Protein AF-A0A0A2W168-F1 (afdb_monomer)

Structure (mmCIF, N/CA/C/O backbone):
data_AF-A0A0A2W168-F1
#
_entry.id   AF-A0A0A2W168-F1
#
loop_
_atom_site.group_PDB
_atom_site.id
_atom_site.type_symbol
_atom_site.label_atom_id
_atom_site.label_alt_id
_atom_site.label_comp_id
_atom_site.label_asym_id
_atom_site.label_entity_id
_atom_site.label_seq_id
_atom_site.pdbx_PDB_ins_code
_atom_site.Cartn_x
_atom_site.Cartn_y
_atom_site.Cartn_z
_atom_site.occupancy
_atom_site.B_iso_or_equiv
_atom_site.auth_seq_id
_atom_site.auth_comp_id
_atom_site.auth_asym_id
_atom_site.auth_atom_id
_atom_site.pdbx_PDB_model_num
ATOM 1 N N . MET A 1 1 ? 27.137 17.131 18.707 1.00 25.75 1 MET A N 1
ATOM 2 C CA . MET A 1 1 ? 26.765 17.061 20.142 1.00 25.75 1 MET A CA 1
ATOM 3 C C . MET A 1 1 ? 27.696 18.002 20.890 1.00 25.75 1 MET A C 1
ATOM 5 O O . MET A 1 1 ? 28.851 18.069 20.502 1.00 25.75 1 MET A O 1
ATOM 9 N N . PHE A 1 2 ? 27.209 18.768 21.860 1.00 28.00 2 PHE A N 1
ATOM 10 C CA . PHE A 1 2 ? 27.950 19.828 22.558 1.00 28.00 2 PHE A CA 1
ATOM 11 C C . PHE A 1 2 ? 27.618 19.712 24.053 1.00 28.00 2 PHE A C 1
ATOM 13 O O . PHE A 1 2 ? 26.447 19.500 24.336 1.00 28.00 2 PHE A O 1
ATOM 20 N N . ALA A 1 3 ? 28.583 19.792 24.986 1.00 23.86 3 ALA A N 1
ATOM 21 C CA . ALA A 1 3 ? 28.379 19.481 26.416 1.00 23.86 3 ALA A CA 1
ATOM 22 C C . ALA A 1 3 ? 28.801 20.599 27.381 1.00 23.86 3 ALA A C 1
ATOM 24 O O . ALA A 1 3 ? 29.783 21.294 27.137 1.00 23.86 3 ALA A O 1
ATOM 25 N N . LYS A 1 4 ? 28.105 20.691 28.524 1.00 22.75 4 LYS A N 1
ATOM 26 C CA . LYS A 1 4 ? 28.456 21.503 29.698 1.00 22.75 4 LYS A CA 1
ATOM 27 C C . LYS A 1 4 ? 28.444 20.604 30.944 1.00 22.75 4 LYS A C 1
ATOM 29 O O . LYS A 1 4 ? 27.464 19.912 31.186 1.00 22.75 4 LYS A O 1
ATOM 34 N N . LEU A 1 5 ? 29.522 20.605 31.732 1.00 21.55 5 LEU A N 1
ATOM 35 C CA . LEU A 1 5 ? 29.665 19.813 32.968 1.00 21.55 5 LEU A CA 1
ATOM 36 C C . LEU A 1 5 ? 29.599 20.709 34.216 1.00 21.55 5 LEU A C 1
ATOM 38 O O . LEU A 1 5 ? 30.303 21.716 34.300 1.00 21.55 5 LEU A O 1
ATOM 42 N N . ARG A 1 6 ? 28.829 20.292 35.231 1.00 24.73 6 ARG A N 1
ATOM 43 C CA . ARG A 1 6 ? 29.037 20.657 36.647 1.00 24.73 6 ARG A CA 1
ATOM 44 C C . ARG A 1 6 ? 28.488 19.572 37.582 1.00 24.73 6 ARG A C 1
ATOM 46 O O . ARG A 1 6 ? 27.388 19.074 37.387 1.00 24.73 6 ARG A O 1
ATOM 53 N N . THR A 1 7 ? 29.243 19.262 38.635 1.00 24.44 7 THR A N 1
ATOM 54 C CA . THR A 1 7 ? 28.852 18.433 39.797 1.00 24.44 7 THR A CA 1
ATOM 55 C C . THR A 1 7 ? 29.405 19.092 41.087 1.00 24.44 7 THR A C 1
ATOM 57 O O . THR A 1 7 ? 30.131 20.081 40.978 1.00 24.44 7 THR A O 1
ATOM 60 N N . PRO A 1 8 ? 29.111 18.599 42.307 1.00 32.56 8 PRO A N 1
ATOM 61 C CA . PRO A 1 8 ? 27.836 18.749 43.023 1.00 32.56 8 PRO A CA 1
ATOM 62 C C . PRO A 1 8 ? 28.036 19.274 44.467 1.00 32.56 8 PRO A C 1
ATOM 64 O O . PRO A 1 8 ? 29.109 19.105 45.025 1.00 32.56 8 PRO A O 1
ATOM 67 N N . GLU A 1 9 ? 26.991 19.781 45.139 1.00 27.44 9 GLU A N 1
ATOM 68 C CA . GLU A 1 9 ? 26.889 19.694 46.613 1.00 27.44 9 GLU A CA 1
ATOM 69 C C . GLU A 1 9 ? 25.471 20.019 47.149 1.00 27.44 9 GLU A C 1
ATOM 71 O O . GLU A 1 9 ? 24.922 21.081 46.883 1.00 27.44 9 GLU A O 1
ATOM 76 N N . GLY A 1 10 ? 24.905 19.118 47.975 1.00 25.39 10 GLY A N 1
ATOM 77 C CA . GLY A 1 10 ? 24.267 19.536 49.239 1.00 25.39 10 GLY A CA 1
ATOM 78 C C . GLY A 1 10 ? 22.731 19.614 49.419 1.00 25.39 10 GLY A C 1
ATOM 79 O O . GLY A 1 10 ? 22.204 20.696 49.606 1.00 25.39 10 GLY A O 1
ATOM 80 N N . LYS A 1 11 ? 22.071 18.452 49.595 1.00 21.56 11 LYS A N 1
ATOM 81 C CA . LYS A 1 11 ? 20.989 18.099 50.577 1.00 21.56 11 LYS A CA 1
ATOM 82 C C . LYS A 1 11 ? 19.619 18.850 50.681 1.00 21.56 11 LYS A C 1
ATOM 84 O O . LYS A 1 11 ? 19.544 19.961 51.177 1.00 21.56 11 LYS A O 1
ATOM 89 N N . LYS A 1 12 ? 18.556 18.023 50.526 1.00 20.69 12 LYS A N 1
ATOM 90 C CA . LYS A 1 12 ? 17.269 17.836 51.283 1.00 20.69 12 LYS A CA 1
ATOM 91 C C . LYS A 1 12 ? 16.305 19.023 51.542 1.00 20.69 12 LYS A C 1
ATOM 93 O O . LYS A 1 12 ? 16.667 19.924 52.279 1.00 20.69 12 LYS A O 1
ATOM 98 N N . PHE A 1 13 ? 15.016 18.880 51.170 1.00 20.09 13 PHE A N 1
ATOM 99 C CA . PHE A 1 13 ? 13.837 18.627 52.052 1.00 20.09 13 PHE A CA 1
ATOM 100 C C . PHE A 1 13 ? 12.491 18.624 51.267 1.00 20.09 13 PHE A C 1
ATOM 102 O O . PHE A 1 13 ? 12.486 18.690 50.046 1.00 20.09 13 PHE A O 1
ATOM 109 N N . LEU A 1 14 ? 11.382 18.421 51.990 1.00 19.09 14 LEU A N 1
ATOM 110 C CA . LEU A 1 14 ? 10.116 17.732 51.686 1.00 19.09 14 LEU A CA 1
ATOM 111 C C . LEU A 1 14 ? 8.896 18.713 51.731 1.00 19.09 14 LEU A C 1
ATOM 113 O O . LEU A 1 14 ? 8.969 19.681 52.477 1.00 19.09 14 LEU A O 1
ATOM 117 N N . ILE A 1 15 ? 7.757 18.347 51.098 1.00 18.61 15 ILE A N 1
ATOM 118 C CA . ILE A 1 15 ? 6.329 18.744 51.365 1.00 18.61 15 ILE A CA 1
ATOM 119 C C . ILE A 1 15 ? 5.690 19.962 50.621 1.00 18.61 15 ILE A C 1
ATOM 121 O O . ILE A 1 15 ? 5.886 21.108 50.993 1.00 18.61 15 ILE A O 1
ATOM 125 N N . ALA A 1 16 ? 4.851 19.629 49.619 1.00 18.83 16 ALA A N 1
ATOM 126 C CA . ALA A 1 16 ? 3.401 19.872 49.365 1.00 18.83 16 ALA A CA 1
ATOM 127 C C . ALA A 1 16 ? 2.636 21.224 49.570 1.00 18.83 16 ALA A C 1
ATOM 129 O O . ALA A 1 16 ? 2.844 21.926 50.552 1.00 18.83 16 ALA A O 1
ATOM 130 N N . VAL A 1 17 ? 1.570 21.374 48.731 1.00 18.69 17 VAL A N 1
ATOM 131 C CA . VAL A 1 17 ? 0.295 22.170 48.855 1.00 18.69 17 VAL A CA 1
ATOM 132 C C . VAL A 1 17 ? 0.370 23.646 48.362 1.00 18.69 17 VAL A C 1
ATOM 134 O O . VAL A 1 17 ? 1.303 24.331 48.741 1.00 18.69 17 VAL A O 1
ATOM 137 N N . VAL A 1 18 ? -0.545 24.301 47.606 1.00 18.80 18 VAL A N 1
ATOM 138 C CA . VAL A 1 18 ? -1.714 24.017 46.720 1.00 18.80 18 VAL A CA 1
ATOM 139 C C . VAL A 1 18 ? -2.272 25.390 46.229 1.00 18.80 18 VAL A C 1
ATOM 141 O O . VAL A 1 18 ? -2.297 26.332 47.010 1.00 18.80 18 VAL A O 1
ATOM 144 N N . ILE A 1 19 ? -2.738 25.467 44.969 1.00 18.92 19 ILE A N 1
ATOM 145 C CA . ILE A 1 19 ? -3.883 26.249 44.404 1.00 18.92 19 ILE A CA 1
ATOM 146 C C . ILE A 1 19 ? -3.904 27.815 44.337 1.00 18.92 19 ILE A C 1
ATOM 148 O O . ILE A 1 19 ? -4.062 28.502 45.337 1.00 18.92 19 ILE A O 1
ATOM 152 N N . VAL A 1 20 ? -3.888 28.304 43.074 1.00 21.03 20 VAL A N 1
ATOM 153 C CA . VAL A 1 20 ? -4.820 29.210 42.314 1.00 21.03 20 VAL A CA 1
ATOM 154 C C . VAL A 1 20 ? -5.177 30.639 42.787 1.00 21.03 20 VAL A C 1
ATOM 156 O O . VAL A 1 20 ? -5.716 30.805 43.867 1.00 21.03 20 VAL A O 1
ATOM 159 N N . PHE A 1 21 ? -5.019 31.623 41.871 1.00 20.97 21 PHE A N 1
ATOM 160 C CA . PHE A 1 21 ? -5.996 32.618 41.315 1.00 20.97 21 PHE A CA 1
ATOM 161 C C . PHE A 1 21 ? -5.286 33.302 40.113 1.00 20.97 21 PHE A C 1
ATOM 163 O O . PHE A 1 21 ? -4.157 33.744 40.287 1.00 20.97 21 PHE A O 1
ATOM 170 N N . THR A 1 22 ? -5.671 33.292 38.828 1.00 20.22 22 THR A N 1
ATOM 171 C CA . THR A 1 22 ? -6.888 33.558 38.018 1.00 20.22 22 THR A CA 1
ATOM 172 C C . THR A 1 22 ? -7.331 35.036 37.909 1.00 20.22 22 THR A C 1
ATOM 174 O O . THR A 1 22 ? -7.809 35.619 38.874 1.00 20.22 22 THR A O 1
ATOM 177 N N . ILE A 1 23 ? -7.301 35.526 36.653 1.00 21.25 23 ILE A N 1
ATOM 178 C CA . ILE A 1 23 ? -8.155 36.540 35.978 1.00 21.25 23 ILE A CA 1
ATOM 179 C C . ILE A 1 23 ? -7.660 38.003 35.830 1.00 21.25 23 ILE A C 1
ATOM 181 O O . ILE A 1 23 ? -7.794 38.831 36.721 1.00 21.25 23 ILE A O 1
ATOM 185 N N . VAL A 1 24 ? -7.203 38.279 34.593 1.00 22.19 24 VAL A N 1
ATOM 186 C CA . VAL A 1 24 ? -7.564 39.367 33.644 1.00 22.19 24 VAL A CA 1
ATOM 187 C C . VAL A 1 24 ? -7.605 40.817 34.141 1.00 22.19 24 VAL A C 1
ATOM 189 O O . VAL A 1 24 ? -8.539 41.185 34.839 1.00 22.19 24 VAL A O 1
ATOM 192 N N . VAL A 1 25 ? -6.767 41.687 33.546 1.00 21.62 25 VAL A N 1
ATOM 193 C CA . VAL A 1 25 ? -7.224 42.990 33.010 1.00 21.62 25 VAL A CA 1
ATOM 194 C C . VAL A 1 25 ? -6.496 43.338 31.701 1.00 21.62 25 VAL A C 1
ATOM 196 O O . VAL A 1 25 ? -5.280 43.261 31.576 1.00 21.62 25 VAL A O 1
ATOM 199 N N . SER A 1 26 ? -7.334 43.709 30.741 1.00 21.00 26 SER A N 1
ATOM 200 C CA . SER A 1 26 ? -7.133 44.275 29.410 1.00 21.00 26 SER A CA 1
ATOM 201 C C . SER A 1 26 ? -6.218 45.519 29.288 1.00 21.00 26 SER A C 1
ATOM 203 O O . SER A 1 26 ? -6.211 46.371 30.168 1.00 21.00 26 SER A O 1
ATOM 205 N N . LEU A 1 27 ? -5.636 45.672 28.087 1.00 21.34 27 LEU A N 1
ATOM 206 C CA . LEU A 1 27 ? -5.405 46.921 27.327 1.00 21.34 27 LEU A CA 1
ATOM 207 C C . LEU A 1 27 ? -4.365 47.976 27.803 1.00 21.34 27 LEU A C 1
ATOM 209 O O . LEU A 1 27 ? -4.468 48.586 28.858 1.00 21.34 27 LEU A O 1
ATOM 213 N N . ILE A 1 28 ? -3.516 48.327 26.821 1.00 21.56 28 ILE A N 1
ATOM 214 C CA . ILE A 1 28 ? -2.844 49.618 26.542 1.00 21.56 28 ILE A CA 1
ATOM 215 C C . ILE A 1 28 ? -1.376 49.775 26.987 1.00 21.56 28 ILE A C 1
ATOM 217 O O . ILE A 1 28 ? -1.020 50.011 28.134 1.00 21.56 28 ILE A O 1
ATOM 221 N N . SER A 1 29 ? -0.546 49.759 25.944 1.00 21.83 29 SER A N 1
ATOM 222 C CA . SER A 1 29 ? 0.800 50.304 25.755 1.00 21.83 29 SER A CA 1
ATOM 223 C C . SER A 1 29 ? 1.043 51.724 26.291 1.00 21.83 29 SER A C 1
ATOM 225 O O . SER A 1 29 ? 0.219 52.597 26.020 1.00 21.83 29 SER A O 1
ATOM 227 N N . LYS A 1 30 ? 2.241 51.994 26.851 1.00 21.62 30 LYS A N 1
ATOM 228 C CA . LYS A 1 30 ? 3.154 53.096 26.440 1.00 21.62 30 LYS A CA 1
ATOM 229 C C . LYS A 1 30 ? 4.402 53.272 27.340 1.00 21.62 30 LYS A C 1
ATOM 231 O O . LYS A 1 30 ? 4.278 53.453 28.540 1.00 21.62 30 LYS A O 1
ATOM 236 N N . VAL A 1 31 ? 5.533 53.433 26.640 1.00 19.94 31 VAL A N 1
ATOM 237 C CA . VAL A 1 31 ? 6.606 54.445 26.807 1.00 19.94 31 VAL A CA 1
ATOM 238 C C . VAL A 1 31 ? 7.761 54.204 27.794 1.00 19.94 31 VAL A C 1
ATOM 240 O O . VAL A 1 31 ? 7.609 53.856 28.956 1.00 19.94 31 VAL A O 1
ATOM 243 N N . THR A 1 32 ? 8.934 54.464 27.216 1.00 22.11 32 THR A N 1
ATOM 244 C CA . THR A 1 32 ? 10.331 54.466 27.658 1.00 22.11 32 THR A CA 1
ATOM 245 C C . THR A 1 32 ? 10.789 55.703 28.453 1.00 22.11 32 THR A C 1
ATOM 247 O O . THR A 1 32 ? 10.265 56.793 28.239 1.00 22.11 32 THR A O 1
ATOM 250 N N . PHE A 1 33 ? 11.910 55.489 29.164 1.00 21.44 33 PHE A N 1
ATOM 251 C CA . PHE A 1 33 ? 13.071 56.356 29.481 1.00 21.44 33 PHE A CA 1
ATOM 252 C C . PHE A 1 33 ? 13.329 56.846 30.928 1.00 21.44 33 PHE A C 1
ATOM 254 O O . PHE A 1 33 ? 12.500 57.495 31.553 1.00 21.44 33 PHE A O 1
ATOM 261 N N . GLU A 1 34 ? 14.598 56.596 31.313 1.00 21.89 34 GLU A N 1
ATOM 262 C CA . GLU A 1 34 ? 15.578 57.428 32.052 1.00 21.89 34 GLU A CA 1
ATOM 263 C C . GLU A 1 34 ? 15.740 57.380 33.592 1.00 21.89 34 GLU A C 1
ATOM 265 O O . GLU A 1 34 ? 14.955 57.962 34.328 1.00 21.89 34 GLU A O 1
ATOM 270 N N . GLY A 1 35 ? 16.891 56.800 34.010 1.00 23.09 35 GLY A N 1
ATOM 271 C CA . GLY A 1 35 ? 17.902 57.361 34.944 1.00 23.09 35 GLY A CA 1
ATOM 272 C C . GLY A 1 35 ? 17.589 57.381 36.455 1.00 23.09 35 GLY A C 1
ATOM 273 O O . GLY A 1 35 ? 16.470 57.670 36.840 1.00 23.09 35 GLY A O 1
ATOM 274 N N . VAL A 1 36 ? 18.490 57.150 37.421 1.00 23.20 36 VAL A N 1
ATOM 275 C CA . VAL A 1 36 ? 19.963 57.063 37.501 1.00 23.20 36 VAL A CA 1
ATOM 276 C C . VAL A 1 36 ? 20.338 56.324 38.814 1.00 23.20 36 VAL A C 1
ATOM 278 O O . VAL A 1 36 ? 19.690 56.526 39.833 1.00 23.20 36 VAL A O 1
ATOM 281 N N . GLU A 1 37 ? 21.381 55.487 38.713 1.00 23.52 37 GLU A N 1
ATOM 282 C CA . GLU A 1 37 ? 22.385 54.996 39.689 1.00 23.52 37 GLU A CA 1
ATOM 283 C C . GLU A 1 37 ? 22.040 54.664 41.156 1.00 23.52 37 GLU A C 1
ATOM 285 O O . GLU A 1 37 ? 21.779 55.538 41.972 1.00 23.52 37 GLU A O 1
ATOM 290 N N . GLU A 1 38 ? 22.371 53.424 41.543 1.00 23.25 38 GLU A N 1
ATOM 291 C CA . GLU A 1 38 ? 23.395 53.218 42.579 1.00 23.25 38 GLU A CA 1
ATOM 292 C C . GLU A 1 38 ? 24.197 51.929 42.307 1.00 23.25 38 GLU A C 1
ATOM 294 O O . GLU A 1 38 ? 23.649 50.850 42.080 1.00 23.25 38 GLU A O 1
ATOM 299 N N . GLN A 1 39 ? 25.523 52.082 42.261 1.00 23.64 39 GLN A N 1
ATOM 300 C CA . GLN A 1 39 ? 26.519 51.051 41.975 1.00 23.64 39 GLN A CA 1
ATOM 301 C C . GLN A 1 39 ? 26.701 50.097 43.163 1.00 23.64 39 GLN A C 1
ATOM 303 O O . GLN A 1 39 ? 27.145 50.513 44.231 1.00 23.64 39 GLN A O 1
ATOM 308 N N . TYR A 1 40 ? 26.530 48.795 42.928 1.00 24.64 40 TYR A N 1
ATOM 309 C CA . TYR A 1 40 ? 27.254 47.766 43.675 1.00 24.64 40 TYR A CA 1
ATOM 310 C C . TYR A 1 40 ? 28.202 47.035 42.729 1.00 24.64 40 TYR A C 1
ATOM 312 O O . TYR A 1 40 ? 27.799 46.317 41.819 1.00 24.64 40 TYR A O 1
ATOM 320 N N . ASN A 1 41 ? 29.488 47.283 42.953 1.00 24.19 41 ASN A N 1
ATOM 321 C CA . ASN A 1 41 ? 30.608 46.786 42.177 1.00 24.19 41 ASN A CA 1
ATOM 322 C C . ASN A 1 41 ? 30.940 45.351 42.634 1.00 24.19 41 ASN A C 1
ATOM 324 O O . ASN A 1 41 ? 31.615 45.164 43.646 1.00 24.19 41 ASN A O 1
ATOM 328 N N . TRP A 1 42 ? 30.452 44.346 41.906 1.00 22.94 42 TRP A N 1
ATOM 329 C CA . TRP A 1 42 ? 31.011 42.990 41.910 1.00 22.94 42 TRP A CA 1
ATOM 330 C C . TRP A 1 42 ? 31.736 42.777 40.575 1.00 22.94 42 TRP A C 1
ATOM 332 O O . TRP A 1 42 ? 31.238 43.255 39.554 1.00 22.94 42 TRP A O 1
ATOM 342 N N . PRO A 1 43 ? 32.904 42.113 40.539 1.00 22.58 43 PRO A N 1
ATOM 343 C CA . PRO A 1 43 ? 33.683 41.988 39.314 1.00 22.58 43 PRO A CA 1
ATOM 344 C C . PRO A 1 43 ? 32.862 41.235 38.265 1.00 22.58 43 PRO A C 1
ATOM 346 O O . PRO A 1 43 ? 32.470 40.090 38.488 1.00 22.58 43 PRO A O 1
ATOM 349 N N . MET A 1 44 ? 32.601 41.873 37.123 1.00 25.83 44 MET A N 1
ATOM 350 C CA . MET A 1 44 ? 32.169 41.166 35.922 1.00 25.83 44 MET A CA 1
ATOM 351 C C . MET A 1 44 ? 33.342 40.326 35.417 1.00 25.83 44 MET A C 1
ATOM 353 O O . MET A 1 44 ? 34.140 40.786 34.603 1.00 25.83 44 MET A O 1
ATOM 357 N N . GLU A 1 45 ? 33.448 39.089 35.893 1.00 25.31 45 GLU A N 1
ATOM 358 C CA . GLU A 1 45 ? 34.057 38.043 35.080 1.00 25.31 45 GLU A CA 1
ATOM 359 C C . GLU A 1 45 ? 33.069 37.718 33.953 1.00 25.31 45 GLU A C 1
ATOM 361 O O . GLU A 1 45 ? 31.933 37.298 34.181 1.00 25.31 45 GLU A O 1
ATOM 366 N N . GLN A 1 46 ? 33.491 38.022 32.726 1.00 26.53 46 GLN A N 1
ATOM 367 C CA . GLN A 1 46 ? 32.812 37.662 31.489 1.00 26.53 46 GLN A CA 1
ATOM 368 C C . GLN A 1 46 ? 32.571 36.149 31.471 1.00 26.53 46 GLN A C 1
ATOM 370 O O . GLN A 1 46 ? 33.515 35.368 31.399 1.00 26.53 46 GLN A O 1
ATOM 375 N N . TRP A 1 47 ? 31.310 35.723 31.510 1.00 24.81 47 TRP A N 1
ATOM 376 C CA . TRP A 1 47 ? 30.956 34.330 31.252 1.00 24.81 47 TRP A CA 1
ATOM 377 C C . TRP A 1 47 ? 31.015 34.090 29.740 1.00 24.81 47 TRP A C 1
ATOM 379 O O . TRP A 1 47 ? 30.032 34.301 29.030 1.00 24.81 47 TRP A O 1
ATOM 389 N N . THR A 1 48 ? 32.174 33.684 29.226 1.00 30.66 48 THR A N 1
ATOM 390 C CA . THR A 1 48 ? 32.292 33.114 27.881 1.00 30.66 48 THR A CA 1
ATOM 391 C C . THR A 1 48 ? 31.589 31.754 27.864 1.00 30.66 48 THR A C 1
ATOM 393 O O . THR A 1 48 ? 31.960 30.823 28.575 1.00 30.66 48 THR A O 1
ATOM 396 N N . LEU A 1 49 ? 30.492 31.656 27.111 1.00 40.19 49 LEU A N 1
ATOM 397 C CA . LEU A 1 49 ? 29.898 30.377 26.726 1.00 40.19 49 LEU A CA 1
ATOM 398 C C . LEU A 1 49 ? 30.751 29.797 25.595 1.00 40.19 49 LEU A C 1
ATOM 400 O O . LEU A 1 49 ? 30.622 30.230 24.449 1.00 40.19 49 LEU A O 1
ATOM 404 N N . ASP A 1 50 ? 31.622 28.855 25.937 1.00 49.12 50 ASP A N 1
ATOM 405 C CA . ASP A 1 50 ? 32.438 28.118 24.971 1.00 49.12 50 ASP A CA 1
ATOM 406 C C . ASP A 1 50 ? 31.572 27.018 24.326 1.00 49.12 50 ASP A C 1
ATOM 408 O O . ASP A 1 50 ? 30.867 26.275 25.020 1.00 49.12 50 ASP A O 1
ATOM 412 N N . MET A 1 51 ? 31.553 26.950 22.992 1.00 58.16 51 MET A N 1
ATOM 413 C CA . MET A 1 51 ? 30.666 26.069 22.216 1.00 58.16 51 MET A CA 1
ATOM 414 C C . MET A 1 51 ? 31.501 25.021 21.489 1.00 58.16 51 MET A C 1
ATOM 416 O O . MET A 1 51 ? 32.211 25.372 20.567 1.00 58.16 51 MET A O 1
ATOM 420 N N . PHE A 1 52 ? 31.377 23.737 21.821 1.00 57.56 52 PHE A N 1
ATOM 421 C CA . PHE A 1 52 ? 32.233 22.649 21.315 1.00 57.56 52 PHE A CA 1
ATOM 422 C C . PHE A 1 52 ? 31.596 21.573 20.386 1.00 57.56 52 PHE A C 1
ATOM 424 O O . PHE A 1 52 ? 30.821 20.735 20.850 1.00 57.56 52 PHE A O 1
ATOM 431 N N . ILE A 1 53 ? 31.971 21.506 19.098 1.00 55.91 53 ILE A N 1
ATOM 432 C CA . ILE A 1 53 ? 31.530 20.458 18.144 1.00 55.91 53 ILE A CA 1
ATOM 433 C C . ILE A 1 53 ? 32.175 19.132 18.526 1.00 55.91 53 ILE A C 1
ATOM 435 O O . ILE A 1 53 ? 33.386 19.003 18.389 1.00 55.91 53 ILE A O 1
ATOM 439 N N . MET A 1 54 ? 31.399 18.122 18.919 1.00 64.94 54 MET A N 1
ATOM 440 C CA . MET A 1 54 ? 31.896 16.749 19.071 1.00 64.94 54 MET A CA 1
ATOM 441 C C . MET A 1 54 ? 32.345 16.171 17.724 1.00 64.94 54 MET A C 1
ATOM 443 O O . MET A 1 54 ? 31.545 16.047 16.799 1.00 64.94 54 MET A O 1
ATOM 447 N N . GLN A 1 55 ? 33.621 15.808 17.653 1.00 61.59 55 GLN A N 1
ATOM 448 C CA . GLN A 1 55 ? 34.316 15.299 16.473 1.00 61.59 55 GLN A CA 1
ATOM 449 C C . GLN A 1 55 ? 34.384 13.769 16.464 1.00 61.59 55 GLN A C 1
ATOM 451 O O . GLN A 1 55 ? 34.315 13.159 15.405 1.00 61.59 55 GLN A O 1
ATOM 456 N N . ASP A 1 56 ? 34.559 13.154 17.636 1.00 56.78 56 ASP A N 1
ATOM 457 C CA . ASP A 1 56 ? 34.906 11.736 17.754 1.00 56.78 56 ASP A CA 1
ATOM 458 C C . ASP A 1 56 ? 34.504 11.193 19.137 1.00 56.78 56 ASP A C 1
ATOM 460 O O . ASP A 1 56 ? 34.522 11.942 20.121 1.00 56.78 56 ASP A O 1
ATOM 464 N N . ILE A 1 57 ? 34.154 9.906 19.217 1.00 70.56 57 ILE A N 1
ATOM 465 C CA . ILE A 1 57 ? 33.809 9.207 20.465 1.00 70.56 57 ILE A CA 1
ATOM 466 C C . ILE A 1 57 ? 34.523 7.855 20.498 1.00 70.56 57 ILE A C 1
ATOM 468 O O . ILE A 1 57 ? 34.237 6.970 19.698 1.00 70.56 57 ILE A O 1
ATOM 472 N N . ASP A 1 58 ? 35.380 7.666 21.496 1.00 69.44 58 ASP A N 1
ATOM 473 C CA . ASP A 1 58 ? 36.038 6.395 21.791 1.00 69.44 58 ASP A CA 1
ATOM 474 C C . ASP A 1 58 ? 35.388 5.735 23.019 1.00 69.44 58 ASP A C 1
ATOM 476 O O . ASP A 1 58 ? 35.302 6.330 24.098 1.00 69.44 58 ASP A O 1
ATOM 480 N N . ILE A 1 59 ? 34.892 4.507 22.853 1.00 78.50 59 ILE A N 1
ATOM 481 C CA . ILE A 1 59 ? 34.135 3.782 23.880 1.00 78.50 59 ILE A CA 1
ATOM 482 C C . ILE A 1 59 ? 35.045 2.760 24.554 1.00 78.50 59 ILE A C 1
ATOM 484 O O . ILE A 1 59 ? 35.454 1.763 23.962 1.00 78.50 59 ILE A O 1
ATOM 488 N N . GLN A 1 60 ? 35.299 2.961 25.842 1.00 73.88 60 GLN A N 1
ATOM 489 C CA . GLN A 1 60 ? 36.124 2.073 26.651 1.00 73.88 60 GLN A CA 1
ATOM 490 C C . GLN A 1 60 ? 35.237 1.231 27.570 1.00 73.88 60 GLN A C 1
ATOM 492 O O . GLN A 1 60 ? 34.836 1.654 28.659 1.00 73.88 60 GLN A O 1
ATOM 497 N N . ALA A 1 61 ? 34.927 0.015 27.112 1.00 60.78 61 ALA A N 1
ATOM 498 C CA . ALA A 1 61 ? 34.219 -0.987 27.900 1.00 60.78 61 ALA A CA 1
ATOM 499 C C . ALA A 1 61 ? 35.187 -1.676 28.887 1.00 60.78 61 ALA A C 1
ATOM 501 O O . ALA A 1 61 ? 36.245 -2.161 28.473 1.00 60.78 61 ALA A O 1
ATOM 502 N N . PRO A 1 62 ? 34.872 -1.741 30.191 1.00 61.41 62 PRO A N 1
ATOM 503 C CA . PRO A 1 62 ? 35.786 -2.318 31.166 1.00 61.41 62 PRO A CA 1
ATOM 504 C C . PRO A 1 62 ? 35.791 -3.853 31.132 1.00 61.41 62 PRO A C 1
ATOM 506 O O . PRO A 1 62 ? 34.770 -4.501 30.918 1.00 61.41 62 PRO A O 1
ATOM 509 N N . SER A 1 63 ? 36.950 -4.448 31.425 1.00 53.78 63 SER A N 1
ATOM 510 C CA . SER A 1 63 ? 37.163 -5.904 31.459 1.00 53.78 63 SER A CA 1
ATOM 511 C C . SER A 1 63 ? 36.720 -6.586 32.765 1.00 53.78 63 SER A C 1
ATOM 513 O O . SER A 1 63 ? 36.788 -7.810 32.877 1.00 53.78 63 SER A O 1
ATOM 515 N N . ALA A 1 64 ? 36.252 -5.822 33.758 1.00 49.81 64 ALA A N 1
ATOM 516 C CA . ALA A 1 64 ? 35.826 -6.319 35.067 1.00 49.81 64 ALA A CA 1
ATOM 517 C C . ALA A 1 64 ? 34.315 -6.128 35.288 1.00 49.81 64 ALA A C 1
ATOM 519 O O . ALA A 1 64 ? 33.755 -5.080 34.965 1.00 49.81 64 ALA A O 1
ATOM 520 N N . ARG A 1 65 ? 33.651 -7.129 35.892 1.00 44.03 65 ARG A N 1
ATOM 521 C CA . ARG A 1 65 ? 32.216 -7.067 36.231 1.00 44.03 65 ARG A CA 1
ATOM 522 C C . ARG A 1 65 ? 31.938 -5.908 37.196 1.00 44.03 65 ARG A C 1
ATOM 524 O O . ARG A 1 65 ? 32.410 -5.936 38.328 1.00 44.03 65 ARG A O 1
ATOM 531 N N . GLY A 1 66 ? 31.125 -4.944 36.755 1.00 56.09 66 GLY A N 1
ATOM 532 C CA . GLY A 1 66 ? 30.592 -3.849 37.579 1.00 56.09 66 GLY A CA 1
ATOM 533 C C . GLY A 1 66 ? 31.214 -2.466 37.353 1.00 56.09 66 GLY A C 1
ATOM 534 O O . GLY A 1 66 ? 30.820 -1.525 38.033 1.00 56.09 66 GLY A O 1
ATOM 535 N N . ALA A 1 67 ? 32.159 -2.311 36.421 1.00 62.50 67 ALA A N 1
ATOM 536 C CA . ALA A 1 67 ? 32.677 -0.995 36.044 1.00 62.50 67 ALA A CA 1
ATOM 537 C C . ALA A 1 67 ? 31.814 -0.352 34.938 1.00 62.50 67 ALA A C 1
ATOM 539 O O . ALA A 1 67 ? 31.308 -1.047 34.058 1.00 62.50 67 ALA A O 1
ATOM 540 N N . ALA A 1 68 ? 31.637 0.971 34.995 1.00 63.47 68 ALA A N 1
ATOM 541 C CA . ALA A 1 68 ? 30.858 1.725 34.013 1.00 63.47 68 ALA A CA 1
ATOM 542 C C . ALA A 1 68 ? 31.651 1.926 32.711 1.00 63.47 68 ALA A C 1
ATOM 544 O O . ALA A 1 68 ? 32.851 2.206 32.754 1.00 63.47 68 ALA A O 1
ATOM 545 N N . THR A 1 69 ? 30.975 1.807 31.567 1.00 71.12 69 THR A N 1
ATOM 546 C CA . THR A 1 69 ? 31.531 2.152 30.252 1.00 71.12 69 THR A CA 1
ATOM 547 C C . THR A 1 69 ? 31.874 3.638 30.212 1.00 71.12 69 THR A C 1
ATOM 549 O O . THR A 1 69 ? 31.034 4.474 30.554 1.00 71.12 69 THR A O 1
ATOM 552 N N . LEU A 1 70 ? 33.105 3.955 29.811 1.00 75.50 70 LEU A N 1
ATOM 553 C CA . LEU A 1 70 ? 33.575 5.329 29.661 1.00 75.50 70 LEU A CA 1
ATOM 554 C C . LEU A 1 70 ? 33.555 5.725 28.187 1.00 75.50 70 LEU A C 1
ATOM 556 O O . LEU A 1 70 ? 34.082 5.011 27.338 1.00 75.50 70 LEU A O 1
ATOM 560 N N . TYR A 1 71 ? 32.978 6.882 27.906 1.00 74.19 71 TYR A N 1
ATOM 561 C CA . TYR A 1 71 ? 32.897 7.505 26.596 1.00 74.19 71 TYR A CA 1
ATOM 562 C C . TYR A 1 71 ? 33.879 8.659 26.567 1.00 74.19 71 TYR A C 1
ATOM 564 O O . TYR A 1 71 ? 33.693 9.683 27.219 1.00 74.19 71 TYR A O 1
ATOM 572 N N . LYS A 1 72 ? 34.965 8.484 25.837 1.00 77.06 72 LYS A N 1
ATOM 573 C CA . LYS A 1 72 ? 35.977 9.503 25.655 1.00 77.06 72 LYS A CA 1
ATOM 574 C C . LYS A 1 72 ? 35.622 10.295 24.402 1.00 77.06 72 LYS A C 1
ATOM 576 O O . LYS A 1 72 ? 35.774 9.795 23.295 1.00 77.06 72 LYS A O 1
ATOM 581 N N . MET A 1 73 ? 35.119 11.508 24.578 1.00 77.00 73 MET A N 1
ATOM 582 C CA . MET A 1 73 ? 34.640 12.350 23.487 1.00 77.00 73 MET A CA 1
ATOM 583 C C . MET A 1 73 ? 35.646 13.460 23.199 1.00 77.00 73 MET A C 1
ATOM 585 O O . MET A 1 73 ? 36.156 14.112 24.112 1.00 77.00 73 MET A O 1
ATOM 589 N N . ARG A 1 74 ? 35.928 13.689 21.920 1.00 66.31 74 ARG A N 1
ATOM 590 C CA . ARG A 1 74 ? 36.719 14.832 21.459 1.00 66.31 74 ARG A CA 1
ATOM 591 C C . ARG A 1 74 ? 35.788 15.876 20.888 1.00 66.31 74 ARG A C 1
ATOM 593 O O . ARG A 1 74 ? 34.910 15.549 20.094 1.00 66.31 74 ARG A O 1
ATOM 600 N N . PHE A 1 75 ? 36.035 17.126 21.231 1.00 70.88 75 PHE A N 1
ATOM 601 C CA . PHE A 1 75 ? 35.305 18.269 20.733 1.00 70.88 75 PHE A CA 1
ATOM 602 C C . PHE A 1 75 ? 36.234 19.329 20.136 1.00 70.88 75 PHE A C 1
ATOM 604 O O . PHE A 1 75 ? 37.441 19.301 20.361 1.00 70.88 75 PHE A O 1
ATOM 611 N N . SER A 1 76 ? 35.669 20.270 19.387 1.00 54.84 76 SER A N 1
ATOM 612 C CA . SER A 1 76 ? 36.346 21.450 18.847 1.00 54.84 76 SER A CA 1
ATOM 613 C C . SER A 1 76 ? 35.516 22.689 19.139 1.00 54.84 76 SER A C 1
ATOM 615 O O . SER A 1 76 ? 34.348 22.716 18.769 1.00 54.84 76 SER A O 1
ATOM 617 N N . ASP A 1 77 ? 36.083 23.710 19.769 1.00 61.84 77 ASP A N 1
ATOM 618 C CA . ASP A 1 77 ? 35.381 24.975 19.967 1.00 61.84 77 ASP A CA 1
ATOM 619 C C . ASP A 1 77 ? 35.005 25.607 18.611 1.00 61.84 77 ASP A C 1
ATOM 621 O O . ASP A 1 77 ? 35.809 25.634 17.682 1.00 61.84 77 ASP A O 1
ATOM 625 N N . VAL A 1 78 ? 33.767 26.074 18.486 1.00 56.19 78 VAL A N 1
ATOM 626 C CA . VAL A 1 78 ? 33.151 26.607 17.261 1.00 56.19 78 VAL A CA 1
ATOM 627 C C . VAL A 1 78 ? 33.693 27.983 16.920 1.00 56.19 78 VAL A C 1
ATOM 629 O O . VAL A 1 78 ? 33.704 28.354 15.755 1.00 56.19 78 VAL A O 1
ATOM 632 N N . ARG A 1 79 ? 34.126 28.753 17.921 1.00 53.47 79 ARG A N 1
ATOM 633 C CA . ARG A 1 79 ? 34.626 30.117 17.722 1.00 53.47 79 ARG A CA 1
ATOM 634 C C . ARG A 1 79 ? 36.132 30.152 17.513 1.00 53.47 79 ARG A C 1
ATOM 636 O O . ARG A 1 79 ? 36.626 31.029 16.821 1.00 53.47 79 ARG A O 1
ATOM 643 N N . THR A 1 80 ? 36.862 29.236 18.139 1.00 54.00 80 THR A N 1
ATOM 644 C CA . THR A 1 80 ? 38.331 29.264 18.189 1.00 54.00 80 THR A CA 1
ATOM 645 C C . THR A 1 80 ? 38.992 28.067 17.511 1.00 54.00 80 THR A C 1
ATOM 647 O O . THR A 1 80 ? 40.208 28.069 17.330 1.00 54.00 80 THR A O 1
ATOM 650 N N . GLY A 1 81 ? 38.236 27.021 17.160 1.00 51.25 81 GLY A N 1
ATOM 651 C CA . GLY A 1 81 ? 38.771 25.780 16.590 1.00 51.25 81 GLY A CA 1
ATOM 652 C C . GLY A 1 81 ? 39.574 24.929 17.584 1.00 51.25 81 GLY A C 1
ATOM 653 O O . GLY A 1 81 ? 40.196 23.934 17.199 1.00 51.25 81 GLY A O 1
ATOM 654 N N . GLN A 1 82 ? 39.606 25.305 18.868 1.00 59.12 82 GLN A N 1
ATOM 655 C CA . GLN A 1 82 ? 40.416 24.624 19.872 1.00 59.12 82 GLN A CA 1
ATOM 656 C C . GLN A 1 82 ? 39.858 23.230 20.173 1.00 59.12 82 GLN A C 1
ATOM 658 O O . GLN A 1 82 ? 38.716 23.079 20.603 1.00 59.12 82 GLN A O 1
ATOM 663 N N . LYS A 1 83 ? 40.689 22.198 19.997 1.00 64.25 83 LYS A N 1
ATOM 664 C CA . LYS A 1 83 ? 40.306 20.812 20.288 1.00 64.25 83 LYS A CA 1
ATOM 665 C C . LYS A 1 83 ? 40.405 20.512 21.784 1.00 64.25 83 LYS A C 1
ATOM 667 O O . LYS A 1 83 ? 41.450 20.741 22.392 1.00 64.25 83 LYS A O 1
ATOM 672 N N . VAL A 1 84 ? 39.339 19.954 22.348 1.00 66.12 84 VAL A N 1
ATOM 673 C CA . VAL A 1 84 ? 39.213 19.575 23.763 1.00 66.12 84 VAL A CA 1
ATOM 674 C C . VAL A 1 84 ? 38.787 18.111 23.853 1.00 66.12 84 VAL A C 1
ATOM 676 O O . VAL A 1 84 ? 38.057 17.619 23.001 1.00 66.12 84 VAL A O 1
ATOM 679 N N . GLU A 1 85 ? 39.265 17.379 24.851 1.00 75.12 85 GLU A N 1
ATOM 680 C CA . GLU A 1 85 ? 38.966 15.958 25.032 1.00 75.12 85 GLU A CA 1
ATOM 681 C C . GLU A 1 85 ? 38.428 15.730 26.445 1.00 75.12 85 GLU A C 1
ATOM 683 O O . GLU A 1 85 ? 39.110 16.043 27.416 1.00 75.12 85 GLU A O 1
ATOM 688 N N . GLU A 1 86 ? 37.227 15.165 26.554 1.00 68.38 86 GLU A N 1
ATOM 689 C CA . GLU A 1 86 ? 36.531 14.932 27.824 1.00 68.38 86 GLU A CA 1
ATOM 690 C C . GLU A 1 86 ? 36.058 13.479 27.934 1.00 68.38 86 GLU A C 1
ATOM 692 O O . GLU A 1 86 ? 35.937 12.757 26.941 1.00 68.38 86 GLU A O 1
ATOM 697 N N . ARG A 1 87 ? 35.817 13.013 29.162 1.00 75.06 87 ARG A N 1
ATOM 698 C CA . ARG A 1 87 ? 35.357 11.641 29.425 1.00 75.06 87 ARG A CA 1
ATOM 699 C C . ARG A 1 87 ? 34.030 11.655 30.165 1.00 75.06 87 ARG A C 1
ATOM 701 O O . ARG A 1 87 ? 33.930 12.258 31.226 1.00 75.06 87 ARG A O 1
ATOM 708 N N . PHE A 1 88 ? 33.079 10.900 29.640 1.00 72.19 88 PHE A N 1
ATOM 709 C CA . PHE A 1 88 ? 31.722 10.764 30.148 1.00 72.19 88 PHE A CA 1
ATOM 710 C C . PHE A 1 88 ? 31.444 9.316 30.549 1.00 72.19 88 PHE A C 1
ATOM 712 O O . PHE A 1 88 ? 32.040 8.375 30.019 1.00 72.19 88 PHE A O 1
ATOM 719 N N . LYS A 1 89 ? 30.533 9.118 31.489 1.00 74.12 89 LYS A N 1
ATOM 720 C CA . LYS A 1 89 ? 29.908 7.831 31.806 1.00 74.12 89 LYS A CA 1
ATOM 721 C C . LYS A 1 89 ? 28.543 7.754 31.128 1.00 74.12 89 LYS A C 1
ATOM 723 O O . LYS A 1 89 ? 28.021 8.755 30.653 1.00 74.12 89 LYS A O 1
ATOM 728 N N . GLY A 1 90 ? 27.968 6.554 31.063 1.00 58.38 90 GLY A N 1
ATOM 729 C CA . GLY A 1 90 ? 26.691 6.326 30.371 1.00 58.38 90 GLY A CA 1
ATOM 730 C C . GLY A 1 90 ? 25.488 7.094 30.936 1.00 58.38 90 GLY A C 1
ATOM 731 O O . GLY A 1 90 ? 24.449 7.124 30.290 1.00 58.38 90 GLY A O 1
ATOM 732 N N . ASP A 1 91 ? 25.621 7.689 32.118 1.00 61.78 91 ASP A N 1
ATOM 733 C CA . ASP A 1 91 ? 24.613 8.476 32.824 1.00 61.78 91 ASP A CA 1
ATOM 734 C C . ASP A 1 91 ? 24.904 9.990 32.856 1.00 61.78 91 ASP A C 1
ATOM 736 O O . ASP A 1 91 ? 24.113 10.745 33.423 1.00 61.78 91 ASP A O 1
ATOM 740 N N . ASP A 1 92 ? 25.995 10.456 32.236 1.00 54.22 92 ASP A N 1
ATOM 741 C CA . ASP A 1 92 ? 26.302 11.887 32.163 1.00 54.22 92 ASP A CA 1
ATOM 742 C C . ASP A 1 92 ? 25.428 12.589 31.105 1.00 54.22 92 ASP A C 1
ATOM 744 O O . ASP A 1 92 ? 25.317 12.147 29.960 1.00 54.22 92 ASP A O 1
ATOM 748 N N . ILE A 1 93 ? 24.808 13.709 31.491 1.00 47.81 93 ILE A N 1
ATOM 749 C CA . ILE A 1 93 ? 23.882 14.482 30.648 1.00 47.81 93 ILE A CA 1
ATOM 750 C C . ILE A 1 93 ? 24.640 15.587 29.902 1.00 47.81 93 ILE A C 1
ATOM 752 O O . ILE A 1 93 ? 25.465 16.296 30.478 1.00 47.81 93 ILE A O 1
ATOM 756 N N . VAL A 1 94 ? 24.333 15.736 28.612 1.00 54.44 94 VAL A N 1
ATOM 757 C CA . VAL A 1 94 ? 24.964 16.669 27.672 1.00 54.44 94 VAL A CA 1
ATOM 758 C C . VAL A 1 94 ? 23.882 17.567 27.059 1.00 54.44 94 VAL A C 1
ATOM 760 O O . VAL A 1 94 ? 23.036 17.083 26.309 1.00 54.44 94 VAL A O 1
ATOM 763 N N . ASP A 1 95 ? 23.900 18.865 27.375 1.00 47.38 95 ASP A N 1
ATOM 764 C CA . ASP A 1 95 ? 22.897 19.832 26.898 1.00 47.38 95 ASP A CA 1
ATOM 765 C C . ASP A 1 95 ? 23.098 20.199 25.418 1.00 47.38 95 ASP A C 1
ATOM 767 O O . ASP A 1 95 ? 24.084 20.833 25.046 1.00 47.38 95 ASP A O 1
ATOM 771 N N . THR A 1 96 ? 22.137 19.859 24.556 1.00 47.41 96 THR A N 1
ATOM 772 C CA . THR A 1 96 ? 22.214 20.151 23.115 1.00 47.41 96 THR A CA 1
ATOM 773 C C . THR A 1 96 ? 21.532 21.466 22.738 1.00 47.41 96 THR A C 1
ATOM 775 O O . THR A 1 96 ? 20.415 21.733 23.175 1.00 47.41 96 THR A O 1
ATOM 778 N N . ILE A 1 97 ? 22.151 22.238 21.841 1.00 58.88 97 ILE A N 1
ATOM 779 C CA . ILE A 1 97 ? 21.539 23.414 21.202 1.00 58.88 97 ILE A CA 1
ATOM 780 C C . ILE A 1 97 ? 20.994 23.074 19.806 1.00 58.88 97 ILE A C 1
ATOM 782 O O . ILE A 1 97 ? 21.554 22.230 19.105 1.00 58.88 97 ILE A O 1
ATOM 786 N N . THR A 1 98 ? 19.908 23.738 19.398 1.00 52.06 98 THR A N 1
ATOM 787 C CA . THR A 1 98 ? 19.283 23.565 18.072 1.00 52.06 98 THR A CA 1
ATOM 788 C C . THR A 1 98 ? 19.764 24.651 17.118 1.00 52.06 98 THR A C 1
ATOM 790 O O . THR A 1 98 ? 19.578 25.830 17.397 1.00 52.06 98 THR A O 1
ATOM 793 N N . LEU A 1 99 ? 20.359 24.264 15.991 1.00 65.50 99 LEU A N 1
ATOM 794 C CA . LEU A 1 99 ? 20.855 25.188 14.968 1.00 65.50 99 LEU A CA 1
ATOM 795 C C . LEU A 1 99 ? 19.879 25.258 13.791 1.00 65.50 99 LEU A C 1
ATOM 797 O O . LEU A 1 99 ? 19.307 24.241 13.400 1.00 65.50 99 LEU A O 1
ATOM 801 N N . THR A 1 100 ? 19.723 26.442 13.205 1.00 74.50 100 THR A N 1
ATOM 802 C CA . THR A 1 100 ? 18.874 26.674 12.029 1.00 74.50 100 THR A CA 1
ATOM 803 C C . THR A 1 100 ? 19.746 26.983 10.820 1.00 74.50 100 THR A C 1
ATOM 805 O O . THR A 1 100 ? 20.634 27.830 10.902 1.00 74.50 100 THR A O 1
ATOM 808 N N . ARG A 1 101 ? 19.489 26.306 9.697 1.00 87.38 101 ARG A N 1
ATOM 809 C CA . ARG A 1 101 ? 20.166 26.538 8.414 1.00 87.38 101 ARG A CA 1
ATOM 810 C C . ARG A 1 101 ? 19.262 27.318 7.477 1.00 87.38 101 ARG A C 1
ATOM 812 O O . ARG A 1 101 ? 18.078 27.001 7.375 1.00 87.38 101 ARG A O 1
ATOM 819 N N . ARG A 1 102 ? 19.826 28.304 6.791 1.00 88.62 102 ARG A N 1
ATOM 820 C CA . ARG A 1 102 ? 19.121 29.173 5.847 1.00 88.62 102 ARG A CA 1
ATOM 821 C C . ARG A 1 102 ? 19.884 29.242 4.539 1.00 88.62 102 ARG A C 1
ATOM 823 O O . ARG A 1 102 ? 21.080 29.500 4.563 1.00 88.62 102 ARG A O 1
ATOM 830 N N . PHE A 1 103 ? 19.227 28.968 3.416 1.00 90.81 103 PHE A N 1
ATOM 831 C CA . PHE A 1 103 ? 19.871 29.079 2.108 1.00 90.81 103 PHE A CA 1
ATOM 832 C C . PHE A 1 103 ? 20.029 30.544 1.730 1.00 90.81 103 PHE A C 1
ATOM 834 O O . PHE A 1 103 ? 19.070 31.309 1.824 1.00 90.81 103 PHE A O 1
ATOM 841 N N . VAL A 1 104 ? 21.220 30.913 1.265 1.00 90.75 104 VAL A N 1
ATOM 842 C CA . VAL A 1 104 ? 21.547 32.302 0.952 1.00 90.75 104 VAL A CA 1
ATOM 843 C C . VAL A 1 104 ? 22.168 32.457 -0.431 1.00 90.75 104 VAL A C 1
ATOM 845 O O . VAL A 1 104 ? 22.835 31.551 -0.931 1.00 90.75 104 VAL A O 1
ATOM 848 N N . ASP A 1 105 ? 21.985 33.634 -1.022 1.00 89.75 105 ASP A N 1
ATOM 849 C CA . ASP A 1 105 ? 22.747 34.109 -2.176 1.00 89.75 105 ASP A CA 1
ATOM 850 C C . ASP A 1 105 ? 23.710 35.223 -1.744 1.00 89.75 105 ASP A C 1
ATOM 852 O O . ASP A 1 105 ? 23.381 36.070 -0.912 1.00 89.75 105 ASP A O 1
ATOM 856 N N . PHE A 1 106 ? 24.915 35.245 -2.310 1.00 91.62 106 PHE A N 1
ATOM 857 C CA . PHE A 1 106 ? 25.838 36.363 -2.106 1.00 91.62 106 PHE A CA 1
ATOM 858 C C . PHE A 1 106 ? 25.286 37.625 -2.783 1.00 91.62 106 PHE A C 1
ATOM 860 O O . PHE A 1 106 ? 24.864 37.574 -3.938 1.00 91.62 106 PHE A O 1
ATOM 867 N N . SER A 1 107 ? 25.290 38.750 -2.065 1.00 90.38 107 SER A N 1
ATOM 868 C CA . SER A 1 107 ? 24.671 39.999 -2.515 1.00 90.38 107 SER A CA 1
ATOM 869 C C . SER A 1 107 ? 25.713 41.037 -2.939 1.00 90.38 107 SER A C 1
ATOM 871 O O . SER A 1 107 ? 25.835 41.341 -4.125 1.00 90.38 107 SER A O 1
ATOM 873 N N . TYR A 1 108 ? 26.485 41.580 -1.992 1.00 87.56 108 TYR A N 1
ATOM 874 C CA . TYR A 1 108 ? 27.547 42.554 -2.262 1.00 87.56 108 TYR A CA 1
ATOM 875 C C . TYR A 1 108 ? 28.557 42.625 -1.108 1.00 87.56 108 TYR A C 1
ATOM 877 O O . TYR A 1 108 ? 28.332 42.086 -0.023 1.00 87.56 108 TYR A O 1
ATOM 885 N N . ILE A 1 109 ? 29.674 43.315 -1.355 1.00 89.00 109 ILE A N 1
ATOM 886 C CA . ILE A 1 109 ? 30.699 43.638 -0.354 1.00 89.00 109 ILE A CA 1
ATOM 887 C C . ILE A 1 109 ? 30.598 45.125 -0.019 1.00 89.00 109 ILE A C 1
ATOM 889 O O . ILE A 1 109 ? 30.582 45.957 -0.930 1.00 89.00 109 ILE A O 1
ATOM 893 N N . ASP A 1 110 ? 30.576 45.455 1.270 1.00 85.00 110 ASP A N 1
ATOM 894 C CA . ASP A 1 110 ? 30.674 46.824 1.779 1.00 85.00 110 ASP A CA 1
ATOM 895 C C . ASP A 1 110 ? 31.874 46.942 2.728 1.00 85.00 110 ASP A C 1
ATOM 897 O O . ASP A 1 110 ? 31.861 46.488 3.872 1.00 85.00 110 ASP A O 1
ATOM 901 N N . GLY A 1 111 ? 32.979 47.497 2.227 1.00 87.31 111 GLY A N 1
ATOM 902 C CA . GLY A 1 111 ? 34.225 47.601 2.987 1.00 87.31 111 GLY A CA 1
ATOM 903 C C . GLY A 1 111 ? 34.789 46.234 3.400 1.00 87.31 111 GLY A C 1
ATOM 904 O O . GLY A 1 111 ? 35.348 45.521 2.568 1.00 87.31 111 GLY A O 1
ATOM 905 N N . ASN A 1 112 ? 34.696 45.907 4.696 1.00 86.81 112 ASN A N 1
ATOM 906 C CA . ASN A 1 112 ? 35.157 44.632 5.269 1.00 86.81 112 ASN A CA 1
ATOM 907 C C . ASN A 1 112 ? 34.011 43.634 5.523 1.00 86.81 112 ASN A C 1
ATOM 909 O O . ASN A 1 112 ? 34.243 42.588 6.128 1.00 86.81 112 ASN A O 1
ATOM 913 N N . GLU A 1 113 ? 32.789 43.964 5.106 1.00 88.56 113 GLU A N 1
ATOM 914 C CA . GLU A 1 113 ? 31.580 43.181 5.344 1.00 88.56 113 GLU A CA 1
ATOM 915 C C . GLU A 1 113 ? 31.084 42.528 4.046 1.00 88.56 113 GLU A C 1
ATOM 917 O O . GLU A 1 113 ? 30.999 43.164 2.994 1.00 88.56 113 GLU A O 1
ATOM 922 N N . TYR A 1 114 ? 30.762 41.241 4.129 1.00 91.06 114 TYR A N 1
ATOM 923 C CA . TYR A 1 114 ? 30.214 40.407 3.066 1.00 91.06 114 TYR A CA 1
ATOM 924 C C . TYR A 1 114 ? 28.752 40.122 3.394 1.00 91.06 114 TYR A C 1
ATOM 926 O O . TYR A 1 114 ? 28.447 39.525 4.431 1.00 91.06 114 TYR A O 1
ATOM 934 N N . VAL A 1 115 ? 27.852 40.563 2.514 1.00 90.50 115 VAL A N 1
ATOM 935 C CA . VAL A 1 115 ? 26.405 40.459 2.721 1.00 90.50 115 VAL A CA 1
ATOM 936 C C . VAL A 1 115 ? 25.841 39.294 1.913 1.00 90.50 115 VAL A C 1
ATOM 938 O O . VAL A 1 115 ? 25.980 39.244 0.688 1.00 90.50 115 VAL A O 1
ATOM 941 N N . PHE A 1 116 ? 25.154 38.387 2.601 1.00 92.56 116 PHE A N 1
ATOM 942 C CA . PHE A 1 116 ? 24.439 37.242 2.042 1.00 92.56 116 PHE A CA 1
ATOM 943 C C . PHE A 1 116 ? 22.944 37.401 2.311 1.00 92.56 116 PHE A C 1
ATOM 945 O O . PHE A 1 116 ? 22.555 37.793 3.404 1.00 92.56 116 PHE A O 1
ATOM 952 N N . MET A 1 117 ? 22.097 37.118 1.332 1.00 89.94 117 MET A N 1
ATOM 953 C CA . MET A 1 117 ? 20.650 37.314 1.421 1.00 89.94 117 MET A CA 1
ATOM 954 C C . MET A 1 117 ? 19.936 35.973 1.482 1.00 89.94 117 MET A C 1
ATOM 956 O O . MET A 1 117 ? 20.187 35.123 0.632 1.00 89.94 117 MET A O 1
ATOM 960 N N . ASP A 1 118 ? 19.040 35.797 2.451 1.00 90.19 118 ASP A N 1
ATOM 961 C CA . ASP A 1 118 ? 18.145 34.638 2.517 1.00 90.19 118 ASP A CA 1
ATOM 962 C C . ASP A 1 118 ? 17.318 34.506 1.225 1.00 90.19 118 ASP A C 1
ATOM 964 O O . ASP A 1 118 ? 16.788 35.494 0.706 1.00 90.19 118 ASP A O 1
ATOM 968 N N . LYS A 1 119 ? 17.216 33.284 0.692 1.00 81.06 119 LYS A N 1
ATOM 969 C CA . LYS A 1 119 ? 16.499 33.001 -0.562 1.00 81.06 119 LYS A CA 1
ATOM 970 C C . LYS A 1 119 ? 14.980 33.093 -0.458 1.00 81.06 119 LYS A C 1
ATOM 972 O O . LYS A 1 119 ? 14.324 33.263 -1.485 1.00 81.06 119 LYS A O 1
ATOM 977 N N . GLU A 1 120 ? 14.420 32.922 0.733 1.00 78.94 120 GLU A N 1
ATOM 978 C CA . GLU A 1 120 ? 12.976 32.883 0.953 1.00 78.94 120 GLU A CA 1
ATOM 979 C C . GLU A 1 120 ? 12.441 34.238 1.412 1.00 78.94 120 GLU A C 1
ATOM 981 O O . GLU A 1 120 ? 11.466 34.736 0.846 1.00 78.94 120 GLU A O 1
ATOM 986 N N . ASP A 1 121 ? 13.065 34.836 2.428 1.00 83.12 121 ASP A N 1
ATOM 987 C CA . ASP A 1 121 ? 12.547 36.052 3.070 1.00 83.12 121 ASP A CA 1
ATOM 988 C C . ASP A 1 121 ? 13.397 37.310 2.845 1.00 83.12 121 ASP A C 1
ATOM 990 O O . ASP A 1 121 ? 13.011 38.398 3.281 1.00 83.12 121 ASP A O 1
ATOM 994 N N . TYR A 1 122 ? 14.503 37.187 2.103 1.00 81.12 122 TYR A N 1
ATOM 995 C CA . TYR A 1 122 ? 15.423 38.282 1.798 1.00 81.12 122 TYR A CA 1
ATOM 996 C C . TYR A 1 122 ? 16.024 38.942 3.054 1.00 81.12 122 TYR A C 1
ATOM 998 O O . TYR A 1 122 ? 16.381 40.122 3.034 1.00 81.12 122 TYR A O 1
ATOM 1006 N N . THR A 1 123 ? 16.165 38.211 4.159 1.00 86.38 123 THR A N 1
ATOM 1007 C CA . THR A 1 123 ? 16.900 38.696 5.333 1.00 86.38 123 THR A CA 1
ATOM 1008 C C . THR A 1 123 ? 18.403 38.792 5.025 1.00 86.38 123 THR A C 1
ATOM 1010 O O . THR A 1 123 ? 18.986 37.817 4.544 1.00 86.38 123 THR A O 1
ATOM 1013 N N . PRO A 1 124 ? 19.069 39.932 5.304 1.00 86.62 124 PRO A N 1
ATOM 1014 C CA . PRO A 1 124 ? 20.513 40.055 5.139 1.00 86.62 124 PRO A CA 1
ATOM 1015 C C . PRO A 1 124 ? 21.277 39.438 6.319 1.00 86.62 124 PRO A C 1
ATOM 1017 O O . PRO A 1 124 ? 21.042 39.772 7.482 1.00 86.62 124 PRO A O 1
ATOM 1020 N N . TYR A 1 125 ? 22.259 38.602 6.004 1.00 91.06 125 TYR A N 1
ATOM 1021 C CA . TYR A 1 125 ? 23.269 38.068 6.910 1.00 91.06 125 TYR A CA 1
ATOM 1022 C C . TYR A 1 125 ? 24.630 38.674 6.567 1.00 91.06 125 TYR A C 1
ATOM 1024 O O . TYR A 1 125 ? 25.071 38.618 5.421 1.00 91.06 125 TYR A O 1
ATOM 1032 N N . ILE A 1 126 ? 25.294 39.267 7.559 1.00 90.50 126 ILE A N 1
ATOM 1033 C CA . ILE A 1 126 ? 26.521 40.046 7.362 1.00 90.50 126 ILE A CA 1
ATOM 1034 C C . ILE A 1 126 ? 27.679 39.347 8.073 1.00 90.50 126 ILE A C 1
ATOM 1036 O O . ILE A 1 126 ? 27.640 39.193 9.293 1.00 90.50 126 ILE A O 1
ATOM 1040 N N . PHE A 1 127 ? 28.710 38.961 7.321 1.00 88.19 127 PHE A N 1
ATOM 1041 C CA . PHE A 1 127 ? 29.968 38.434 7.857 1.00 88.19 127 PHE A CA 1
ATOM 1042 C C . PHE A 1 127 ? 31.096 39.434 7.633 1.00 88.19 127 PHE A C 1
ATOM 1044 O O . PHE A 1 127 ? 31.184 40.040 6.567 1.00 88.19 127 PHE A O 1
ATOM 1051 N N . THR A 1 128 ? 32.006 39.586 8.590 1.00 85.94 128 THR A N 1
ATOM 1052 C CA . THR A 1 128 ? 33.269 40.280 8.313 1.00 85.94 128 THR A CA 1
ATOM 1053 C C . THR A 1 128 ? 34.212 39.362 7.538 1.00 85.94 128 THR A C 1
ATOM 1055 O O . THR A 1 128 ? 34.132 38.139 7.649 1.00 85.94 128 THR A O 1
ATOM 1058 N N . LYS A 1 129 ? 35.144 39.933 6.768 1.00 81.75 129 LYS A N 1
ATOM 1059 C CA . LYS A 1 129 ? 36.130 39.156 5.998 1.00 81.75 129 LYS A CA 1
ATOM 1060 C C . LYS A 1 129 ? 36.877 38.123 6.850 1.00 81.75 129 LYS A C 1
ATOM 1062 O O . LYS A 1 129 ? 37.089 37.008 6.395 1.00 81.75 129 LYS A O 1
ATOM 1067 N N . ASP A 1 130 ? 37.230 38.493 8.080 1.00 77.06 130 ASP A N 1
ATOM 1068 C CA . ASP A 1 130 ? 37.979 37.636 9.005 1.00 77.06 130 ASP A CA 1
ATOM 1069 C C . ASP A 1 130 ? 37.143 36.446 9.518 1.00 77.06 130 ASP A C 1
ATOM 1071 O O . ASP A 1 130 ? 37.702 35.438 9.935 1.00 77.06 130 ASP A O 1
ATOM 1075 N N . GLN A 1 131 ? 35.806 36.541 9.500 1.00 75.88 131 GLN A N 1
ATOM 1076 C CA . GLN A 1 131 ? 34.910 35.472 9.965 1.00 75.88 131 GLN A CA 1
ATOM 1077 C C . GLN A 1 131 ? 34.726 34.341 8.952 1.00 75.88 131 GLN A C 1
ATOM 1079 O O . GLN A 1 131 ? 34.305 33.260 9.348 1.00 75.88 131 GLN A O 1
ATOM 1084 N N . ILE A 1 132 ? 34.991 34.604 7.672 1.00 81.69 132 ILE A N 1
ATOM 1085 C CA . ILE A 1 132 ? 34.768 33.660 6.567 1.00 81.69 132 ILE A CA 1
ATOM 1086 C C . ILE A 1 132 ? 35.983 33.583 5.630 1.00 81.69 132 ILE A C 1
ATOM 1088 O O . ILE A 1 132 ? 35.853 33.329 4.434 1.00 81.69 132 ILE A O 1
ATOM 1092 N N . GLU A 1 133 ? 37.180 33.889 6.142 1.00 78.75 133 GLU A N 1
ATOM 1093 C CA . GLU A 1 133 ? 38.397 33.995 5.327 1.00 78.75 133 GLU A CA 1
ATOM 1094 C C . GLU A 1 133 ? 38.714 32.684 4.588 1.00 78.75 133 GLU A C 1
ATOM 1096 O O . GLU A 1 133 ? 39.177 32.720 3.445 1.00 78.75 133 GLU A O 1
ATOM 1101 N N . GLU A 1 134 ? 38.435 31.535 5.209 1.00 74.12 134 GLU A N 1
ATOM 1102 C CA . GLU A 1 134 ? 38.655 30.211 4.621 1.00 74.12 134 GLU A CA 1
ATOM 1103 C C . GLU A 1 134 ? 37.637 29.917 3.511 1.00 74.12 134 GLU A C 1
ATOM 1105 O O . GLU A 1 134 ? 38.008 29.482 2.420 1.00 74.12 134 GLU A O 1
ATOM 1110 N N . GLU A 1 135 ? 36.363 30.231 3.738 1.00 83.12 135 GLU A N 1
ATOM 1111 C CA . GLU A 1 135 ? 35.270 30.042 2.785 1.00 83.12 135 GLU A CA 1
ATOM 1112 C C . GLU A 1 135 ? 35.424 30.954 1.561 1.00 83.12 135 GLU A C 1
ATOM 1114 O O . GLU A 1 135 ? 35.186 30.527 0.427 1.00 83.12 135 GLU A O 1
ATOM 1119 N N . LEU A 1 136 ? 35.895 32.191 1.758 1.00 83.06 136 LEU A N 1
ATOM 1120 C CA . LEU A 1 136 ? 36.144 33.153 0.679 1.00 83.06 136 LEU A CA 1
ATOM 1121 C C . LEU A 1 136 ? 37.180 32.662 -0.342 1.00 83.06 136 LEU A C 1
ATOM 1123 O O . LEU A 1 136 ? 37.145 33.096 -1.492 1.00 83.06 136 LEU A O 1
ATOM 1127 N N . GLN A 1 137 ? 38.057 31.716 0.015 1.00 78.00 137 GLN A N 1
ATOM 1128 C CA . GLN A 1 137 ? 38.994 31.101 -0.940 1.00 78.00 137 GLN A CA 1
ATOM 1129 C C . GLN A 1 137 ? 38.292 30.225 -1.985 1.00 78.00 137 GLN A C 1
ATOM 1131 O O . GLN A 1 137 ? 38.880 29.912 -3.028 1.00 78.00 137 GLN A O 1
ATOM 1136 N N . PHE A 1 138 ? 37.045 29.832 -1.721 1.00 78.69 138 PHE A N 1
ATOM 1137 C CA . PHE A 1 138 ? 36.247 28.966 -2.582 1.00 78.69 138 PHE A CA 1
ATOM 1138 C C . PHE A 1 138 ? 35.061 29.693 -3.221 1.00 78.69 138 PHE A C 1
ATOM 1140 O O . PHE A 1 138 ? 34.515 29.177 -4.190 1.00 78.69 138 PHE A O 1
ATOM 1147 N N . ILE A 1 139 ? 34.689 30.886 -2.745 1.00 83.19 139 ILE A N 1
ATOM 1148 C CA . ILE A 1 139 ? 33.582 31.687 -3.286 1.00 83.19 139 ILE A CA 1
ATOM 1149 C C . ILE A 1 139 ? 34.075 32.582 -4.443 1.00 83.19 139 ILE A C 1
ATOM 1151 O O . ILE A 1 139 ? 34.916 33.452 -4.225 1.00 83.19 139 ILE A O 1
ATOM 1155 N N . PRO A 1 140 ? 33.572 32.417 -5.684 1.00 79.44 140 PRO A N 1
ATOM 1156 C CA . PRO A 1 140 ? 33.840 33.356 -6.778 1.00 79.44 140 PRO A CA 1
A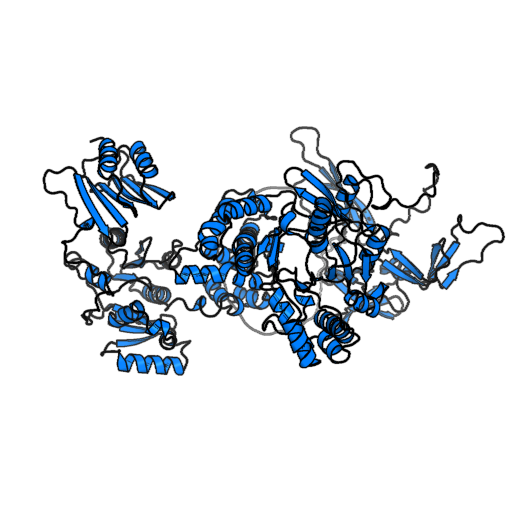TOM 1157 C C . PRO A 1 140 ? 33.263 34.753 -6.492 1.00 79.44 140 PRO A C 1
ATOM 1159 O O . PRO A 1 140 ? 32.307 34.876 -5.734 1.00 79.44 140 PRO A O 1
ATOM 1162 N N . GLU A 1 141 ? 33.748 35.801 -7.174 1.00 71.12 141 GLU A N 1
ATOM 1163 C CA . GLU A 1 141 ? 33.290 37.198 -6.975 1.00 71.12 141 GLU A CA 1
ATOM 1164 C C . GLU A 1 141 ? 31.764 37.415 -7.123 1.00 71.12 141 GLU A C 1
ATOM 1166 O O . GLU A 1 141 ? 31.251 38.433 -6.671 1.00 71.12 141 GLU A O 1
ATOM 1171 N N . GLY A 1 142 ? 31.032 36.478 -7.739 1.00 70.50 142 GLY A N 1
ATOM 1172 C CA . GLY A 1 142 ? 29.570 36.512 -7.887 1.00 70.50 142 GLY A CA 1
ATOM 1173 C C . GLY A 1 142 ? 28.789 35.578 -6.953 1.00 70.50 142 GLY A C 1
ATOM 1174 O O . GLY A 1 142 ? 27.591 35.403 -7.157 1.00 70.50 142 GLY A O 1
ATOM 1175 N N . GLY A 1 143 ? 29.440 34.947 -5.971 1.00 78.69 143 GLY A N 1
ATOM 1176 C CA . GLY A 1 143 ? 28.833 33.899 -5.151 1.00 78.69 143 GLY A CA 1
ATOM 1177 C C . GLY A 1 143 ? 28.786 32.531 -5.834 1.00 78.69 143 GLY A C 1
ATOM 1178 O O . GLY A 1 143 ? 29.290 32.336 -6.943 1.00 78.69 143 GLY A O 1
ATOM 1179 N N . MET A 1 144 ? 28.166 31.565 -5.161 1.00 83.00 144 MET A N 1
ATOM 1180 C CA . MET A 1 144 ? 27.894 30.230 -5.697 1.00 83.00 144 MET A CA 1
ATOM 1181 C C . MET A 1 144 ? 26.515 29.742 -5.224 1.00 83.00 144 MET A C 1
ATOM 1183 O O . MET A 1 144 ? 26.035 30.211 -4.193 1.00 83.00 144 MET A O 1
ATOM 1187 N N . PRO A 1 145 ? 25.854 28.822 -5.945 1.00 80.56 145 PRO A N 1
ATOM 1188 C CA . PRO A 1 145 ? 24.594 28.253 -5.482 1.00 80.56 145 PRO A CA 1
ATOM 1189 C C . PRO A 1 145 ? 24.785 27.398 -4.220 1.00 80.56 145 PRO A C 1
ATOM 1191 O O . PRO A 1 145 ? 25.882 26.936 -3.916 1.00 80.56 145 PRO A O 1
ATOM 1194 N N . ASP A 1 146 ? 23.677 27.169 -3.516 1.00 83.62 146 ASP A N 1
ATOM 1195 C CA . ASP A 1 146 ? 23.558 26.240 -2.385 1.00 83.62 146 ASP A CA 1
ATOM 1196 C C . ASP A 1 146 ? 24.424 26.557 -1.150 1.00 83.62 146 ASP A C 1
ATOM 1198 O O . ASP A 1 146 ? 24.661 25.680 -0.320 1.00 83.62 146 ASP A O 1
ATOM 1202 N N . MET A 1 147 ? 24.842 27.817 -0.981 1.00 89.75 147 MET A N 1
ATOM 1203 C CA . MET A 1 147 ? 25.426 28.305 0.274 1.00 89.75 147 MET A CA 1
ATOM 1204 C C . MET A 1 147 ? 24.360 28.396 1.369 1.00 89.75 147 MET A C 1
ATOM 1206 O O . MET A 1 147 ? 23.204 28.749 1.108 1.00 89.75 147 MET A O 1
ATOM 1210 N N . GLN A 1 148 ? 24.753 28.104 2.606 1.00 90.75 148 GLN A N 1
ATOM 1211 C CA . GLN A 1 148 ? 23.867 28.150 3.762 1.00 90.75 148 GLN A CA 1
ATOM 1212 C C . GLN A 1 148 ? 24.475 28.956 4.901 1.00 90.75 148 GLN A C 1
ATOM 1214 O O . GLN A 1 148 ? 25.658 28.856 5.195 1.00 90.75 148 GLN A O 1
ATOM 1219 N N . VAL A 1 149 ? 23.645 29.720 5.594 1.00 86.50 149 VAL A N 1
ATOM 1220 C CA . VAL A 1 149 ? 24.005 30.376 6.844 1.00 86.50 149 VAL A CA 1
ATOM 1221 C C . VAL A 1 149 ? 23.475 29.561 8.012 1.00 86.50 149 VAL A C 1
ATOM 1223 O O . VAL A 1 149 ? 22.296 29.198 8.063 1.00 86.50 149 VAL A O 1
ATOM 1226 N N . LEU A 1 150 ? 24.356 29.292 8.969 1.00 79.25 150 LEU A N 1
ATOM 1227 C CA . LEU A 1 150 ? 24.026 28.642 10.224 1.00 79.25 150 LEU A CA 1
ATOM 1228 C C . LEU A 1 150 ? 23.736 29.709 11.282 1.00 79.25 150 LEU A C 1
ATOM 1230 O O . LEU A 1 150 ? 24.555 30.594 11.532 1.00 79.25 150 LEU A O 1
ATOM 1234 N N . THR A 1 151 ? 22.571 29.614 11.918 1.00 77.38 151 THR A N 1
ATOM 1235 C CA . THR A 1 151 ? 22.135 30.525 12.982 1.00 77.38 151 THR A CA 1
ATOM 1236 C C . THR A 1 151 ? 21.712 29.762 14.232 1.00 77.38 151 THR A C 1
ATOM 1238 O O . THR A 1 151 ? 21.260 28.614 14.166 1.00 77.38 151 THR A O 1
ATOM 1241 N N . TRP A 1 152 ? 21.836 30.407 15.387 1.00 70.75 152 TRP A N 1
ATOM 1242 C CA . TRP A 1 152 ? 21.324 29.923 16.666 1.00 70.75 152 TRP A CA 1
ATOM 1243 C C . TRP A 1 152 ? 20.593 31.052 17.381 1.00 70.75 152 TRP A C 1
ATOM 1245 O O . TRP A 1 152 ? 21.185 32.091 17.641 1.00 70.75 152 TRP A O 1
ATOM 1255 N N . ASP A 1 153 ? 19.300 30.857 17.651 1.00 67.69 153 ASP A N 1
ATOM 1256 C CA . ASP A 1 153 ? 18.422 31.861 18.275 1.00 67.69 153 ASP A CA 1
ATOM 1257 C C . ASP A 1 153 ? 18.493 33.248 17.593 1.00 67.69 153 ASP A C 1
ATOM 1259 O O . ASP A 1 153 ? 18.552 34.298 18.226 1.00 67.69 153 ASP A O 1
ATOM 1263 N N . GLY A 1 154 ? 18.578 33.243 16.256 1.00 60.72 154 GLY A N 1
ATOM 1264 C CA . GLY A 1 154 ? 18.733 34.450 15.436 1.00 60.72 154 GLY A CA 1
ATOM 1265 C C . GLY A 1 154 ? 20.156 35.018 15.372 1.00 60.72 154 GLY A C 1
ATOM 1266 O O . GLY A 1 154 ? 20.407 35.926 14.582 1.00 60.72 154 GLY A O 1
ATOM 1267 N N . GLN A 1 155 ? 21.108 34.478 16.138 1.00 69.81 155 GLN A N 1
ATOM 1268 C CA . GLN A 1 155 ? 22.511 34.877 16.086 1.00 69.81 155 GLN A CA 1
ATOM 1269 C C . GLN A 1 155 ? 23.266 34.128 14.979 1.00 69.81 155 GLN A C 1
ATOM 1271 O O . GLN A 1 155 ? 23.174 32.906 14.857 1.00 69.81 155 GLN A O 1
ATOM 1276 N N . LEU A 1 156 ? 24.035 34.873 14.186 1.00 72.94 156 LEU A N 1
ATOM 1277 C CA . LEU A 1 156 ? 24.858 34.358 13.094 1.00 72.94 156 LEU A CA 1
ATOM 1278 C C . LEU A 1 156 ? 26.038 33.531 13.628 1.00 72.94 156 LEU A C 1
ATOM 1280 O O . LEU A 1 156 ? 26.762 34.006 14.505 1.00 72.94 156 LEU A O 1
ATOM 1284 N N . LEU A 1 157 ? 26.230 32.312 13.111 1.00 72.06 157 LEU A N 1
ATOM 1285 C CA . LEU A 1 157 ? 27.312 31.418 13.538 1.00 72.06 157 LEU A CA 1
ATOM 1286 C C . LEU A 1 157 ? 28.370 31.182 12.462 1.00 72.06 157 LEU A C 1
ATOM 1288 O O . LEU A 1 157 ? 29.545 31.389 12.741 1.00 72.06 157 LEU A O 1
ATOM 1292 N N . ALA A 1 158 ? 27.975 30.716 11.276 1.00 79.31 158 ALA A N 1
ATOM 1293 C CA . ALA A 1 158 ? 28.914 30.317 10.226 1.00 79.31 158 ALA A CA 1
ATOM 1294 C C . ALA A 1 158 ? 28.264 30.340 8.837 1.00 79.31 158 ALA A C 1
ATOM 1296 O O . ALA A 1 158 ? 27.036 30.277 8.717 1.00 79.31 158 ALA A O 1
ATOM 1297 N N . LEU A 1 159 ? 29.104 30.391 7.805 1.00 83.50 159 LEU A N 1
ATOM 1298 C CA . LEU A 1 159 ? 28.729 30.200 6.408 1.00 83.50 159 LEU A CA 1
ATOM 1299 C C . LEU A 1 159 ? 29.149 28.784 5.978 1.00 83.50 159 LEU A C 1
ATOM 1301 O O . LEU A 1 159 ? 30.331 28.471 5.942 1.00 83.50 159 LEU A O 1
ATOM 1305 N N . GLU A 1 160 ? 28.191 27.914 5.669 1.00 82.25 160 GLU A N 1
ATOM 1306 C CA . GLU A 1 160 ? 28.429 26.567 5.141 1.00 82.25 160 GLU A CA 1
ATOM 1307 C C . GLU A 1 160 ? 28.387 26.600 3.599 1.00 82.25 160 GLU A C 1
ATOM 1309 O O . GLU A 1 160 ? 27.399 27.016 2.987 1.00 82.25 160 GLU A O 1
ATOM 1314 N N . LEU A 1 161 ? 29.467 26.141 2.961 1.00 81.69 161 LEU A N 1
ATOM 1315 C CA . LEU A 1 161 ? 29.544 25.945 1.510 1.00 81.69 161 LEU A CA 1
ATOM 1316 C C . LEU A 1 161 ? 29.011 24.557 1.107 1.00 81.69 161 LEU A C 1
ATOM 1318 O O . LEU A 1 161 ? 29.064 23.621 1.912 1.00 81.69 161 LEU A O 1
ATOM 1322 N N . PRO A 1 162 ? 28.553 24.363 -0.145 1.00 77.81 162 PRO A N 1
ATOM 1323 C CA . PRO A 1 162 ? 28.244 23.031 -0.658 1.00 77.81 162 PRO A CA 1
ATOM 1324 C C . PRO A 1 162 ? 29.462 22.101 -0.553 1.00 77.81 162 PRO A C 1
ATOM 1326 O O . PRO A 1 162 ? 30.610 22.540 -0.614 1.00 77.81 162 PRO A O 1
ATOM 1329 N N . GLN A 1 163 ? 29.225 20.790 -0.431 1.00 70.38 163 GLN A N 1
ATOM 1330 C CA . GLN A 1 163 ? 30.287 19.787 -0.220 1.00 70.38 163 GLN A CA 1
ATOM 1331 C C . GLN A 1 163 ? 31.345 19.748 -1.337 1.00 70.38 163 GLN A C 1
ATOM 1333 O O . GLN A 1 163 ? 32.457 19.258 -1.129 1.00 70.38 163 GLN A O 1
ATOM 1338 N N . THR A 1 164 ? 31.002 20.249 -2.524 1.00 71.19 164 THR A N 1
ATOM 1339 C CA . THR A 1 164 ? 31.897 20.375 -3.674 1.00 71.19 164 THR A CA 1
ATOM 1340 C C . THR A 1 164 ? 31.705 21.718 -4.360 1.00 71.19 164 THR A C 1
ATOM 1342 O O . THR A 1 164 ? 30.566 22.129 -4.578 1.00 71.19 164 THR A O 1
ATOM 1345 N N . VAL A 1 165 ? 32.804 22.348 -4.774 1.00 77.81 165 VAL A N 1
ATOM 1346 C CA . VAL A 1 165 ? 32.814 23.606 -5.533 1.00 77.81 165 VAL A CA 1
ATOM 1347 C C . VAL A 1 165 ? 33.620 23.426 -6.814 1.00 77.81 165 VAL A C 1
ATOM 1349 O O . VAL A 1 165 ? 34.742 22.922 -6.781 1.00 77.81 165 VAL A O 1
ATOM 1352 N N . ASP A 1 166 ? 33.063 23.858 -7.943 1.00 76.62 166 ASP A N 1
ATOM 1353 C CA . ASP A 1 166 ? 33.744 23.852 -9.237 1.00 76.62 166 ASP A CA 1
ATOM 1354 C C . ASP A 1 166 ? 34.429 25.201 -9.493 1.00 76.62 166 ASP A C 1
ATOM 1356 O O . ASP A 1 166 ? 33.757 26.219 -9.658 1.00 76.62 166 ASP A O 1
ATOM 1360 N N . LEU A 1 167 ? 35.762 25.211 -9.583 1.00 76.56 167 LEU A N 1
ATOM 1361 C CA . LEU A 1 167 ? 36.562 26.414 -9.845 1.00 76.56 167 LEU A CA 1
ATOM 1362 C C . LEU A 1 167 ? 37.343 26.312 -11.161 1.00 76.56 167 LEU A C 1
ATOM 1364 O O . LEU A 1 167 ? 37.809 25.241 -11.556 1.00 76.56 167 LEU A O 1
ATOM 1368 N N . GLU A 1 168 ? 37.496 27.439 -11.858 1.00 78.31 168 GLU A N 1
ATOM 1369 C CA . GLU A 1 168 ? 38.244 27.514 -13.120 1.00 78.31 168 GLU A CA 1
ATOM 1370 C C . GLU A 1 168 ? 39.736 27.768 -12.865 1.00 78.31 168 GLU A C 1
ATOM 1372 O O . GLU A 1 168 ? 40.089 28.565 -12.003 1.00 78.31 168 GLU A O 1
ATOM 1377 N N . ILE A 1 169 ? 40.624 27.116 -13.621 1.00 78.62 169 ILE A N 1
ATOM 1378 C CA . ILE A 1 169 ? 42.066 27.399 -13.602 1.00 78.62 169 ILE A CA 1
ATOM 1379 C C . ILE A 1 169 ? 42.347 28.596 -14.507 1.00 78.62 169 ILE A C 1
ATOM 1381 O O . ILE A 1 169 ? 42.197 28.497 -15.727 1.00 78.62 169 ILE A O 1
ATOM 1385 N N . ILE A 1 170 ? 42.825 29.693 -13.922 1.00 79.31 170 ILE A N 1
ATOM 1386 C CA . ILE A 1 170 ? 43.146 30.924 -14.656 1.00 79.31 170 ILE A CA 1
ATOM 1387 C C . ILE A 1 170 ? 44.619 30.993 -15.079 1.00 79.31 170 ILE A C 1
ATOM 1389 O O . ILE A 1 170 ? 44.925 31.537 -16.139 1.00 79.31 170 ILE A O 1
ATOM 1393 N N . GLU A 1 171 ? 45.538 30.397 -14.311 1.00 77.19 171 GLU A N 1
ATOM 1394 C CA . GLU A 1 171 ? 46.976 30.421 -14.611 1.00 77.19 171 GLU A CA 1
ATOM 1395 C C . GLU A 1 171 ? 47.683 29.136 -14.152 1.00 77.19 171 GLU A C 1
ATOM 1397 O O . GLU A 1 171 ? 47.373 28.574 -13.103 1.00 77.19 171 GLU A O 1
ATOM 1402 N N . THR A 1 172 ? 48.676 28.664 -14.918 1.00 73.25 172 THR A N 1
ATOM 1403 C CA . THR A 1 172 ? 49.601 27.606 -14.470 1.00 73.25 172 THR A CA 1
ATOM 1404 C C . THR A 1 172 ? 51.035 27.956 -14.854 1.00 73.25 172 THR A C 1
ATOM 1406 O O . THR A 1 172 ? 51.265 28.433 -15.967 1.00 73.25 172 THR A O 1
ATOM 1409 N N . ALA A 1 173 ? 52.006 27.673 -13.981 1.00 65.81 173 ALA A N 1
ATOM 1410 C CA . ALA A 1 173 ? 53.417 27.947 -14.266 1.00 65.81 173 ALA A CA 1
ATOM 1411 C C . ALA A 1 173 ? 53.933 27.159 -15.502 1.00 65.81 173 ALA A C 1
ATOM 1413 O O . ALA A 1 173 ? 53.520 26.010 -15.718 1.00 65.81 173 ALA A O 1
ATOM 1414 N N . PRO A 1 174 ? 54.845 27.734 -16.318 1.00 58.25 174 PRO A N 1
ATOM 1415 C CA . PRO A 1 174 ? 55.358 27.087 -17.526 1.00 58.25 174 PRO A CA 1
ATOM 1416 C C . PRO A 1 174 ? 56.192 25.836 -17.205 1.00 58.25 174 PRO A C 1
ATOM 1418 O O . PRO A 1 174 ? 57.003 25.821 -16.280 1.00 58.25 174 PRO A O 1
ATOM 1421 N N . GLY A 1 175 ? 56.006 24.770 -17.991 1.00 57.94 175 GLY A N 1
ATOM 1422 C CA . GLY A 1 175 ? 56.703 23.495 -17.797 1.00 57.94 175 GLY A CA 1
ATOM 1423 C C . GLY A 1 175 ? 58.208 23.584 -18.086 1.00 57.94 175 GLY A C 1
ATOM 1424 O O . GLY A 1 175 ? 58.624 24.117 -19.115 1.00 57.94 175 GLY A O 1
ATOM 1425 N N . ILE A 1 176 ? 59.039 23.025 -17.201 1.00 50.16 176 ILE A N 1
ATOM 1426 C CA . ILE A 1 176 ? 60.497 22.939 -17.388 1.00 50.16 176 ILE A CA 1
ATOM 1427 C C . ILE A 1 176 ? 60.805 21.894 -18.477 1.00 50.16 176 ILE A C 1
ATOM 1429 O O . ILE A 1 176 ? 60.357 20.750 -18.393 1.00 50.16 176 ILE A O 1
ATOM 1433 N N . LYS A 1 177 ? 61.585 22.266 -19.504 1.00 41.12 177 LYS A N 1
ATOM 1434 C CA . LYS A 1 177 ? 61.995 21.354 -20.591 1.00 41.12 177 LYS A CA 1
ATOM 1435 C C . LYS A 1 177 ? 62.785 20.158 -20.037 1.00 41.12 177 LYS A C 1
ATOM 1437 O O . LYS A 1 177 ? 63.882 20.342 -19.521 1.00 41.12 177 LYS A O 1
ATOM 1442 N N . GLY A 1 178 ? 62.251 18.947 -20.221 1.00 49.66 178 GLY A N 1
ATOM 1443 C CA . GLY A 1 178 ? 62.952 17.681 -19.956 1.00 49.66 178 GLY A CA 1
ATOM 1444 C C . GLY A 1 178 ? 62.323 16.748 -18.915 1.00 49.66 178 GLY A C 1
ATOM 1445 O O . GLY A 1 178 ? 62.890 15.689 -18.671 1.00 49.66 178 GLY A O 1
ATOM 1446 N N . ALA A 1 179 ? 61.175 17.082 -18.318 1.00 43.91 179 ALA A N 1
ATOM 1447 C CA . ALA A 1 179 ? 60.485 16.206 -17.364 1.00 43.91 179 ALA A CA 1
ATOM 1448 C C . ALA A 1 179 ? 59.272 15.488 -17.992 1.00 43.91 179 ALA A C 1
ATOM 1450 O O . ALA A 1 179 ? 58.513 16.094 -18.746 1.00 43.91 179 ALA A O 1
ATOM 1451 N N . SER A 1 180 ? 59.080 14.202 -17.673 1.00 48.31 180 SER A N 1
ATOM 1452 C CA . SER A 1 180 ? 57.911 13.404 -18.080 1.00 48.31 180 SER A CA 1
ATOM 1453 C C . SER A 1 180 ? 56.636 13.843 -17.347 1.00 48.31 180 SER A C 1
ATOM 1455 O O . SER A 1 180 ? 56.672 14.096 -16.144 1.00 48.31 180 SER A O 1
ATOM 1457 N N . ALA A 1 181 ? 55.502 13.883 -18.057 1.00 51.53 181 ALA A N 1
ATOM 1458 C CA . ALA A 1 181 ? 54.226 14.452 -17.601 1.00 51.53 181 ALA A CA 1
ATOM 1459 C C . ALA A 1 181 ? 53.572 13.773 -16.375 1.00 51.53 181 ALA A C 1
ATOM 1461 O O . ALA A 1 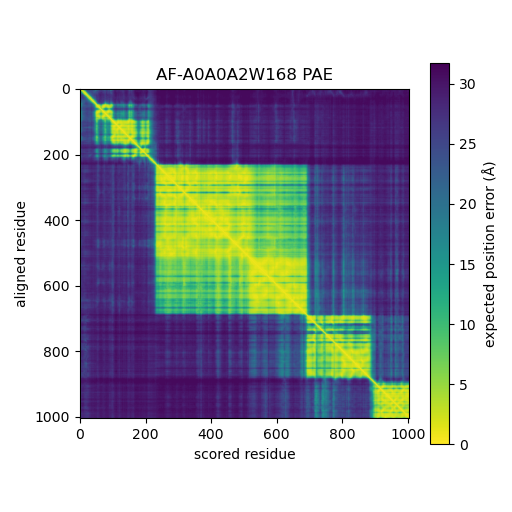181 ? 52.594 14.290 -15.850 1.00 51.53 181 ALA A O 1
ATOM 1462 N N . SER A 1 182 ? 54.088 12.637 -15.904 1.00 45.62 182 SER A N 1
ATOM 1463 C CA . SER A 1 182 ? 53.424 11.781 -14.914 1.00 45.62 182 SER A CA 1
ATOM 1464 C C . SER A 1 182 ? 54.022 11.809 -13.501 1.00 45.62 182 SER A C 1
ATOM 1466 O O . SER A 1 182 ? 53.589 11.013 -12.674 1.00 45.62 182 SER A O 1
ATOM 1468 N N . SER A 1 183 ? 54.999 12.675 -13.179 1.00 46.72 183 SER A N 1
ATOM 1469 C CA . SER A 1 183 ? 55.697 12.548 -11.881 1.00 46.72 183 SER A CA 1
ATOM 1470 C C . SER A 1 183 ? 55.946 13.813 -11.051 1.00 46.72 183 SER A C 1
ATOM 1472 O O . SER A 1 183 ? 56.666 13.707 -10.057 1.00 46.72 183 SER A O 1
ATOM 1474 N N . ARG A 1 184 ? 55.397 14.991 -11.384 1.00 56.88 184 ARG A N 1
ATOM 1475 C CA . ARG A 1 184 ? 55.436 16.173 -10.489 1.00 56.88 184 ARG A CA 1
ATOM 1476 C C . ARG A 1 184 ? 54.197 17.056 -10.657 1.00 56.88 184 ARG A C 1
ATOM 1478 O O . ARG A 1 184 ? 53.849 17.395 -11.785 1.00 56.88 184 ARG A O 1
ATOM 1485 N N . THR A 1 185 ? 53.564 17.439 -9.545 1.00 62.34 185 THR A N 1
ATOM 1486 C CA . THR A 1 185 ? 52.511 18.466 -9.515 1.00 62.34 185 THR A CA 1
ATOM 1487 C C . THR A 1 185 ? 53.079 19.827 -9.919 1.00 62.34 185 THR A C 1
ATOM 1489 O O . THR A 1 185 ? 54.253 20.113 -9.663 1.00 62.34 185 THR A O 1
ATOM 1492 N N . LYS A 1 186 ? 52.256 20.678 -10.537 1.00 70.50 186 LYS A N 1
ATOM 1493 C CA . LYS A 1 186 ? 52.568 22.098 -10.752 1.00 70.50 186 LYS A CA 1
ATOM 1494 C C . LYS A 1 186 ? 51.554 22.984 -10.018 1.00 70.50 186 LYS A C 1
ATOM 1496 O O . LYS A 1 186 ? 50.391 22.587 -9.913 1.00 70.50 186 LYS A O 1
ATOM 1501 N N . PRO A 1 187 ? 51.960 24.174 -9.542 1.00 73.50 187 PRO A N 1
ATOM 1502 C CA . PRO A 1 187 ? 51.022 25.145 -9.000 1.00 73.50 187 PRO A CA 1
ATOM 1503 C C . PRO A 1 187 ? 50.087 25.662 -10.105 1.00 73.50 187 PRO A C 1
ATOM 1505 O O . PRO A 1 187 ? 50.538 26.014 -11.203 1.00 73.50 187 PRO A O 1
ATOM 1508 N N . ALA A 1 188 ? 48.794 25.695 -9.801 1.00 74.38 188 ALA A N 1
ATOM 1509 C CA . ALA A 1 188 ? 47.728 26.246 -10.624 1.00 74.38 188 ALA A CA 1
ATOM 1510 C C . ALA A 1 188 ? 46.907 27.237 -9.795 1.00 74.38 188 ALA A C 1
ATOM 1512 O O . ALA A 1 188 ? 46.462 26.893 -8.701 1.00 74.38 188 ALA A O 1
ATOM 1513 N N . THR A 1 189 ? 46.720 28.443 -10.324 1.00 80.38 189 THR A N 1
ATOM 1514 C CA . THR A 1 189 ? 45.902 29.496 -9.716 1.00 80.38 189 THR A CA 1
ATOM 1515 C C . THR A 1 189 ? 44.473 29.372 -10.230 1.00 80.38 189 THR A C 1
ATOM 1517 O O . THR A 1 189 ? 44.254 29.283 -11.443 1.00 80.38 189 THR A O 1
ATOM 1520 N N . LEU A 1 190 ? 43.508 29.348 -9.314 1.00 81.62 190 LEU A N 1
ATOM 1521 C CA . LEU A 1 190 ? 42.078 29.239 -9.597 1.00 81.62 190 LEU A CA 1
ATOM 1522 C C . LEU A 1 190 ? 41.416 30.618 -9.724 1.00 81.62 190 LEU A C 1
ATOM 1524 O O . LEU A 1 190 ? 42.008 31.632 -9.366 1.00 81.62 190 LEU A O 1
ATOM 1528 N N . SER A 1 191 ? 40.171 30.658 -10.199 1.00 76.81 191 SER A N 1
ATOM 1529 C CA . SER A 1 191 ? 39.371 31.877 -10.389 1.00 76.81 191 SER A CA 1
ATOM 1530 C C . SER A 1 191 ? 39.136 32.688 -9.111 1.00 76.81 191 SER A C 1
ATOM 1532 O O . SER A 1 191 ? 38.825 33.868 -9.201 1.00 76.81 191 SER A O 1
ATOM 1534 N N . THR A 1 192 ? 39.310 32.081 -7.937 1.00 77.56 192 THR A N 1
ATOM 1535 C CA . THR A 1 192 ? 39.248 32.737 -6.619 1.00 77.56 192 THR A CA 1
ATOM 1536 C C . THR A 1 192 ? 40.607 33.264 -6.137 1.00 77.56 192 THR A C 1
ATOM 1538 O O . THR A 1 192 ? 40.698 33.872 -5.077 1.00 77.56 192 THR A O 1
ATOM 1541 N N . GLY A 1 193 ? 41.691 33.013 -6.882 1.00 72.00 193 GLY A N 1
ATOM 1542 C CA . GLY A 1 193 ? 43.070 33.305 -6.475 1.00 72.00 193 GLY A CA 1
ATOM 1543 C C . GLY A 1 193 ? 43.749 32.189 -5.669 1.00 72.00 193 GLY A C 1
ATOM 1544 O O . GLY A 1 193 ? 44.958 32.260 -5.445 1.00 72.00 193 GLY A O 1
ATOM 1545 N N . LEU A 1 194 ? 43.020 31.133 -5.279 1.00 76.19 194 LEU A N 1
ATOM 1546 C CA . LEU A 1 194 ? 43.575 29.969 -4.579 1.00 76.19 194 LEU A CA 1
ATOM 1547 C C . LEU A 1 194 ? 44.595 29.230 -5.464 1.00 76.19 194 LEU A C 1
ATOM 1549 O O . LEU A 1 194 ? 44.311 28.916 -6.621 1.00 76.19 194 LEU A O 1
ATOM 1553 N N . VAL A 1 195 ? 45.779 28.924 -4.921 1.00 75.81 195 VAL A N 1
ATOM 1554 C CA . VAL A 1 195 ? 46.839 28.195 -5.638 1.00 75.81 195 VAL A CA 1
ATOM 1555 C C . VAL A 1 195 ? 46.918 26.758 -5.137 1.00 75.81 195 VAL A C 1
ATOM 1557 O O . VAL A 1 195 ? 47.255 26.522 -3.978 1.00 75.81 195 VAL A O 1
ATOM 1560 N N . ILE A 1 196 ? 46.679 25.788 -6.021 1.00 72.31 196 ILE A N 1
ATOM 1561 C CA . ILE A 1 196 ? 46.738 24.359 -5.687 1.00 72.31 196 ILE A CA 1
ATOM 1562 C C . ILE A 1 196 ? 47.782 23.606 -6.516 1.00 72.31 196 ILE A C 1
ATOM 1564 O O . ILE A 1 196 ? 48.160 24.022 -7.611 1.00 72.31 196 ILE A O 1
ATOM 1568 N N . GLN A 1 197 ? 48.244 22.464 -6.007 1.00 71.56 197 GLN A N 1
ATOM 1569 C CA . GLN A 1 197 ? 49.144 21.560 -6.724 1.00 71.56 197 GLN A CA 1
ATOM 1570 C C . GLN A 1 197 ? 48.330 20.556 -7.547 1.00 71.56 197 GLN A C 1
ATOM 1572 O O . GLN A 1 197 ? 47.619 19.730 -6.984 1.00 71.56 197 GLN A O 1
ATOM 1577 N N . THR A 1 198 ? 48.440 20.602 -8.877 1.00 63.81 198 THR A N 1
ATOM 1578 C CA . THR A 1 198 ? 47.676 19.719 -9.776 1.00 63.81 198 THR A CA 1
ATOM 1579 C C . THR A 1 198 ? 48.563 19.023 -10.806 1.00 63.81 198 THR A C 1
ATOM 1581 O O . THR A 1 198 ? 49.620 19.526 -11.199 1.00 63.81 198 THR A O 1
ATOM 1584 N N . PHE A 1 199 ? 48.128 17.838 -11.238 1.00 58.72 199 PHE A N 1
ATOM 1585 C CA . PHE A 1 199 ? 48.757 17.035 -12.292 1.00 58.72 199 PHE A CA 1
ATOM 1586 C C . PHE A 1 199 ? 48.130 17.278 -13.682 1.00 58.72 199 PHE A C 1
ATOM 1588 O O . PHE A 1 199 ? 48.637 16.772 -14.681 1.00 58.72 199 PHE A O 1
ATOM 1595 N N . ILE A 1 200 ? 47.022 18.027 -13.761 1.00 55.81 200 ILE A N 1
ATOM 1596 C CA . ILE A 1 200 ? 46.089 18.004 -14.901 1.00 55.81 200 ILE A CA 1
ATOM 1597 C C . ILE A 1 200 ? 46.153 19.312 -15.722 1.00 55.81 200 ILE A C 1
ATOM 1599 O O . ILE A 1 200 ? 46.433 20.389 -15.201 1.00 55.81 200 ILE A O 1
ATOM 1603 N N . THR A 1 201 ? 45.882 19.225 -17.030 1.00 52.88 201 THR A N 1
ATOM 1604 C CA . THR A 1 201 ? 45.732 20.340 -17.996 1.00 52.88 201 THR A CA 1
ATOM 1605 C C . THR A 1 201 ? 44.267 20.746 -18.261 1.00 52.88 201 THR A C 1
ATOM 1607 O O . THR A 1 201 ? 43.971 21.362 -19.285 1.00 52.88 201 THR A O 1
ATOM 1610 N N . GLN A 1 202 ? 43.328 20.386 -17.381 1.00 55.16 202 GLN A N 1
ATOM 1611 C CA . GLN A 1 202 ? 41.902 20.706 -17.528 1.00 55.16 202 GLN A CA 1
ATOM 1612 C C . GLN A 1 202 ? 41.601 22.142 -17.079 1.00 55.16 202 GLN A C 1
ATOM 1614 O O . GLN A 1 202 ? 42.264 22.666 -16.194 1.00 55.16 202 GLN A O 1
ATOM 1619 N N . LYS A 1 203 ? 40.595 22.781 -17.692 1.00 61.38 203 LYS A N 1
ATOM 1620 C CA . LYS A 1 203 ? 40.216 24.171 -17.383 1.00 61.38 203 LYS A CA 1
ATOM 1621 C C . LYS A 1 203 ? 39.439 24.333 -16.073 1.00 61.38 203 LYS A C 1
ATOM 1623 O O . LYS A 1 203 ? 39.424 25.431 -15.546 1.00 61.38 203 LYS A O 1
ATOM 1628 N N . ARG A 1 204 ? 38.794 23.287 -15.547 1.00 65.88 204 ARG A N 1
ATOM 1629 C CA . ARG A 1 204 ? 37.989 23.345 -14.312 1.00 65.88 204 ARG A CA 1
ATOM 1630 C C . ARG A 1 204 ? 38.358 22.214 -13.362 1.00 65.88 204 ARG A C 1
ATOM 1632 O O . ARG A 1 204 ? 38.713 21.130 -13.822 1.00 65.88 204 ARG A O 1
ATOM 1639 N N . LEU A 1 205 ? 38.259 22.485 -12.066 1.00 69.12 205 LEU A N 1
ATOM 1640 C CA . LEU A 1 205 ? 38.539 21.565 -10.970 1.00 69.12 205 LEU A CA 1
ATOM 1641 C C . LEU A 1 205 ? 37.380 21.579 -9.979 1.00 69.12 205 LEU A C 1
ATOM 1643 O O . LEU A 1 205 ? 37.008 22.639 -9.484 1.00 69.12 205 LEU A O 1
ATOM 1647 N N . THR A 1 206 ? 36.869 20.395 -9.662 1.00 71.38 206 THR A N 1
ATOM 1648 C CA . THR A 1 206 ? 35.929 20.187 -8.558 1.00 71.38 206 THR A CA 1
ATOM 1649 C C . THR A 1 206 ? 36.720 19.967 -7.274 1.00 71.38 206 THR A C 1
ATOM 1651 O O . THR A 1 206 ? 37.541 19.050 -7.200 1.00 71.38 206 THR A O 1
ATOM 1654 N N . ILE A 1 207 ? 36.491 20.801 -6.264 1.00 66.81 207 ILE A N 1
ATOM 1655 C CA . ILE A 1 207 ? 37.172 20.756 -4.968 1.00 66.81 207 ILE A CA 1
ATOM 1656 C C . ILE A 1 207 ? 36.161 20.375 -3.896 1.00 66.81 207 ILE A C 1
ATOM 1658 O O . ILE A 1 207 ? 35.100 20.985 -3.803 1.00 66.81 207 ILE A O 1
ATOM 1662 N N . GLN A 1 208 ? 36.492 19.381 -3.072 1.00 57.62 208 GLN A N 1
ATOM 1663 C CA . GLN A 1 208 ? 35.720 19.079 -1.870 1.00 57.62 208 GLN A CA 1
ATOM 1664 C C . GLN A 1 208 ? 36.047 20.099 -0.779 1.00 57.62 208 GLN A C 1
ATOM 1666 O O . GLN A 1 208 ? 37.193 20.188 -0.336 1.00 57.62 208 GLN A O 1
ATOM 1671 N N . THR A 1 209 ? 35.040 20.840 -0.326 1.00 57.94 209 THR A N 1
ATOM 1672 C CA . THR A 1 209 ? 35.184 21.907 0.682 1.00 57.94 209 THR A CA 1
ATOM 1673 C C . THR A 1 209 ? 35.588 21.369 2.057 1.00 57.94 209 THR A C 1
ATOM 1675 O O . THR A 1 209 ? 36.254 22.060 2.819 1.00 57.94 209 THR A O 1
ATOM 1678 N N . ASN A 1 210 ? 35.318 20.089 2.339 1.00 50.53 210 ASN A N 1
ATOM 1679 C CA . ASN A 1 210 ? 35.671 19.437 3.607 1.00 50.53 210 ASN A CA 1
ATOM 1680 C C . ASN A 1 210 ? 37.124 18.918 3.688 1.00 50.53 210 ASN A C 1
ATOM 1682 O O . ASN A 1 210 ? 37.541 18.443 4.744 1.00 50.53 210 ASN A O 1
ATOM 1686 N N . PHE A 1 211 ? 37.914 18.970 2.606 1.00 39.22 211 PHE A N 1
ATOM 1687 C CA . PHE A 1 211 ? 39.224 18.294 2.539 1.00 39.22 211 PHE A CA 1
ATOM 1688 C C . PHE A 1 211 ? 40.427 19.113 3.049 1.00 39.22 211 PHE A C 1
ATOM 1690 O O . PHE A 1 211 ? 41.561 18.646 2.945 1.00 39.22 211 PHE A O 1
ATOM 1697 N N . ILE A 1 212 ? 40.225 20.316 3.605 1.00 41.34 212 ILE A N 1
ATOM 1698 C CA . ILE A 1 212 ? 41.333 21.237 3.948 1.00 41.34 212 ILE A CA 1
ATOM 1699 C C . ILE A 1 212 ? 41.347 21.668 5.432 1.00 41.34 212 ILE A C 1
ATOM 1701 O O . ILE A 1 212 ? 42.230 22.402 5.852 1.00 41.34 212 ILE A O 1
ATOM 1705 N N . PHE A 1 213 ? 40.530 21.082 6.315 1.00 34.06 213 PHE A N 1
ATOM 1706 C CA . PHE A 1 213 ? 40.616 21.346 7.770 1.00 34.06 213 PHE A CA 1
ATOM 1707 C C . PHE A 1 213 ? 41.801 20.661 8.494 1.00 34.06 213 PHE A C 1
ATOM 1709 O O . PHE A 1 213 ? 41.801 20.475 9.713 1.00 34.06 213 PHE A O 1
ATOM 1716 N N . CYS A 1 214 ? 42.858 20.286 7.767 1.00 26.80 214 CYS A N 1
ATOM 1717 C CA . CYS A 1 214 ? 44.094 19.766 8.346 1.00 26.80 214 CYS A CA 1
ATOM 1718 C C . CYS A 1 214 ? 45.304 20.569 7.858 1.00 26.80 214 CYS A C 1
ATOM 1720 O O . CYS A 1 214 ? 46.050 20.147 6.974 1.00 26.80 214 CYS A O 1
ATOM 1722 N N . HIS A 1 215 ? 45.577 21.696 8.515 1.00 26.56 215 HIS A N 1
ATOM 1723 C CA . HIS A 1 215 ? 46.817 22.461 8.332 1.00 26.56 215 HIS A CA 1
ATOM 1724 C C . HIS A 1 215 ? 48.094 21.724 8.809 1.00 26.56 215 HIS A C 1
ATOM 1726 O O . HIS A 1 215 ? 49.159 22.319 8.943 1.00 26.56 215 HIS A O 1
ATOM 1732 N N . THR A 1 216 ? 48.033 20.406 9.035 1.00 27.20 216 THR A N 1
ATOM 1733 C CA . THR A 1 216 ? 49.166 19.573 9.478 1.00 27.20 216 THR A CA 1
ATOM 1734 C C . THR A 1 216 ? 49.467 18.385 8.555 1.00 27.20 216 THR A C 1
ATOM 1736 O O . THR A 1 216 ? 50.310 17.557 8.890 1.00 27.20 216 THR A O 1
ATOM 1739 N N . ALA A 1 217 ? 48.839 18.290 7.378 1.00 25.95 217 ALA A N 1
ATOM 1740 C CA . ALA A 1 217 ? 49.026 17.152 6.467 1.00 25.95 217 ALA A CA 1
ATOM 1741 C C . ALA A 1 217 ? 49.971 17.412 5.274 1.00 25.95 217 ALA A C 1
ATOM 1743 O O . ALA A 1 217 ? 50.136 16.534 4.432 1.00 25.95 217 ALA A O 1
ATOM 1744 N N . LEU A 1 218 ? 50.643 18.569 5.197 1.00 28.61 218 LEU A N 1
ATOM 1745 C CA . LEU A 1 218 ? 51.599 18.862 4.112 1.00 28.61 218 LEU A CA 1
ATOM 1746 C C . LEU A 1 218 ? 53.066 18.502 4.417 1.00 28.61 218 LEU A C 1
ATOM 1748 O O . LEU A 1 218 ? 53.920 18.684 3.553 1.00 28.61 218 LEU A O 1
ATOM 1752 N N . HIS A 1 219 ? 53.378 17.946 5.595 1.00 26.89 219 HIS A N 1
ATOM 1753 C CA . HIS A 1 219 ? 54.770 17.667 5.987 1.00 26.89 219 HIS A CA 1
ATOM 1754 C C . HIS A 1 219 ? 55.090 16.231 6.436 1.00 26.89 219 HIS A C 1
ATOM 1756 O O . HIS A 1 219 ? 56.242 15.953 6.765 1.00 26.89 219 HIS A O 1
ATOM 1762 N N . CYS A 1 220 ? 54.137 15.294 6.423 1.00 25.03 220 CYS A N 1
ATOM 1763 C CA . CYS A 1 220 ? 54.354 13.933 6.936 1.00 25.03 220 CYS A CA 1
ATOM 1764 C C . CYS A 1 220 ? 53.795 12.843 6.011 1.00 25.03 220 CYS A C 1
ATOM 1766 O O . CYS A 1 220 ? 52.938 12.067 6.409 1.00 25.03 220 CYS A O 1
ATOM 1768 N N . MET A 1 221 ? 54.309 12.740 4.785 1.00 26.84 221 MET A N 1
ATOM 1769 C CA . MET A 1 221 ? 54.225 11.499 3.998 1.00 26.84 221 MET A CA 1
ATOM 1770 C C . MET A 1 221 ? 55.550 11.261 3.278 1.00 26.84 221 MET A C 1
ATOM 1772 O O . MET A 1 221 ? 55.691 11.418 2.070 1.00 26.84 221 MET A O 1
ATOM 1776 N N . GLY A 1 222 ? 56.561 10.917 4.069 1.00 29.03 222 GLY A N 1
ATOM 1777 C CA . GLY A 1 222 ? 57.860 10.474 3.592 1.00 29.03 222 GLY A CA 1
ATOM 1778 C C . GLY A 1 222 ? 58.265 9.201 4.311 1.00 29.03 222 GLY A C 1
ATOM 1779 O O . GLY A 1 222 ? 59.094 9.268 5.208 1.00 29.03 222 GLY A O 1
ATOM 1780 N N . SER A 1 223 ? 57.667 8.054 3.971 1.00 26.41 223 SER A N 1
ATOM 1781 C CA . SER A 1 223 ? 58.321 6.732 4.048 1.00 26.41 223 SER A CA 1
ATOM 1782 C C . SER A 1 223 ? 57.399 5.579 3.616 1.00 26.41 223 SER A C 1
ATOM 1784 O O . SER A 1 223 ? 56.456 5.225 4.304 1.00 26.41 223 SER A O 1
ATOM 1786 N N . HIS A 1 224 ? 57.769 4.966 2.486 1.00 29.31 224 HIS A N 1
ATOM 1787 C CA . HIS A 1 224 ? 57.733 3.525 2.203 1.00 29.31 224 HIS A CA 1
ATOM 1788 C C . HIS A 1 224 ? 56.393 2.775 2.347 1.00 29.31 224 HIS A C 1
ATOM 1790 O O . HIS A 1 224 ? 56.143 2.113 3.347 1.00 29.31 224 HIS A O 1
ATOM 1796 N N . PHE A 1 225 ? 55.648 2.713 1.239 1.00 25.05 225 PHE A N 1
ATOM 1797 C CA . PHE A 1 225 ? 54.929 1.498 0.837 1.00 25.05 225 PHE A CA 1
ATOM 1798 C C . PHE A 1 225 ? 55.395 1.082 -0.572 1.00 25.05 225 PHE A C 1
ATOM 1800 O O . PHE A 1 225 ? 55.749 1.960 -1.365 1.00 25.05 225 PHE A O 1
ATOM 1807 N N . PRO A 1 226 ? 55.497 -0.225 -0.882 1.00 25.55 226 PRO A N 1
ATOM 1808 C CA . PRO A 1 226 ? 56.141 -0.699 -2.100 1.00 25.55 226 PRO A CA 1
ATOM 1809 C C . PRO A 1 226 ? 55.304 -0.353 -3.331 1.00 25.55 226 PRO A C 1
ATOM 1811 O O . PRO A 1 226 ? 54.103 -0.595 -3.372 1.00 25.55 226 PRO A O 1
ATOM 1814 N N . LEU A 1 227 ? 55.976 0.173 -4.351 1.00 29.81 227 LEU A N 1
ATOM 1815 C CA . LEU A 1 227 ? 55.458 0.276 -5.706 1.00 29.81 227 LEU A CA 1
ATOM 1816 C C . LEU A 1 227 ? 55.352 -1.128 -6.314 1.00 29.81 227 LEU A C 1
ATOM 1818 O O . LEU A 1 227 ? 56.376 -1.737 -6.628 1.00 29.81 227 LEU A O 1
ATOM 1822 N N . THR A 1 228 ? 54.130 -1.597 -6.551 1.00 27.52 228 THR A N 1
ATOM 1823 C CA . THR A 1 228 ? 53.838 -2.643 -7.540 1.00 27.52 228 THR A CA 1
ATOM 1824 C C . THR A 1 228 ? 52.577 -2.278 -8.317 1.00 27.52 228 THR A C 1
ATOM 1826 O O . THR A 1 228 ? 51.522 -2.140 -7.714 1.00 27.52 228 THR A O 1
ATOM 1829 N N . GLY A 1 229 ? 52.711 -2.168 -9.643 1.00 27.41 229 GLY A N 1
ATOM 1830 C CA . GLY A 1 229 ? 51.635 -2.402 -10.612 1.00 27.41 229 GLY A CA 1
ATOM 1831 C C . GLY A 1 229 ? 50.668 -1.250 -10.883 1.00 27.41 229 GLY A C 1
ATOM 1832 O O . GLY A 1 229 ? 49.795 -0.946 -10.086 1.00 27.41 229 GLY A O 1
ATOM 1833 N N . CYS A 1 230 ? 50.780 -0.655 -12.069 1.00 33.34 230 CYS A N 1
ATOM 1834 C CA . CYS A 1 230 ? 49.647 -0.039 -12.750 1.00 33.34 230 CYS A CA 1
ATOM 1835 C C . CYS A 1 230 ? 48.807 -1.191 -13.324 1.00 33.34 230 CYS A C 1
ATOM 1837 O O . CYS A 1 230 ? 49.116 -1.654 -14.417 1.00 33.34 230 CYS A O 1
ATOM 1839 N N . ASP A 1 231 ? 47.817 -1.670 -12.573 1.00 33.97 231 ASP A N 1
ATOM 1840 C CA . ASP A 1 231 ? 46.791 -2.602 -13.049 1.00 33.97 231 ASP A CA 1
ATOM 1841 C C . ASP A 1 231 ? 45.415 -1.945 -12.833 1.00 33.97 231 ASP A C 1
ATOM 1843 O O . ASP A 1 231 ? 45.234 -1.141 -11.917 1.00 33.97 231 ASP A O 1
ATOM 1847 N N . SER A 1 232 ? 44.477 -2.197 -13.748 1.00 45.03 232 SER A N 1
ATOM 1848 C CA . SER A 1 232 ? 43.108 -1.664 -13.745 1.00 45.03 232 SER A CA 1
ATOM 1849 C C . SER A 1 232 ? 42.455 -1.740 -12.363 1.00 45.03 232 SER A C 1
ATOM 1851 O O . SER A 1 232 ? 42.587 -2.766 -11.705 1.00 45.03 232 SER A O 1
ATOM 1853 N N . MET A 1 233 ? 41.698 -0.715 -11.943 1.00 58.00 233 MET A N 1
ATOM 1854 C CA . MET A 1 233 ? 40.794 -0.878 -10.796 1.00 58.00 233 MET A CA 1
ATOM 1855 C C . MET A 1 233 ? 39.897 -2.091 -11.059 1.00 58.00 233 MET A C 1
ATOM 1857 O O . MET A 1 233 ? 39.175 -2.110 -12.057 1.00 58.00 233 MET A O 1
ATOM 1861 N N . ASP A 1 234 ? 39.980 -3.098 -10.193 1.00 75.12 234 ASP A N 1
ATOM 1862 C CA . ASP A 1 234 ? 39.127 -4.275 -10.269 1.00 75.12 234 ASP A CA 1
ATOM 1863 C C . ASP A 1 234 ? 37.665 -3.842 -10.125 1.00 75.12 234 ASP A C 1
ATOM 1865 O O . ASP A 1 234 ? 37.275 -3.220 -9.138 1.00 75.12 234 ASP A O 1
ATOM 1869 N N . THR A 1 235 ? 36.861 -4.146 -11.141 1.00 86.00 235 THR A N 1
ATOM 1870 C CA . THR A 1 235 ? 35.407 -3.958 -11.125 1.00 86.00 235 THR A CA 1
ATOM 1871 C C . THR A 1 235 ? 34.733 -5.297 -10.877 1.00 86.00 235 THR A C 1
ATOM 1873 O O . THR A 1 235 ? 35.355 -6.349 -11.036 1.00 86.00 235 THR A O 1
ATOM 1876 N N . LEU A 1 236 ? 33.433 -5.290 -10.585 1.00 88.56 236 LEU A N 1
ATOM 1877 C CA . LEU A 1 236 ? 32.641 -6.518 -10.478 1.00 88.56 236 LEU A CA 1
ATOM 1878 C C . LEU A 1 236 ? 32.795 -7.460 -11.692 1.00 88.56 236 LEU A C 1
ATOM 1880 O O . LEU A 1 236 ? 32.717 -8.677 -11.542 1.00 88.56 236 LEU A O 1
ATOM 1884 N N . ALA A 1 237 ? 33.036 -6.904 -12.885 1.00 86.38 237 ALA A N 1
ATOM 1885 C CA . ALA A 1 237 ? 33.205 -7.659 -14.125 1.00 86.38 237 ALA A CA 1
ATOM 1886 C C . ALA A 1 237 ? 34.591 -8.310 -14.279 1.00 86.38 237 ALA A C 1
ATOM 1888 O O . ALA A 1 237 ? 34.723 -9.294 -15.006 1.00 86.38 237 ALA A O 1
ATOM 1889 N N . THR A 1 238 ? 35.624 -7.771 -13.626 1.00 86.81 238 THR A N 1
ATOM 1890 C CA . THR A 1 238 ? 37.018 -8.232 -13.773 1.00 86.81 238 THR A CA 1
ATOM 1891 C C . THR A 1 238 ? 37.561 -8.926 -12.526 1.00 86.81 238 THR A C 1
ATOM 1893 O O . THR A 1 238 ? 38.511 -9.700 -12.629 1.00 86.81 238 THR A O 1
ATOM 1896 N N . ALA A 1 239 ? 36.954 -8.684 -11.363 1.00 87.81 239 ALA A N 1
ATOM 1897 C CA . ALA A 1 239 ? 37.400 -9.206 -10.081 1.00 87.81 239 ALA A CA 1
ATOM 1898 C C . ALA A 1 239 ? 37.117 -10.707 -9.906 1.00 87.81 239 ALA A C 1
ATOM 1900 O O . ALA A 1 239 ? 36.101 -11.253 -10.347 1.00 87.81 239 ALA A O 1
ATOM 1901 N N . SER A 1 240 ? 37.996 -11.381 -9.163 1.00 88.25 240 SER A N 1
ATOM 1902 C CA . SER A 1 240 ? 37.743 -12.739 -8.682 1.00 88.25 240 SER A CA 1
ATOM 1903 C C . SER A 1 240 ? 36.889 -12.701 -7.412 1.00 88.25 240 SER A C 1
ATOM 1905 O O . SER A 1 240 ? 37.397 -12.398 -6.338 1.00 88.25 240 SER A O 1
ATOM 1907 N N . LEU A 1 241 ? 35.603 -13.043 -7.521 1.00 92.50 241 LEU A N 1
ATOM 1908 C CA . LEU A 1 241 ? 34.669 -13.061 -6.383 1.00 92.50 241 LEU A CA 1
ATOM 1909 C C . LEU A 1 241 ? 34.743 -14.379 -5.579 1.00 92.50 241 LEU A C 1
ATOM 1911 O O . LEU A 1 241 ? 35.047 -15.422 -6.166 1.00 92.50 241 LEU A O 1
ATOM 1915 N N . PRO A 1 242 ? 34.392 -14.388 -4.282 1.00 93.12 242 PRO A N 1
ATOM 1916 C CA . PRO A 1 242 ? 34.285 -15.612 -3.485 1.00 93.12 242 PRO A CA 1
ATOM 1917 C C . PRO A 1 242 ? 33.285 -16.635 -4.051 1.00 93.12 242 PRO A C 1
ATOM 1919 O O . PRO A 1 242 ? 32.270 -16.261 -4.639 1.00 93.12 242 PRO A O 1
ATOM 1922 N N . ASP A 1 243 ? 33.518 -17.928 -3.794 1.00 90.38 243 ASP A N 1
ATOM 1923 C CA . ASP A 1 243 ? 32.644 -19.034 -4.242 1.00 90.38 243 ASP A CA 1
ATOM 1924 C C . ASP A 1 243 ? 31.227 -18.982 -3.639 1.00 90.38 243 ASP A C 1
ATOM 1926 O O . ASP A 1 243 ? 30.293 -19.597 -4.153 1.00 90.38 243 ASP A O 1
ATOM 1930 N N . THR A 1 244 ? 31.050 -18.248 -2.538 1.00 91.19 244 THR A N 1
ATOM 1931 C CA . THR A 1 244 ? 29.752 -18.029 -1.884 1.00 91.19 244 THR A CA 1
ATOM 1932 C C . THR A 1 244 ? 28.852 -17.053 -2.650 1.00 91.19 244 THR A C 1
ATOM 1934 O O . THR A 1 244 ? 27.640 -17.027 -2.413 1.00 91.19 244 THR A O 1
ATOM 1937 N N . VAL A 1 245 ? 29.416 -16.260 -3.568 1.00 94.56 245 VAL A N 1
ATOM 1938 C CA . VAL A 1 245 ? 28.687 -15.288 -4.390 1.00 94.56 245 VAL A CA 1
ATOM 1939 C C . VAL A 1 245 ? 28.103 -15.992 -5.611 1.00 94.56 245 VAL A C 1
ATOM 1941 O O . VAL A 1 245 ? 28.827 -16.553 -6.434 1.00 94.56 245 VAL A O 1
ATOM 1944 N N . GLN A 1 246 ? 26.781 -15.933 -5.768 1.00 94.69 246 GLN A N 1
ATOM 1945 C CA . GLN A 1 246 ? 26.120 -16.529 -6.929 1.00 94.69 246 GLN A CA 1
ATOM 1946 C C . GLN A 1 246 ? 26.288 -15.630 -8.151 1.00 94.69 246 GLN A C 1
ATOM 1948 O O . GLN A 1 246 ? 26.058 -14.426 -8.067 1.00 94.69 246 GLN A O 1
ATOM 1953 N N . ARG A 1 247 ? 26.670 -16.217 -9.286 1.00 95.06 247 ARG A N 1
ATOM 1954 C CA . ARG A 1 247 ? 26.924 -15.503 -10.543 1.00 95.06 247 ARG A CA 1
ATOM 1955 C C . ARG A 1 247 ? 25.980 -15.993 -11.647 1.00 95.06 247 ARG A C 1
ATOM 1957 O O . ARG A 1 247 ? 25.539 -17.142 -11.562 1.00 95.06 247 ARG A O 1
ATOM 1964 N N . PRO A 1 248 ? 25.725 -15.181 -12.691 1.00 95.81 248 PRO A N 1
ATOM 1965 C CA . PRO A 1 248 ? 25.029 -15.639 -13.886 1.00 95.81 248 PRO A CA 1
ATOM 1966 C C . PRO A 1 248 ? 25.703 -16.888 -14.467 1.00 95.81 248 PRO A C 1
ATOM 1968 O O . PRO A 1 248 ? 26.912 -16.890 -14.700 1.00 95.81 248 PRO A O 1
ATOM 1971 N N . ASN A 1 249 ? 24.931 -17.948 -14.695 1.00 95.38 249 ASN A N 1
ATOM 1972 C CA . ASN A 1 249 ? 25.395 -19.207 -15.291 1.00 95.38 249 ASN A CA 1
ATOM 1973 C C . ASN A 1 249 ? 24.989 -19.355 -16.776 1.00 95.38 249 ASN A C 1
ATOM 1975 O O . ASN A 1 249 ? 25.199 -20.412 -17.373 1.00 95.38 249 ASN A O 1
ATOM 1979 N N . TYR A 1 250 ? 24.411 -18.303 -17.359 1.00 96.75 250 TYR A N 1
ATOM 1980 C CA . TYR A 1 250 ? 23.943 -18.230 -18.741 1.00 96.75 250 TYR A CA 1
ATOM 1981 C C . TYR A 1 250 ? 24.831 -17.308 -19.591 1.00 96.75 250 TYR A C 1
ATOM 1983 O O . TYR A 1 250 ? 25.541 -16.443 -19.076 1.00 96.75 250 TYR A O 1
ATOM 1991 N N . ASP A 1 251 ? 24.783 -17.476 -20.916 1.00 95.75 251 ASP A N 1
ATOM 1992 C CA . ASP A 1 251 ? 25.555 -16.650 -21.850 1.00 95.75 251 ASP A CA 1
ATOM 1993 C C . ASP A 1 251 ? 24.938 -15.250 -22.008 1.00 95.75 251 ASP A C 1
ATOM 1995 O O . ASP A 1 251 ? 23.934 -15.060 -22.700 1.00 95.75 251 ASP A O 1
ATOM 1999 N N . ARG A 1 252 ? 25.567 -14.243 -21.394 1.00 96.44 252 ARG A N 1
ATOM 2000 C CA . ARG A 1 252 ? 25.126 -12.842 -21.481 1.00 96.44 252 ARG A CA 1
ATOM 2001 C C . ARG A 1 252 ? 25.254 -12.253 -22.888 1.00 96.44 252 ARG A C 1
ATOM 2003 O O . ARG A 1 252 ? 24.506 -11.335 -23.234 1.00 96.44 252 ARG A O 1
ATOM 2010 N N . HIS A 1 253 ? 26.143 -12.777 -23.734 1.00 95.25 253 HIS A N 1
ATOM 2011 C CA . HIS A 1 253 ? 26.269 -12.302 -25.114 1.00 95.25 253 HIS A CA 1
ATOM 2012 C C . HIS A 1 253 ? 25.064 -12.701 -25.973 1.00 95.25 253 HIS A C 1
ATOM 2014 O O . HIS A 1 253 ? 24.741 -11.988 -26.927 1.00 95.25 253 HIS A O 1
ATOM 2020 N N . ALA A 1 254 ? 24.357 -13.775 -25.602 1.00 95.88 254 ALA A N 1
ATOM 2021 C CA . ALA A 1 254 ? 23.143 -14.225 -26.276 1.00 95.88 254 ALA A CA 1
ATOM 2022 C C . ALA A 1 254 ? 21.914 -13.338 -25.998 1.00 95.88 254 ALA A C 1
ATOM 2024 O O . ALA A 1 254 ? 20.944 -13.400 -26.756 1.00 95.88 254 ALA A O 1
ATOM 2025 N N . LEU A 1 255 ? 21.944 -12.494 -24.956 1.00 98.06 255 LEU A N 1
ATOM 2026 C CA . LEU A 1 255 ? 20.830 -11.611 -24.607 1.00 98.06 255 LEU A CA 1
ATOM 2027 C C . LEU A 1 255 ? 20.486 -10.651 -25.750 1.00 98.06 255 LEU A C 1
ATOM 2029 O O . LEU A 1 255 ? 21.366 -10.119 -26.427 1.00 98.06 255 LEU A O 1
ATOM 2033 N N . LYS A 1 256 ? 19.203 -10.343 -25.915 1.00 98.19 256 LYS A N 1
ATOM 2034 C CA . LYS A 1 256 ? 18.707 -9.248 -26.751 1.00 98.19 256 LYS A CA 1
ATOM 2035 C C . LYS A 1 256 ? 17.875 -8.313 -25.897 1.00 98.19 256 LYS A C 1
ATOM 2037 O O . LYS A 1 256 ? 17.211 -8.752 -24.967 1.00 98.19 256 LYS A O 1
ATOM 2042 N N . THR A 1 257 ? 17.867 -7.035 -26.243 1.00 97.94 257 THR A N 1
ATOM 2043 C CA . THR A 1 257 ? 17.032 -6.054 -25.552 1.00 97.94 257 THR A CA 1
ATOM 2044 C C . THR A 1 257 ? 15.574 -6.264 -25.927 1.00 97.94 257 THR A C 1
ATOM 2046 O O . THR A 1 257 ? 15.094 -5.721 -26.919 1.00 97.94 257 THR A O 1
ATOM 2049 N N . ARG A 1 258 ? 14.892 -7.118 -25.164 1.00 98.62 258 ARG A N 1
ATOM 2050 C CA . ARG A 1 258 ? 13.465 -7.424 -25.326 1.00 98.62 258 ARG A CA 1
ATOM 2051 C C . ARG A 1 258 ? 12.603 -6.671 -24.324 1.00 98.62 258 ARG A C 1
ATOM 2053 O O . ARG A 1 258 ? 11.423 -6.452 -24.590 1.00 98.62 258 ARG A O 1
ATOM 2060 N N . ILE A 1 259 ? 13.197 -6.272 -23.201 1.00 98.88 259 ILE A N 1
ATOM 2061 C CA . ILE A 1 259 ? 12.573 -5.434 -22.183 1.00 98.88 259 ILE A CA 1
ATOM 2062 C C . ILE A 1 259 ? 13.299 -4.095 -22.176 1.00 98.88 259 ILE A C 1
ATOM 2064 O O . ILE A 1 259 ? 14.524 -4.049 -22.080 1.00 98.88 259 ILE A O 1
ATOM 2068 N N . VAL A 1 260 ? 12.544 -3.008 -22.253 1.00 98.69 260 VAL A N 1
ATOM 2069 C CA . VAL A 1 260 ? 13.041 -1.667 -21.941 1.00 98.69 260 VAL A CA 1
ATOM 2070 C C . VAL A 1 260 ? 12.417 -1.254 -20.615 1.00 98.69 260 VAL A C 1
ATOM 2072 O O . VAL A 1 260 ? 11.199 -1.339 -20.458 1.00 98.69 260 VAL A O 1
ATOM 2075 N N . HIS A 1 261 ? 13.227 -0.862 -19.638 1.00 98.50 261 HIS A N 1
ATOM 2076 C CA . HIS A 1 261 ? 12.743 -0.511 -18.305 1.00 98.50 261 HIS A CA 1
ATOM 2077 C C . HIS A 1 261 ? 12.915 0.982 -18.027 1.00 98.50 261 HIS A C 1
ATOM 2079 O O . HIS A 1 261 ? 13.998 1.530 -18.204 1.00 98.50 261 HIS A O 1
ATOM 2085 N N . PHE A 1 262 ? 11.855 1.649 -17.571 1.00 94.75 262 PHE A N 1
ATOM 2086 C CA . PHE A 1 262 ? 11.913 3.021 -17.078 1.00 94.75 262 PHE A CA 1
ATOM 2087 C C . PHE A 1 262 ? 12.108 3.052 -15.567 1.00 94.75 262 PHE A C 1
ATOM 2089 O O . PHE A 1 262 ? 11.237 2.609 -14.823 1.00 94.75 262 PHE A O 1
ATOM 2096 N N . GLY A 1 263 ? 13.188 3.701 -15.127 1.00 89.00 263 GLY A N 1
ATOM 2097 C CA . GLY A 1 263 ? 13.459 3.922 -13.709 1.00 89.00 263 GLY A CA 1
ATOM 2098 C C . GLY A 1 263 ? 14.366 2.848 -13.123 1.00 89.00 263 GLY A C 1
ATOM 2099 O O . GLY A 1 263 ? 13.915 1.937 -12.447 1.00 89.00 263 GLY A O 1
ATOM 2100 N N . PHE A 1 264 ? 15.681 2.989 -13.312 1.00 92.44 264 PHE A N 1
ATOM 2101 C CA . PHE A 1 264 ? 16.675 2.080 -12.726 1.00 92.44 264 PHE A CA 1
ATOM 2102 C C . PHE A 1 264 ? 16.880 2.320 -11.216 1.00 92.44 264 PHE A C 1
ATOM 2104 O O . PHE A 1 264 ? 17.941 2.735 -10.744 1.00 92.44 264 PHE A O 1
ATOM 2111 N N . GLY A 1 265 ? 15.808 2.131 -10.448 1.00 90.62 265 GLY A N 1
ATOM 2112 C CA . GLY A 1 265 ? 15.766 2.326 -9.006 1.00 90.62 265 GLY A CA 1
ATOM 2113 C C . GLY A 1 265 ? 16.329 1.145 -8.213 1.00 90.62 265 GLY A C 1
ATOM 2114 O O . GLY A 1 265 ? 16.762 0.125 -8.751 1.00 90.62 265 GLY A O 1
ATOM 2115 N N . ALA A 1 266 ? 16.318 1.281 -6.887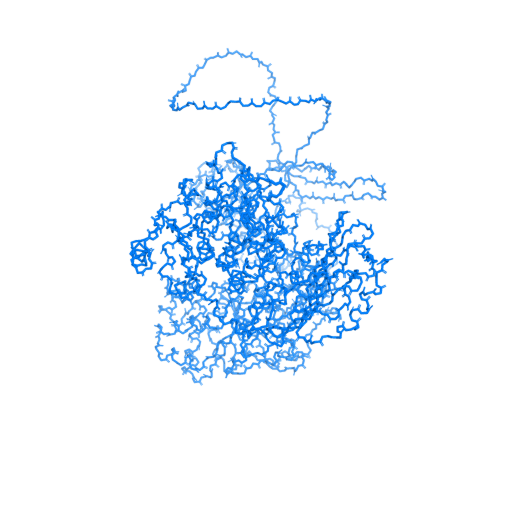 1.00 91.62 266 ALA A N 1
ATOM 2116 C CA . ALA A 1 266 ? 16.651 0.189 -5.970 1.00 91.62 266 ALA A CA 1
ATOM 2117 C C . ALA A 1 266 ? 15.677 -0.994 -6.115 1.00 91.62 266 ALA A C 1
ATOM 2119 O O . ALA A 1 266 ? 16.107 -2.142 -6.218 1.00 91.62 266 ALA A O 1
ATOM 2120 N N . PHE A 1 267 ? 14.371 -0.705 -6.180 1.00 94.69 267 PHE A N 1
ATOM 2121 C CA . PHE A 1 267 ? 13.332 -1.729 -6.256 1.00 94.69 267 PHE A CA 1
ATOM 2122 C C . PHE A 1 267 ? 13.448 -2.580 -7.523 1.00 94.69 267 PHE A C 1
ATOM 2124 O O . PHE A 1 267 ? 13.474 -3.802 -7.419 1.00 94.69 267 PHE A O 1
ATOM 2131 N N . HIS A 1 268 ? 13.607 -1.956 -8.696 1.00 97.06 268 HIS A N 1
ATOM 2132 C CA . HIS A 1 268 ? 13.752 -2.681 -9.958 1.00 97.06 268 HIS A CA 1
ATOM 2133 C C . HIS A 1 268 ? 14.925 -3.667 -9.951 1.00 97.06 268 HIS A C 1
ATOM 2135 O O . HIS A 1 268 ? 14.749 -4.858 -10.231 1.00 97.06 268 HIS A O 1
ATOM 2141 N N . ARG A 1 269 ? 16.106 -3.181 -9.542 1.00 97.50 269 ARG A N 1
ATOM 2142 C CA . ARG A 1 269 ? 17.328 -3.985 -9.391 1.00 97.50 269 ARG A CA 1
ATOM 2143 C C . ARG A 1 269 ? 17.105 -5.209 -8.507 1.00 97.50 269 ARG A C 1
ATOM 2145 O O . ARG A 1 269 ? 17.511 -6.314 -8.856 1.00 97.50 269 ARG A O 1
ATOM 2152 N N . ALA A 1 270 ? 16.426 -5.017 -7.381 1.00 97.25 270 ALA A N 1
ATOM 2153 C CA . ALA A 1 270 ? 16.136 -6.077 -6.429 1.00 97.25 270 ALA A CA 1
ATOM 2154 C C . ALA A 1 270 ? 14.879 -6.898 -6.771 1.00 97.25 270 ALA A C 1
ATOM 2156 O O . ALA A 1 270 ? 14.574 -7.829 -6.035 1.00 97.25 270 ALA A O 1
ATOM 2157 N N . HIS A 1 271 ? 14.124 -6.605 -7.832 1.00 98.38 271 HIS A N 1
ATOM 2158 C CA . HIS A 1 271 ? 12.840 -7.269 -8.090 1.00 98.38 271 HIS A CA 1
ATOM 2159 C C . HIS A 1 271 ? 12.727 -7.796 -9.519 1.00 98.38 271 HIS A C 1
ATOM 2161 O O . HIS A 1 271 ? 13.035 -8.968 -9.741 1.00 98.38 271 HIS A O 1
ATOM 2167 N N . GLN A 1 272 ? 12.346 -6.968 -10.496 1.00 98.56 272 GLN A N 1
ATOM 2168 C CA . GLN A 1 272 ? 12.088 -7.458 -11.856 1.00 98.56 272 GLN A CA 1
ATOM 2169 C C . GLN A 1 272 ? 13.379 -7.892 -12.563 1.00 98.56 272 GLN A C 1
ATOM 2171 O O . GLN A 1 272 ? 13.391 -8.933 -13.228 1.00 98.56 272 GLN A O 1
ATOM 2176 N N . ALA A 1 273 ? 14.480 -7.150 -12.381 1.00 98.50 273 ALA A N 1
ATOM 2177 C CA . ALA A 1 273 ? 15.780 -7.524 -12.937 1.00 98.50 273 ALA A CA 1
ATOM 2178 C C . ALA A 1 273 ? 16.281 -8.847 -12.340 1.00 98.50 273 ALA A C 1
ATOM 2180 O O . ALA A 1 273 ? 16.697 -9.739 -13.078 1.00 98.50 273 ALA A O 1
ATOM 2181 N N . LEU A 1 274 ? 16.159 -9.019 -11.017 1.00 98.44 274 LEU A N 1
ATOM 2182 C CA . LEU A 1 274 ? 16.544 -10.258 -10.340 1.00 98.44 274 LEU A CA 1
ATOM 2183 C C . LEU A 1 274 ? 15.669 -11.450 -10.751 1.00 98.44 274 LEU A C 1
ATOM 2185 O O . LEU A 1 274 ? 16.190 -12.543 -10.952 1.00 98.44 274 LEU A O 1
ATOM 2189 N N . LEU A 1 275 ? 14.348 -11.286 -10.863 1.00 98.50 275 LEU A N 1
ATOM 2190 C CA . LEU A 1 275 ? 13.461 -12.379 -11.283 1.00 98.50 275 LEU A CA 1
ATOM 2191 C C . LEU A 1 275 ? 13.722 -12.775 -12.738 1.00 98.50 275 LEU A C 1
ATOM 2193 O O . LEU A 1 275 ? 13.769 -13.962 -13.046 1.00 98.50 275 LEU A O 1
ATOM 2197 N N . THR A 1 276 ? 13.987 -11.805 -13.612 1.00 98.62 276 THR A N 1
ATOM 2198 C CA . THR A 1 276 ? 14.393 -12.076 -14.998 1.00 98.62 276 THR A CA 1
ATOM 2199 C C . THR A 1 276 ? 15.742 -12.801 -15.051 1.00 98.62 276 THR A C 1
ATOM 2201 O O . THR A 1 276 ? 15.879 -13.794 -15.760 1.00 98.62 276 THR A O 1
ATOM 2204 N N . ASP A 1 277 ? 16.711 -12.391 -14.232 1.00 98.56 277 ASP A N 1
ATOM 2205 C CA . ASP A 1 277 ? 17.998 -13.079 -14.081 1.00 98.56 277 ASP A CA 1
ATOM 2206 C C . ASP A 1 277 ? 17.844 -14.515 -13.565 1.00 98.56 277 ASP A C 1
ATOM 2208 O O . ASP A 1 277 ? 18.488 -15.433 -14.071 1.00 98.56 277 ASP A O 1
ATOM 2212 N N . ARG A 1 278 ? 16.933 -14.758 -12.615 1.00 98.06 278 ARG A N 1
ATOM 2213 C CA . ARG A 1 278 ? 16.613 -16.114 -12.144 1.00 98.06 278 ARG A CA 1
ATOM 2214 C C . ARG A 1 278 ? 16.024 -16.982 -13.261 1.00 98.06 278 ARG A C 1
ATOM 2216 O O . ARG A 1 278 ? 16.380 -18.158 -13.333 1.00 98.06 278 ARG A O 1
ATOM 2223 N N . VAL A 1 279 ? 15.162 -16.434 -14.127 1.00 98.38 279 VAL A N 1
ATOM 2224 C CA . VAL A 1 279 ? 14.637 -17.165 -15.301 1.00 98.38 279 VAL A CA 1
ATOM 2225 C C . VAL A 1 279 ? 15.781 -17.534 -16.239 1.00 98.38 279 VAL A C 1
ATOM 2227 O O . VAL A 1 279 ? 15.917 -18.702 -16.600 1.00 98.38 279 VAL A O 1
ATOM 2230 N N . LEU A 1 280 ? 16.645 -16.571 -16.572 1.00 98.38 280 LEU A N 1
ATOM 2231 C CA . LEU A 1 280 ? 17.805 -16.796 -17.438 1.00 98.38 280 LEU A CA 1
ATOM 2232 C C . LEU A 1 280 ? 18.762 -17.845 -16.852 1.00 98.38 280 LEU A C 1
ATOM 2234 O O . LEU A 1 280 ? 19.231 -18.712 -17.581 1.00 98.38 280 LEU A O 1
ATOM 2238 N N . ASN A 1 281 ? 18.987 -17.846 -15.536 1.00 97.94 281 ASN A N 1
ATOM 2239 C CA . ASN A 1 281 ? 19.803 -18.870 -14.875 1.00 97.94 281 ASN A CA 1
ATOM 2240 C C . ASN A 1 281 ? 19.180 -20.274 -14.894 1.00 97.94 281 ASN A C 1
ATOM 2242 O O . ASN A 1 281 ? 19.889 -21.276 -14.773 1.00 97.94 281 ASN A O 1
ATOM 2246 N N . LYS A 1 282 ? 17.848 -20.360 -14.979 1.00 97.44 282 LYS A N 1
ATOM 2247 C CA . LYS A 1 282 ? 17.115 -21.628 -14.947 1.00 97.44 282 LYS A CA 1
ATOM 2248 C C . LYS A 1 282 ? 16.905 -22.216 -16.340 1.00 97.44 282 LYS A C 1
ATOM 2250 O O . LYS A 1 282 ? 17.007 -23.430 -16.498 1.00 97.44 282 LYS A O 1
ATOM 2255 N N . LEU A 1 283 ? 16.588 -21.375 -17.322 1.00 96.94 283 LEU A N 1
ATOM 2256 C CA . LEU A 1 283 ? 16.151 -21.790 -18.659 1.00 96.94 283 LEU A CA 1
ATOM 2257 C C . LEU A 1 283 ? 17.080 -21.313 -19.785 1.00 96.94 283 LEU A C 1
ATOM 2259 O O . LEU A 1 283 ? 16.984 -21.808 -20.907 1.00 96.94 283 LEU A O 1
ATOM 2263 N N . GLY A 1 284 ? 17.977 -20.362 -19.515 1.00 95.19 284 GLY A N 1
ATOM 2264 C CA . GLY A 1 284 ? 18.665 -19.601 -20.554 1.00 95.19 284 GLY A CA 1
ATOM 2265 C C . GLY A 1 284 ? 17.706 -18.665 -21.297 1.00 95.19 284 GLY A C 1
ATOM 2266 O O . GLY A 1 284 ? 16.683 -18.239 -20.764 1.00 95.19 284 GLY A O 1
ATOM 2267 N N . GLY A 1 285 ? 18.040 -18.345 -22.547 1.00 94.75 285 GLY A N 1
ATOM 2268 C CA . GLY A 1 285 ? 17.234 -17.482 -23.413 1.00 94.75 285 GLY A CA 1
ATOM 2269 C C . GLY A 1 285 ? 17.893 -16.136 -23.700 1.00 94.75 285 GLY A C 1
ATOM 2270 O O . GLY A 1 285 ? 19.055 -15.911 -23.373 1.00 94.75 285 GLY A O 1
ATOM 2271 N N . ASP A 1 286 ? 17.147 -15.250 -24.362 1.00 97.50 286 ASP A N 1
ATOM 2272 C CA . ASP A 1 286 ? 17.650 -13.960 -24.841 1.00 97.50 286 ASP A CA 1
ATOM 2273 C C . ASP A 1 286 ? 16.859 -12.752 -24.307 1.00 97.50 286 ASP A C 1
ATOM 2275 O O . ASP A 1 286 ? 16.916 -11.675 -24.896 1.00 97.50 286 ASP A O 1
ATOM 2279 N N . TRP A 1 287 ? 16.130 -12.903 -23.196 1.00 98.44 287 TRP A N 1
ATOM 2280 C CA . TRP A 1 287 ? 15.375 -11.823 -22.545 1.00 98.44 287 TRP A CA 1
ATOM 2281 C C . TRP A 1 287 ? 16.283 -10.886 -21.735 1.00 98.44 287 TRP A C 1
ATOM 2283 O O . TRP A 1 287 ? 16.329 -10.950 -20.511 1.00 98.44 287 TRP A O 1
ATOM 2293 N N . GLY A 1 288 ? 17.011 -10.013 -22.432 1.00 98.62 288 GLY A N 1
ATOM 2294 C CA . GLY A 1 288 ? 17.811 -8.945 -21.832 1.00 98.62 288 GLY A CA 1
ATOM 2295 C C . GLY A 1 288 ? 17.023 -7.651 -21.613 1.00 98.62 288 GLY A C 1
ATOM 2296 O O . GLY A 1 288 ? 16.063 -7.353 -22.339 1.00 98.62 288 GLY A O 1
ATOM 2297 N N . ILE A 1 289 ? 17.476 -6.874 -20.628 1.00 98.81 289 ILE A N 1
ATOM 2298 C CA . ILE A 1 289 ? 16.888 -5.591 -20.228 1.00 98.81 289 ILE A CA 1
ATOM 2299 C C . ILE A 1 289 ? 17.787 -4.432 -20.686 1.00 98.81 289 ILE A C 1
ATOM 2301 O O . ILE A 1 289 ? 19.010 -4.489 -20.526 1.00 98.81 289 ILE A O 1
ATOM 2305 N N . CYS A 1 290 ? 17.176 -3.385 -21.247 1.00 98.62 290 CYS A N 1
ATOM 2306 C CA . CYS A 1 290 ? 17.788 -2.067 -21.402 1.00 98.62 290 CYS A CA 1
ATOM 2307 C C . CYS A 1 290 ? 17.205 -1.098 -20.380 1.00 98.62 290 CYS A C 1
ATOM 2309 O O . CYS A 1 290 ? 16.009 -0.800 -20.412 1.00 98.62 290 CYS A O 1
ATOM 2311 N N . GLU A 1 291 ? 18.063 -0.559 -19.525 1.00 97.88 291 GLU A N 1
ATOM 2312 C CA . GLU A 1 291 ? 17.661 0.393 -18.490 1.00 97.88 291 GLU A CA 1
ATOM 2313 C C . GLU A 1 291 ? 17.590 1.814 -19.034 1.00 97.88 291 GLU A C 1
ATOM 2315 O O . GLU A 1 291 ? 18.527 2.280 -19.680 1.00 97.88 291 GLU A O 1
ATOM 2320 N N . ILE A 1 292 ? 16.509 2.531 -18.734 1.00 95.62 292 ILE A N 1
ATOM 2321 C CA . ILE A 1 292 ? 16.301 3.924 -19.128 1.00 95.62 292 ILE A CA 1
ATOM 2322 C C . ILE A 1 292 ? 16.234 4.818 -17.892 1.00 95.62 292 ILE A C 1
ATOM 2324 O O . ILE A 1 292 ? 15.449 4.604 -16.963 1.00 95.62 292 ILE A O 1
ATOM 2328 N N . SER A 1 293 ? 17.023 5.890 -17.922 1.00 90.19 293 SER A N 1
ATOM 2329 C CA . SER A 1 293 ? 16.967 6.981 -16.949 1.00 90.19 293 SER A CA 1
ATOM 2330 C C . SER A 1 293 ? 16.709 8.324 -17.646 1.00 90.19 293 SER A C 1
ATOM 2332 O O . SER A 1 293 ? 17.445 8.727 -18.548 1.00 90.19 293 SER A O 1
ATOM 2334 N N . LEU A 1 294 ? 15.650 9.023 -17.217 1.00 84.06 294 LEU A N 1
ATOM 2335 C CA . LEU A 1 294 ? 15.204 10.288 -17.817 1.00 84.06 294 LEU A CA 1
ATOM 2336 C C . LEU A 1 294 ? 15.706 11.533 -17.074 1.00 84.06 294 LEU A C 1
ATOM 2338 O O . LEU A 1 294 ? 16.153 12.481 -17.710 1.00 84.06 294 LEU A O 1
ATOM 2342 N N . PHE A 1 295 ? 15.629 11.542 -15.740 1.00 72.44 295 PHE A N 1
ATOM 2343 C CA . PHE A 1 295 ? 15.845 12.758 -14.941 1.00 72.44 295 PHE A CA 1
ATOM 2344 C C . PHE A 1 295 ? 17.139 12.705 -14.120 1.00 72.44 295 PHE A C 1
ATOM 2346 O O . PHE A 1 295 ? 17.929 13.642 -14.162 1.00 72.44 295 PHE A O 1
ATOM 2353 N N . ASN A 1 296 ? 17.382 11.586 -13.425 1.00 69.81 296 ASN A N 1
ATOM 2354 C CA . ASN A 1 296 ? 18.481 11.406 -12.470 1.00 69.81 296 ASN A CA 1
ATOM 2355 C C . ASN A 1 296 ? 19.180 10.055 -12.680 1.00 69.81 296 ASN A C 1
ATOM 2357 O O . ASN A 1 296 ? 18.547 9.097 -13.121 1.00 69.81 296 ASN A O 1
ATOM 2361 N N . GLY A 1 297 ? 20.455 9.944 -12.295 1.00 75.50 297 GLY A N 1
ATOM 2362 C CA . GLY A 1 297 ? 21.187 8.668 -12.291 1.00 75.50 297 GLY A CA 1
ATOM 2363 C C . GLY A 1 297 ? 22.248 8.522 -13.382 1.00 75.50 297 GLY A C 1
ATOM 2364 O O . GLY A 1 297 ? 22.643 7.403 -13.686 1.00 75.50 297 GLY A O 1
ATOM 2365 N N . ASP A 1 298 ? 22.748 9.620 -13.956 1.00 85.56 298 ASP A N 1
ATOM 2366 C CA . ASP A 1 298 ? 23.859 9.576 -14.916 1.00 85.56 298 ASP A CA 1
ATOM 2367 C C . ASP A 1 298 ? 25.127 8.962 -14.303 1.00 85.56 298 ASP A C 1
ATOM 2369 O O . ASP A 1 298 ? 25.806 8.191 -14.978 1.00 85.56 298 ASP A O 1
ATOM 2373 N N . LYS A 1 299 ? 25.415 9.229 -13.019 1.00 90.25 299 LYS A N 1
ATOM 2374 C CA . LYS A 1 299 ? 26.480 8.533 -12.277 1.00 90.25 299 LYS A CA 1
ATOM 2375 C C . LYS A 1 299 ? 26.237 7.019 -12.241 1.00 90.25 299 LYS A C 1
ATOM 2377 O O . LYS A 1 299 ? 27.075 6.274 -12.727 1.00 90.25 299 LYS A O 1
ATOM 2382 N N . LEU A 1 300 ? 25.065 6.588 -11.763 1.00 90.81 300 LEU A N 1
ATOM 2383 C CA . LEU A 1 300 ? 24.705 5.168 -11.669 1.00 90.81 300 LEU A CA 1
ATOM 2384 C C . LEU A 1 300 ? 24.789 4.460 -13.031 1.00 90.81 300 LEU A C 1
ATOM 2386 O O . LEU A 1 300 ? 25.278 3.342 -13.108 1.00 90.81 300 LEU A O 1
ATOM 2390 N N . MET A 1 301 ? 24.375 5.117 -14.120 1.00 93.12 301 MET A N 1
ATOM 2391 C CA . MET A 1 301 ? 24.489 4.553 -15.469 1.00 93.12 301 MET A CA 1
ATOM 2392 C C . MET A 1 301 ? 25.941 4.445 -15.951 1.00 93.12 301 MET A C 1
ATOM 2394 O O . MET A 1 301 ? 26.280 3.471 -16.621 1.00 93.12 301 MET A O 1
ATOM 2398 N N . ARG A 1 302 ? 26.816 5.407 -15.618 1.00 93.94 302 ARG A N 1
ATOM 2399 C CA . ARG A 1 302 ? 28.258 5.296 -15.911 1.00 93.94 302 ARG A CA 1
ATOM 2400 C C . ARG A 1 302 ? 28.894 4.156 -15.122 1.00 93.94 302 ARG A C 1
ATOM 2402 O O . ARG A 1 302 ? 29.636 3.378 -15.716 1.00 93.94 302 ARG A O 1
ATOM 2409 N N . ASP A 1 303 ? 28.570 4.048 -13.838 1.00 93.88 303 ASP A N 1
ATOM 2410 C CA . ASP A 1 303 ? 29.067 2.989 -12.960 1.00 93.88 303 ASP A CA 1
ATOM 2411 C C . ASP A 1 303 ? 28.614 1.615 -13.487 1.00 93.88 303 ASP A C 1
ATOM 2413 O O . ASP A 1 303 ? 29.432 0.721 -13.686 1.00 93.88 303 ASP A O 1
ATOM 2417 N N . LEU A 1 304 ? 27.339 1.482 -13.869 1.00 95.38 304 LEU A N 1
ATOM 2418 C CA . LEU A 1 304 ? 26.792 0.258 -14.456 1.00 95.38 304 LEU A CA 1
ATOM 2419 C C . LEU A 1 304 ? 27.508 -0.132 -15.761 1.00 95.38 304 LEU A C 1
ATOM 2421 O O . LEU A 1 304 ? 27.865 -1.294 -15.941 1.00 95.38 304 LEU A O 1
ATOM 2425 N N . ARG A 1 305 ? 27.781 0.832 -16.655 1.00 96.00 305 ARG A N 1
ATOM 2426 C CA . ARG A 1 305 ? 28.537 0.592 -17.903 1.00 96.00 305 ARG A CA 1
ATOM 2427 C C . ARG A 1 305 ? 29.964 0.112 -17.636 1.00 96.00 305 ARG A C 1
ATOM 2429 O O . ARG A 1 305 ? 30.456 -0.744 -18.365 1.00 96.00 305 ARG A O 1
ATOM 2436 N N . GLN A 1 306 ? 30.629 0.653 -16.613 1.00 94.62 306 GLN A N 1
ATOM 2437 C CA . GLN A 1 306 ? 31.989 0.246 -16.235 1.00 94.62 306 GLN A CA 1
ATOM 2438 C C . GLN A 1 306 ? 32.042 -1.183 -15.685 1.00 94.62 306 GLN A C 1
ATOM 2440 O O . GLN A 1 306 ? 33.068 -1.843 -15.819 1.00 94.62 306 GLN A O 1
ATOM 2445 N N . GLN A 1 307 ? 30.935 -1.679 -15.128 1.00 94.75 307 GLN A N 1
ATOM 2446 C CA . GLN A 1 307 ? 30.807 -3.043 -14.607 1.00 94.75 307 GLN A CA 1
ATOM 2447 C C . GLN A 1 307 ? 30.202 -4.024 -15.619 1.00 94.75 307 GLN A C 1
ATOM 2449 O O . GLN A 1 307 ? 29.612 -5.024 -15.219 1.00 94.75 307 GLN A O 1
ATOM 2454 N N . ASP A 1 308 ? 30.289 -3.737 -16.922 1.00 95.69 308 ASP A N 1
ATOM 2455 C CA . ASP A 1 308 ? 29.660 -4.544 -17.978 1.00 95.69 308 ASP A CA 1
ATOM 2456 C C . ASP A 1 308 ? 28.168 -4.822 -17.700 1.00 95.69 308 ASP A C 1
ATOM 2458 O O . ASP A 1 308 ? 27.645 -5.901 -17.961 1.00 95.69 308 ASP A O 1
ATOM 2462 N N . HIS A 1 309 ? 27.471 -3.844 -17.120 1.00 97.50 309 HIS A N 1
ATOM 2463 C CA . HIS A 1 309 ? 26.070 -3.916 -16.702 1.00 97.50 309 HIS A CA 1
ATOM 2464 C C . HIS A 1 309 ? 25.741 -4.983 -15.646 1.00 97.50 309 HIS A C 1
ATOM 2466 O O . HIS A 1 309 ? 24.581 -5.361 -15.485 1.00 97.50 309 HIS A O 1
ATOM 2472 N N . LEU A 1 310 ? 26.745 -5.451 -14.906 1.00 97.62 310 LEU A N 1
ATOM 2473 C CA . LEU A 1 310 ? 26.570 -6.290 -13.726 1.00 97.62 310 LEU A CA 1
ATOM 2474 C C . LEU A 1 310 ? 26.346 -5.428 -12.481 1.00 97.62 310 LEU A C 1
ATOM 2476 O O . LEU A 1 310 ? 26.921 -4.345 -12.336 1.00 97.62 310 LEU A O 1
ATOM 2480 N N . PHE A 1 311 ? 25.546 -5.946 -11.555 1.00 98.00 311 PHE A N 1
ATOM 2481 C CA . PHE A 1 311 ? 25.389 -5.394 -10.211 1.00 98.00 311 PHE A CA 1
ATOM 2482 C C . PHE A 1 311 ? 25.001 -6.490 -9.216 1.00 98.00 311 PHE A C 1
ATOM 2484 O O . PHE A 1 311 ? 24.559 -7.572 -9.606 1.00 98.00 311 PHE A O 1
ATOM 2491 N N . THR A 1 312 ? 25.131 -6.205 -7.926 1.00 98.25 312 THR A N 1
ATOM 2492 C CA . THR A 1 312 ? 24.875 -7.161 -6.846 1.00 98.25 312 THR A CA 1
ATOM 2493 C C . THR A 1 312 ? 23.551 -6.888 -6.146 1.00 98.25 312 THR A C 1
ATOM 2495 O O . THR A 1 312 ? 23.240 -5.757 -5.777 1.00 98.25 312 THR A O 1
ATOM 2498 N N . VAL A 1 313 ? 22.792 -7.950 -5.881 1.00 98.00 313 VAL A N 1
ATOM 2499 C CA . VAL A 1 313 ? 21.696 -7.953 -4.907 1.00 98.00 313 VAL A CA 1
ATOM 2500 C C . VAL A 1 313 ? 22.125 -8.770 -3.692 1.00 98.00 313 VAL A C 1
ATOM 2502 O O . VAL A 1 313 ? 22.424 -9.961 -3.814 1.00 98.00 313 VAL A O 1
ATOM 2505 N N . LEU A 1 314 ? 22.144 -8.140 -2.517 1.00 96.12 314 LEU A N 1
ATOM 2506 C CA . LEU A 1 314 ? 22.382 -8.801 -1.235 1.00 96.12 314 LEU A CA 1
ATOM 2507 C C . LEU A 1 314 ? 21.047 -9.110 -0.548 1.00 96.12 314 LEU A C 1
ATOM 2509 O O . LEU A 1 314 ? 20.362 -8.208 -0.068 1.00 96.12 314 LEU A O 1
ATOM 2513 N N . GLU A 1 315 ? 20.680 -10.388 -0.477 1.00 93.94 315 GLU A N 1
ATOM 2514 C CA . GLU A 1 315 ? 19.475 -10.841 0.226 1.00 93.94 315 GLU A CA 1
ATOM 2515 C C . GLU A 1 315 ? 19.786 -11.027 1.717 1.00 93.94 315 GLU A C 1
ATOM 2517 O O . GLU A 1 315 ? 20.569 -11.908 2.072 1.00 93.94 315 GLU A O 1
ATOM 2522 N N . LYS A 1 316 ? 19.189 -10.205 2.589 1.00 88.75 316 LYS A N 1
ATOM 2523 C CA . LYS A 1 316 ? 19.464 -10.172 4.039 1.00 88.75 316 LYS A CA 1
ATOM 2524 C C . LYS A 1 316 ? 18.413 -10.943 4.838 1.00 88.75 316 LYS A C 1
ATOM 2526 O O . LYS A 1 316 ? 17.383 -10.390 5.236 1.00 88.75 316 LYS A O 1
ATOM 2531 N N . GLY A 1 317 ? 18.647 -12.236 5.047 1.00 81.88 317 GLY A N 1
ATOM 2532 C CA . GLY A 1 317 ? 17.748 -13.118 5.791 1.00 81.88 317 GLY A CA 1
ATOM 2533 C C . GLY A 1 317 ? 18.108 -13.269 7.265 1.00 81.88 317 GLY A C 1
ATOM 2534 O O . GLY A 1 317 ? 19.237 -13.022 7.678 1.00 81.88 317 GLY A O 1
ATOM 2535 N N . ALA A 1 318 ? 17.155 -13.764 8.058 1.00 73.94 318 ALA A N 1
ATOM 2536 C CA . ALA A 1 318 ? 17.371 -14.049 9.479 1.00 73.94 318 ALA A CA 1
ATOM 2537 C C . ALA A 1 318 ? 18.449 -15.126 9.728 1.00 73.94 318 ALA A C 1
ATOM 2539 O O . ALA A 1 318 ? 19.085 -15.136 10.777 1.00 73.94 318 ALA A O 1
ATOM 2540 N N . THR A 1 319 ? 18.659 -16.033 8.768 1.00 76.19 319 THR A N 1
ATOM 2541 C CA . THR A 1 319 ? 19.637 -17.131 8.845 1.00 76.19 319 THR A CA 1
ATOM 2542 C C . THR A 1 319 ? 20.969 -16.820 8.157 1.00 76.19 319 THR A C 1
ATOM 2544 O O . THR A 1 319 ? 21.883 -17.641 8.219 1.00 76.19 319 THR A O 1
ATOM 2547 N N . GLY A 1 320 ? 21.097 -15.654 7.515 1.00 82.69 320 GLY A N 1
ATOM 2548 C CA . GLY A 1 320 ? 22.310 -15.231 6.819 1.00 82.69 320 GLY A CA 1
ATOM 2549 C C . GLY A 1 320 ? 22.042 -14.375 5.581 1.00 82.69 320 GLY A C 1
ATOM 2550 O O . GLY A 1 320 ? 20.910 -14.266 5.100 1.00 82.69 320 GLY A O 1
ATOM 2551 N N . ASN A 1 321 ? 23.117 -13.786 5.060 1.00 90.06 321 ASN A N 1
ATOM 2552 C CA . ASN A 1 321 ? 23.097 -12.971 3.851 1.00 90.06 321 ASN A CA 1
ATOM 2553 C C . ASN A 1 321 ? 23.501 -13.805 2.623 1.00 90.06 321 ASN A C 1
ATOM 2555 O O . ASN A 1 321 ? 24.429 -14.610 2.704 1.00 90.06 321 ASN A O 1
ATOM 2559 N N . GLN A 1 322 ? 22.864 -13.571 1.473 1.00 93.69 322 GLN A N 1
ATOM 2560 C CA . GLN A 1 322 ? 23.236 -14.185 0.194 1.00 93.69 322 GLN A CA 1
ATOM 2561 C C . GLN A 1 322 ? 23.465 -13.110 -0.872 1.00 93.69 322 GLN A C 1
ATOM 2563 O O . GLN A 1 322 ? 22.525 -12.440 -1.297 1.00 93.69 322 GLN A O 1
ATOM 2568 N N . ALA A 1 323 ? 24.707 -12.974 -1.339 1.00 96.00 323 ALA A N 1
ATOM 2569 C CA . ALA A 1 323 ? 25.048 -12.097 -2.458 1.00 96.00 323 ALA A CA 1
ATOM 2570 C C . ALA A 1 323 ? 24.799 -12.805 -3.800 1.00 96.00 323 ALA A C 1
ATOM 2572 O O . ALA A 1 323 ? 25.161 -13.978 -3.976 1.00 96.00 323 ALA A O 1
ATOM 2573 N N . ARG A 1 324 ? 24.172 -12.091 -4.738 1.00 96.94 324 ARG A N 1
ATOM 2574 C CA . ARG A 1 324 ? 23.867 -12.552 -6.098 1.00 96.94 324 ARG A CA 1
ATOM 2575 C C . ARG A 1 324 ? 24.248 -11.473 -7.102 1.00 96.94 324 ARG A C 1
ATOM 2577 O O . ARG A 1 324 ? 23.771 -10.348 -6.986 1.00 96.94 324 ARG A O 1
ATOM 2584 N N . ILE A 1 325 ? 25.055 -11.820 -8.094 1.00 97.94 325 ILE A N 1
ATOM 2585 C CA . ILE A 1 325 ? 25.347 -10.951 -9.232 1.00 97.94 325 ILE A CA 1
ATOM 2586 C C . ILE A 1 325 ? 24.225 -11.106 -10.255 1.00 97.94 325 ILE A C 1
ATOM 2588 O O . ILE A 1 325 ? 23.936 -12.217 -10.695 1.00 97.94 325 ILE A O 1
ATOM 2592 N N . VAL A 1 326 ? 23.611 -9.991 -10.632 1.00 98.44 326 VAL A N 1
ATOM 2593 C CA . VAL A 1 326 ? 22.557 -9.910 -11.642 1.00 98.44 326 VAL A CA 1
ATOM 2594 C C . VAL A 1 326 ? 23.180 -9.509 -12.974 1.00 98.44 326 VAL A C 1
ATOM 2596 O O . VAL A 1 326 ? 23.887 -8.505 -13.059 1.00 98.44 326 VAL A O 1
ATOM 2599 N N . GLY A 1 327 ? 22.910 -10.296 -14.017 1.00 97.81 327 GLY A N 1
ATOM 2600 C CA . GLY A 1 327 ? 23.434 -10.087 -15.370 1.00 97.81 327 GLY A CA 1
ATOM 2601 C C . GLY A 1 327 ? 22.380 -9.884 -16.455 1.00 97.81 327 GLY A C 1
ATOM 2602 O O . GLY A 1 327 ? 22.755 -9.778 -17.625 1.00 97.81 327 GLY A O 1
ATOM 2603 N N . ALA A 1 328 ? 21.094 -9.829 -16.088 1.00 98.19 328 ALA A N 1
ATOM 2604 C CA . ALA A 1 328 ? 19.979 -9.695 -17.031 1.00 98.19 328 ALA A CA 1
ATOM 2605 C C . ALA A 1 328 ? 19.957 -8.333 -17.744 1.00 98.19 328 ALA A C 1
ATOM 2607 O O . ALA A 1 328 ? 19.380 -8.200 -18.827 1.00 98.19 328 ALA A O 1
ATOM 2608 N N . VAL A 1 329 ? 20.601 -7.324 -17.152 1.00 98.31 329 VAL A N 1
ATOM 2609 C CA . VAL A 1 329 ? 20.794 -6.021 -17.784 1.00 98.31 329 VAL A CA 1
ATOM 2610 C C . VAL A 1 329 ? 21.894 -6.137 -18.833 1.00 98.31 329 VAL A C 1
ATOM 2612 O O . VAL A 1 329 ? 23.028 -6.526 -18.540 1.00 98.31 329 VAL A O 1
ATOM 2615 N N . LYS A 1 330 ? 21.531 -5.828 -20.078 1.00 96.69 330 LYS A N 1
ATOM 2616 C CA . LYS A 1 330 ? 22.415 -5.914 -21.245 1.00 96.69 330 LYS A CA 1
ATOM 2617 C C . LYS A 1 330 ? 23.040 -4.564 -21.580 1.00 96.69 330 LYS A C 1
ATOM 2619 O O . LYS A 1 330 ? 24.187 -4.506 -22.009 1.00 96.69 330 LYS A O 1
ATOM 2624 N N . GLU A 1 331 ? 22.260 -3.501 -21.448 1.00 97.19 331 GLU A N 1
ATOM 2625 C CA . GLU A 1 331 ? 22.662 -2.144 -21.797 1.00 97.19 331 GLU A CA 1
ATOM 2626 C C . GLU A 1 331 ? 21.856 -1.120 -20.986 1.00 97.19 331 GLU A C 1
ATOM 2628 O O . GLU A 1 331 ? 20.859 -1.457 -20.346 1.00 97.19 331 GLU A O 1
ATOM 2633 N N . CYS A 1 332 ? 22.271 0.144 -21.014 1.00 97.25 332 CYS A N 1
ATOM 2634 C CA . CYS A 1 332 ? 21.505 1.237 -20.429 1.00 97.25 332 CYS A CA 1
ATOM 2635 C C . CYS A 1 332 ? 21.627 2.522 -21.250 1.00 97.25 332 CYS A C 1
ATOM 2637 O O . CYS A 1 332 ? 22.671 2.789 -21.850 1.00 97.25 332 CYS A O 1
ATOM 2639 N N . LEU A 1 333 ? 20.581 3.347 -21.230 1.00 96.31 333 LEU A N 1
ATOM 2640 C CA . LEU A 1 333 ? 20.532 4.669 -21.847 1.00 96.31 333 LEU A CA 1
ATOM 2641 C C . LEU A 1 333 ? 20.078 5.720 -20.831 1.00 96.31 333 LEU A C 1
ATOM 2643 O O . LEU A 1 333 ? 19.219 5.489 -19.976 1.00 96.31 333 LEU A O 1
ATOM 2647 N N . ASN A 1 334 ? 20.643 6.914 -20.945 1.00 93.50 334 ASN A N 1
ATOM 2648 C CA . ASN A 1 334 ? 20.304 8.058 -20.122 1.00 93.50 334 ASN A CA 1
ATOM 2649 C C . ASN A 1 334 ? 20.081 9.293 -20.997 1.00 93.50 334 ASN A C 1
ATOM 2651 O O . ASN A 1 334 ? 20.886 9.596 -21.877 1.00 93.50 334 ASN A O 1
ATOM 2655 N N . ALA A 1 335 ? 19.018 10.050 -20.721 1.00 89.94 335 ALA A N 1
ATOM 2656 C CA . ALA A 1 335 ? 18.635 11.191 -21.553 1.00 89.94 335 ALA A CA 1
ATOM 2657 C C . ALA A 1 335 ? 19.732 12.270 -21.647 1.00 89.94 335 ALA A C 1
ATOM 2659 O O . ALA A 1 335 ? 19.860 12.919 -22.682 1.00 89.94 335 ALA A O 1
ATOM 2660 N N . LYS A 1 336 ? 20.559 12.433 -20.603 1.00 89.06 336 LYS A N 1
ATOM 2661 C CA . LYS A 1 336 ? 21.690 13.374 -20.568 1.00 89.06 336 LYS A CA 1
ATOM 2662 C C . LYS A 1 336 ? 22.950 12.817 -21.239 1.00 89.06 336 LYS A C 1
ATOM 2664 O O . LYS A 1 336 ? 23.722 13.597 -21.786 1.00 89.06 336 LYS A O 1
ATOM 2669 N N . LEU A 1 337 ? 23.187 11.503 -21.168 1.00 91.00 337 LEU A N 1
ATOM 2670 C CA . LEU A 1 337 ? 24.382 10.868 -21.743 1.00 91.00 337 LEU A CA 1
ATOM 2671 C C . LEU A 1 337 ? 24.227 10.563 -23.237 1.00 91.00 337 LEU A C 1
ATOM 2673 O O . LEU A 1 337 ? 25.168 10.782 -23.995 1.00 91.00 337 LEU A O 1
ATOM 2677 N N . ASP A 1 338 ? 23.061 10.063 -23.645 1.00 94.25 338 ASP A N 1
ATOM 2678 C CA . ASP A 1 338 ? 22.834 9.495 -24.981 1.00 94.25 338 ASP A CA 1
ATOM 2679 C C . ASP A 1 338 ? 21.784 10.280 -25.790 1.00 94.25 338 ASP A C 1
ATOM 2681 O O . ASP A 1 338 ? 21.733 10.174 -27.015 1.00 94.25 338 ASP A O 1
ATOM 2685 N N . GLY A 1 339 ? 20.976 11.112 -25.123 1.00 92.44 339 GLY A N 1
ATOM 2686 C CA . GLY A 1 339 ? 19.929 11.922 -25.748 1.00 92.44 339 GLY A CA 1
ATOM 2687 C C . GLY A 1 339 ? 18.582 11.204 -25.885 1.00 92.44 339 GLY A C 1
ATOM 2688 O O . GLY A 1 339 ? 18.496 9.977 -25.944 1.00 92.44 339 GLY A O 1
ATOM 2689 N N . MET A 1 340 ? 17.501 11.989 -25.962 1.00 93.31 340 MET A N 1
ATOM 2690 C CA . MET A 1 340 ? 16.130 11.461 -26.052 1.00 93.31 340 MET A CA 1
ATOM 2691 C C . MET A 1 340 ? 15.881 10.651 -27.331 1.00 93.31 340 MET A C 1
ATOM 2693 O O . MET A 1 340 ? 15.151 9.667 -27.314 1.00 93.31 340 MET A O 1
ATOM 2697 N N . GLU A 1 341 ? 16.513 11.029 -28.440 1.00 95.38 341 GLU A N 1
ATOM 2698 C CA . GLU A 1 341 ? 16.323 10.334 -29.715 1.00 95.38 341 GLU A CA 1
ATOM 2699 C C . GLU A 1 341 ? 16.861 8.896 -29.671 1.00 95.38 341 GLU A C 1
ATOM 2701 O O . GLU A 1 341 ? 16.192 7.978 -30.136 1.00 95.38 341 GLU A O 1
ATOM 2706 N N . ALA A 1 342 ? 18.018 8.669 -29.036 1.00 95.88 342 ALA A N 1
ATOM 2707 C CA . ALA A 1 342 ? 18.556 7.321 -28.844 1.00 95.88 342 ALA A CA 1
ATOM 2708 C C . ALA A 1 342 ? 17.614 6.452 -27.995 1.00 95.88 342 ALA A C 1
ATOM 2710 O O . ALA A 1 342 ? 17.421 5.270 -28.281 1.00 95.88 342 ALA A O 1
ATOM 2711 N N . ILE A 1 343 ? 16.988 7.056 -26.981 1.00 95.75 343 ILE A N 1
ATOM 2712 C CA . ILE A 1 343 ? 15.978 6.406 -26.145 1.00 95.75 343 ILE A CA 1
ATOM 2713 C C . ILE A 1 343 ? 14.751 6.034 -26.990 1.00 95.75 343 ILE A C 1
ATOM 2715 O O . ILE A 1 343 ? 14.353 4.874 -26.986 1.00 95.75 343 ILE A O 1
ATOM 2719 N N . LEU A 1 344 ? 14.182 6.964 -27.763 1.00 97.38 344 LEU A N 1
ATOM 2720 C CA . LEU A 1 344 ? 13.018 6.699 -28.624 1.00 97.38 344 LEU A CA 1
ATOM 2721 C C . LEU A 1 344 ? 13.290 5.616 -29.675 1.00 97.38 344 LEU A C 1
ATOM 2723 O O . LEU A 1 344 ? 12.440 4.752 -29.906 1.00 97.38 344 LEU A O 1
ATOM 2727 N N . GLU A 1 345 ? 14.476 5.618 -30.280 1.00 97.56 345 GLU A N 1
ATOM 2728 C CA . GLU A 1 345 ? 14.870 4.579 -31.231 1.00 97.56 345 GLU A CA 1
ATOM 2729 C C . GLU A 1 345 ? 15.028 3.211 -30.567 1.00 97.56 345 GLU A C 1
ATOM 2731 O O . GLU A 1 345 ? 14.627 2.211 -31.163 1.00 97.56 345 GLU A O 1
ATOM 2736 N N . LYS A 1 346 ? 15.490 3.154 -29.311 1.00 97.94 346 LYS A N 1
ATOM 2737 C CA . LYS A 1 346 ? 15.540 1.906 -28.539 1.00 97.94 346 LYS A CA 1
ATOM 2738 C C . LYS A 1 346 ? 14.155 1.269 -28.413 1.00 97.94 346 LYS A C 1
ATOM 2740 O O . LYS A 1 346 ? 14.009 0.078 -28.670 1.00 97.94 346 LYS A O 1
ATOM 2745 N N . PHE A 1 347 ? 13.115 2.058 -28.121 1.00 97.62 347 PHE A N 1
ATOM 2746 C CA . PHE A 1 347 ? 11.728 1.566 -28.103 1.00 97.62 347 PHE A CA 1
ATOM 2747 C C . PHE A 1 347 ? 11.234 1.079 -29.469 1.00 97.62 347 PHE A C 1
ATOM 2749 O O . PHE A 1 347 ? 10.283 0.299 -29.541 1.00 97.62 347 PHE A O 1
ATOM 2756 N N . CYS A 1 348 ? 11.850 1.533 -30.559 1.00 98.12 348 CYS A N 1
ATOM 2757 C CA . CYS A 1 348 ? 11.494 1.166 -31.925 1.00 98.12 348 CYS A CA 1
ATOM 2758 C C . CYS A 1 348 ? 12.294 -0.029 -32.461 1.00 98.12 348 CYS A C 1
ATOM 2760 O O . CYS A 1 348 ? 12.110 -0.405 -33.619 1.00 98.12 348 CYS A O 1
ATOM 2762 N N . GLU A 1 349 ? 13.152 -0.659 -31.659 1.00 98.44 349 GLU A N 1
ATOM 2763 C CA . GLU A 1 349 ? 13.828 -1.883 -32.078 1.00 98.44 349 GLU A CA 1
ATOM 2764 C C . GLU A 1 349 ? 12.809 -3.042 -32.202 1.00 98.44 349 GLU A C 1
ATOM 2766 O O . GLU A 1 349 ? 11.977 -3.232 -31.305 1.00 98.44 349 GLU A O 1
ATOM 2771 N N . PRO A 1 350 ? 12.812 -3.831 -33.299 1.00 98.00 350 PRO A N 1
ATOM 2772 C CA . PRO A 1 350 ? 11.752 -4.810 -33.565 1.00 98.00 350 PRO A CA 1
ATOM 2773 C C . PRO A 1 350 ? 11.577 -5.872 -32.477 1.00 98.00 350 PRO A C 1
ATOM 2775 O O . PRO A 1 350 ? 10.465 -6.351 -32.271 1.00 98.00 350 PRO A O 1
ATOM 2778 N N . GLN A 1 351 ? 12.659 -6.239 -31.786 1.00 98.19 351 GLN A N 1
ATOM 2779 C CA . GLN A 1 351 ? 12.648 -7.280 -30.760 1.00 98.19 351 GLN A CA 1
ATOM 2780 C C . GLN A 1 351 ? 12.170 -6.806 -29.378 1.00 98.19 351 GLN A C 1
ATOM 2782 O O . GLN A 1 351 ? 11.957 -7.656 -28.513 1.00 98.19 351 GLN A O 1
ATOM 2787 N N . VAL A 1 352 ? 12.005 -5.494 -29.160 1.00 98.62 352 VAL A N 1
ATOM 2788 C CA . VAL A 1 352 ? 11.420 -4.961 -27.921 1.00 98.62 352 VAL A CA 1
ATOM 2789 C C . VAL A 1 352 ? 9.961 -5.392 -27.842 1.00 98.62 352 VAL A C 1
ATOM 2791 O O . VAL A 1 352 ? 9.152 -5.041 -28.703 1.00 98.62 352 VAL A O 1
ATOM 2794 N N . ALA A 1 353 ? 9.653 -6.167 -26.806 1.00 98.75 353 ALA A N 1
ATOM 2795 C CA . ALA A 1 353 ? 8.355 -6.783 -26.565 1.00 98.75 353 ALA A CA 1
ATOM 2796 C C . ALA A 1 353 ? 7.651 -6.199 -25.333 1.00 98.75 353 ALA A C 1
ATOM 2798 O O . ALA A 1 353 ? 6.422 -6.169 -25.294 1.00 98.75 353 ALA A O 1
ATOM 2799 N N . ILE A 1 354 ? 8.412 -5.721 -24.341 1.00 98.88 354 ILE A N 1
ATOM 2800 C CA . ILE A 1 354 ? 7.879 -5.179 -23.086 1.00 98.88 354 ILE A CA 1
ATOM 2801 C C . ILE A 1 354 ? 8.561 -3.853 -22.760 1.00 98.88 354 ILE A C 1
ATOM 2803 O O . ILE A 1 354 ? 9.785 -3.735 -22.815 1.00 98.88 354 ILE A O 1
ATOM 2807 N N . VAL A 1 355 ? 7.759 -2.877 -22.354 1.00 98.75 355 VAL A N 1
ATOM 2808 C CA . VAL A 1 355 ? 8.199 -1.661 -21.681 1.00 98.75 355 VAL A CA 1
ATOM 2809 C C . VAL A 1 355 ? 7.699 -1.709 -20.247 1.00 98.75 355 VAL A C 1
ATOM 2811 O O . VAL A 1 355 ? 6.495 -1.665 -20.022 1.00 98.75 355 VAL A O 1
ATOM 2814 N N . SER A 1 356 ? 8.602 -1.824 -19.278 1.00 98.62 356 SER A N 1
ATOM 2815 C CA . SER A 1 356 ? 8.244 -1.904 -17.853 1.00 98.62 356 SER A CA 1
ATOM 2816 C C . SER A 1 356 ? 8.615 -0.628 -17.101 1.00 98.62 356 SER A C 1
ATOM 2818 O O . SER A 1 356 ? 9.496 0.104 -17.549 1.00 98.62 356 SER A O 1
ATOM 2820 N N . LEU A 1 357 ? 7.927 -0.323 -15.994 1.00 97.56 357 LEU A N 1
ATOM 2821 C CA . LEU A 1 357 ? 8.052 0.976 -15.316 1.00 97.56 357 LEU A CA 1
ATOM 2822 C C . LEU A 1 357 ? 8.146 0.853 -13.791 1.00 97.56 357 LEU A C 1
ATOM 2824 O O . LEU A 1 357 ? 7.315 0.185 -13.181 1.00 97.56 357 LEU A O 1
ATOM 2828 N N . THR A 1 358 ? 9.115 1.551 -13.194 1.00 93.69 358 THR A N 1
ATOM 2829 C CA . THR A 1 358 ? 9.156 1.914 -11.765 1.00 93.69 358 THR A CA 1
ATOM 2830 C C . THR A 1 358 ? 9.481 3.406 -11.619 1.00 93.69 358 THR A C 1
ATOM 2832 O O . THR A 1 358 ? 10.569 3.826 -11.216 1.00 93.69 358 THR A O 1
ATOM 2835 N N . VAL A 1 359 ? 8.540 4.245 -12.051 1.00 89.25 359 VAL A N 1
ATOM 2836 C CA . VAL A 1 359 ? 8.720 5.700 -12.204 1.00 89.25 359 VAL A CA 1
ATOM 2837 C C . VAL A 1 359 ? 8.085 6.510 -11.079 1.00 89.25 359 VAL A C 1
ATOM 2839 O O . VAL A 1 359 ? 8.146 7.742 -11.120 1.00 89.25 359 VAL A O 1
ATOM 2842 N N . THR A 1 360 ? 7.539 5.839 -10.060 1.00 82.06 360 THR A N 1
ATOM 2843 C CA . THR A 1 360 ? 6.714 6.397 -8.975 1.00 82.06 360 THR A CA 1
ATOM 2844 C C . THR A 1 360 ? 5.391 6.987 -9.470 1.00 82.06 360 THR A C 1
ATOM 2846 O O . THR A 1 360 ? 5.215 7.268 -10.656 1.00 82.06 360 THR A O 1
ATOM 2849 N N . GLU A 1 361 ? 4.463 7.249 -8.551 1.00 75.94 361 GLU A N 1
ATOM 2850 C CA . GLU A 1 361 ? 3.147 7.852 -8.807 1.00 75.94 361 GLU A CA 1
ATOM 2851 C C . GLU A 1 361 ? 3.248 9.127 -9.652 1.00 75.94 361 GLU A C 1
ATOM 2853 O O . GLU A 1 361 ? 2.489 9.341 -10.597 1.00 75.94 361 GLU A O 1
ATOM 2858 N N . LYS A 1 362 ? 4.253 9.956 -9.357 1.00 76.00 362 LYS A N 1
ATOM 2859 C CA . LYS A 1 362 ? 4.478 11.240 -10.032 1.00 76.00 362 LYS A CA 1
ATOM 2860 C C . LYS A 1 362 ? 4.939 11.077 -11.480 1.00 76.00 362 LYS A C 1
ATOM 2862 O O . LYS A 1 362 ? 4.766 11.997 -12.278 1.00 76.00 362 LYS A O 1
ATOM 2867 N N . GLY A 1 363 ? 5.536 9.935 -11.827 1.00 84.44 363 GLY A N 1
ATOM 2868 C CA . GLY A 1 363 ? 6.052 9.662 -13.167 1.00 84.44 363 GLY A CA 1
ATOM 2869 C C . GLY A 1 363 ? 4.958 9.548 -14.228 1.00 84.44 363 GLY A C 1
ATOM 2870 O O . GLY A 1 363 ? 5.221 9.818 -15.399 1.00 84.44 363 GLY A O 1
ATOM 2871 N N . TYR A 1 364 ? 3.733 9.214 -13.816 1.00 87.88 364 TYR A N 1
ATOM 2872 C CA . TYR A 1 364 ? 2.592 9.033 -14.712 1.00 87.88 364 TYR A CA 1
ATOM 2873 C C . TYR A 1 364 ? 1.896 10.340 -15.107 1.00 87.88 364 TYR A C 1
ATOM 2875 O O . TYR A 1 364 ? 1.101 10.327 -16.042 1.00 87.88 364 TYR A O 1
ATOM 2883 N N . CYS A 1 365 ? 2.222 11.463 -14.449 1.00 89.69 365 CYS A N 1
ATOM 2884 C CA . CYS A 1 365 ? 1.595 12.769 -14.692 1.00 89.69 365 CYS A CA 1
ATOM 2885 C C . CYS A 1 365 ? 0.060 12.707 -14.602 1.00 89.69 365 CYS A C 1
ATOM 2887 O O . CYS A 1 365 ? -0.647 13.219 -15.467 1.00 89.69 365 CYS A O 1
ATOM 2889 N N . ILE A 1 366 ? -0.442 12.038 -13.566 1.00 82.94 366 ILE A N 1
ATOM 2890 C CA . ILE A 1 366 ? -1.869 11.853 -13.307 1.00 82.94 366 ILE A CA 1
ATOM 2891 C C . ILE A 1 366 ? -2.273 12.712 -12.114 1.00 82.94 366 ILE A C 1
ATOM 2893 O O . ILE A 1 366 ? -1.538 12.793 -11.129 1.00 82.94 366 ILE A O 1
ATOM 2897 N N . ASP A 1 367 ? -3.444 13.333 -12.207 1.00 75.56 367 ASP A N 1
ATOM 2898 C CA . ASP A 1 367 ? -4.091 14.012 -11.093 1.00 75.56 367 ASP A CA 1
ATOM 2899 C C . ASP A 1 367 ? -4.567 12.950 -10.079 1.00 75.56 367 ASP A C 1
ATOM 2901 O O . ASP A 1 367 ? -5.428 12.127 -10.416 1.00 75.56 367 ASP A O 1
ATOM 2905 N N . PRO A 1 368 ? -4.033 12.935 -8.843 1.00 62.53 368 PRO A N 1
ATOM 2906 C CA . PRO A 1 368 ? -4.333 11.877 -7.878 1.00 62.53 368 PRO A CA 1
ATOM 2907 C C . PRO A 1 368 ? -5.803 11.814 -7.448 1.00 62.53 368 PRO A C 1
ATOM 2909 O O . PRO A 1 368 ? -6.257 10.762 -7.007 1.00 62.53 368 PRO A O 1
ATOM 2912 N N . ALA A 1 369 ? -6.547 12.920 -7.549 1.00 62.72 369 ALA A N 1
ATOM 2913 C CA . ALA A 1 369 ? -7.943 12.983 -7.124 1.00 62.72 369 ALA A CA 1
ATOM 2914 C C . ALA A 1 369 ? -8.892 12.416 -8.187 1.00 62.72 369 ALA A C 1
ATOM 2916 O O . ALA A 1 369 ? -9.900 11.792 -7.861 1.00 62.72 369 ALA A O 1
ATOM 2917 N N . SER A 1 370 ? -8.584 12.646 -9.462 1.00 70.50 370 SER A N 1
ATOM 2918 C CA . SER A 1 370 ? -9.423 12.225 -10.585 1.00 70.50 370 SER A CA 1
ATOM 2919 C C . SER A 1 370 ? -8.948 10.947 -11.275 1.00 70.50 370 SER A C 1
ATOM 2921 O O . SER A 1 370 ? -9.731 10.349 -12.015 1.00 70.50 370 SER A O 1
ATOM 2923 N N . GLY A 1 371 ? -7.688 10.547 -11.078 1.00 70.62 371 GLY A N 1
ATOM 2924 C CA . GLY A 1 371 ? -7.063 9.425 -11.784 1.00 70.62 371 GLY A CA 1
ATOM 2925 C C . GLY A 1 371 ? -6.839 9.685 -13.280 1.00 70.62 371 GLY A C 1
ATOM 2926 O O . GLY A 1 371 ? -6.554 8.754 -14.028 1.00 70.62 371 GLY A O 1
ATOM 2927 N N . LYS A 1 372 ? -6.984 10.936 -13.736 1.00 85.25 372 LYS A N 1
ATOM 2928 C CA . LYS A 1 372 ? -6.856 11.340 -15.147 1.00 85.25 372 LYS A CA 1
ATOM 2929 C C . LYS A 1 372 ? -5.514 11.995 -15.432 1.00 85.25 372 LYS A C 1
ATOM 2931 O O . LYS A 1 372 ? -4.867 12.506 -14.521 1.00 85.25 372 LYS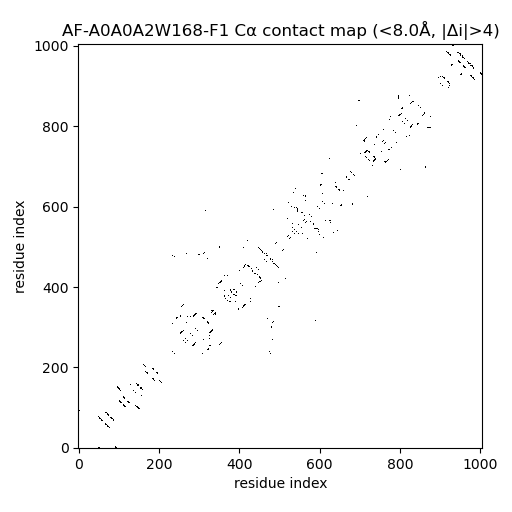 A O 1
ATOM 2936 N N . LEU A 1 373 ? -5.124 12.039 -16.703 1.00 89.62 373 LEU A N 1
ATOM 2937 C CA . LEU A 1 373 ? -3.930 12.755 -17.138 1.00 89.62 373 LEU A CA 1
ATOM 2938 C C . LEU A 1 373 ? -4.019 14.232 -16.723 1.00 89.62 373 LEU A C 1
ATOM 2940 O O . LEU A 1 373 ? -4.957 14.945 -17.092 1.00 89.62 373 LEU A O 1
ATOM 2944 N N . ASP A 1 374 ? -3.019 14.696 -15.980 1.00 88.56 374 ASP A N 1
ATOM 2945 C CA . ASP A 1 374 ? -2.917 16.084 -15.551 1.00 88.56 374 ASP A CA 1
ATOM 2946 C C . ASP A 1 374 ? -2.436 16.956 -16.717 1.00 88.56 374 ASP A C 1
ATOM 2948 O O . ASP A 1 374 ? -1.244 17.088 -17.000 1.00 88.56 374 ASP A O 1
ATOM 2952 N N . ILE A 1 375 ? -3.395 17.570 -17.406 1.00 89.75 375 ILE A N 1
ATOM 2953 C CA . ILE A 1 375 ? -3.139 18.479 -18.529 1.00 89.75 375 ILE A CA 1
ATOM 2954 C C . ILE A 1 375 ? -2.511 19.814 -18.107 1.00 89.75 375 ILE A C 1
ATOM 2956 O O . ILE A 1 375 ? -2.067 20.560 -18.979 1.00 89.75 375 ILE A O 1
ATOM 2960 N N . ALA A 1 376 ? -2.504 20.137 -16.811 1.00 88.44 376 ALA A N 1
ATOM 2961 C CA . ALA A 1 376 ? -1.837 21.323 -16.283 1.00 88.44 376 ALA A CA 1
ATOM 2962 C C . ALA A 1 376 ? -0.358 21.055 -15.959 1.00 88.44 376 ALA A C 1
ATOM 2964 O O . ALA A 1 376 ? 0.404 22.000 -15.757 1.00 88.44 376 ALA A O 1
ATOM 2965 N N . ASN A 1 377 ? 0.071 19.789 -15.953 1.00 89.88 377 ASN A N 1
ATOM 2966 C CA . ASN A 1 377 ? 1.461 19.422 -15.732 1.00 89.88 377 ASN A CA 1
ATOM 2967 C C . ASN A 1 377 ? 2.367 19.986 -16.839 1.00 89.88 377 ASN A C 1
ATOM 2969 O O . ASN A 1 377 ? 2.146 19.732 -18.024 1.00 89.88 377 ASN A O 1
ATOM 2973 N N . GLU A 1 378 ? 3.444 20.681 -16.464 1.00 92.75 378 GLU A N 1
ATOM 2974 C CA . GLU A 1 378 ? 4.368 21.324 -17.412 1.00 92.75 378 GLU A CA 1
ATOM 2975 C C . GLU A 1 378 ? 4.952 20.352 -18.447 1.00 92.75 378 GLU A C 1
ATOM 2977 O O . GLU A 1 378 ? 5.126 20.714 -19.613 1.00 92.75 378 GLU A O 1
ATOM 2982 N N . ARG A 1 379 ? 5.215 19.097 -18.054 1.00 92.44 379 ARG A N 1
ATOM 2983 C CA . ARG A 1 379 ? 5.730 18.071 -18.974 1.00 92.44 379 ARG A CA 1
ATOM 2984 C C . ARG A 1 379 ? 4.668 17.638 -19.977 1.00 92.44 379 ARG A C 1
ATOM 2986 O O . ARG A 1 379 ? 4.988 17.443 -21.140 1.00 92.44 379 ARG A O 1
ATOM 2993 N N . ILE A 1 380 ? 3.411 17.526 -19.552 1.00 94.62 380 ILE A N 1
ATOM 2994 C CA . ILE A 1 380 ? 2.304 17.189 -20.453 1.00 94.62 380 ILE A CA 1
ATOM 2995 C C . ILE A 1 380 ? 2.033 18.342 -21.418 1.00 94.62 380 ILE A C 1
ATOM 2997 O O . ILE A 1 380 ? 1.905 18.108 -22.617 1.00 94.62 380 ILE A O 1
ATOM 3001 N N . ILE A 1 381 ? 2.032 19.587 -20.936 1.00 95.19 381 ILE A N 1
ATOM 3002 C CA . ILE A 1 381 ? 1.905 20.778 -21.791 1.00 95.19 381 ILE A CA 1
ATOM 3003 C C . ILE A 1 381 ? 3.012 20.796 -22.853 1.00 95.19 381 ILE A C 1
ATOM 3005 O O . ILE A 1 381 ? 2.729 20.992 -24.037 1.00 95.19 381 ILE A O 1
ATOM 3009 N N . HIS A 1 382 ? 4.259 20.554 -22.441 1.00 95.62 382 HIS A N 1
ATOM 3010 C CA . HIS A 1 382 ? 5.394 20.469 -23.353 1.00 95.62 382 HIS A CA 1
ATOM 3011 C C . HIS A 1 382 ? 5.205 19.368 -24.405 1.00 95.62 382 HIS A C 1
ATOM 3013 O O . HIS A 1 382 ? 5.358 19.620 -25.599 1.00 95.62 382 HIS A O 1
ATOM 3019 N N . ASP A 1 383 ? 4.830 18.163 -23.982 1.00 96.00 383 ASP A N 1
ATOM 3020 C CA . AS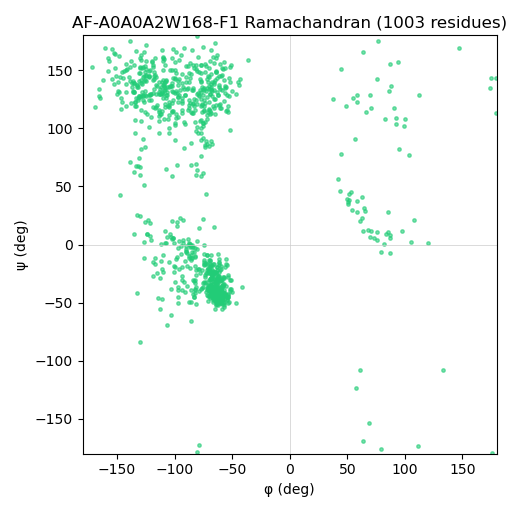P A 1 383 ? 4.711 17.007 -24.872 1.00 96.00 383 ASP A CA 1
ATOM 3021 C C . ASP A 1 383 ? 3.545 17.138 -25.853 1.00 96.00 383 ASP A C 1
ATOM 3023 O O . ASP A 1 383 ? 3.612 16.630 -26.970 1.00 96.00 383 ASP A O 1
ATOM 3027 N N . LEU A 1 384 ? 2.483 17.849 -25.472 1.00 93.81 384 LEU A N 1
ATOM 3028 C CA . LEU A 1 384 ? 1.388 18.188 -26.378 1.00 93.81 384 LEU A CA 1
ATOM 3029 C C . LEU A 1 384 ? 1.814 19.216 -27.435 1.00 93.81 384 LEU A C 1
ATOM 3031 O O . LEU A 1 384 ? 1.357 19.139 -28.576 1.00 93.81 384 LEU A O 1
ATOM 3035 N N . ALA A 1 385 ? 2.689 20.160 -27.078 1.00 95.38 385 ALA A N 1
ATOM 3036 C CA . ALA A 1 385 ? 3.235 21.139 -28.016 1.00 95.38 385 ALA A CA 1
ATOM 3037 C C . ALA A 1 385 ? 4.299 20.530 -28.950 1.00 95.38 385 ALA A C 1
ATOM 3039 O O . ALA A 1 385 ? 4.345 20.874 -30.133 1.00 95.38 385 ALA A O 1
ATOM 3040 N N . SER A 1 386 ? 5.115 19.609 -28.431 1.00 94.75 386 SER A N 1
ATOM 3041 C CA . SER A 1 386 ? 6.271 19.010 -29.112 1.00 94.75 386 SER A CA 1
ATOM 3042 C C . SER A 1 386 ? 6.254 17.473 -29.023 1.00 94.75 386 SER A C 1
ATOM 3044 O O . SER A 1 386 ? 7.145 16.876 -28.414 1.00 94.75 386 SER A O 1
ATOM 3046 N N . PRO A 1 387 ? 5.281 16.786 -29.653 1.00 93.88 387 PRO A N 1
ATOM 3047 C CA . PRO A 1 387 ? 5.057 15.350 -29.450 1.00 93.88 387 PRO A CA 1
ATOM 3048 C C . PRO A 1 387 ? 6.184 14.445 -29.963 1.00 93.88 387 PRO A C 1
ATOM 3050 O O . PRO A 1 387 ? 6.243 13.281 -29.582 1.00 93.88 387 PRO A O 1
ATOM 3053 N N . GLN A 1 388 ? 7.073 14.950 -30.821 1.00 93.69 388 GLN A N 1
ATOM 3054 C CA . GLN A 1 388 ? 8.245 14.224 -31.322 1.00 93.69 388 GLN A CA 1
ATOM 3055 C C . GLN A 1 388 ? 9.461 14.322 -30.385 1.00 93.69 388 GLN A C 1
ATOM 3057 O O . GLN A 1 388 ? 10.431 13.593 -30.583 1.00 93.69 388 GLN A O 1
ATOM 3062 N N . ALA A 1 389 ? 9.417 15.209 -29.385 1.00 93.12 389 ALA A N 1
ATOM 3063 C CA . ALA A 1 389 ? 10.463 15.398 -28.381 1.00 93.12 389 ALA A CA 1
ATOM 3064 C C . ALA A 1 389 ? 9.870 15.381 -26.954 1.00 93.12 389 ALA A C 1
ATOM 3066 O O . ALA A 1 389 ? 9.969 16.377 -26.242 1.00 93.12 389 ALA A O 1
ATOM 3067 N N . PRO A 1 390 ? 9.216 14.285 -26.532 1.00 94.75 390 PRO A N 1
ATOM 3068 C CA . PRO A 1 390 ? 8.522 14.230 -25.250 1.00 94.75 390 PRO A CA 1
ATOM 3069 C C . PRO A 1 390 ? 9.475 14.166 -24.043 1.00 94.75 390 PRO A C 1
ATOM 3071 O O . PRO A 1 390 ? 10.590 13.650 -24.126 1.00 94.75 390 PRO A O 1
ATOM 3074 N N . HIS A 1 391 ? 9.002 14.651 -22.898 1.00 91.56 391 HIS A N 1
ATOM 3075 C CA . HIS A 1 391 ? 9.665 14.681 -21.594 1.00 91.56 391 HIS A CA 1
ATOM 3076 C C . HIS A 1 391 ? 8.948 13.819 -20.543 1.00 91.56 391 HIS A C 1
ATOM 3078 O O . HIS A 1 391 ? 9.566 13.411 -19.556 1.00 91.56 391 HIS A O 1
ATOM 3084 N N . SER A 1 392 ? 7.648 13.570 -20.704 1.00 93.75 392 SER A N 1
ATOM 3085 C CA . SER A 1 392 ? 6.846 12.741 -19.800 1.00 93.75 392 SER A CA 1
ATOM 3086 C C . SER A 1 392 ? 6.855 11.274 -20.230 1.00 93.75 392 SER A C 1
ATOM 3088 O O . SER A 1 392 ? 6.988 10.952 -21.410 1.00 93.75 392 SER A O 1
ATOM 3090 N N . VAL A 1 393 ? 6.657 10.365 -19.273 1.00 94.88 393 VAL A N 1
ATOM 3091 C CA . VAL A 1 393 ? 6.535 8.930 -19.564 1.00 94.88 393 VAL A CA 1
ATOM 3092 C C . VAL A 1 393 ? 5.357 8.643 -20.513 1.00 94.88 393 VAL A C 1
ATOM 3094 O O . VAL A 1 393 ? 5.596 7.980 -21.524 1.00 94.88 393 VAL A O 1
ATOM 3097 N N . PRO A 1 394 ? 4.126 9.167 -20.295 1.00 96.25 394 PRO A N 1
ATOM 3098 C CA . PRO A 1 394 ? 3.035 8.991 -21.258 1.00 96.25 394 PRO A CA 1
ATOM 3099 C C . PRO A 1 394 ? 3.379 9.516 -22.658 1.00 96.25 394 PRO A C 1
ATOM 3101 O O . PRO A 1 394 ? 3.119 8.832 -23.646 1.00 96.25 394 PRO A O 1
ATOM 3104 N N . GLY A 1 395 ? 4.009 10.691 -22.760 1.00 96.81 395 GLY A N 1
ATOM 3105 C CA . GLY A 1 395 ? 4.428 11.267 -24.040 1.00 96.81 395 GLY A CA 1
ATOM 3106 C C . GLY A 1 395 ? 5.446 10.397 -24.779 1.00 96.81 395 GLY A C 1
ATOM 3107 O O . GLY A 1 395 ? 5.279 10.141 -25.972 1.00 96.81 395 GLY A O 1
ATOM 3108 N N . ILE A 1 396 ? 6.457 9.881 -24.070 1.00 97.50 396 ILE A N 1
ATOM 3109 C CA . ILE A 1 396 ? 7.478 8.987 -24.639 1.00 97.50 396 ILE A CA 1
ATOM 3110 C C . ILE A 1 396 ? 6.847 7.680 -25.131 1.00 97.50 396 ILE A C 1
ATOM 3112 O O . ILE A 1 396 ? 7.133 7.251 -26.250 1.00 97.50 396 ILE A O 1
ATOM 3116 N N . LEU A 1 397 ? 5.955 7.069 -24.342 1.00 98.06 397 LEU A N 1
ATOM 3117 C CA . LEU A 1 397 ? 5.240 5.851 -24.739 1.00 98.06 397 LEU A CA 1
ATOM 3118 C C . LEU A 1 397 ? 4.403 6.077 -26.006 1.00 98.06 397 LEU A C 1
ATOM 3120 O O . LEU A 1 397 ? 4.477 5.279 -26.941 1.00 98.06 397 LEU A O 1
ATOM 3124 N N . VAL A 1 398 ? 3.644 7.177 -26.067 1.00 98.31 398 VAL A N 1
ATOM 3125 C CA . VAL A 1 398 ? 2.813 7.522 -27.233 1.00 98.31 398 VAL A CA 1
ATOM 3126 C C . VAL A 1 398 ? 3.669 7.788 -28.473 1.00 98.31 398 VAL A C 1
ATOM 3128 O O . VAL A 1 398 ? 3.322 7.321 -29.558 1.00 98.31 398 VAL A O 1
ATOM 3131 N N . GLU A 1 399 ? 4.787 8.504 -28.346 1.00 98.19 399 GLU A N 1
ATOM 3132 C CA . GLU A 1 399 ? 5.695 8.756 -29.472 1.00 98.19 399 GLU A CA 1
ATOM 3133 C C . GLU A 1 399 ? 6.364 7.477 -29.975 1.00 98.19 399 GLU A C 1
ATOM 3135 O O . GLU A 1 399 ? 6.368 7.224 -31.181 1.00 98.19 399 GLU A O 1
ATOM 3140 N N . ALA A 1 400 ? 6.855 6.627 -29.074 1.00 98.12 400 ALA A N 1
ATOM 3141 C CA . ALA A 1 400 ? 7.421 5.335 -29.438 1.00 98.12 400 ALA A CA 1
ATOM 3142 C C . ALA A 1 400 ? 6.401 4.452 -30.176 1.00 98.12 400 ALA A C 1
ATOM 3144 O O . ALA A 1 400 ? 6.698 3.914 -31.244 1.00 98.12 400 ALA A O 1
ATOM 3145 N N . LEU A 1 401 ? 5.174 4.342 -29.658 1.00 98.44 401 LEU A N 1
ATOM 3146 C CA . LEU A 1 401 ? 4.097 3.571 -30.287 1.00 98.44 401 LEU A CA 1
ATOM 3147 C C . LEU A 1 401 ? 3.686 4.153 -31.647 1.00 98.44 401 LEU A C 1
ATOM 3149 O O . LEU A 1 401 ? 3.503 3.400 -32.601 1.00 98.44 401 LEU A O 1
ATOM 3153 N N . SER A 1 402 ? 3.629 5.482 -31.769 1.00 98.31 402 SER A N 1
ATOM 3154 C CA . SER A 1 402 ? 3.396 6.183 -33.038 1.00 98.31 402 SER A CA 1
ATOM 3155 C C . SER A 1 402 ? 4.469 5.842 -34.081 1.00 98.31 402 SER A C 1
ATOM 3157 O O . SER A 1 402 ? 4.148 5.488 -35.219 1.00 98.31 402 SER A O 1
ATOM 3159 N N . ARG A 1 403 ? 5.755 5.872 -33.700 1.00 98.31 403 ARG A N 1
ATOM 3160 C CA . ARG A 1 403 ? 6.867 5.485 -34.587 1.00 98.31 403 ARG A CA 1
ATOM 3161 C C . ARG A 1 403 ? 6.789 4.014 -34.986 1.00 98.31 403 ARG A C 1
ATOM 3163 O O . ARG A 1 403 ? 6.986 3.700 -36.160 1.00 98.31 403 ARG A O 1
ATOM 3170 N N . ARG A 1 404 ? 6.474 3.113 -34.050 1.00 98.44 404 ARG A N 1
ATOM 3171 C CA . ARG A 1 404 ? 6.300 1.680 -34.341 1.00 98.44 404 ARG A CA 1
ATOM 3172 C C . ARG A 1 404 ? 5.157 1.440 -35.320 1.00 98.44 404 ARG A C 1
ATOM 3174 O O . ARG A 1 404 ? 5.372 0.758 -36.320 1.00 98.44 404 ARG A O 1
ATOM 3181 N N . GLN A 1 405 ? 4.003 2.071 -35.101 1.00 97.81 405 GLN A N 1
ATOM 3182 C CA . GLN A 1 405 ? 2.862 2.010 -36.014 1.00 97.81 405 GLN A CA 1
ATOM 3183 C C . GLN A 1 405 ? 3.249 2.492 -37.420 1.00 97.81 405 GLN A C 1
ATOM 3185 O O . GLN A 1 405 ? 3.018 1.786 -38.400 1.00 97.81 405 GLN A O 1
ATOM 3190 N N . ALA A 1 406 ? 3.896 3.658 -37.526 1.00 97.56 406 ALA A N 1
ATOM 3191 C CA . ALA A 1 406 ? 4.324 4.223 -38.806 1.00 97.56 406 ALA A CA 1
ATOM 3192 C C . ALA A 1 406 ? 5.349 3.343 -39.548 1.00 97.56 406 ALA A C 1
ATOM 3194 O O . ALA A 1 406 ? 5.394 3.347 -40.777 1.00 97.56 406 ALA A O 1
ATOM 3195 N N . ARG A 1 407 ? 6.161 2.575 -38.809 1.00 98.12 407 ARG A N 1
ATOM 3196 C CA . ARG A 1 407 ? 7.166 1.641 -39.348 1.00 98.12 407 ARG A CA 1
ATOM 3197 C C . ARG A 1 407 ? 6.627 0.224 -39.580 1.00 98.12 407 ARG A C 1
ATOM 3199 O O . ARG A 1 407 ? 7.381 -0.626 -40.043 1.00 98.12 407 ARG A O 1
ATOM 3206 N N . GLY A 1 408 ? 5.359 -0.046 -39.261 1.00 97.44 408 GLY A N 1
ATOM 3207 C CA . GLY A 1 408 ? 4.773 -1.387 -39.360 1.00 97.44 408 GLY A CA 1
ATOM 3208 C C . GLY A 1 408 ? 5.392 -2.401 -38.391 1.00 97.44 408 GLY A C 1
ATOM 3209 O O . GLY A 1 408 ? 5.455 -3.588 -38.704 1.00 97.44 408 GLY A O 1
ATOM 3210 N N . LEU A 1 409 ? 5.890 -1.940 -37.242 1.00 97.94 409 LEU A N 1
ATOM 3211 C CA . LEU A 1 409 ? 6.433 -2.791 -36.185 1.00 97.94 409 LEU A CA 1
ATOM 3212 C C . LEU A 1 409 ? 5.322 -3.241 -35.233 1.00 97.94 409 LEU A C 1
ATOM 3214 O O . LEU A 1 409 ? 4.390 -2.486 -34.956 1.00 97.94 409 LEU A O 1
ATOM 3218 N N . ASN A 1 410 ? 5.460 -4.448 -34.680 1.00 96.12 410 ASN A N 1
ATOM 3219 C CA . ASN A 1 410 ? 4.539 -4.956 -33.661 1.00 96.12 410 ASN A CA 1
ATOM 3220 C C . ASN A 1 410 ? 4.513 -4.029 -32.433 1.00 96.12 410 ASN A C 1
ATOM 3222 O O . ASN A 1 410 ? 5.560 -3.486 -32.077 1.00 96.12 410 ASN A O 1
ATOM 3226 N N . PRO A 1 411 ? 3.376 -3.857 -31.748 1.00 97.81 411 PRO A N 1
ATOM 3227 C CA . PRO A 1 411 ? 3.322 -3.159 -30.463 1.00 97.81 411 PRO A CA 1
ATOM 3228 C C . PRO A 1 411 ? 4.132 -3.901 -29.383 1.00 97.81 411 PRO A C 1
ATOM 3230 O O . PRO A 1 411 ? 4.462 -5.077 -29.534 1.00 97.81 411 PRO A O 1
ATOM 3233 N N . PHE A 1 412 ? 4.443 -3.208 -28.288 1.00 98.69 412 PHE A N 1
ATOM 3234 C CA . PHE A 1 412 ? 4.974 -3.804 -27.058 1.00 98.69 412 PHE A CA 1
ATOM 3235 C C . PHE A 1 412 ? 3.917 -3.741 -25.952 1.00 98.69 412 PHE A C 1
ATOM 3237 O O . PHE A 1 412 ? 3.033 -2.891 -25.998 1.00 98.69 412 PHE A O 1
ATOM 3244 N N . THR A 1 413 ? 4.023 -4.600 -24.941 1.00 98.88 413 THR A N 1
ATOM 3245 C CA . THR A 1 413 ? 3.232 -4.489 -23.705 1.00 98.88 413 THR A CA 1
ATOM 3246 C C . THR A 1 413 ? 3.808 -3.405 -22.801 1.00 98.88 413 THR A C 1
ATOM 3248 O O . THR A 1 413 ? 5.027 -3.281 -22.696 1.00 98.88 413 THR A O 1
ATOM 3251 N N . VAL A 1 414 ? 2.949 -2.644 -22.122 1.00 98.75 414 VAL A N 1
ATOM 3252 C CA . VAL A 1 414 ? 3.347 -1.661 -21.106 1.00 98.75 414 VAL A CA 1
ATOM 3253 C C . VAL A 1 414 ? 3.035 -2.232 -19.720 1.00 98.75 414 VAL A C 1
ATOM 3255 O O . VAL A 1 414 ? 1.874 -2.401 -19.371 1.00 98.75 414 VAL A O 1
ATOM 3258 N N . LEU A 1 415 ? 4.065 -2.553 -18.937 1.00 98.50 415 LEU A N 1
ATOM 3259 C CA . LEU A 1 415 ? 3.964 -3.276 -17.665 1.00 98.50 415 LEU A CA 1
ATOM 3260 C C . LEU A 1 415 ? 4.365 -2.372 -16.495 1.00 98.50 415 LEU A C 1
ATOM 3262 O O . LEU A 1 415 ? 5.553 -2.224 -16.190 1.00 98.50 415 LEU A O 1
ATOM 3266 N N . SER A 1 416 ? 3.390 -1.755 -15.828 1.00 97.00 416 SER A N 1
ATOM 3267 C CA . SER A 1 416 ? 3.690 -0.992 -14.611 1.00 97.00 416 SER A CA 1
ATOM 3268 C C . SER A 1 416 ? 4.076 -1.933 -13.472 1.00 97.00 416 SER A C 1
ATOM 3270 O O . SER A 1 416 ? 3.453 -2.973 -13.280 1.00 97.00 416 SER A O 1
ATOM 3272 N N . CYS A 1 417 ? 5.120 -1.570 -12.731 1.00 96.31 417 CYS A N 1
ATOM 3273 C CA . CYS A 1 417 ? 5.583 -2.247 -11.520 1.00 96.31 417 CYS A CA 1
ATOM 3274 C C . CYS A 1 417 ? 5.681 -1.263 -10.342 1.00 96.31 417 CYS A C 1
ATOM 3276 O O . CYS A 1 417 ? 6.403 -1.519 -9.378 1.00 96.31 417 CYS A O 1
ATOM 3278 N N . ASP A 1 418 ? 4.992 -0.121 -10.424 1.00 89.75 418 ASP A N 1
ATOM 3279 C CA . ASP A 1 418 ? 4.855 0.805 -9.303 1.00 89.75 418 ASP A CA 1
ATOM 3280 C C . ASP A 1 418 ? 3.747 0.333 -8.355 1.00 89.75 418 ASP A C 1
ATOM 3282 O O . ASP A 1 418 ? 2.776 -0.310 -8.759 1.00 89.75 418 ASP A O 1
ATOM 3286 N N . ASN A 1 419 ? 3.886 0.667 -7.073 1.00 83.62 419 ASN A N 1
ATOM 3287 C CA . ASN A 1 419 ? 2.954 0.268 -6.018 1.00 83.62 419 ASN A CA 1
ATOM 3288 C C . ASN A 1 419 ? 1.716 1.187 -5.976 1.00 83.62 419 ASN A C 1
ATOM 3290 O O . ASN A 1 419 ? 1.446 1.839 -4.967 1.00 83.62 419 ASN A O 1
ATOM 3294 N N . ILE A 1 420 ? 0.983 1.225 -7.084 1.00 80.69 420 ILE A N 1
ATOM 3295 C CA . ILE A 1 420 ? -0.251 1.993 -7.272 1.00 80.69 420 ILE A CA 1
ATOM 3296 C C . ILE A 1 420 ? -1.387 0.992 -7.485 1.00 80.69 420 ILE A C 1
ATOM 3298 O O . ILE A 1 420 ? -1.173 0.031 -8.223 1.00 80.69 420 ILE A O 1
ATOM 3302 N N . PRO A 1 421 ? -2.563 1.175 -6.860 1.00 77.44 421 PRO A N 1
ATOM 3303 C CA . PRO A 1 421 ? -3.718 0.329 -7.141 1.00 77.44 421 PRO A CA 1
ATOM 3304 C C . PRO A 1 421 ? -4.061 0.351 -8.629 1.00 77.44 421 PRO A C 1
ATOM 3306 O O . PRO A 1 421 ? -4.067 1.428 -9.231 1.00 77.44 421 PRO A O 1
ATOM 3309 N N . ASP A 1 422 ? -4.358 -0.820 -9.191 1.00 84.31 422 ASP A N 1
ATOM 3310 C CA . ASP A 1 422 ? -4.781 -0.966 -10.587 1.00 84.31 422 ASP A CA 1
ATOM 3311 C C . ASP A 1 422 ? -3.830 -0.275 -11.591 1.00 84.31 422 ASP A C 1
ATOM 3313 O O . ASP A 1 422 ? -4.218 0.458 -12.511 1.00 84.31 422 ASP A O 1
ATOM 3317 N N . ASN A 1 423 ? -2.526 -0.458 -11.359 1.00 89.62 423 ASN A N 1
ATOM 3318 C CA . ASN A 1 423 ? -1.468 0.264 -12.063 1.00 89.62 423 ASN A CA 1
ATOM 3319 C C . ASN A 1 423 ? -1.521 0.087 -13.593 1.00 89.62 423 ASN A C 1
ATOM 3321 O O . ASN A 1 423 ? -1.240 1.039 -14.323 1.00 89.62 423 ASN A O 1
ATOM 3325 N N . GLY A 1 424 ? -1.929 -1.076 -14.103 1.00 93.75 424 GLY A N 1
ATOM 3326 C CA . GLY A 1 424 ? -2.078 -1.331 -15.534 1.00 93.75 424 GLY A CA 1
ATOM 3327 C C . GLY A 1 424 ? -3.149 -0.443 -16.166 1.00 93.75 424 GLY A C 1
ATOM 3328 O O . GLY A 1 424 ? -2.883 0.260 -17.149 1.00 93.75 424 GLY A O 1
ATOM 3329 N N . HIS A 1 425 ? -4.350 -0.398 -15.585 1.00 91.94 425 HIS A N 1
ATOM 3330 C CA . HIS A 1 425 ? -5.441 0.441 -16.087 1.00 91.94 425 HIS A CA 1
ATOM 3331 C C . HIS A 1 425 ? -5.148 1.936 -15.952 1.00 91.94 425 HIS A C 1
ATOM 3333 O O . HIS A 1 425 ? -5.439 2.700 -16.878 1.00 91.94 425 HIS A O 1
ATOM 3339 N N . LEU A 1 426 ? -4.500 2.346 -14.863 1.00 90.62 426 LEU A N 1
ATOM 3340 C CA . LEU A 1 426 ? -4.080 3.729 -14.646 1.00 90.62 426 LEU A CA 1
ATOM 3341 C C . LEU A 1 426 ? -3.103 4.205 -15.735 1.00 90.62 426 LEU A C 1
ATOM 3343 O O . LEU A 1 426 ? -3.300 5.261 -16.345 1.00 90.62 426 LEU A O 1
ATOM 3347 N N . VAL A 1 427 ? -2.092 3.393 -16.066 1.00 94.44 427 VAL A N 1
ATOM 3348 C CA . VAL A 1 427 ? -1.156 3.713 -17.157 1.00 94.44 427 VAL A CA 1
ATOM 3349 C C . VAL A 1 427 ? -1.847 3.681 -18.513 1.00 94.44 427 VAL A C 1
ATOM 3351 O O . VAL A 1 427 ? -1.620 4.572 -19.338 1.00 94.44 427 VAL A O 1
ATOM 3354 N N . ARG A 1 428 ? -2.727 2.700 -18.745 1.00 96.25 428 ARG A N 1
ATOM 3355 C CA . ARG A 1 428 ? -3.533 2.623 -19.969 1.00 96.25 428 ARG A CA 1
ATOM 3356 C C . ARG A 1 428 ? -4.313 3.909 -20.188 1.00 96.25 428 ARG A C 1
ATOM 3358 O O . ARG A 1 428 ? -4.295 4.452 -21.291 1.00 96.25 428 ARG A O 1
ATOM 3365 N N . GLN A 1 429 ? -4.987 4.403 -19.155 1.00 94.38 429 GLN A N 1
ATOM 3366 C CA . GLN A 1 429 ? -5.786 5.615 -19.243 1.00 94.38 429 GLN A CA 1
ATOM 3367 C C . GLN A 1 429 ? -4.921 6.834 -19.579 1.00 94.38 429 GLN A C 1
ATOM 3369 O O . GLN A 1 429 ? -5.229 7.532 -20.544 1.00 94.38 429 GLN A O 1
ATOM 3374 N N . ALA A 1 430 ? -3.810 7.047 -18.869 1.00 94.56 430 ALA A N 1
ATOM 3375 C CA . ALA A 1 430 ? -2.910 8.170 -19.139 1.00 94.56 430 ALA A CA 1
ATOM 3376 C C . ALA A 1 430 ? -2.347 8.146 -20.571 1.00 94.56 430 ALA A C 1
ATOM 3378 O O . ALA A 1 430 ? -2.326 9.173 -21.254 1.00 94.56 430 ALA A O 1
ATOM 3379 N N . VAL A 1 431 ? -1.940 6.970 -21.062 1.00 97.25 431 VAL A N 1
ATOM 3380 C CA . VAL A 1 431 ? -1.426 6.804 -22.431 1.00 97.25 431 VAL A CA 1
ATOM 3381 C C . VAL A 1 431 ? -2.522 7.048 -23.471 1.00 97.25 431 VAL A C 1
ATOM 3383 O O . VAL A 1 431 ? -2.267 7.722 -24.469 1.00 97.25 431 VAL A O 1
ATOM 3386 N N . LEU A 1 432 ? -3.743 6.551 -23.255 1.00 97.75 432 LEU A N 1
ATOM 3387 C CA . LEU A 1 432 ? -4.858 6.760 -24.183 1.00 97.75 432 LEU A CA 1
ATOM 3388 C C . LEU A 1 432 ? -5.337 8.211 -24.215 1.00 97.75 432 LEU A C 1
ATOM 3390 O O . LEU A 1 432 ? -5.600 8.732 -25.298 1.00 97.75 432 LEU A O 1
ATOM 3394 N N . GLU A 1 433 ? -5.420 8.879 -23.066 1.00 95.69 433 GLU A N 1
ATOM 3395 C CA . GLU A 1 433 ? -5.776 10.299 -22.991 1.00 95.69 433 GLU A CA 1
ATOM 3396 C C . GLU A 1 433 ? -4.721 11.163 -23.696 1.00 95.69 433 GLU A C 1
ATOM 3398 O O . GLU A 1 433 ? -5.073 12.021 -24.512 1.00 95.69 433 GLU A O 1
ATOM 3403 N N . MET A 1 434 ? -3.434 10.878 -23.473 1.00 96.12 434 MET A N 1
ATOM 3404 C CA . MET A 1 434 ? -2.330 11.549 -24.164 1.00 96.12 434 MET A CA 1
ATOM 3405 C C . MET A 1 434 ? -2.374 11.296 -25.681 1.00 96.12 434 MET A C 1
ATOM 3407 O O . MET A 1 434 ? -2.270 12.229 -26.482 1.00 96.12 434 MET A O 1
ATOM 3411 N N . ALA A 1 435 ? -2.596 10.046 -26.100 1.00 97.00 435 ALA A N 1
ATOM 3412 C CA . ALA A 1 435 ? -2.717 9.684 -27.510 1.00 97.00 435 ALA A CA 1
ATOM 3413 C C . ALA A 1 435 ? -3.917 10.364 -28.180 1.00 97.00 435 ALA A C 1
ATOM 3415 O O . ALA A 1 435 ? -3.785 10.864 -29.296 1.00 97.00 435 ALA A O 1
ATOM 3416 N N . ALA A 1 436 ? -5.065 10.443 -27.502 1.00 95.81 436 ALA A N 1
ATOM 3417 C CA . ALA A 1 436 ? -6.283 11.049 -28.036 1.00 95.81 436 ALA A CA 1
ATOM 3418 C C . ALA A 1 436 ? -6.122 12.553 -28.291 1.00 95.81 436 ALA A C 1
ATOM 3420 O O . ALA A 1 436 ? -6.678 13.075 -29.259 1.00 95.81 436 ALA A O 1
ATOM 3421 N N . LYS A 1 437 ? -5.324 13.248 -27.470 1.00 92.44 437 LYS A N 1
ATOM 3422 C CA . LYS A 1 437 ? -4.971 14.659 -27.697 1.00 92.44 437 LYS A CA 1
ATOM 3423 C C . LYS A 1 437 ? -4.084 14.864 -28.923 1.00 92.44 437 LYS A C 1
ATOM 3425 O O . LYS A 1 437 ? -4.123 15.937 -29.519 1.00 92.44 437 LYS A O 1
ATOM 3430 N N . ARG A 1 438 ? -3.319 13.844 -29.316 1.00 90.25 438 ARG A N 1
ATOM 3431 C CA . ARG A 1 438 ? -2.460 13.867 -30.504 1.00 90.25 438 ARG A CA 1
ATOM 3432 C C . ARG A 1 438 ? -3.194 13.429 -31.774 1.00 90.25 438 ARG A C 1
ATOM 3434 O O . ARG A 1 438 ? -3.069 14.078 -32.808 1.00 90.25 438 ARG A O 1
ATOM 3441 N N . SER A 1 439 ? -3.901 12.301 -31.727 1.00 93.50 439 SER A N 1
ATOM 3442 C CA . SER A 1 439 ? -4.631 11.721 -32.858 1.00 93.50 439 SER A CA 1
ATOM 3443 C C . SER A 1 439 ? -5.627 10.662 -32.381 1.00 93.50 439 SER A C 1
ATOM 3445 O O . SER A 1 439 ? -5.241 9.680 -31.747 1.00 93.50 439 SER A O 1
ATOM 3447 N N . ALA A 1 440 ? -6.897 10.804 -32.771 1.00 94.56 440 ALA A N 1
ATOM 3448 C CA . ALA A 1 440 ? -7.933 9.814 -32.472 1.00 94.56 440 ALA A CA 1
ATOM 3449 C C . ALA A 1 440 ? -7.587 8.420 -33.030 1.00 94.56 440 ALA A C 1
ATOM 3451 O O . ALA A 1 440 ? -7.698 7.428 -32.316 1.00 94.56 440 ALA A O 1
ATOM 3452 N N . GLY A 1 441 ? -7.076 8.347 -34.265 1.00 96.94 441 GLY A N 1
ATOM 3453 C CA . GLY A 1 441 ? -6.700 7.071 -34.885 1.00 96.94 441 GLY A CA 1
ATOM 3454 C C . GLY A 1 441 ? -5.512 6.384 -34.201 1.00 96.94 441 GLY A C 1
ATOM 3455 O O . GLY A 1 441 ? -5.457 5.157 -34.155 1.00 96.94 441 GLY A O 1
ATOM 3456 N N . LEU A 1 442 ? -4.578 7.153 -33.625 1.00 96.44 442 LEU A N 1
ATOM 3457 C CA . LEU A 1 442 ? -3.488 6.586 -32.824 1.00 96.44 442 LEU A CA 1
ATOM 3458 C C . LEU A 1 442 ? -4.021 6.029 -31.501 1.00 96.44 442 LEU A C 1
ATOM 3460 O O . LEU A 1 442 ? -3.656 4.922 -31.122 1.00 96.44 442 LEU A O 1
ATOM 3464 N N . ALA A 1 443 ? -4.904 6.765 -30.821 1.00 98.06 443 ALA A N 1
ATOM 3465 C CA . ALA A 1 443 ? -5.514 6.308 -29.575 1.00 98.06 443 ALA A CA 1
ATOM 3466 C C . ALA A 1 443 ? -6.324 5.017 -29.767 1.00 98.06 443 ALA A C 1
ATOM 3468 O O . ALA A 1 443 ? -6.177 4.085 -28.981 1.00 98.06 443 ALA A O 1
ATOM 3469 N N . GLU A 1 444 ? -7.122 4.928 -30.836 1.00 98.19 444 GLU A N 1
ATOM 3470 C CA . GLU A 1 444 ? -7.870 3.713 -31.188 1.00 98.19 444 GLU A CA 1
ATOM 3471 C C . GLU A 1 444 ? -6.943 2.527 -31.472 1.00 98.19 444 GLU A C 1
ATOM 3473 O O . GLU A 1 444 ? -7.199 1.412 -31.014 1.00 98.19 444 GLU A O 1
ATOM 3478 N N . TRP A 1 445 ? -5.841 2.764 -32.188 1.00 98.38 445 TRP A N 1
ATOM 3479 C CA . TRP A 1 445 ? -4.850 1.727 -32.457 1.00 98.38 445 TRP A CA 1
ATOM 3480 C C . TRP A 1 445 ? -4.158 1.253 -31.176 1.00 98.38 445 TRP A C 1
ATOM 3482 O O . TRP A 1 445 ? -4.099 0.051 -30.940 1.00 98.38 445 TRP A O 1
ATOM 3492 N N . ILE A 1 446 ? -3.709 2.168 -30.308 1.00 98.56 446 ILE A N 1
ATOM 3493 C CA . ILE A 1 446 ? -3.100 1.813 -29.015 1.00 98.56 446 ILE A CA 1
ATOM 3494 C C . ILE A 1 446 ? -4.098 1.028 -28.159 1.00 98.56 446 ILE A C 1
ATOM 3496 O O . ILE A 1 446 ? -3.746 -0.013 -27.613 1.00 98.56 446 ILE A O 1
ATOM 3500 N N . ALA A 1 447 ? -5.354 1.475 -28.080 1.00 98.06 447 ALA A N 1
ATOM 3501 C CA . ALA A 1 447 ? -6.387 0.813 -27.284 1.00 98.06 447 ALA A CA 1
ATOM 3502 C C . ALA A 1 447 ? -6.660 -0.634 -27.722 1.00 98.06 447 ALA A C 1
ATOM 3504 O O . ALA A 1 447 ? -7.101 -1.430 -26.891 1.00 98.06 447 ALA A O 1
ATOM 3505 N N . LYS A 1 448 ? -6.440 -0.938 -29.008 1.00 98.00 448 LYS A N 1
ATOM 3506 C CA . LYS A 1 448 ? -6.691 -2.242 -29.626 1.00 98.00 448 LYS A CA 1
ATOM 3507 C C . LYS A 1 448 ? -5.464 -3.153 -29.645 1.00 98.00 448 LYS A C 1
ATOM 3509 O O . LYS A 1 448 ? -5.614 -4.357 -29.484 1.00 98.00 448 LYS A O 1
ATOM 3514 N N . GLU A 1 449 ? -4.285 -2.594 -29.896 1.00 98.19 449 GLU A N 1
ATOM 3515 C CA . GLU A 1 449 ? -3.076 -3.360 -30.216 1.00 98.19 449 GLU A CA 1
ATOM 3516 C C . GLU A 1 449 ? -2.078 -3.426 -29.045 1.00 98.19 449 GLU A C 1
ATOM 3518 O O . GLU A 1 449 ? -1.181 -4.259 -29.068 1.00 98.19 449 GLU A O 1
ATOM 3523 N N . VAL A 1 450 ? -2.206 -2.583 -28.013 1.00 98.62 450 VAL A N 1
ATOM 3524 C CA . VAL A 1 450 ? -1.294 -2.546 -26.853 1.00 98.62 450 VAL A CA 1
ATOM 3525 C C . VAL A 1 450 ? -1.992 -3.086 -25.606 1.00 98.62 450 VAL A C 1
ATOM 3527 O O . VAL A 1 450 ? -3.133 -2.718 -25.321 1.00 98.62 450 VAL A O 1
ATOM 3530 N N . THR A 1 451 ? -1.295 -3.915 -24.823 1.00 98.56 451 THR A N 1
ATOM 3531 C CA . THR A 1 451 ? -1.779 -4.371 -23.509 1.00 98.56 451 THR A CA 1
ATOM 3532 C C . THR A 1 451 ? -1.086 -3.657 -22.358 1.00 98.56 451 THR A C 1
ATOM 3534 O O . THR A 1 451 ? 0.077 -3.257 -22.456 1.00 98.56 451 THR A O 1
ATOM 3537 N N . PHE A 1 452 ? -1.837 -3.521 -21.266 1.00 98.44 452 PHE A N 1
ATOM 3538 C CA . PHE A 1 452 ? -1.438 -2.850 -20.033 1.00 98.44 452 PHE A CA 1
ATOM 3539 C C . PHE A 1 452 ? -1.819 -3.725 -18.827 1.00 98.44 452 PHE A C 1
ATOM 3541 O O . PHE A 1 452 ? -2.776 -3.392 -18.129 1.00 98.44 452 PHE A O 1
ATOM 3548 N N . PRO A 1 453 ? -1.167 -4.888 -18.648 1.00 97.75 453 PRO A N 1
ATOM 3549 C CA . PRO A 1 453 ? -1.433 -5.771 -17.517 1.00 97.75 453 PRO A CA 1
ATOM 3550 C C . PRO A 1 453 ? -1.135 -5.067 -16.189 1.00 97.75 453 PRO A C 1
ATOM 3552 O O . PRO A 1 453 ? -0.104 -4.395 -16.057 1.00 97.75 453 PRO A O 1
ATOM 3555 N N . SER A 1 454 ? -2.025 -5.247 -15.215 1.00 96.44 454 SER A N 1
ATOM 3556 C CA . SER A 1 454 ? -1.801 -4.811 -13.836 1.00 96.44 454 SER A CA 1
ATOM 3557 C C . SER A 1 454 ? -0.851 -5.768 -13.105 1.00 96.44 454 SER A C 1
ATOM 3559 O O . SER A 1 454 ? -0.706 -6.944 -13.464 1.00 96.44 454 SER A O 1
ATOM 3561 N N . THR A 1 455 ? -0.151 -5.259 -12.089 1.00 95.94 455 THR A N 1
ATOM 3562 C CA . THR A 1 455 ? 0.769 -6.054 -11.266 1.00 95.94 455 THR A CA 1
ATOM 3563 C C . THR A 1 455 ? 0.690 -5.708 -9.788 1.00 95.94 455 THR A C 1
ATOM 3565 O O . THR A 1 455 ? 0.617 -4.542 -9.408 1.00 95.94 455 THR A O 1
ATOM 3568 N N . MET A 1 456 ? 0.835 -6.729 -8.942 1.00 93.31 456 MET A N 1
ATOM 3569 C CA . MET A 1 456 ? 1.131 -6.556 -7.524 1.00 93.31 456 MET A CA 1
ATOM 3570 C C . MET A 1 456 ? 2.592 -6.925 -7.283 1.00 93.31 456 MET A C 1
ATOM 3572 O O . MET A 1 456 ? 3.020 -8.056 -7.520 1.00 93.31 456 MET A O 1
ATOM 3576 N N . VAL A 1 457 ? 3.369 -5.955 -6.808 1.00 92.44 457 VAL A N 1
ATOM 3577 C CA . VAL A 1 457 ? 4.788 -6.129 -6.487 1.00 92.44 457 VAL A CA 1
ATOM 3578 C C . VAL A 1 457 ? 5.004 -6.035 -4.978 1.00 92.44 457 VAL A C 1
ATOM 3580 O O . VAL A 1 457 ? 4.463 -5.143 -4.314 1.00 92.44 457 VAL A O 1
ATOM 3583 N N . ASP A 1 458 ? 5.808 -6.935 -4.414 1.00 91.38 458 ASP A N 1
ATOM 3584 C CA . ASP A 1 458 ? 6.159 -6.890 -2.995 1.00 91.38 458 ASP A CA 1
ATOM 3585 C C . ASP A 1 458 ? 7.586 -7.386 -2.741 1.00 91.38 458 ASP A C 1
ATOM 3587 O O . ASP A 1 458 ? 7.937 -8.539 -3.005 1.00 91.38 458 ASP A O 1
ATOM 3591 N N . ARG A 1 459 ? 8.410 -6.468 -2.235 1.00 90.44 459 ARG A N 1
ATOM 3592 C CA . ARG A 1 459 ? 9.727 -6.726 -1.657 1.00 90.44 459 ARG A CA 1
ATOM 3593 C C . ARG A 1 459 ? 10.181 -5.496 -0.886 1.00 90.44 459 ARG A C 1
ATOM 3595 O O . ARG A 1 459 ? 10.137 -4.377 -1.394 1.00 90.44 459 ARG A O 1
ATOM 3602 N N . ILE A 1 460 ? 10.678 -5.692 0.321 1.00 82.94 460 ILE A N 1
ATOM 3603 C CA . ILE A 1 460 ? 11.340 -4.637 1.076 1.00 82.94 460 ILE A CA 1
ATOM 3604 C C . ILE A 1 460 ? 12.750 -4.412 0.518 1.00 82.94 460 ILE A C 1
ATOM 3606 O O . ILE A 1 460 ? 13.595 -5.311 0.544 1.00 82.94 460 ILE A O 1
ATOM 3610 N N . VAL A 1 461 ? 13.004 -3.189 0.047 1.00 85.88 461 VAL A N 1
ATOM 3611 C CA . VAL A 1 461 ? 14.290 -2.764 -0.521 1.00 85.88 461 VAL A CA 1
ATOM 3612 C C . VAL A 1 461 ? 14.666 -1.390 0.051 1.00 85.88 461 VAL A C 1
ATOM 3614 O O . VAL A 1 461 ? 14.183 -0.369 -0.445 1.00 85.88 461 VAL A O 1
ATOM 3617 N N . PRO A 1 462 ? 15.485 -1.332 1.117 1.00 78.75 462 PRO A N 1
ATOM 3618 C CA . PRO A 1 462 ? 16.002 -0.072 1.639 1.00 78.75 462 PRO A CA 1
ATOM 3619 C C . PRO A 1 462 ? 16.841 0.674 0.594 1.00 78.75 462 PRO A C 1
ATOM 3621 O O . PRO A 1 462 ? 17.419 0.068 -0.308 1.00 78.75 462 PRO A O 1
ATOM 3624 N N . ALA A 1 463 ? 16.942 1.997 0.727 1.00 78.62 463 ALA A N 1
ATOM 3625 C CA . ALA A 1 463 ? 17.878 2.768 -0.084 1.00 78.62 463 ALA A CA 1
ATOM 3626 C C . ALA A 1 463 ? 19.324 2.338 0.214 1.00 78.62 463 ALA A C 1
ATOM 3628 O O . ALA A 1 463 ? 19.664 2.062 1.365 1.00 78.62 463 ALA A O 1
ATOM 3629 N N . ALA A 1 464 ? 20.173 2.314 -0.816 1.00 84.19 464 ALA A N 1
ATOM 3630 C CA . ALA A 1 464 ? 21.597 2.066 -0.632 1.00 84.19 464 ALA A CA 1
ATOM 3631 C C . ALA A 1 464 ? 22.231 3.218 0.165 1.00 84.19 464 ALA A C 1
ATOM 3633 O O . ALA A 1 464 ? 22.110 4.386 -0.208 1.00 84.19 464 ALA A O 1
ATOM 3634 N N . THR A 1 465 ? 22.901 2.873 1.258 1.00 84.88 465 THR A N 1
ATOM 3635 C CA . THR A 1 465 ? 23.755 3.755 2.061 1.00 84.88 465 THR A CA 1
ATOM 3636 C C . THR A 1 465 ? 25.218 3.357 1.889 1.00 84.88 465 THR A C 1
ATOM 3638 O O . THR A 1 465 ? 25.501 2.216 1.521 1.00 84.88 465 THR A O 1
ATOM 3641 N N . GLU A 1 466 ? 26.146 4.259 2.211 1.00 86.75 466 GLU A N 1
ATOM 3642 C CA . GLU A 1 466 ? 27.586 3.957 2.207 1.00 86.75 466 GLU A CA 1
ATOM 3643 C C . GLU A 1 466 ? 27.904 2.719 3.060 1.00 86.75 466 GLU A C 1
ATOM 3645 O O . GLU A 1 466 ? 28.616 1.822 2.629 1.00 86.75 466 GLU A O 1
ATOM 3650 N N . GLU A 1 467 ? 27.273 2.614 4.231 1.00 86.06 467 GLU A N 1
ATOM 3651 C CA . GLU A 1 467 ? 27.391 1.462 5.129 1.00 86.06 467 GLU A CA 1
ATOM 3652 C C . GLU A 1 467 ? 26.937 0.159 4.455 1.00 86.06 467 GLU A C 1
ATOM 3654 O O . GLU A 1 467 ? 27.620 -0.857 4.543 1.00 86.06 467 GLU A O 1
ATOM 3659 N N . SER A 1 468 ? 25.798 0.182 3.751 1.00 85.94 468 SER A N 1
ATOM 3660 C CA . SER A 1 468 ? 25.287 -1.005 3.055 1.00 85.94 468 SER A CA 1
ATOM 3661 C C . SER A 1 468 ? 26.143 -1.399 1.849 1.00 85.94 468 SER A C 1
ATOM 3663 O O . SER A 1 468 ? 26.303 -2.586 1.579 1.00 85.94 468 SER A O 1
ATOM 3665 N N . LEU A 1 469 ? 26.712 -0.424 1.131 1.00 92.06 469 LEU A N 1
ATOM 3666 C CA . LEU A 1 469 ? 27.611 -0.681 0.006 1.00 92.06 469 LEU A CA 1
ATOM 3667 C C . LEU A 1 469 ? 28.944 -1.246 0.500 1.00 92.06 469 LEU A C 1
ATOM 3669 O O . LEU A 1 469 ? 29.449 -2.200 -0.084 1.00 92.06 469 LEU A O 1
ATOM 3673 N N . GLN A 1 470 ? 29.457 -0.727 1.616 1.00 92.38 470 GLN A N 1
ATOM 3674 C CA . GLN A 1 470 ? 30.664 -1.230 2.259 1.00 92.38 470 GLN A CA 1
ATOM 3675 C C . GLN A 1 470 ? 30.475 -2.660 2.794 1.00 92.38 470 GLN A C 1
ATOM 3677 O O . GLN A 1 470 ? 31.338 -3.503 2.566 1.00 92.38 470 GLN A O 1
ATOM 3682 N N . GLU A 1 471 ? 29.328 -2.973 3.413 1.00 91.19 471 GLU A N 1
ATOM 3683 C CA . GLU A 1 471 ? 28.974 -4.348 3.817 1.00 91.19 471 GLU A CA 1
ATOM 3684 C C . GLU A 1 471 ? 28.992 -5.301 2.611 1.00 91.19 471 GLU A C 1
ATOM 3686 O O . GLU A 1 471 ? 29.537 -6.404 2.680 1.00 91.19 471 GLU A O 1
ATOM 3691 N N . ILE A 1 472 ? 28.419 -4.879 1.480 1.00 94.00 472 ILE A N 1
ATOM 3692 C CA . ILE A 1 472 ? 28.426 -5.677 0.250 1.00 94.00 472 ILE A CA 1
ATOM 3693 C C . ILE A 1 472 ? 29.855 -5.831 -0.283 1.00 94.00 472 ILE A C 1
ATOM 3695 O O . ILE A 1 472 ? 30.247 -6.940 -0.642 1.00 94.00 472 ILE A O 1
ATOM 3699 N N . ALA A 1 473 ? 30.653 -4.765 -0.286 1.00 94.12 473 ALA A N 1
ATOM 3700 C CA . ALA A 1 473 ? 32.036 -4.803 -0.746 1.00 94.12 473 ALA A CA 1
ATOM 3701 C C . ALA A 1 473 ? 32.909 -5.752 0.090 1.00 94.12 473 ALA A C 1
ATOM 3703 O O . ALA A 1 473 ? 33.737 -6.473 -0.466 1.00 94.12 473 ALA A O 1
ATOM 3704 N N . GLU A 1 474 ? 32.694 -5.818 1.405 1.00 93.69 474 GLU A N 1
ATOM 3705 C CA . GLU A 1 474 ? 33.368 -6.770 2.298 1.00 93.69 474 GLU A CA 1
ATOM 3706 C C . GLU A 1 474 ? 33.021 -8.227 1.966 1.00 93.69 474 GLU A C 1
ATOM 3708 O O . GLU A 1 474 ? 33.891 -9.098 2.020 1.00 93.69 474 GLU A O 1
ATOM 3713 N N . ILE A 1 475 ? 31.773 -8.496 1.571 1.00 92.31 475 ILE A N 1
ATOM 3714 C CA . ILE A 1 475 ? 31.327 -9.830 1.142 1.00 92.31 475 ILE A CA 1
ATOM 3715 C C . ILE A 1 475 ? 31.897 -10.190 -0.235 1.00 92.31 475 ILE A C 1
ATOM 3717 O O . ILE A 1 475 ? 32.271 -11.340 -0.463 1.00 92.31 475 ILE A O 1
ATOM 3721 N N . LEU A 1 476 ? 31.937 -9.232 -1.162 1.00 94.00 476 LEU A N 1
ATOM 3722 C CA . LEU A 1 476 ? 32.381 -9.454 -2.540 1.00 94.00 476 LEU A CA 1
ATOM 3723 C C . LEU A 1 476 ? 33.907 -9.452 -2.694 1.00 94.00 476 LEU A C 1
ATOM 3725 O O . LEU A 1 476 ? 34.418 -10.038 -3.646 1.00 94.00 476 LEU A O 1
ATOM 3729 N N . GLY A 1 477 ? 34.628 -8.770 -1.802 1.00 92.56 477 GLY A N 1
ATOM 3730 C CA . GLY A 1 477 ? 36.049 -8.456 -1.964 1.00 92.56 477 GLY A CA 1
ATOM 3731 C C . GLY A 1 477 ? 36.337 -7.369 -3.010 1.00 92.56 477 GLY A C 1
ATOM 3732 O O . GLY A 1 477 ? 37.501 -7.100 -3.295 1.00 92.56 477 GLY A O 1
ATOM 3733 N N . VAL A 1 478 ? 35.302 -6.743 -3.580 1.00 93.94 478 VAL A N 1
ATOM 3734 C CA . VAL A 1 478 ? 35.383 -5.662 -4.575 1.00 93.94 478 VAL A CA 1
ATOM 3735 C C . VAL A 1 478 ? 34.231 -4.682 -4.362 1.00 93.94 478 VAL A C 1
ATOM 3737 O O . VAL A 1 478 ? 33.150 -5.074 -3.927 1.00 93.94 478 VAL A O 1
ATOM 3740 N N . GLN A 1 479 ? 34.460 -3.405 -4.662 1.00 94.31 479 GLN A N 1
ATOM 3741 C CA . GLN A 1 479 ? 33.425 -2.377 -4.585 1.00 94.31 479 GLN A CA 1
ATOM 3742 C C . GLN A 1 479 ? 32.408 -2.546 -5.719 1.00 94.31 479 GLN A C 1
ATOM 3744 O O . GLN A 1 479 ? 32.788 -2.711 -6.877 1.00 94.31 479 GLN A O 1
ATOM 3749 N N . ASP A 1 480 ? 31.123 -2.455 -5.381 1.00 95.94 480 ASP A N 1
ATOM 3750 C CA . ASP A 1 480 ? 30.024 -2.435 -6.346 1.00 95.94 480 ASP A CA 1
ATOM 3751 C C . ASP A 1 480 ? 29.112 -1.222 -6.078 1.00 95.94 480 ASP A C 1
ATOM 3753 O O . ASP A 1 480 ? 28.156 -1.321 -5.302 1.00 95.94 480 ASP A O 1
ATOM 3757 N N . PRO A 1 481 ? 29.368 -0.060 -6.712 1.00 93.69 481 PRO A N 1
ATOM 3758 C CA . PRO A 1 481 ? 28.522 1.133 -6.592 1.00 93.69 481 PRO A CA 1
ATOM 3759 C C . PRO A 1 481 ? 27.081 0.936 -7.089 1.00 93.69 481 PRO A C 1
ATOM 3761 O O . PRO A 1 481 ? 26.212 1.762 -6.800 1.00 93.69 481 PRO A O 1
ATOM 3764 N N . CYS A 1 482 ? 26.808 -0.136 -7.839 1.00 95.62 482 CYS A N 1
ATOM 3765 C CA . CYS A 1 482 ? 25.477 -0.468 -8.339 1.00 95.62 482 CYS A CA 1
ATOM 3766 C C . CYS A 1 482 ? 24.743 -1.478 -7.445 1.00 95.62 482 CYS A C 1
ATOM 3768 O O . CYS A 1 482 ? 23.618 -1.867 -7.781 1.00 95.62 482 CYS A O 1
ATOM 3770 N N . ALA A 1 483 ? 25.326 -1.887 -6.318 1.00 96.19 483 ALA A N 1
ATOM 3771 C CA . ALA A 1 483 ? 24.731 -2.883 -5.447 1.00 96.19 483 ALA A CA 1
ATOM 3772 C C . ALA A 1 483 ? 23.470 -2.385 -4.722 1.00 96.19 483 ALA A C 1
ATOM 3774 O O . ALA A 1 483 ? 23.239 -1.182 -4.545 1.00 96.19 483 ALA A O 1
ATOM 3775 N N . ILE A 1 484 ? 22.638 -3.333 -4.289 1.00 95.88 484 ILE A N 1
ATOM 3776 C CA . ILE A 1 484 ? 21.473 -3.068 -3.445 1.00 95.88 484 ILE A CA 1
ATOM 3777 C C . ILE A 1 484 ? 21.236 -4.207 -2.449 1.00 95.88 484 ILE A C 1
ATOM 3779 O O . ILE A 1 484 ? 21.420 -5.380 -2.771 1.00 95.88 484 ILE A O 1
ATOM 3783 N N . ALA A 1 485 ? 20.798 -3.868 -1.237 1.00 92.62 485 ALA A N 1
ATOM 3784 C CA . ALA A 1 485 ? 20.363 -4.841 -0.240 1.00 92.62 485 ALA A CA 1
ATOM 3785 C C . ALA A 1 485 ? 18.832 -4.941 -0.211 1.00 92.62 485 ALA A C 1
ATOM 3787 O O . ALA A 1 485 ? 18.132 -3.938 -0.351 1.00 92.62 485 ALA A O 1
ATOM 3788 N N . ALA A 1 486 ? 18.305 -6.146 -0.007 1.00 91.31 486 ALA A N 1
ATOM 3789 C CA . ALA A 1 486 ? 16.868 -6.393 0.076 1.00 91.31 486 ALA A CA 1
ATOM 3790 C C . ALA A 1 486 ? 16.550 -7.558 1.019 1.00 91.31 486 ALA A C 1
ATOM 3792 O O . ALA A 1 486 ? 17.409 -8.389 1.322 1.00 91.31 486 ALA A O 1
ATOM 3793 N N . GLU A 1 487 ? 15.298 -7.657 1.463 1.00 89.00 487 GLU A N 1
ATOM 3794 C CA . GLU A 1 487 ? 14.831 -8.854 2.172 1.00 89.00 487 GLU A CA 1
ATOM 3795 C C . GLU A 1 487 ? 14.831 -10.088 1.240 1.00 89.00 487 GLU A C 1
ATOM 3797 O O . GLU A 1 487 ? 14.730 -9.916 0.023 1.00 89.00 487 GLU A O 1
ATOM 3802 N N . PRO A 1 488 ? 14.914 -11.337 1.739 1.00 90.75 488 PRO A N 1
ATOM 3803 C CA . PRO A 1 488 ? 14.854 -12.529 0.888 1.00 90.75 488 PRO A CA 1
ATOM 3804 C C . PRO A 1 488 ? 13.471 -12.781 0.286 1.00 90.75 488 PRO A C 1
ATOM 3806 O O . PRO A 1 488 ? 13.378 -13.351 -0.801 1.00 90.75 488 PRO A O 1
ATOM 3809 N N . PHE A 1 489 ? 12.405 -12.380 0.989 1.00 90.75 489 PHE A N 1
ATOM 3810 C C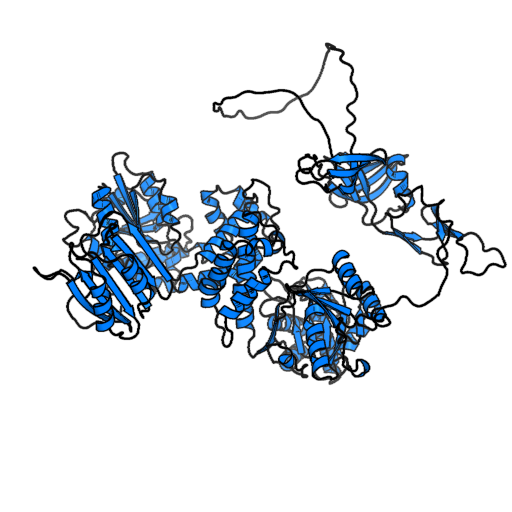A . PHE A 1 489 ? 11.046 -12.482 0.471 1.00 90.75 489 PHE A CA 1
ATOM 3811 C C . PHE A 1 489 ? 10.907 -11.642 -0.801 1.00 90.75 489 PHE A C 1
ATOM 3813 O O . PHE A 1 489 ? 11.380 -10.510 -0.877 1.00 90.75 489 PHE A O 1
ATOM 3820 N N . ILE A 1 490 ? 10.257 -12.209 -1.808 1.00 93.88 490 ILE A N 1
ATOM 3821 C CA . ILE A 1 490 ? 9.967 -11.542 -3.068 1.00 93.88 490 ILE A CA 1
ATOM 3822 C C . ILE A 1 490 ? 8.679 -12.131 -3.626 1.00 93.88 490 ILE A C 1
ATOM 3824 O O . ILE A 1 490 ? 8.557 -13.351 -3.733 1.00 93.88 490 ILE A O 1
ATOM 3828 N N . GLN A 1 491 ? 7.735 -11.269 -3.987 1.00 93.38 491 GLN A N 1
ATOM 3829 C CA . GLN A 1 491 ? 6.489 -11.666 -4.627 1.00 93.38 491 GLN A CA 1
ATOM 3830 C C . GLN A 1 491 ? 6.193 -10.740 -5.804 1.00 93.38 491 GLN A C 1
ATOM 3832 O O . GLN A 1 491 ? 6.405 -9.523 -5.742 1.00 93.38 491 GLN A O 1
ATOM 3837 N N . TRP A 1 492 ? 5.725 -11.339 -6.894 1.00 96.88 492 TRP A N 1
ATOM 3838 C CA . TRP A 1 492 ? 5.257 -10.630 -8.073 1.00 96.88 492 TRP A CA 1
ATOM 3839 C C . TRP A 1 492 ? 4.046 -11.368 -8.623 1.00 96.88 492 TRP A C 1
ATOM 3841 O O . TRP A 1 492 ? 4.159 -12.540 -8.976 1.00 96.88 492 TRP A O 1
ATOM 3851 N N . VAL A 1 493 ? 2.908 -10.687 -8.669 1.00 95.56 493 VAL A N 1
ATOM 3852 C CA . VAL A 1 493 ? 1.682 -11.174 -9.299 1.00 95.56 493 VAL A CA 1
ATOM 3853 C C . VAL A 1 493 ? 1.439 -10.319 -10.532 1.00 95.56 493 VAL A C 1
ATOM 3855 O O . VAL A 1 493 ? 1.524 -9.092 -10.451 1.00 95.56 493 VAL A O 1
ATOM 3858 N N . VAL A 1 494 ? 1.190 -10.954 -11.671 1.00 97.44 494 VAL A N 1
ATOM 3859 C CA . VAL A 1 494 ? 1.117 -10.290 -12.976 1.00 97.44 494 VAL A CA 1
ATOM 3860 C C . VAL A 1 494 ? -0.083 -10.820 -13.743 1.00 97.44 494 VAL A C 1
ATOM 3862 O O . VAL A 1 494 ? -0.241 -12.034 -13.875 1.00 97.44 494 VAL A O 1
ATOM 3865 N N . GLU A 1 495 ? -0.899 -9.921 -14.292 1.00 97.62 495 GLU A N 1
ATOM 3866 C CA . GLU A 1 495 ? -1.925 -10.318 -15.257 1.00 97.62 495 GLU A CA 1
ATOM 3867 C C . GLU A 1 495 ? -1.274 -10.873 -16.528 1.00 97.62 495 GLU A C 1
ATOM 3869 O O . GLU A 1 495 ? -0.442 -10.206 -17.152 1.00 97.62 495 GLU A O 1
ATOM 3874 N N . ASP A 1 496 ? -1.642 -12.086 -16.944 1.00 97.69 496 ASP A N 1
ATOM 3875 C CA . ASP A 1 496 ? -1.025 -12.744 -18.102 1.00 97.69 496 ASP A CA 1
ATOM 3876 C C . ASP A 1 496 ? -1.590 -12.247 -19.444 1.00 97.69 496 ASP A C 1
ATOM 3878 O O . ASP A 1 496 ? -2.224 -12.976 -20.207 1.00 97.69 496 ASP A O 1
ATOM 3882 N N . ASN A 1 497 ? -1.369 -10.963 -19.732 1.00 97.81 497 ASN A N 1
ATOM 3883 C CA . ASN A 1 497 ? -1.890 -10.281 -20.913 1.00 97.81 497 ASN A CA 1
ATOM 3884 C C . ASN A 1 497 ? -0.784 -9.530 -21.677 1.00 97.81 497 ASN A C 1
ATOM 3886 O O . ASN A 1 497 ? -0.604 -8.316 -21.534 1.00 97.81 497 ASN A O 1
ATOM 3890 N N . PHE A 1 498 ? -0.037 -10.254 -22.516 1.00 98.62 498 PHE A N 1
ATOM 3891 C CA . PHE A 1 498 ? 1.127 -9.735 -23.248 1.00 98.62 498 PHE A CA 1
ATOM 3892 C C . PHE A 1 498 ? 0.968 -9.862 -24.768 1.00 98.62 498 PHE A C 1
ATOM 3894 O O . PHE A 1 498 ? 0.728 -10.952 -25.283 1.00 98.62 498 PHE A O 1
ATOM 3901 N N . VAL A 1 499 ? 1.174 -8.769 -25.514 1.00 98.19 499 VAL A N 1
ATOM 3902 C CA . VAL A 1 499 ? 0.971 -8.740 -26.982 1.00 98.19 499 VAL A CA 1
ATOM 3903 C C . VAL A 1 499 ? 2.139 -9.308 -27.783 1.00 98.19 499 VAL A C 1
ATOM 3905 O O . VAL A 1 499 ? 1.962 -9.711 -28.930 1.00 98.19 499 VAL A O 1
ATOM 3908 N N . ALA A 1 500 ? 3.337 -9.341 -27.197 1.00 97.06 500 ALA A N 1
ATOM 3909 C CA . ALA A 1 500 ? 4.577 -9.712 -27.883 1.00 97.06 500 ALA A CA 1
ATOM 3910 C C . ALA A 1 500 ? 5.390 -10.779 -27.122 1.00 97.06 500 ALA A C 1
ATOM 3912 O O . ALA A 1 500 ? 6.604 -10.895 -27.302 1.00 97.06 500 ALA A O 1
ATOM 3913 N N . GLY A 1 501 ? 4.712 -11.575 -26.287 1.00 97.00 501 GLY A N 1
ATOM 3914 C CA . GLY A 1 501 ? 5.332 -12.558 -25.398 1.00 97.00 501 GLY A CA 1
ATOM 3915 C C . GLY A 1 501 ? 5.985 -11.930 -24.161 1.00 97.00 501 GLY A C 1
ATOM 3916 O O . GLY A 1 501 ? 6.048 -10.710 -24.016 1.00 97.00 501 GLY A O 1
ATOM 3917 N N . ARG A 1 502 ? 6.471 -12.790 -23.264 1.00 98.44 502 ARG A N 1
ATOM 3918 C CA . ARG A 1 502 ? 7.144 -12.430 -22.007 1.00 98.44 502 ARG A CA 1
ATOM 3919 C C . ARG A 1 502 ? 8.140 -13.520 -21.589 1.00 98.44 502 ARG A C 1
ATOM 3921 O O . ARG A 1 502 ? 8.050 -14.633 -22.116 1.00 98.44 502 ARG A O 1
ATOM 3928 N N . PRO A 1 503 ? 9.074 -13.247 -20.663 1.00 98.31 503 PRO A N 1
ATOM 3929 C CA . PRO A 1 503 ? 9.822 -14.304 -19.989 1.00 98.31 503 PRO A CA 1
ATOM 3930 C C . PRO A 1 503 ? 8.887 -15.275 -19.249 1.00 98.31 503 PRO A C 1
ATOM 3932 O O . PRO A 1 503 ? 7.818 -14.878 -18.776 1.00 98.31 503 PRO A O 1
ATOM 3935 N N . GLU A 1 504 ? 9.318 -16.530 -19.094 1.00 98.12 504 GLU A N 1
ATOM 3936 C CA . GLU A 1 504 ? 8.618 -17.550 -18.295 1.00 98.12 504 GLU A CA 1
ATOM 3937 C C . GLU A 1 504 ? 8.855 -17.330 -16.785 1.00 98.12 504 GLU A C 1
ATOM 3939 O O . GLU A 1 504 ? 9.440 -18.161 -16.078 1.00 98.12 504 GLU A O 1
ATOM 3944 N N . TRP A 1 505 ? 8.463 -16.151 -16.293 1.00 98.62 505 TRP A N 1
ATOM 3945 C CA . TRP A 1 505 ? 8.629 -15.715 -14.906 1.00 98.62 505 TRP A CA 1
ATOM 3946 C C . TRP A 1 505 ? 7.970 -16.658 -13.884 1.00 98.62 505 TRP A C 1
ATOM 3948 O O . TRP A 1 505 ? 8.471 -16.803 -12.765 1.00 98.62 505 TRP A O 1
ATOM 3958 N N . GLU A 1 506 ? 6.913 -17.371 -14.271 1.00 97.94 506 GLU A N 1
ATOM 3959 C CA . GLU A 1 506 ? 6.253 -18.392 -13.454 1.00 97.94 506 GLU A CA 1
ATOM 3960 C C . GLU A 1 506 ? 7.205 -19.506 -13.011 1.00 97.94 506 GLU A C 1
ATOM 3962 O O . GLU A 1 506 ? 7.058 -20.073 -11.928 1.00 97.94 506 GLU A O 1
ATOM 3967 N N . THR A 1 507 ? 8.259 -19.780 -13.786 1.00 97.69 507 THR A N 1
ATOM 3968 C CA . THR A 1 507 ? 9.234 -20.820 -13.435 1.00 97.69 507 THR A CA 1
ATOM 3969 C C . THR A 1 507 ? 10.099 -20.466 -12.228 1.00 97.69 507 THR A C 1
ATOM 3971 O O . THR A 1 507 ? 10.757 -21.356 -11.676 1.00 97.69 507 THR A O 1
ATOM 3974 N N . VAL A 1 508 ? 10.104 -19.202 -11.797 1.00 97.00 508 VAL A N 1
ATOM 3975 C CA . VAL A 1 508 ? 10.881 -18.705 -10.651 1.00 97.00 508 VAL A CA 1
ATOM 3976 C C . VAL A 1 508 ? 10.009 -18.083 -9.559 1.00 97.00 508 VAL A C 1
ATOM 3978 O O . VAL A 1 508 ? 10.528 -17.378 -8.694 1.00 97.00 508 VAL A O 1
ATOM 3981 N N . GLY A 1 509 ? 8.708 -18.395 -9.566 1.00 93.94 509 GLY A N 1
ATOM 3982 C CA . GLY A 1 509 ? 7.774 -18.052 -8.491 1.00 93.94 509 GLY A CA 1
ATOM 3983 C C . GLY A 1 509 ? 6.940 -16.791 -8.718 1.00 93.94 509 GLY A C 1
ATOM 3984 O O . GLY A 1 509 ? 6.311 -16.335 -7.771 1.00 93.94 509 GLY A O 1
ATOM 3985 N N . VAL A 1 510 ? 6.929 -16.224 -9.929 1.00 97.19 510 VAL A N 1
ATOM 3986 C CA . VAL A 1 510 ? 5.975 -15.159 -10.286 1.00 97.19 510 VAL A CA 1
ATOM 3987 C C . VAL A 1 510 ? 4.598 -15.769 -10.527 1.00 97.19 510 VAL A C 1
ATOM 3989 O O . VAL A 1 510 ? 4.464 -16.783 -11.207 1.00 97.19 510 VAL A O 1
ATOM 3992 N N . GLU A 1 511 ? 3.569 -15.162 -9.958 1.00 95.56 511 GLU A N 1
ATOM 3993 C CA . GLU A 1 511 ? 2.195 -15.640 -10.057 1.00 95.56 511 GLU A CA 1
ATOM 3994 C C . GLU A 1 511 ? 1.525 -14.989 -11.268 1.00 95.56 511 GLU A C 1
ATOM 3996 O O . GLU A 1 511 ? 1.162 -13.814 -11.241 1.00 95.56 511 GLU A O 1
ATOM 4001 N N . MET A 1 512 ? 1.384 -15.756 -12.348 1.00 96.75 512 MET A N 1
ATOM 4002 C CA . MET A 1 512 ? 0.650 -15.327 -13.537 1.00 96.75 512 MET A CA 1
ATOM 4003 C C . MET A 1 512 ? -0.843 -15.598 -13.325 1.00 96.75 512 MET A C 1
ATOM 4005 O O . MET A 1 512 ? -1.227 -16.744 -13.075 1.00 96.75 512 MET A O 1
ATOM 4009 N N . VAL A 1 513 ? -1.672 -14.555 -13.382 1.00 94.50 513 VAL A N 1
ATOM 4010 C CA . VAL A 1 513 ? -3.105 -14.616 -13.040 1.00 94.50 513 VAL A CA 1
ATOM 4011 C C . VAL A 1 513 ? -3.969 -13.928 -14.093 1.00 94.50 513 VAL A C 1
ATOM 4013 O O . VAL A 1 513 ? -3.467 -13.185 -14.930 1.00 94.50 513 VAL A O 1
ATOM 4016 N N . ASP A 1 514 ? -5.280 -14.159 -14.031 1.00 92.12 514 ASP A N 1
ATOM 4017 C CA . ASP A 1 514 ? -6.248 -13.459 -14.885 1.00 92.12 514 ASP A CA 1
ATOM 4018 C C . ASP A 1 514 ? -6.624 -12.070 -14.334 1.00 92.12 514 ASP A C 1
ATOM 4020 O O . ASP A 1 514 ? -6.952 -11.178 -15.107 1.00 92.12 514 ASP A O 1
ATOM 4024 N N . ASP A 1 515 ? -6.602 -11.903 -13.006 1.00 89.31 515 ASP A N 1
ATOM 4025 C CA . ASP A 1 515 ? -6.996 -10.679 -12.296 1.00 89.31 515 ASP A CA 1
ATOM 4026 C C . ASP A 1 515 ? -6.118 -10.493 -11.048 1.00 89.31 515 ASP A C 1
ATOM 4028 O O . ASP A 1 515 ? -6.042 -11.372 -10.178 1.00 89.31 515 ASP A O 1
ATOM 4032 N N . VAL A 1 516 ? -5.441 -9.348 -10.972 1.00 91.69 516 VAL A N 1
ATOM 4033 C CA . VAL A 1 516 ? -4.517 -8.995 -9.884 1.00 91.69 516 VAL A CA 1
ATOM 4034 C C . VAL A 1 516 ? -5.223 -8.335 -8.691 1.00 91.69 516 VAL A C 1
ATOM 4036 O O . VAL A 1 516 ? -4.703 -8.396 -7.569 1.00 91.69 516 VAL A O 1
ATOM 4039 N N . VAL A 1 517 ? -6.424 -7.775 -8.868 1.00 88.25 517 VAL A N 1
ATOM 4040 C CA . VAL A 1 517 ? -7.136 -6.999 -7.834 1.00 88.25 517 VAL A CA 1
ATOM 4041 C C . VAL A 1 517 ? -7.285 -7.756 -6.501 1.00 88.25 517 VAL A C 1
ATOM 4043 O O . VAL A 1 517 ? -7.013 -7.162 -5.450 1.00 88.25 517 VAL A O 1
ATOM 4046 N N . PRO A 1 518 ? -7.631 -9.063 -6.464 1.00 90.38 518 PRO A N 1
ATOM 4047 C CA . PRO A 1 518 ? -7.701 -9.810 -5.206 1.00 90.38 518 PRO A CA 1
ATOM 4048 C C . PRO A 1 518 ? -6.374 -9.861 -4.435 1.00 90.38 518 PRO A C 1
ATOM 4050 O O . PRO A 1 518 ? -6.367 -9.819 -3.201 1.00 90.38 518 PRO A O 1
ATOM 4053 N N . PHE A 1 519 ? -5.246 -9.931 -5.147 1.00 90.56 519 PHE A N 1
ATOM 4054 C CA . PHE A 1 519 ? -3.907 -9.988 -4.558 1.00 90.56 519 PHE A CA 1
ATOM 4055 C C . PHE A 1 519 ? -3.455 -8.615 -4.056 1.00 90.56 519 PHE A C 1
ATOM 4057 O O . PHE A 1 519 ? -2.858 -8.522 -2.979 1.00 90.56 519 PHE A O 1
ATOM 4064 N N . GLU A 1 520 ? -3.789 -7.542 -4.780 1.00 86.12 520 GLU A N 1
ATOM 4065 C CA . GLU A 1 520 ? -3.589 -6.168 -4.306 1.00 86.12 520 GLU A CA 1
ATOM 4066 C C . GLU A 1 520 ? -4.359 -5.915 -3.011 1.00 86.12 520 GLU A C 1
ATOM 4068 O O . GLU A 1 520 ? -3.768 -5.464 -2.030 1.00 86.12 520 GLU A O 1
ATOM 4073 N N . GLN A 1 521 ? -5.648 -6.267 -2.964 1.00 88.88 521 GLN A N 1
ATOM 4074 C CA . GLN A 1 521 ? -6.467 -6.124 -1.757 1.00 88.88 521 GLN A CA 1
ATOM 4075 C C . GLN A 1 521 ? -5.898 -6.935 -0.590 1.00 88.88 521 GLN A C 1
ATOM 4077 O O . GLN A 1 521 ? -5.808 -6.420 0.528 1.00 88.88 521 GLN A O 1
ATOM 4082 N N . MET A 1 522 ? -5.456 -8.172 -0.845 1.00 92.62 522 MET A N 1
ATOM 4083 C CA . MET A 1 522 ? -4.800 -9.008 0.161 1.00 92.62 522 MET A CA 1
ATOM 4084 C C . MET A 1 522 ? -3.560 -8.315 0.738 1.00 92.62 522 MET A C 1
ATOM 4086 O O . MET A 1 522 ? -3.461 -8.161 1.958 1.00 92.62 522 MET A O 1
ATOM 4090 N N . LYS A 1 523 ? -2.644 -7.840 -0.114 1.00 90.00 523 LYS A N 1
ATOM 4091 C CA . LYS A 1 523 ? -1.436 -7.124 0.322 1.00 90.00 523 LYS A CA 1
ATOM 4092 C C . LYS A 1 523 ? -1.788 -5.827 1.059 1.00 90.00 523 LYS A C 1
ATOM 4094 O O . LYS A 1 523 ? -1.264 -5.568 2.143 1.00 90.00 523 LYS A O 1
ATOM 4099 N N . LEU A 1 524 ? -2.676 -5.003 0.503 1.00 88.44 524 LEU A N 1
ATOM 4100 C CA . LEU A 1 524 ? -3.062 -3.709 1.074 1.00 88.44 524 LEU A CA 1
ATOM 4101 C C . LEU A 1 524 ? -3.680 -3.857 2.471 1.00 88.44 524 LEU A C 1
ATOM 4103 O O . LEU A 1 524 ? -3.370 -3.081 3.376 1.00 88.44 524 LEU A O 1
ATOM 4107 N N . ARG A 1 525 ? -4.514 -4.874 2.679 1.00 92.62 525 ARG A N 1
ATOM 4108 C CA . ARG A 1 525 ? -5.213 -5.076 3.952 1.00 92.62 525 ARG A CA 1
ATOM 4109 C C . ARG A 1 525 ? -4.374 -5.860 4.961 1.00 92.62 525 ARG A C 1
ATOM 4111 O O . ARG A 1 525 ? -4.210 -5.410 6.096 1.00 92.62 525 ARG A O 1
ATOM 4118 N N . MET A 1 526 ? -3.799 -6.998 4.567 1.00 95.38 526 MET A N 1
ATOM 4119 C CA . MET A 1 526 ? -3.079 -7.882 5.493 1.00 95.38 526 MET A CA 1
ATOM 4120 C C . MET A 1 526 ? -1.641 -7.432 5.751 1.00 95.38 526 MET A C 1
ATOM 4122 O O . MET A 1 526 ? -1.226 -7.452 6.906 1.00 95.38 526 MET A O 1
ATOM 4126 N N . LEU A 1 527 ? -0.891 -6.983 4.738 1.00 93.19 527 LEU A N 1
ATOM 4127 C CA . LEU A 1 527 ? 0.472 -6.469 4.928 1.00 93.19 527 LEU A CA 1
ATOM 4128 C C . LEU A 1 527 ? 0.429 -4.993 5.290 1.00 93.19 527 LEU A C 1
ATOM 4130 O O . LEU A 1 527 ? 0.777 -4.622 6.407 1.00 93.19 527 LEU A O 1
ATOM 4134 N N . ASN A 1 528 ? -0.016 -4.132 4.375 1.00 89.25 528 ASN A N 1
ATOM 4135 C CA . ASN A 1 528 ? 0.074 -2.689 4.595 1.00 89.25 528 ASN A CA 1
ATOM 4136 C C . ASN A 1 528 ? -0.790 -2.246 5.788 1.00 89.25 528 ASN A C 1
ATOM 4138 O O . ASN A 1 528 ? -0.361 -1.400 6.577 1.00 89.25 528 ASN A O 1
ATOM 4142 N N . GLY A 1 529 ? -1.978 -2.835 5.951 1.00 93.38 529 GLY A N 1
ATOM 4143 C CA . GLY A 1 529 ? -2.864 -2.557 7.077 1.00 93.38 529 GLY A CA 1
ATOM 4144 C C . GLY A 1 529 ? -2.285 -2.961 8.431 1.00 93.38 529 GLY A C 1
ATOM 4145 O O . GLY A 1 529 ? -2.355 -2.170 9.369 1.00 93.38 529 GLY A O 1
ATOM 4146 N N . SER A 1 530 ? -1.661 -4.133 8.551 1.00 96.75 530 SER A N 1
ATOM 4147 C CA . SER A 1 530 ? -1.000 -4.525 9.806 1.00 96.75 530 SER A CA 1
ATOM 4148 C C . SER A 1 530 ? 0.293 -3.742 10.057 1.00 96.75 530 SER A C 1
ATOM 4150 O O . SER A 1 530 ? 0.589 -3.396 11.196 1.00 96.75 530 SER A O 1
ATOM 4152 N N . HIS A 1 531 ? 1.020 -3.362 9.006 1.00 93.19 531 HIS A N 1
ATOM 4153 C CA . HIS A 1 531 ? 2.219 -2.530 9.114 1.00 93.19 531 HIS A CA 1
ATOM 4154 C C . HIS A 1 531 ? 1.888 -1.134 9.671 1.00 93.19 531 HIS A C 1
ATOM 4156 O O . HIS A 1 531 ? 2.583 -0.639 10.552 1.00 93.19 531 HIS A O 1
ATOM 4162 N N . SER A 1 532 ? 0.783 -0.527 9.217 1.00 95.50 532 SER A N 1
ATOM 4163 C CA . SER A 1 532 ? 0.238 0.717 9.785 1.00 95.50 532 SER A CA 1
ATOM 4164 C C . SER A 1 532 ? -0.188 0.562 11.248 1.00 95.50 532 SER A C 1
ATOM 4166 O O . SER A 1 532 ? 0.105 1.433 12.064 1.00 95.50 532 SER A O 1
ATOM 4168 N N . PHE A 1 533 ? -0.833 -0.558 11.586 1.00 98.12 533 PHE A N 1
ATOM 4169 C CA . PHE A 1 533 ? -1.274 -0.860 12.952 1.00 98.12 533 PHE A CA 1
ATOM 4170 C C . PHE A 1 533 ? -0.082 -0.893 13.913 1.00 98.12 533 PHE A C 1
ATOM 4172 O O . PHE A 1 533 ? -0.080 -0.212 14.937 1.00 98.12 533 PHE A O 1
ATOM 4179 N N . LEU A 1 534 ? 0.965 -1.628 13.528 1.00 97.88 534 LEU A N 1
ATOM 4180 C CA . LEU A 1 534 ? 2.213 -1.729 14.278 1.00 97.88 534 LEU A CA 1
ATOM 4181 C C . LEU A 1 534 ? 2.963 -0.398 14.339 1.00 97.88 534 LEU A C 1
ATOM 4183 O O . LEU A 1 534 ? 3.535 -0.076 15.371 1.00 97.88 534 LEU A O 1
ATOM 4187 N N . ALA A 1 535 ? 2.951 0.388 13.264 1.00 96.31 535 ALA A N 1
ATOM 4188 C CA . ALA A 1 535 ? 3.663 1.657 13.213 1.00 96.31 535 ALA A CA 1
ATOM 4189 C C . ALA A 1 535 ? 3.116 2.684 14.212 1.00 96.31 535 ALA A C 1
ATOM 4191 O O . ALA A 1 535 ? 3.892 3.226 14.993 1.00 96.31 535 ALA A O 1
ATOM 4192 N N . TRP A 1 536 ? 1.804 2.942 14.220 1.00 97.00 536 TRP A N 1
ATOM 4193 C CA . TRP A 1 536 ? 1.234 3.960 15.111 1.00 97.00 536 TRP A CA 1
ATOM 4194 C C . TRP A 1 536 ? 1.244 3.517 16.573 1.00 97.00 536 TRP A C 1
ATOM 4196 O O . TRP A 1 536 ? 1.732 4.254 17.427 1.00 97.00 536 TRP A O 1
ATOM 4206 N N . LEU A 1 537 ? 0.767 2.303 16.861 1.00 97.81 537 LEU A N 1
ATOM 4207 C CA . LEU A 1 537 ? 0.743 1.786 18.231 1.00 97.81 537 LEU A CA 1
ATOM 4208 C C . LEU A 1 537 ? 2.156 1.524 18.759 1.00 97.81 537 LEU A C 1
ATOM 4210 O O . LEU A 1 537 ? 2.439 1.800 19.918 1.00 97.81 537 LEU A O 1
ATOM 4214 N N . GLY A 1 538 ? 3.056 1.028 17.907 1.00 97.19 538 GLY A N 1
ATOM 4215 C CA . GLY A 1 538 ? 4.436 0.745 18.283 1.00 97.19 538 GLY A CA 1
ATOM 4216 C C . GLY A 1 538 ? 5.218 2.019 18.560 1.00 97.19 538 GLY A C 1
ATOM 4217 O O . GLY A 1 538 ? 5.913 2.087 19.566 1.00 97.19 538 GLY A O 1
ATOM 4218 N N . TYR A 1 539 ? 5.048 3.056 17.731 1.00 97.12 539 TYR A N 1
ATOM 4219 C CA . TYR A 1 539 ? 5.649 4.363 17.994 1.00 97.12 539 TYR A CA 1
ATOM 4220 C C . TYR A 1 539 ? 5.178 4.934 19.338 1.00 97.12 539 TYR A C 1
ATOM 4222 O O . TYR A 1 539 ? 6.003 5.376 20.131 1.00 97.12 539 TYR A O 1
ATOM 4230 N N . LEU A 1 540 ? 3.868 4.895 19.614 1.00 96.44 540 LEU A N 1
ATOM 4231 C CA . LEU A 1 540 ? 3.306 5.376 20.883 1.00 96.44 540 LEU A CA 1
ATOM 4232 C C . LEU A 1 540 ? 3.832 4.583 22.091 1.00 96.44 540 LEU A C 1
ATOM 4234 O O . LEU A 1 540 ? 4.140 5.182 23.116 1.00 96.44 540 LEU A O 1
ATOM 4238 N N . ALA A 1 541 ? 4.037 3.273 21.930 1.00 95.69 541 ALA A N 1
ATOM 4239 C CA . ALA A 1 541 ? 4.646 2.403 22.937 1.00 95.69 541 ALA A CA 1
ATOM 4240 C C . ALA A 1 541 ? 6.178 2.570 23.080 1.00 95.69 541 ALA A C 1
ATOM 4242 O O . ALA A 1 541 ? 6.798 1.887 23.896 1.00 95.69 541 ALA A O 1
ATOM 4243 N N . GLY A 1 542 ? 6.810 3.452 22.295 1.00 94.81 542 GLY A N 1
ATOM 4244 C CA . GLY A 1 542 ? 8.253 3.712 22.338 1.00 94.81 542 GLY A CA 1
ATOM 4245 C C . GLY A 1 542 ? 9.113 2.755 21.502 1.00 94.81 542 GLY A C 1
ATOM 4246 O O . GLY A 1 542 ? 10.340 2.770 21.618 1.00 94.81 542 GLY A O 1
ATOM 4247 N N . TYR A 1 543 ? 8.513 1.928 20.642 1.00 95.44 543 TYR A N 1
ATOM 4248 C CA . TYR A 1 543 ? 9.246 1.069 19.712 1.00 95.44 543 TYR A CA 1
ATOM 4249 C C . TYR A 1 543 ? 9.699 1.850 18.481 1.00 95.44 543 TYR A C 1
ATOM 4251 O O . TYR A 1 543 ? 8.895 2.386 17.710 1.00 95.44 543 TYR A O 1
ATOM 4259 N N . GLN A 1 544 ? 11.014 1.881 18.266 1.00 92.56 544 GLN A N 1
ATOM 4260 C CA . GLN A 1 544 ? 11.608 2.619 17.157 1.00 92.56 544 GLN A CA 1
ATOM 4261 C C . GLN A 1 544 ? 11.418 1.892 15.822 1.00 92.56 544 GLN A C 1
ATOM 4263 O O . GLN A 1 544 ? 11.264 2.552 14.791 1.00 92.56 544 GLN A O 1
ATOM 4268 N N . HIS A 1 545 ? 11.411 0.556 15.825 1.00 91.94 545 HIS A N 1
ATOM 4269 C CA . HIS A 1 545 ? 11.322 -0.255 14.616 1.00 91.94 545 HIS A CA 1
ATOM 4270 C C . HIS A 1 545 ? 10.236 -1.339 14.690 1.00 91.94 545 HIS A C 1
ATOM 4272 O O . HIS A 1 545 ? 9.781 -1.745 15.758 1.00 91.94 545 HIS A O 1
ATOM 4278 N N . ILE A 1 546 ? 9.817 -1.843 13.529 1.00 92.75 546 ILE A N 1
ATOM 4279 C CA . ILE A 1 546 ? 8.787 -2.890 13.424 1.00 92.75 546 ILE A CA 1
ATOM 4280 C C . ILE A 1 546 ? 9.234 -4.217 14.041 1.00 92.75 546 ILE A C 1
ATOM 4282 O O . ILE A 1 546 ? 8.434 -4.878 14.701 1.00 92.75 546 ILE A O 1
ATOM 4286 N N . ASN A 1 547 ? 10.507 -4.586 13.901 1.00 91.31 547 ASN A N 1
ATOM 4287 C CA . ASN A 1 547 ? 11.058 -5.774 14.552 1.00 91.31 547 ASN A CA 1
ATOM 4288 C C . ASN A 1 547 ? 11.020 -5.653 16.088 1.00 91.31 547 ASN A C 1
ATOM 4290 O O . ASN A 1 547 ? 10.853 -6.666 16.763 1.00 91.31 547 ASN A O 1
ATOM 4294 N N . ASP A 1 548 ? 11.106 -4.434 16.637 1.00 94.75 548 ASP A N 1
ATOM 4295 C CA . ASP A 1 548 ? 10.953 -4.191 18.078 1.00 94.75 548 ASP A CA 1
ATOM 4296 C C . ASP A 1 548 ? 9.501 -4.466 18.511 1.00 94.75 548 ASP A C 1
ATOM 4298 O O . ASP A 1 548 ? 9.267 -5.123 19.523 1.00 94.75 548 ASP A O 1
ATOM 4302 N N . CYS A 1 549 ? 8.522 -4.074 17.683 1.00 96.25 549 CYS A N 1
ATOM 4303 C CA . CYS A 1 549 ? 7.112 -4.417 17.897 1.00 96.25 549 CYS A CA 1
ATOM 4304 C C . CYS A 1 549 ? 6.888 -5.936 17.830 1.00 96.25 549 CYS A C 1
ATOM 4306 O O . CYS A 1 549 ? 6.127 -6.485 18.614 1.00 96.25 549 CYS A O 1
ATOM 4308 N N . MET A 1 550 ? 7.548 -6.640 16.905 1.00 96.00 550 MET A N 1
ATOM 4309 C CA . MET A 1 550 ? 7.425 -8.100 16.775 1.00 96.00 550 MET A CA 1
ATOM 4310 C C . MET A 1 550 ? 8.113 -8.884 17.892 1.00 96.00 550 MET A C 1
ATOM 4312 O O . MET A 1 550 ? 7.731 -10.026 18.150 1.00 96.00 550 MET A O 1
ATOM 4316 N N . ALA A 1 551 ? 9.092 -8.287 18.575 1.00 95.38 551 ALA A N 1
ATOM 4317 C CA . ALA A 1 551 ? 9.656 -8.859 19.791 1.00 95.38 551 ALA A CA 1
ATOM 4318 C C . ALA A 1 551 ? 8.651 -8.832 20.961 1.00 95.38 551 ALA A C 1
ATOM 4320 O O . ALA A 1 551 ? 8.749 -9.660 21.872 1.00 95.38 551 ALA A O 1
ATOM 4321 N N . ASP A 1 552 ? 7.659 -7.933 20.925 1.00 97.56 552 ASP A N 1
ATOM 4322 C CA . ASP A 1 552 ? 6.536 -7.938 21.857 1.00 97.56 552 ASP A CA 1
ATOM 4323 C C . ASP A 1 552 ? 5.440 -8.920 21.406 1.00 97.56 552 ASP A C 1
ATOM 4325 O O . ASP A 1 552 ? 4.808 -8.803 20.350 1.00 97.56 552 ASP A O 1
ATOM 4329 N N . LYS A 1 553 ? 5.171 -9.909 22.265 1.00 96.50 553 LYS A N 1
ATOM 4330 C CA . LYS A 1 553 ? 4.194 -10.968 21.986 1.00 96.50 553 LYS A CA 1
ATOM 4331 C C . LYS A 1 553 ? 2.769 -10.443 21.768 1.00 96.50 553 LYS A C 1
ATOM 4333 O O . LYS A 1 553 ? 2.014 -11.070 21.030 1.00 96.50 553 LYS A O 1
ATOM 4338 N N . TYR A 1 554 ? 2.369 -9.346 22.411 1.00 96.50 554 TYR A N 1
ATOM 4339 C CA . TYR A 1 554 ? 1.018 -8.797 22.302 1.00 96.50 554 TYR A CA 1
ATOM 4340 C C . TYR A 1 554 ? 0.832 -8.056 20.982 1.00 96.50 554 TYR A C 1
ATOM 4342 O O . TYR A 1 554 ? -0.205 -8.226 20.344 1.00 96.50 554 TYR A O 1
ATOM 4350 N N . PHE A 1 555 ? 1.850 -7.329 20.521 1.00 97.81 555 PHE A N 1
ATOM 4351 C CA . PHE A 1 555 ? 1.849 -6.714 19.192 1.00 97.81 555 PHE A CA 1
ATOM 4352 C C . PHE A 1 555 ? 1.812 -7.767 18.082 1.00 97.81 555 PHE A C 1
ATOM 4354 O O . PHE A 1 555 ? 1.007 -7.649 17.156 1.00 97.81 555 PHE A O 1
ATOM 4361 N N . ALA A 1 556 ? 2.606 -8.837 18.199 1.00 96.75 556 ALA A N 1
ATOM 4362 C CA . ALA A 1 556 ? 2.568 -9.953 17.251 1.00 96.75 556 ALA A CA 1
ATOM 4363 C C . ALA A 1 556 ? 1.190 -10.650 17.223 1.00 96.75 556 ALA A C 1
ATOM 4365 O O . ALA A 1 556 ? 0.650 -10.926 16.149 1.00 96.75 556 ALA A O 1
ATOM 4366 N N . LEU A 1 557 ? 0.582 -10.891 18.393 1.00 97.25 557 LEU A N 1
ATOM 4367 C CA . LEU A 1 557 ? -0.762 -11.474 18.498 1.00 97.25 557 LEU A CA 1
ATOM 4368 C C . LEU A 1 557 ? -1.844 -10.553 17.920 1.00 97.25 557 LEU A C 1
ATOM 4370 O O . LEU A 1 557 ? -2.705 -11.029 17.181 1.00 97.25 557 LEU A O 1
ATOM 4374 N N . ALA A 1 558 ? -1.792 -9.253 18.219 1.00 97.00 558 ALA A N 1
ATOM 4375 C CA . ALA A 1 558 ? -2.750 -8.270 17.720 1.00 97.00 558 ALA A CA 1
ATOM 4376 C C . ALA A 1 558 ? -2.644 -8.096 16.198 1.00 97.00 558 ALA A C 1
ATOM 4378 O O . ALA A 1 558 ? -3.663 -8.114 15.512 1.00 97.00 558 ALA A O 1
ATOM 4379 N N . ALA A 1 559 ? -1.427 -8.033 15.647 1.00 97.75 559 ALA A N 1
ATOM 4380 C CA . ALA A 1 559 ? -1.221 -8.010 14.200 1.00 97.75 559 ALA A CA 1
ATOM 4381 C C . ALA A 1 559 ? -1.766 -9.279 13.534 1.00 97.75 559 ALA A C 1
ATOM 4383 O O . ALA A 1 559 ? -2.468 -9.188 12.527 1.00 97.75 559 ALA A O 1
ATOM 4384 N N . ARG A 1 560 ? -1.524 -10.461 14.121 1.00 98.12 560 ARG A N 1
ATOM 4385 C CA . ARG A 1 560 ? -2.084 -11.722 13.614 1.00 98.12 560 ARG A CA 1
ATOM 4386 C C . ARG A 1 560 ? -3.614 -11.740 13.667 1.00 98.12 560 ARG A C 1
ATOM 4388 O O . ARG A 1 560 ? -4.247 -12.238 12.735 1.00 98.12 560 ARG A O 1
ATOM 4395 N N . HIS A 1 561 ? -4.205 -11.226 14.746 1.00 97.31 561 HIS A N 1
ATOM 4396 C CA . HIS A 1 561 ? -5.656 -11.114 14.894 1.00 97.31 561 HIS A CA 1
ATOM 4397 C C . HIS A 1 561 ? -6.240 -10.195 13.821 1.00 97.31 561 HIS A C 1
ATOM 4399 O O . HIS A 1 561 ? -7.111 -10.628 13.071 1.00 97.31 561 HIS A O 1
ATOM 4405 N N . LEU A 1 562 ? -5.689 -8.987 13.676 1.00 97.94 562 LEU A N 1
ATOM 4406 C CA . LEU A 1 562 ? -6.062 -8.040 12.629 1.00 97.94 562 LEU A CA 1
ATOM 4407 C C . LEU A 1 562 ? -5.991 -8.686 11.239 1.00 97.94 562 LEU A C 1
ATOM 4409 O O . LEU A 1 562 ? -6.950 -8.610 10.478 1.00 97.94 562 LEU A O 1
ATOM 4413 N N . MET A 1 563 ? -4.886 -9.364 10.914 1.00 97.81 563 MET A N 1
ATOM 4414 C CA . MET A 1 563 ? -4.703 -10.017 9.613 1.00 97.81 563 MET A CA 1
ATOM 4415 C C . MET A 1 563 ? -5.782 -11.067 9.321 1.00 97.81 563 MET A C 1
ATOM 4417 O O . MET A 1 563 ? -6.318 -11.089 8.218 1.00 97.81 563 MET A O 1
ATOM 4421 N N . LEU A 1 564 ? -6.085 -11.955 10.272 1.00 97.50 564 LEU A N 1
ATOM 4422 C CA . LEU A 1 564 ? -6.889 -13.153 9.994 1.00 97.50 564 LEU A CA 1
ATOM 4423 C C . LEU A 1 564 ? -8.360 -13.042 10.384 1.00 97.50 564 LEU A C 1
ATOM 4425 O O . LEU A 1 564 ? -9.192 -13.677 9.745 1.00 97.50 564 LEU A O 1
ATOM 4429 N N . GLN A 1 565 ? -8.682 -12.303 11.441 1.00 95.44 565 GLN A N 1
ATOM 4430 C CA . GLN A 1 565 ? -10.054 -12.206 11.950 1.00 95.44 565 GLN A CA 1
ATOM 4431 C C . GLN A 1 565 ? -10.801 -11.003 11.373 1.00 95.44 565 GLN A C 1
ATOM 4433 O O . GLN A 1 565 ? -12.020 -11.061 11.241 1.00 95.44 565 GLN A O 1
ATOM 4438 N N . GLU A 1 566 ? -10.079 -9.948 10.991 1.00 93.75 566 GLU A N 1
ATOM 4439 C CA . GLU A 1 566 ? -10.688 -8.702 10.512 1.00 93.75 566 GLU A CA 1
ATOM 4440 C C . GLU A 1 566 ? -10.361 -8.440 9.039 1.00 93.75 566 GLU A C 1
ATOM 4442 O O . GLU A 1 566 ? -11.248 -8.191 8.238 1.00 93.75 566 GLU A O 1
ATOM 4447 N N . GLN A 1 567 ? -9.108 -8.594 8.611 1.00 96.31 567 GLN A N 1
ATOM 4448 C CA . GLN A 1 567 ? -8.749 -8.308 7.220 1.00 96.31 567 GLN A CA 1
ATOM 4449 C C . GLN A 1 567 ? -9.087 -9.460 6.271 1.00 96.31 567 GLN A C 1
ATOM 4451 O O . GLN A 1 567 ? -9.761 -9.241 5.266 1.00 96.31 567 GLN A O 1
ATOM 4456 N N . ALA A 1 568 ? -8.670 -10.689 6.584 1.00 95.69 568 ALA A N 1
ATOM 4457 C CA . ALA A 1 568 ? -8.839 -11.842 5.696 1.00 95.69 568 ALA A CA 1
ATOM 4458 C C . ALA A 1 568 ? -10.304 -12.124 5.319 1.00 95.69 568 ALA A C 1
ATOM 4460 O O . ALA A 1 568 ? -10.577 -12.495 4.181 1.00 95.69 568 ALA A O 1
ATOM 4461 N N . VAL A 1 569 ? -11.251 -11.902 6.237 1.00 93.44 569 VAL A N 1
ATOM 4462 C CA . VAL A 1 569 ? -12.690 -12.136 5.996 1.00 93.44 569 VAL A CA 1
ATOM 4463 C C . VAL A 1 569 ? -13.301 -11.170 4.976 1.00 93.44 569 VAL A C 1
ATOM 4465 O O . VAL A 1 569 ? -14.351 -11.461 4.409 1.00 93.44 569 VAL A O 1
ATOM 4468 N N . THR A 1 570 ? -12.634 -10.044 4.713 1.00 90.38 570 THR A N 1
ATOM 4469 C CA . THR A 1 570 ? -13.072 -9.028 3.743 1.00 90.38 570 THR A CA 1
ATOM 4470 C C . THR A 1 570 ? -12.545 -9.287 2.328 1.00 90.38 570 THR A C 1
ATOM 4472 O O . THR A 1 570 ? -12.909 -8.563 1.398 1.00 90.38 570 THR A O 1
ATOM 4475 N N . LEU A 1 571 ? -11.655 -10.271 2.158 1.00 91.81 571 LEU A N 1
ATOM 4476 C CA . LEU A 1 571 ? -10.972 -10.554 0.898 1.00 91.81 571 LEU A CA 1
ATOM 4477 C C . LEU A 1 571 ? -11.761 -11.546 0.044 1.00 91.81 571 LEU A C 1
ATOM 4479 O O . LEU A 1 571 ? -12.259 -12.558 0.534 1.00 91.81 571 LEU A O 1
ATOM 4483 N N . ASN A 1 572 ? -11.792 -11.301 -1.264 1.00 88.31 572 ASN A N 1
ATOM 4484 C CA . ASN A 1 572 ? -12.330 -12.234 -2.251 1.00 88.31 572 ASN A CA 1
ATOM 4485 C C . ASN A 1 572 ? -11.191 -12.869 -3.063 1.00 88.31 572 ASN A C 1
ATOM 4487 O O . ASN A 1 572 ? -11.062 -12.625 -4.259 1.00 88.31 572 ASN A O 1
ATOM 4491 N N . ILE A 1 573 ? -10.340 -13.655 -2.398 1.00 88.81 573 ILE A N 1
ATOM 4492 C CA . ILE A 1 573 ? -9.178 -14.318 -3.007 1.00 88.81 573 ILE A CA 1
ATOM 4493 C C . ILE A 1 573 ? -9.322 -15.843 -2.957 1.00 88.81 573 ILE A C 1
ATOM 4495 O O . ILE A 1 573 ? -9.882 -16.402 -2.013 1.00 88.81 573 ILE A O 1
ATOM 4499 N N . ARG A 1 574 ? -8.837 -16.531 -3.995 1.00 84.12 574 ARG A N 1
ATOM 4500 C CA . ARG A 1 574 ? -8.891 -17.996 -4.130 1.00 84.12 574 ARG A CA 1
ATOM 4501 C C . ARG A 1 574 ? -7.495 -18.553 -4.363 1.00 84.12 574 ARG A C 1
ATOM 4503 O O . ARG A 1 574 ? -6.656 -17.885 -4.948 1.00 84.12 574 ARG A O 1
ATOM 4510 N N . GLY A 1 575 ? -7.265 -19.791 -3.933 1.00 82.19 575 GLY A N 1
ATOM 4511 C CA . GLY A 1 575 ? -5.996 -20.488 -4.174 1.00 82.19 575 GLY A CA 1
ATOM 4512 C C . GLY A 1 575 ? -4.825 -20.037 -3.294 1.00 82.19 575 GLY A C 1
ATOM 4513 O O . GLY A 1 575 ? -3.732 -20.563 -3.460 1.00 82.19 575 GLY A O 1
ATOM 4514 N N . VAL A 1 576 ? -5.052 -19.129 -2.338 1.00 87.00 576 VAL A N 1
ATOM 4515 C CA . VAL A 1 576 ? -4.038 -18.656 -1.385 1.00 87.00 576 VAL A CA 1
ATOM 4516 C C . VAL A 1 576 ? -4.396 -19.107 0.030 1.00 87.00 576 VAL A C 1
ATOM 4518 O O . VAL A 1 576 ? -5.523 -18.909 0.487 1.00 87.00 576 VAL A O 1
ATOM 4521 N N . ASP A 1 577 ? -3.432 -19.690 0.744 1.00 91.19 577 ASP A N 1
ATOM 4522 C CA . ASP A 1 577 ? -3.562 -19.949 2.178 1.00 91.19 577 ASP A CA 1
ATOM 4523 C C . ASP A 1 577 ? -3.256 -18.667 2.967 1.00 91.19 577 ASP A C 1
ATOM 4525 O O . ASP A 1 577 ? -2.101 -18.299 3.196 1.00 91.19 577 ASP A O 1
ATOM 4529 N N . LEU A 1 578 ? -4.313 -17.985 3.412 1.00 93.25 578 LEU A N 1
ATOM 4530 C CA . LEU A 1 578 ? -4.194 -16.740 4.171 1.00 93.25 578 LEU A CA 1
ATOM 4531 C C . LEU A 1 578 ? -3.544 -16.930 5.551 1.00 93.25 578 LEU A C 1
ATOM 4533 O O . LEU A 1 578 ? -2.937 -15.988 6.059 1.00 93.25 578 LEU A O 1
ATOM 4537 N N . ASN A 1 579 ? -3.610 -18.126 6.155 1.00 94.94 579 ASN A N 1
ATOM 4538 C CA . ASN A 1 579 ? -2.885 -18.401 7.400 1.00 94.94 579 ASN A CA 1
ATOM 4539 C C . ASN A 1 579 ? -1.385 -18.481 7.143 1.00 94.94 579 ASN A C 1
ATOM 4541 O O . ASN A 1 579 ? -0.607 -17.911 7.909 1.00 94.94 579 ASN A O 1
ATOM 4545 N N . GLN A 1 580 ? -0.982 -19.167 6.073 1.00 92.94 580 GLN A N 1
ATOM 4546 C CA . GLN A 1 580 ? 0.420 -19.227 5.670 1.00 92.94 580 GLN A CA 1
ATOM 4547 C C . GLN A 1 580 ? 0.942 -17.838 5.289 1.00 92.94 580 GLN A C 1
ATOM 4549 O O . GLN A 1 580 ? 2.028 -17.458 5.727 1.00 92.94 580 GLN A O 1
ATOM 4554 N N . TYR A 1 581 ? 0.147 -17.058 4.550 1.00 92.12 581 TYR A N 1
ATOM 4555 C CA . TYR A 1 581 ? 0.490 -15.682 4.201 1.00 92.12 581 TYR A CA 1
ATOM 4556 C C . TYR A 1 581 ? 0.682 -14.820 5.456 1.00 92.12 581 TYR A C 1
ATOM 4558 O O . TYR A 1 581 ? 1.741 -14.221 5.619 1.00 92.12 581 TYR A O 1
ATOM 4566 N N . ALA A 1 582 ? -0.264 -14.833 6.405 1.00 94.69 582 ALA A N 1
ATOM 4567 C CA . ALA A 1 582 ? -0.135 -14.097 7.666 1.00 94.69 582 ALA A CA 1
ATOM 4568 C C . ALA A 1 582 ? 1.105 -14.514 8.479 1.00 94.69 582 ALA A C 1
ATOM 4570 O O . ALA A 1 582 ? 1.811 -13.653 9.001 1.00 94.69 582 ALA A O 1
ATOM 4571 N N . SER A 1 583 ? 1.408 -15.816 8.562 1.00 94.62 583 SER A N 1
ATOM 4572 C CA . SER A 1 583 ? 2.631 -16.302 9.221 1.00 94.62 583 SER A CA 1
ATOM 4573 C C . SER A 1 583 ? 3.891 -15.762 8.539 1.00 94.62 583 SER A C 1
ATOM 4575 O O . SER A 1 583 ? 4.779 -15.256 9.220 1.00 94.62 583 SER A O 1
ATOM 4577 N N . SER A 1 584 ? 3.934 -15.781 7.203 1.00 91.75 584 SER A N 1
ATOM 4578 C CA . SER A 1 584 ? 5.046 -15.216 6.433 1.00 91.75 584 SER A CA 1
ATOM 4579 C C . SER A 1 584 ? 5.209 -13.711 6.674 1.00 91.75 584 SER A C 1
ATOM 4581 O O . SER A 1 584 ? 6.330 -13.239 6.849 1.00 91.75 584 SER A O 1
ATOM 4583 N N . LEU A 1 585 ? 4.113 -12.947 6.753 1.00 93.19 585 LEU A N 1
ATOM 4584 C CA . LEU A 1 585 ? 4.167 -11.514 7.062 1.00 93.19 585 LEU A CA 1
ATOM 4585 C C . LEU A 1 585 ? 4.755 -11.235 8.450 1.00 93.19 585 LEU A C 1
ATOM 4587 O O . LEU A 1 585 ? 5.588 -10.342 8.593 1.00 93.19 585 LEU A O 1
ATOM 4591 N N . LEU A 1 586 ? 4.358 -12.005 9.466 1.00 94.44 586 LEU A N 1
ATOM 4592 C CA . LEU A 1 586 ? 4.889 -11.852 10.824 1.00 94.44 586 LEU A CA 1
ATOM 4593 C C . LEU A 1 586 ? 6.384 -12.190 10.889 1.00 94.44 586 LEU A C 1
ATOM 4595 O O . LEU A 1 586 ? 7.146 -11.460 11.519 1.00 94.44 586 LEU A O 1
ATOM 4599 N N . GLU A 1 587 ? 6.823 -13.244 10.197 1.00 91.31 587 GLU A N 1
ATOM 4600 C CA . GLU A 1 587 ? 8.248 -13.582 10.075 1.00 91.31 587 GLU A CA 1
ATOM 4601 C C . GLU A 1 587 ? 9.044 -12.461 9.391 1.00 91.31 587 GLU A C 1
ATOM 4603 O O . GLU A 1 587 ? 10.137 -12.113 9.843 1.00 91.31 587 GLU A O 1
ATOM 4608 N N . ARG A 1 588 ? 8.481 -11.845 8.343 1.00 88.69 588 ARG A N 1
ATOM 4609 C CA . ARG A 1 588 ? 9.092 -10.701 7.644 1.00 88.69 588 ARG A CA 1
ATOM 4610 C C . ARG A 1 588 ? 9.213 -9.480 8.547 1.00 88.69 588 ARG A C 1
ATOM 4612 O O . ARG A 1 588 ? 10.278 -8.869 8.603 1.00 88.69 588 ARG A O 1
ATOM 4619 N N . PHE A 1 589 ? 8.158 -9.144 9.287 1.00 90.62 589 PHE A N 1
ATOM 4620 C CA . PHE A 1 589 ? 8.183 -8.037 10.245 1.00 90.62 589 PHE A CA 1
ATOM 4621 C C . PHE A 1 589 ? 9.178 -8.272 11.387 1.00 90.62 589 PHE A C 1
ATOM 4623 O O . PHE A 1 589 ? 9.735 -7.313 11.915 1.00 90.62 589 PHE A O 1
ATOM 4630 N N . ALA A 1 590 ? 9.429 -9.530 11.757 1.00 90.88 590 ALA A N 1
ATOM 4631 C CA . ALA A 1 590 ? 10.375 -9.895 12.805 1.00 90.88 590 ALA A CA 1
ATOM 4632 C C . ALA A 1 590 ? 11.846 -9.902 12.347 1.00 90.88 590 ALA A C 1
ATOM 4634 O O . ALA A 1 590 ? 12.727 -10.136 13.174 1.00 90.88 590 ALA A O 1
ATOM 4635 N N . ASN A 1 591 ? 12.140 -9.663 11.061 1.00 84.94 591 ASN A N 1
ATOM 4636 C CA . ASN A 1 591 ? 13.501 -9.747 10.530 1.00 84.94 591 ASN A CA 1
ATOM 4637 C C . ASN A 1 591 ? 14.425 -8.675 11.158 1.00 84.94 591 ASN A C 1
ATOM 4639 O O . ASN A 1 591 ? 14.289 -7.491 10.842 1.00 84.94 591 ASN A O 1
ATOM 4643 N N . PRO A 1 592 ? 15.424 -9.059 11.982 1.00 81.00 592 PRO A N 1
ATOM 4644 C CA . PRO A 1 592 ? 16.282 -8.103 12.685 1.00 81.00 592 PRO A CA 1
ATOM 4645 C C . PRO A 1 592 ? 17.283 -7.398 11.759 1.00 81.00 592 PRO A C 1
ATOM 4647 O O . PRO A 1 592 ? 17.868 -6.384 12.137 1.00 81.00 592 PRO A O 1
ATOM 4650 N N . ALA A 1 593 ? 17.498 -7.925 10.548 1.00 76.75 593 ALA A N 1
ATOM 4651 C CA . ALA A 1 593 ? 18.404 -7.335 9.568 1.00 76.75 593 ALA A CA 1
ATOM 4652 C C . ALA A 1 593 ? 17.818 -6.077 8.900 1.00 76.75 593 ALA A C 1
ATOM 4654 O O . ALA A 1 593 ? 18.555 -5.333 8.248 1.00 76.75 593 ALA A O 1
ATOM 4655 N N . LEU A 1 594 ? 16.511 -5.831 9.060 1.00 72.44 594 LEU A N 1
ATOM 4656 C CA . LEU A 1 594 ? 15.785 -4.714 8.460 1.00 72.44 594 LEU A CA 1
ATOM 4657 C C . LEU A 1 594 ? 15.311 -3.752 9.555 1.00 72.44 594 LEU A C 1
ATOM 4659 O O . LEU A 1 594 ? 14.351 -4.014 10.271 1.00 72.44 594 LEU A O 1
ATOM 4663 N N . LYS A 1 595 ? 15.965 -2.593 9.667 1.00 79.19 595 LYS A N 1
ATOM 4664 C CA . LYS A 1 595 ? 15.618 -1.557 10.656 1.00 79.19 595 LYS A CA 1
ATOM 4665 C C . LYS A 1 595 ? 14.521 -0.624 10.141 1.00 79.19 595 LYS A C 1
ATOM 4667 O O . LYS A 1 595 ? 14.755 0.549 9.855 1.00 79.19 595 LYS A O 1
ATOM 4672 N N . HIS A 1 596 ? 13.311 -1.154 10.005 1.00 80.88 596 HIS A N 1
ATOM 4673 C CA . HIS A 1 596 ? 12.148 -0.401 9.538 1.00 80.88 596 HIS A CA 1
ATOM 4674 C C . HIS A 1 596 ? 11.568 0.484 10.629 1.00 80.88 596 HIS A C 1
ATOM 4676 O O . HIS A 1 596 ? 10.913 -0.016 11.539 1.00 80.88 596 HIS A O 1
ATOM 4682 N N . ARG A 1 597 ? 11.789 1.798 10.532 1.00 86.12 597 ARG A N 1
ATOM 4683 C CA . ARG A 1 597 ? 11.325 2.747 11.548 1.00 86.12 597 ARG A CA 1
ATOM 4684 C C . ARG A 1 597 ? 9.800 2.842 11.567 1.00 86.12 597 ARG A C 1
ATOM 4686 O O . ARG A 1 597 ? 9.196 3.152 10.539 1.00 86.12 597 ARG A O 1
ATOM 4693 N N . THR A 1 598 ? 9.196 2.674 12.743 1.00 92.31 598 THR A N 1
ATOM 4694 C CA . THR A 1 598 ? 7.748 2.855 12.969 1.00 92.31 598 THR A CA 1
ATOM 4695 C C . THR A 1 598 ? 7.293 4.231 12.486 1.00 92.31 598 THR A C 1
ATOM 4697 O O . THR A 1 598 ? 6.347 4.339 11.712 1.00 92.31 598 THR A O 1
ATOM 4700 N N . TRP A 1 599 ? 8.062 5.269 12.814 1.00 92.44 599 TRP A N 1
ATOM 4701 C CA . TRP A 1 599 ? 7.827 6.646 12.376 1.00 92.44 599 TRP A CA 1
ATOM 4702 C C . TRP A 1 599 ? 7.758 6.814 10.849 1.00 92.44 599 TRP A C 1
ATOM 4704 O O . TRP A 1 599 ? 6.881 7.504 10.337 1.00 92.44 599 TRP A O 1
ATOM 4714 N N . GLN A 1 600 ? 8.644 6.145 10.099 1.00 82.12 600 GLN A N 1
ATOM 4715 C CA . GLN A 1 600 ? 8.653 6.222 8.633 1.00 82.12 600 GLN A CA 1
ATOM 4716 C C . GLN A 1 600 ? 7.401 5.579 8.029 1.00 82.12 600 GLN A C 1
ATOM 4718 O O . GLN A 1 600 ? 6.844 6.067 7.047 1.00 82.12 600 GLN A O 1
ATOM 4723 N N . ILE A 1 601 ? 6.927 4.490 8.628 1.00 86.75 601 ILE A N 1
ATOM 4724 C CA . ILE A 1 601 ? 5.716 3.802 8.172 1.00 86.75 601 ILE A CA 1
ATOM 4725 C C . ILE A 1 601 ? 4.460 4.588 8.563 1.00 86.75 601 ILE A C 1
ATOM 4727 O O . ILE A 1 601 ? 3.492 4.582 7.798 1.00 86.75 601 ILE A O 1
ATOM 4731 N N . ALA A 1 602 ? 4.499 5.291 9.697 1.00 89.94 602 ALA A N 1
ATOM 4732 C CA . ALA A 1 602 ? 3.418 6.117 10.224 1.00 89.94 602 ALA A CA 1
ATOM 4733 C C . ALA A 1 602 ? 3.132 7.392 9.406 1.00 89.94 602 ALA A C 1
ATOM 4735 O O . ALA A 1 602 ? 2.040 7.943 9.547 1.00 89.94 602 ALA A O 1
ATOM 4736 N N . MET A 1 603 ? 4.072 7.844 8.563 1.00 85.00 603 MET A N 1
ATOM 4737 C CA . MET A 1 603 ? 3.899 9.013 7.683 1.00 85.00 603 MET A CA 1
ATOM 4738 C C . MET A 1 603 ? 2.697 8.873 6.745 1.00 85.00 603 MET A C 1
ATOM 4740 O O . MET A 1 603 ? 2.316 7.754 6.402 1.00 85.00 603 MET A O 1
ATOM 4744 N N . ASP A 1 604 ? 2.157 9.989 6.261 1.00 83.19 604 ASP A N 1
ATOM 4745 C CA . ASP A 1 604 ? 1.091 10.045 5.249 1.00 83.19 604 ASP A CA 1
ATOM 4746 C C . ASP A 1 604 ? -0.120 9.167 5.611 1.00 83.19 604 ASP A C 1
ATOM 4748 O O . ASP A 1 604 ? -0.707 8.479 4.771 1.00 83.19 604 ASP A O 1
ATOM 4752 N N . GLY A 1 605 ? -0.471 9.139 6.899 1.00 83.94 605 GLY A N 1
ATOM 4753 C CA . GLY A 1 605 ? -1.559 8.324 7.423 1.00 83.94 605 GLY A CA 1
ATOM 4754 C C . GLY A 1 605 ? -2.906 8.643 6.780 1.00 83.94 605 GLY A C 1
ATOM 4755 O O . GLY A 1 605 ? -3.663 7.716 6.485 1.00 83.94 605 GLY A O 1
ATOM 4756 N N . SER A 1 606 ? -3.163 9.918 6.469 1.00 78.44 606 SER A N 1
ATOM 4757 C CA . SER A 1 606 ? -4.372 10.356 5.758 1.00 78.44 606 SER A CA 1
ATOM 4758 C C . SER A 1 606 ? -4.544 9.682 4.400 1.00 78.44 606 SER A C 1
ATOM 4760 O O . SER A 1 606 ? -5.662 9.361 4.012 1.00 78.44 606 SER A O 1
ATOM 4762 N N . GLN A 1 607 ? -3.437 9.404 3.712 1.00 73.25 607 GLN A N 1
ATOM 4763 C CA . GLN A 1 607 ? -3.429 8.744 2.411 1.00 73.25 607 GLN A CA 1
ATOM 4764 C C . GLN A 1 607 ? -3.439 7.224 2.524 1.00 73.25 607 GLN A C 1
ATOM 4766 O O . GLN A 1 607 ? -3.583 6.563 1.509 1.00 73.25 607 GLN A O 1
ATOM 4771 N N . LYS A 1 608 ? -3.217 6.655 3.715 1.00 82.06 608 LYS A N 1
ATOM 4772 C CA . LYS A 1 608 ? -3.060 5.208 3.937 1.00 82.06 608 LYS A CA 1
ATOM 4773 C C . LYS A 1 608 ? -4.307 4.570 4.537 1.00 82.06 608 LYS A C 1
ATOM 4775 O O . LYS A 1 608 ? -4.621 3.432 4.194 1.00 82.06 608 LYS A O 1
ATOM 4780 N N . LEU A 1 609 ? -4.984 5.269 5.449 1.00 84.25 609 LEU A N 1
ATOM 4781 C CA . LEU A 1 609 ? -6.160 4.757 6.156 1.00 84.25 609 LEU A CA 1
ATOM 4782 C C . LEU A 1 609 ? -7.278 4.263 5.221 1.00 84.25 609 LEU A C 1
ATOM 4784 O O . LEU A 1 609 ? -7.757 3.146 5.459 1.00 84.25 609 LEU A O 1
ATOM 4788 N N . PRO A 1 610 ? -7.678 5.008 4.167 1.00 79.19 610 PRO A N 1
ATOM 4789 C CA . PRO A 1 610 ? -8.826 4.628 3.347 1.00 79.19 610 PRO A CA 1
ATOM 4790 C C . PRO A 1 610 ? -8.697 3.233 2.729 1.00 79.19 610 PRO A C 1
ATOM 4792 O O . PRO A 1 610 ? -9.546 2.374 2.976 1.00 79.19 610 PRO A O 1
ATOM 4795 N N . GLN A 1 611 ? -7.601 2.974 2.014 1.00 74.00 611 GLN A N 1
ATOM 4796 C CA . GLN A 1 611 ? -7.381 1.713 1.301 1.00 74.00 611 GLN A CA 1
ATOM 4797 C C . GLN A 1 611 ? -6.851 0.575 2.182 1.00 74.00 611 GLN A C 1
ATOM 4799 O O . GLN A 1 611 ? -6.928 -0.589 1.795 1.00 74.00 611 GLN A O 1
ATOM 4804 N N . ARG A 1 612 ? -6.286 0.875 3.360 1.00 87.94 612 ARG A N 1
ATOM 4805 C CA . ARG A 1 612 ? -5.784 -0.167 4.272 1.00 87.94 612 ARG A CA 1
ATOM 4806 C C . ARG A 1 612 ? -6.878 -0.709 5.186 1.00 87.94 612 ARG A C 1
ATOM 4808 O O . ARG A 1 612 ? -6.874 -1.911 5.455 1.00 87.94 612 ARG A O 1
ATOM 4815 N N . TRP A 1 613 ? -7.776 0.152 5.676 1.00 89.50 613 TRP A N 1
ATOM 4816 C CA . TRP A 1 613 ? -8.702 -0.180 6.768 1.00 89.50 613 TRP A CA 1
ATOM 4817 C C . TRP A 1 613 ? -10.154 0.210 6.522 1.00 89.50 613 TRP A C 1
ATOM 4819 O O . TRP A 1 613 ? -11.038 -0.560 6.884 1.00 89.50 613 TRP A O 1
ATOM 4829 N N . LEU A 1 614 ? -10.437 1.388 5.957 1.00 84.50 614 LEU A N 1
ATOM 4830 C CA . LEU A 1 614 ? -11.807 1.917 5.997 1.00 84.50 614 LEU A CA 1
ATOM 4831 C C . LEU A 1 614 ? -12.788 1.122 5.131 1.00 84.50 614 LEU A C 1
ATOM 4833 O O . LEU A 1 614 ? -13.952 0.993 5.498 1.00 84.50 614 LEU A O 1
ATOM 4837 N N . GLU A 1 615 ? -12.336 0.521 4.031 1.00 80.75 615 GLU A N 1
ATOM 4838 C CA . GLU A 1 615 ? -13.151 -0.459 3.298 1.00 80.75 615 GLU A CA 1
ATOM 4839 C C . GLU A 1 615 ? -13.477 -1.702 4.134 1.00 80.75 615 GLU A C 1
ATOM 4841 O O . GLU A 1 615 ? -14.614 -2.172 4.118 1.00 80.75 615 GLU A O 1
ATOM 4846 N N . SER A 1 616 ? -12.512 -2.209 4.904 1.00 85.12 616 SER A N 1
ATOM 4847 C CA . SER A 1 616 ? -12.721 -3.338 5.814 1.00 85.12 616 SER A CA 1
ATOM 4848 C C . SER A 1 616 ? -13.705 -2.976 6.922 1.00 85.12 616 SER A C 1
ATOM 4850 O O . SER A 1 616 ? -14.620 -3.744 7.206 1.00 85.12 616 SER A O 1
ATOM 4852 N N . VAL A 1 617 ? -13.596 -1.768 7.487 1.00 80.62 617 VAL A N 1
ATOM 4853 C CA . VAL A 1 617 ? -14.564 -1.240 8.464 1.00 80.62 617 VAL A CA 1
ATOM 4854 C C . VAL A 1 617 ? -15.967 -1.180 7.857 1.00 80.62 617 VAL A C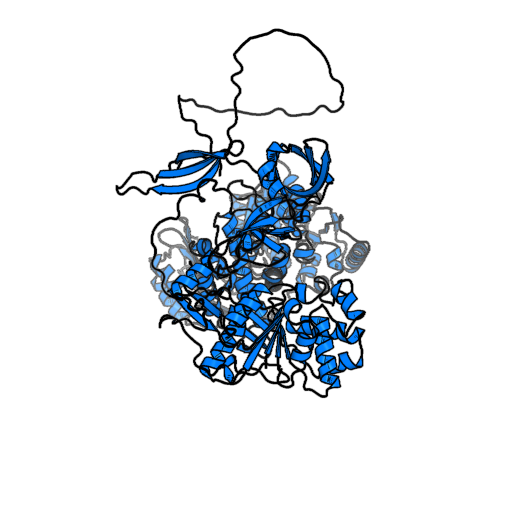 1
ATOM 4856 O O . VAL A 1 617 ? -16.911 -1.689 8.457 1.00 80.62 617 VAL A O 1
ATOM 4859 N N . ARG A 1 618 ? -16.119 -0.637 6.642 1.00 79.25 618 ARG A N 1
ATOM 4860 C CA . ARG A 1 618 ? -17.409 -0.615 5.926 1.00 79.25 618 ARG A CA 1
ATOM 4861 C C . ARG A 1 618 ? -17.968 -2.018 5.710 1.00 79.25 618 ARG A C 1
ATOM 4863 O O . ARG A 1 618 ? -19.162 -2.233 5.914 1.00 79.25 618 ARG A O 1
ATOM 4870 N N . TRP A 1 619 ? -17.118 -2.976 5.341 1.00 86.00 619 TRP A N 1
ATOM 4871 C CA . TRP A 1 619 ? -17.517 -4.374 5.190 1.00 86.00 619 TRP A CA 1
ATOM 4872 C C . TRP A 1 619 ? -18.024 -4.955 6.515 1.00 86.00 619 TRP A C 1
ATOM 4874 O O . TRP A 1 619 ? -19.097 -5.559 6.547 1.00 86.00 619 TRP A O 1
ATOM 4884 N N . HIS A 1 620 ? -17.311 -4.728 7.619 1.00 78.94 620 HIS A N 1
ATOM 4885 C CA . HIS A 1 620 ? -17.717 -5.215 8.938 1.00 78.94 620 HIS A CA 1
ATOM 4886 C C . HIS A 1 620 ? -19.026 -4.590 9.420 1.00 78.94 620 HIS A C 1
ATOM 4888 O O . HIS A 1 620 ? -19.895 -5.317 9.906 1.00 78.94 620 HIS A O 1
ATOM 4894 N N . LEU A 1 621 ? -19.199 -3.279 9.224 1.00 69.62 621 LEU A N 1
ATOM 4895 C CA . LEU A 1 621 ? -20.440 -2.565 9.528 1.00 69.62 621 LEU A CA 1
ATOM 4896 C C . LEU A 1 621 ? -21.621 -3.125 8.725 1.00 69.62 621 LEU A C 1
ATOM 4898 O O . LEU A 1 621 ? -22.673 -3.401 9.298 1.00 69.62 621 LEU A O 1
ATOM 4902 N N . ALA A 1 622 ? -21.438 -3.361 7.423 1.00 67.31 622 ALA A N 1
ATOM 4903 C CA . ALA A 1 622 ? -22.477 -3.925 6.562 1.00 67.31 622 ALA A CA 1
ATOM 4904 C C . ALA A 1 622 ? -22.855 -5.372 6.933 1.00 67.31 622 ALA A C 1
ATOM 4906 O O . ALA A 1 622 ? -24.002 -5.771 6.741 1.00 67.31 622 ALA A O 1
ATOM 4907 N N . ASN A 1 623 ? -21.912 -6.149 7.476 1.00 68.25 623 ASN A N 1
ATOM 4908 C CA . ASN A 1 623 ? -22.109 -7.558 7.834 1.00 68.25 623 ASN A CA 1
ATOM 4909 C C . ASN A 1 623 ? -22.373 -7.790 9.334 1.00 68.25 623 ASN A C 1
ATOM 4911 O O . ASN A 1 623 ? -22.492 -8.939 9.758 1.00 68.25 623 ASN A O 1
ATOM 4915 N N . GLY A 1 624 ? -22.436 -6.735 10.154 1.00 58.97 624 GLY A N 1
ATOM 4916 C CA . GLY A 1 624 ? -22.648 -6.853 11.600 1.00 58.97 624 GLY A CA 1
ATOM 4917 C C . GLY A 1 624 ? -21.584 -7.704 12.308 1.00 58.97 624 GLY A C 1
ATOM 4918 O O . GLY A 1 624 ? -21.908 -8.466 13.220 1.00 58.97 624 GLY A O 1
ATOM 4919 N N . SER A 1 625 ? -20.323 -7.610 11.883 1.00 63.78 625 SER A N 1
ATOM 4920 C CA . SER A 1 625 ? -19.198 -8.350 12.479 1.00 63.78 625 SER A CA 1
ATOM 4921 C C . SER A 1 625 ? -18.249 -7.421 13.242 1.00 63.78 625 SER A C 1
ATOM 4923 O O . SER A 1 625 ? -18.298 -6.202 13.090 1.00 63.78 625 SER A O 1
ATOM 4925 N N . ARG A 1 626 ? -17.419 -7.991 14.125 1.00 71.25 626 ARG A N 1
ATOM 4926 C CA . ARG A 1 626 ? -16.493 -7.228 14.979 1.00 71.25 626 ARG A CA 1
ATOM 4927 C C . ARG A 1 626 ? -15.244 -6.802 14.212 1.00 71.25 626 ARG A C 1
ATOM 4929 O O . ARG A 1 626 ? -14.793 -7.531 13.338 1.00 71.25 626 ARG A O 1
ATOM 4936 N N . TRP A 1 627 ? -14.697 -5.652 14.596 1.00 85.50 627 TRP A N 1
ATOM 4937 C CA . TRP A 1 627 ? -13.544 -5.007 13.959 1.00 85.50 627 TRP A CA 1
ATOM 4938 C C . TRP A 1 627 ? -12.690 -4.240 14.993 1.00 85.50 627 TRP A C 1
ATOM 4940 O O . TRP A 1 627 ? -12.302 -3.089 14.799 1.00 85.50 627 TRP A O 1
ATOM 4950 N N . SER A 1 628 ? -12.470 -4.846 16.162 1.00 83.88 628 SER A N 1
ATOM 4951 C CA . SER A 1 628 ? -11.870 -4.186 17.328 1.00 83.88 628 SER A CA 1
ATOM 4952 C C . SER A 1 628 ? -10.416 -3.753 17.101 1.00 83.88 628 SER A C 1
ATOM 4954 O O . SER A 1 628 ? -10.016 -2.690 17.574 1.00 83.88 628 SER A O 1
ATOM 4956 N N . CYS A 1 629 ? -9.613 -4.533 16.372 1.00 90.88 629 CYS A N 1
ATOM 4957 C CA . CYS A 1 629 ? -8.241 -4.159 16.029 1.00 90.88 629 CYS A CA 1
ATOM 4958 C C . CYS A 1 629 ? -8.198 -3.035 14.989 1.00 90.88 629 CYS A C 1
ATOM 4960 O O . CYS A 1 629 ? -7.359 -2.145 15.108 1.00 90.88 629 CYS A O 1
ATOM 4962 N N . LEU A 1 630 ? -9.099 -3.024 14.004 1.00 88.75 630 LEU A N 1
ATOM 4963 C CA . LEU A 1 630 ? -9.259 -1.903 13.075 1.00 88.75 630 LEU A CA 1
ATOM 4964 C C . LEU A 1 630 ? -9.641 -0.620 13.832 1.00 88.75 630 LEU A C 1
ATOM 4966 O O . LEU A 1 630 ? -9.032 0.424 13.597 1.00 88.75 630 LEU A O 1
ATOM 4970 N N . ALA A 1 631 ? -10.570 -0.699 14.791 1.00 87.94 631 ALA A N 1
ATOM 4971 C CA . ALA A 1 631 ? -10.940 0.427 15.653 1.00 87.94 631 ALA A CA 1
ATOM 4972 C C . ALA A 1 631 ? -9.752 0.929 16.488 1.00 87.94 631 ALA A C 1
ATOM 4974 O O . ALA A 1 631 ? -9.454 2.125 16.488 1.00 87.94 631 ALA A O 1
ATOM 4975 N N . LEU A 1 632 ? -9.028 0.015 17.142 1.00 93.31 632 LEU A N 1
ATOM 4976 C CA . LEU A 1 632 ? -7.824 0.333 17.913 1.00 93.31 632 LEU A CA 1
ATOM 4977 C C . LEU A 1 632 ? -6.738 0.963 17.036 1.00 93.31 632 LEU A C 1
ATOM 4979 O O . LEU A 1 632 ? -6.083 1.913 17.453 1.00 93.31 632 LEU A O 1
ATOM 4983 N N . GLY A 1 633 ? -6.558 0.465 15.815 1.00 93.31 633 GLY A N 1
ATOM 4984 C CA . GLY A 1 633 ? -5.640 1.046 14.848 1.00 93.31 633 GLY A CA 1
ATOM 4985 C C . GLY A 1 633 ? -6.000 2.496 14.523 1.00 93.31 633 GLY A C 1
ATOM 4986 O O . GLY A 1 633 ? -5.124 3.363 14.549 1.00 93.31 633 GLY A O 1
ATOM 4987 N N . ILE A 1 634 ? -7.280 2.773 14.239 1.00 92.50 634 ILE A N 1
ATOM 4988 C CA . ILE A 1 634 ? -7.778 4.129 13.944 1.00 92.50 634 ILE A CA 1
ATOM 4989 C C . ILE A 1 634 ? -7.568 5.045 15.153 1.00 92.50 634 ILE A C 1
ATOM 4991 O O . ILE A 1 634 ? -7.071 6.160 14.995 1.00 92.50 634 ILE A O 1
ATOM 4995 N N . ALA A 1 635 ? -7.865 4.563 16.361 1.00 91.94 635 ALA A N 1
ATOM 4996 C CA . ALA A 1 635 ? -7.598 5.291 17.599 1.00 91.94 635 ALA A CA 1
ATOM 4997 C C . ALA A 1 635 ? -6.095 5.562 17.795 1.00 91.94 635 ALA A C 1
ATOM 4999 O O . ALA A 1 635 ? -5.711 6.675 18.152 1.00 91.94 635 ALA A O 1
ATOM 5000 N N . GLY A 1 636 ? -5.235 4.586 17.487 1.00 95.38 636 GLY A N 1
ATOM 5001 C CA . GLY A 1 636 ? -3.779 4.733 17.500 1.00 95.38 636 GLY A CA 1
ATOM 5002 C C . GLY A 1 636 ? -3.295 5.823 16.543 1.00 95.38 636 GLY A C 1
ATOM 5003 O O . GLY A 1 636 ? -2.485 6.662 16.933 1.00 95.38 636 GLY A O 1
ATOM 5004 N N . TRP A 1 637 ? -3.842 5.884 15.324 1.00 97.25 637 TRP A N 1
ATOM 5005 C CA . TRP A 1 637 ? -3.572 6.985 14.394 1.00 97.25 637 TRP A CA 1
ATOM 5006 C C . TRP A 1 637 ? -4.040 8.334 14.957 1.00 97.25 637 TRP A C 1
ATOM 5008 O O . TRP A 1 637 ? -3.249 9.275 14.984 1.00 97.25 637 TRP A O 1
ATOM 5018 N N . MET A 1 638 ? -5.275 8.433 15.467 1.00 95.38 638 MET A N 1
ATOM 5019 C CA . MET A 1 638 ? -5.811 9.672 16.059 1.00 95.38 638 MET A CA 1
ATOM 5020 C C . MET A 1 638 ? -4.950 10.170 17.231 1.00 95.38 638 MET A C 1
ATOM 5022 O O . MET A 1 638 ? -4.665 11.368 17.355 1.00 95.38 638 MET A O 1
ATOM 5026 N N . ARG A 1 639 ? -4.488 9.244 18.077 1.00 95.88 639 ARG A N 1
ATOM 5027 C CA . ARG A 1 639 ? -3.591 9.525 19.200 1.00 95.88 639 ARG A CA 1
ATOM 5028 C C . ARG A 1 639 ? -2.207 9.962 18.722 1.00 95.88 639 ARG A C 1
ATOM 5030 O O . ARG A 1 639 ? -1.669 10.910 19.288 1.00 95.88 639 ARG A O 1
ATOM 5037 N N . TYR A 1 640 ? -1.659 9.327 17.688 1.00 97.12 640 TYR A N 1
ATOM 5038 C CA . TYR A 1 640 ? -0.368 9.678 17.089 1.00 97.12 640 TYR A CA 1
ATOM 5039 C C . TYR A 1 640 ? -0.388 11.079 16.462 1.00 97.12 640 TYR A C 1
ATOM 5041 O O . TYR A 1 640 ? 0.466 11.911 16.766 1.00 97.12 640 TYR A O 1
ATOM 5049 N N . VAL A 1 641 ? -1.401 11.394 15.646 1.00 96.19 641 VAL A N 1
ATOM 5050 C CA . VAL A 1 641 ? -1.491 12.703 14.973 1.00 96.19 641 VAL A CA 1
ATOM 5051 C C . VAL A 1 641 ? -1.845 13.857 15.911 1.00 96.19 641 VAL A C 1
ATOM 5053 O O . VAL A 1 641 ? -1.743 15.018 15.525 1.00 96.19 641 VAL A O 1
ATOM 5056 N N . SER A 1 642 ? -2.207 13.554 17.161 1.00 94.38 642 SER A N 1
ATOM 5057 C CA . SER A 1 642 ? -2.346 14.561 18.216 1.00 94.38 642 SER A CA 1
ATOM 5058 C C . SER A 1 642 ? -1.003 15.185 18.633 1.00 94.38 642 SER A C 1
ATOM 5060 O O . SER A 1 642 ? -0.998 16.178 19.355 1.00 94.38 642 SER A O 1
ATOM 5062 N N . GLY A 1 643 ? 0.129 14.643 18.160 1.00 92.81 643 GLY A N 1
ATOM 5063 C CA . GLY A 1 643 ? 1.413 15.348 18.128 1.00 92.81 643 GLY A CA 1
ATOM 5064 C C . GLY A 1 643 ? 2.269 15.250 19.391 1.00 92.81 643 GLY A C 1
ATOM 5065 O O . GLY A 1 643 ? 3.313 15.892 19.447 1.00 92.81 643 GLY A O 1
ATOM 5066 N N . VAL A 1 644 ? 1.869 14.459 20.388 1.00 92.75 644 VAL A N 1
ATOM 5067 C CA . VAL A 1 644 ? 2.620 14.253 21.640 1.00 92.75 644 VAL A CA 1
ATOM 5068 C C . VAL A 1 644 ? 2.643 12.762 21.966 1.00 92.75 644 VAL A C 1
ATOM 5070 O O . VAL A 1 644 ? 1.592 12.144 21.901 1.00 92.75 644 VAL A O 1
ATOM 5073 N N . ASP A 1 645 ? 3.776 12.147 22.290 1.00 91.88 645 ASP A N 1
ATOM 5074 C CA . ASP A 1 645 ? 3.847 10.712 22.617 1.00 91.88 645 ASP A CA 1
ATOM 5075 C C . ASP A 1 645 ? 3.381 10.397 24.056 1.00 91.88 645 ASP A C 1
ATOM 5077 O O . ASP A 1 645 ? 2.797 11.246 24.736 1.00 91.88 645 ASP A O 1
ATOM 5081 N N . GLU A 1 646 ? 3.550 9.152 24.511 1.00 90.00 646 GLU A N 1
ATOM 5082 C CA . GLU A 1 646 ? 3.188 8.738 25.878 1.00 90.00 646 GLU A CA 1
ATOM 5083 C C . GLU A 1 646 ? 4.164 9.251 26.949 1.00 90.00 646 GLU A C 1
ATOM 5085 O O . GLU A 1 646 ? 3.826 9.275 28.132 1.00 90.00 646 GLU A O 1
ATOM 5090 N N . GLN A 1 647 ? 5.360 9.691 26.552 1.00 89.56 647 GLN A N 1
ATOM 5091 C CA . GLN A 1 647 ? 6.364 10.279 27.440 1.00 89.56 647 GLN A CA 1
ATOM 5092 C C . GLN A 1 647 ? 6.279 11.814 27.483 1.00 89.56 647 GLN A C 1
ATOM 5094 O O . GLN A 1 647 ? 7.012 12.450 28.241 1.00 89.56 647 GLN A O 1
ATOM 5099 N N . GLY A 1 648 ? 5.364 12.413 26.716 1.00 89.88 648 GLY A N 1
ATOM 5100 C CA . GLY A 1 648 ? 5.151 13.856 26.656 1.00 89.88 648 GLY A CA 1
ATOM 5101 C C . GLY A 1 648 ? 6.041 14.586 25.648 1.00 89.88 648 GLY A C 1
ATOM 5102 O O . GLY A 1 648 ? 6.028 15.818 25.628 1.00 89.88 648 GLY A O 1
ATOM 5103 N N . HIS A 1 649 ? 6.802 13.879 24.808 1.00 92.31 649 HIS A N 1
ATOM 5104 C CA . HIS A 1 649 ? 7.608 14.509 23.762 1.00 92.31 649 HIS A CA 1
ATOM 5105 C C . HIS A 1 649 ? 6.778 14.794 22.512 1.00 92.31 649 HIS A C 1
ATOM 5107 O O . HIS A 1 649 ? 5.811 14.099 22.205 1.00 92.31 649 HIS A O 1
ATOM 5113 N N . ALA A 1 650 ? 7.179 15.817 21.759 1.00 94.69 650 ALA A N 1
ATOM 5114 C CA . ALA A 1 650 ? 6.538 16.151 20.496 1.00 94.69 650 ALA A CA 1
ATOM 5115 C C . ALA A 1 650 ? 6.805 15.079 19.425 1.00 94.69 650 ALA A C 1
ATOM 5117 O O . ALA A 1 650 ? 7.931 14.610 19.256 1.00 94.69 650 ALA A O 1
ATOM 5118 N N . ILE A 1 651 ? 5.772 14.745 18.657 1.00 95.12 651 ILE A N 1
ATOM 5119 C CA . ILE A 1 651 ? 5.844 13.854 17.498 1.00 95.12 651 ILE A CA 1
ATOM 5120 C C . ILE A 1 651 ? 5.964 14.711 16.232 1.00 95.12 651 ILE A C 1
ATOM 5122 O O . ILE A 1 651 ? 5.113 15.566 15.980 1.00 95.12 651 ILE A O 1
ATOM 5126 N N . ASP A 1 652 ? 6.977 14.454 15.396 1.00 93.62 652 ASP A N 1
ATOM 5127 C CA . ASP A 1 652 ? 7.061 15.030 14.042 1.00 93.62 652 ASP A CA 1
ATOM 5128 C C . ASP A 1 652 ? 6.042 14.335 13.122 1.00 93.62 652 ASP A C 1
ATOM 5130 O O . ASP A 1 652 ? 6.348 13.348 12.446 1.00 93.62 652 ASP A O 1
ATOM 5134 N N . VAL A 1 653 ? 4.789 14.796 13.155 1.00 92.44 653 VAL A N 1
ATOM 5135 C CA . VAL A 1 653 ? 3.708 14.265 12.315 1.00 92.44 653 VAL A CA 1
ATOM 5136 C C . VAL A 1 653 ? 3.902 14.742 10.875 1.00 92.44 653 VAL A C 1
ATOM 5138 O O . VAL A 1 653 ? 3.622 15.896 10.545 1.00 92.44 653 VAL A O 1
ATOM 5141 N N . ARG A 1 654 ? 4.344 13.829 10.003 1.00 87.62 654 ARG A N 1
ATOM 5142 C CA . ARG A 1 654 ? 4.469 14.060 8.557 1.00 87.62 654 ARG A CA 1
ATOM 5143 C C . ARG A 1 654 ? 3.272 13.491 7.818 1.00 87.62 654 ARG A C 1
ATOM 5145 O O . ARG A 1 654 ? 3.115 12.274 7.737 1.00 87.62 654 ARG A O 1
ATOM 5152 N N . ASP A 1 655 ? 2.429 14.383 7.317 1.00 86.56 655 ASP A N 1
ATOM 5153 C CA . ASP A 1 655 ? 1.204 14.037 6.605 1.00 86.56 655 ASP A CA 1
ATOM 5154 C C . ASP A 1 655 ? 0.806 15.175 5.639 1.00 86.56 655 ASP A C 1
ATOM 5156 O O . ASP A 1 655 ? 0.948 16.344 6.011 1.00 86.56 655 ASP A O 1
ATOM 5160 N N . PRO A 1 656 ? 0.270 14.893 4.436 1.00 72.62 656 PRO A N 1
ATOM 5161 C CA . PRO A 1 656 ? -0.198 15.929 3.511 1.00 72.62 656 PRO A CA 1
ATOM 5162 C C . PRO A 1 656 ? -1.332 16.793 4.076 1.00 72.62 656 PRO A C 1
ATOM 5164 O O . PRO A 1 656 ? -1.487 17.946 3.684 1.00 72.62 656 PRO A O 1
ATOM 5167 N N . LEU A 1 657 ? -2.133 16.248 4.998 1.00 82.00 657 LEU A N 1
ATOM 5168 C CA . LEU A 1 657 ? -3.229 16.948 5.669 1.00 82.00 657 LEU A CA 1
ATOM 5169 C C . LEU A 1 657 ? -2.832 17.486 7.051 1.00 82.00 657 LEU A C 1
ATOM 5171 O O . LEU A 1 657 ? -3.717 17.845 7.833 1.00 82.00 657 LEU A O 1
ATOM 5175 N N . ARG A 1 658 ? -1.529 17.565 7.365 1.00 90.62 658 ARG A N 1
ATOM 5176 C CA . ARG A 1 658 ? -1.012 17.973 8.683 1.00 90.62 658 ARG A CA 1
ATOM 5177 C C . ARG A 1 658 ? -1.685 19.231 9.225 1.00 90.62 658 ARG A C 1
ATOM 5179 O O . ARG A 1 658 ? -2.159 19.199 10.353 1.00 90.62 658 ARG A O 1
ATOM 5186 N N . ASP A 1 659 ? -1.771 20.305 8.444 1.00 90.25 659 ASP A N 1
ATOM 5187 C CA . ASP A 1 659 ? -2.293 21.589 8.936 1.00 90.25 659 ASP A CA 1
ATOM 5188 C C . ASP A 1 659 ? -3.780 21.508 9.314 1.00 90.25 659 ASP A C 1
ATOM 5190 O O . ASP A 1 659 ? -4.204 22.041 10.345 1.00 90.25 659 ASP A O 1
ATOM 5194 N N . LYS A 1 660 ? -4.581 20.777 8.524 1.00 89.06 660 LYS A N 1
ATOM 5195 C CA . LYS A 1 660 ? -5.997 20.516 8.831 1.00 89.06 660 LYS A CA 1
ATOM 5196 C C . LYS A 1 660 ? -6.135 19.661 10.087 1.00 89.06 660 LYS A C 1
ATOM 5198 O O . LYS A 1 660 ? -6.919 19.996 10.973 1.00 89.06 660 LYS A O 1
ATOM 5203 N N . ILE A 1 661 ? -5.352 18.586 10.173 1.00 92.25 661 ILE A N 1
ATOM 5204 C CA . ILE A 1 661 ? -5.335 17.689 11.332 1.00 92.25 661 ILE A CA 1
ATOM 5205 C C . ILE A 1 661 ? -4.946 18.469 12.590 1.00 92.25 661 ILE A C 1
ATOM 5207 O O . ILE A 1 661 ? -5.646 18.395 13.596 1.00 92.25 661 ILE A O 1
ATOM 5211 N N . GLN A 1 662 ? -3.890 19.278 12.525 1.00 93.81 662 GLN A N 1
ATOM 5212 C CA . GLN A 1 662 ? -3.412 20.071 13.650 1.00 93.81 662 GLN A CA 1
ATOM 5213 C C . GLN A 1 662 ? -4.431 21.132 14.078 1.00 93.81 662 GLN A C 1
ATOM 5215 O O . GLN A 1 662 ? -4.655 21.305 15.271 1.00 93.81 662 GLN A O 1
ATOM 5220 N N . THR A 1 663 ? -5.119 21.770 13.129 1.00 95.25 663 THR A N 1
ATOM 5221 C CA . THR A 1 663 ? -6.218 22.702 13.432 1.00 95.25 663 THR A CA 1
ATOM 5222 C C . THR A 1 663 ? -7.347 22.011 14.202 1.00 95.25 663 THR A C 1
ATOM 5224 O O . THR A 1 663 ? -7.809 22.535 15.216 1.00 95.25 663 THR A O 1
ATOM 5227 N N . LEU A 1 664 ? -7.763 20.814 13.773 1.00 90.25 664 LEU A N 1
ATOM 5228 C CA . LEU A 1 664 ? -8.793 20.028 14.464 1.00 90.25 664 LEU A CA 1
ATOM 5229 C C . LEU A 1 664 ? -8.329 19.558 15.846 1.00 90.25 664 LEU A C 1
ATOM 5231 O O . LEU A 1 664 ? -9.096 19.612 16.805 1.00 90.25 664 LEU A O 1
ATOM 5235 N N . VAL A 1 665 ? -7.072 19.128 15.963 1.00 93.19 665 VAL A N 1
ATOM 5236 C CA . VAL A 1 665 ? -6.455 18.701 17.226 1.00 93.19 665 VAL A CA 1
ATOM 5237 C C . VAL A 1 665 ? -6.410 19.858 18.223 1.00 93.19 665 VAL A C 1
ATOM 5239 O O . VAL A 1 665 ? -6.869 19.704 19.351 1.00 93.19 665 VAL A O 1
ATOM 5242 N N . SER A 1 666 ? -5.908 21.025 17.814 1.00 92.44 666 SER A N 1
ATO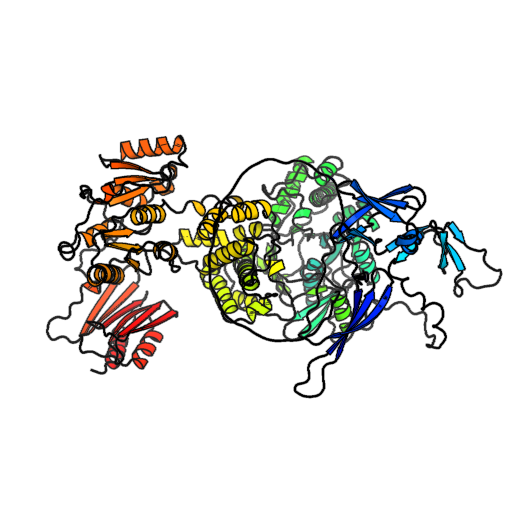M 5243 C CA . SER A 1 666 ? -5.822 22.217 18.667 1.00 92.44 666 SER A CA 1
ATOM 5244 C C . SER A 1 666 ? -7.191 22.810 19.004 1.00 92.44 666 SER A C 1
ATOM 5246 O O . SER A 1 666 ? -7.344 23.416 20.061 1.00 92.44 666 SER A O 1
ATOM 5248 N N . GLY A 1 667 ? -8.179 22.635 18.125 1.00 88.50 667 GLY A N 1
ATOM 5249 C CA . GLY A 1 667 ? -9.552 23.098 18.318 1.00 88.50 667 GLY A CA 1
ATOM 5250 C C . GLY A 1 667 ? -10.454 22.152 19.117 1.00 88.50 667 GLY A C 1
ATOM 5251 O O . GLY A 1 667 ? -11.622 22.483 19.298 1.00 88.50 667 GLY A O 1
ATOM 5252 N N . SER A 1 668 ? -9.956 20.997 19.574 1.00 87.19 668 SER A N 1
ATOM 5253 C CA . SER A 1 668 ? -10.748 19.994 20.302 1.00 87.19 668 SER A CA 1
ATOM 5254 C C . SER A 1 668 ? -10.103 19.575 21.622 1.00 87.19 668 SER A C 1
ATOM 5256 O O . SER A 1 668 ? -8.892 19.329 21.700 1.00 87.19 668 SER A O 1
ATOM 5258 N N . GLY A 1 669 ? -10.934 19.437 22.659 1.00 82.56 669 GLY A N 1
ATOM 5259 C CA . GLY A 1 669 ? -10.545 18.758 23.896 1.00 82.56 669 GLY A CA 1
ATOM 5260 C C . GLY A 1 669 ? -10.342 17.254 23.682 1.00 82.56 669 GLY A C 1
ATOM 5261 O O . GLY A 1 669 ? -10.747 16.703 22.661 1.00 82.56 669 GLY A O 1
ATOM 5262 N N . GLU A 1 670 ? -9.742 16.566 24.655 1.00 76.69 670 GLU A N 1
ATOM 5263 C CA . GLU A 1 670 ? -9.457 15.122 24.565 1.00 76.69 670 GLU A CA 1
ATOM 5264 C C . GLU A 1 670 ? -10.720 14.291 24.265 1.00 76.69 670 GLU A C 1
ATOM 5266 O O . GLU A 1 670 ? -10.716 13.475 23.346 1.00 76.69 670 GLU A O 1
ATOM 5271 N N . ASN A 1 671 ? -11.836 14.605 24.932 1.00 74.06 671 ASN A N 1
ATOM 5272 C CA . ASN A 1 671 ? -13.128 13.931 24.737 1.00 74.06 671 ASN A CA 1
ATOM 5273 C C . ASN A 1 671 ? -13.791 14.237 23.379 1.00 74.06 671 ASN A C 1
ATOM 5275 O O . ASN A 1 671 ? -14.632 13.478 22.908 1.00 74.06 671 ASN A O 1
ATOM 5279 N N . GLU A 1 672 ? -13.426 15.346 22.735 1.00 78.00 672 GLU A N 1
ATOM 5280 C CA . GLU A 1 672 ? -13.992 15.784 21.451 1.00 78.00 672 GLU A CA 1
ATOM 5281 C C . GLU A 1 672 ? -13.094 15.405 20.265 1.00 78.00 672 GLU A C 1
ATOM 5283 O O . GLU A 1 672 ? -13.521 15.462 19.109 1.00 78.00 672 GLU A O 1
ATOM 5288 N N . ARG A 1 673 ? -11.850 14.993 20.545 1.00 84.19 673 ARG A N 1
ATOM 5289 C CA . ARG A 1 673 ? -10.794 14.748 19.558 1.00 84.19 673 ARG A CA 1
ATOM 5290 C C . ARG A 1 673 ? -11.209 13.751 18.489 1.00 84.19 673 ARG A C 1
ATOM 5292 O O . ARG A 1 673 ? -10.977 13.986 17.305 1.00 84.19 673 ARG A O 1
ATOM 5299 N N . VAL A 1 674 ? -11.835 12.653 18.906 1.00 81.38 674 VAL A N 1
ATOM 5300 C CA . VAL A 1 674 ? -12.307 11.601 17.998 1.00 81.38 674 VAL A CA 1
ATOM 5301 C C . VAL A 1 674 ? -13.350 12.166 17.037 1.00 81.38 674 VAL A C 1
ATOM 5303 O O . VAL A 1 674 ? -13.200 12.035 15.826 1.00 81.38 674 VAL A O 1
ATOM 5306 N N . SER A 1 675 ? -14.357 12.874 17.558 1.00 74.50 675 SER A N 1
ATOM 5307 C CA . SER A 1 675 ? -15.406 13.496 16.739 1.00 74.50 675 SER A CA 1
ATOM 5308 C C . SER A 1 675 ? -14.844 14.541 15.771 1.00 74.50 675 SER A C 1
ATOM 5310 O O . SER A 1 675 ? -15.261 14.603 14.614 1.00 74.50 675 SER A O 1
ATOM 5312 N N . ALA A 1 676 ? -13.870 15.339 16.218 1.00 77.12 676 ALA A N 1
ATOM 5313 C CA . ALA A 1 676 ? -13.203 16.328 15.380 1.00 77.12 676 ALA A CA 1
ATOM 5314 C C . ALA A 1 676 ? -12.432 15.663 14.230 1.00 77.12 676 ALA A C 1
ATOM 5316 O O . ALA A 1 676 ? -12.599 16.052 13.077 1.00 77.12 676 ALA A O 1
ATOM 5317 N N . LEU A 1 677 ? -11.639 14.625 14.507 1.00 81.31 677 LEU A N 1
ATOM 5318 C CA . LEU A 1 677 ? -10.861 13.928 13.478 1.00 81.31 677 LEU A CA 1
ATOM 5319 C C . LEU A 1 677 ? -11.736 13.101 12.527 1.00 81.31 677 LEU A C 1
ATOM 5321 O O . LEU A 1 677 ? -11.452 13.066 11.332 1.00 81.31 677 LEU A O 1
ATOM 5325 N N . LEU A 1 678 ? -12.831 12.505 13.011 1.00 80.06 678 LEU A N 1
ATOM 5326 C CA . LEU A 1 678 ? -13.813 11.821 12.158 1.00 80.06 678 LEU A CA 1
ATOM 5327 C C . LEU A 1 678 ? -14.508 12.770 11.171 1.00 80.06 678 LEU A C 1
ATOM 5329 O O . LEU A 1 678 ? -15.037 12.308 10.166 1.00 80.06 678 LEU A O 1
ATOM 5333 N N . SER A 1 679 ? -14.489 14.087 11.407 1.00 79.12 679 SER A N 1
ATOM 5334 C CA . SER A 1 679 ? -15.053 15.065 10.466 1.00 79.12 679 SER A CA 1
ATOM 5335 C C . SER A 1 679 ? -14.233 15.250 9.179 1.00 79.12 679 SER A C 1
ATOM 5337 O O . SER A 1 679 ? -14.710 15.898 8.247 1.00 79.12 679 SER A O 1
ATOM 5339 N N . LEU A 1 680 ? -13.028 14.668 9.099 1.00 76.38 680 LEU A N 1
ATOM 5340 C CA . LEU A 1 680 ? -12.188 14.671 7.899 1.00 76.38 680 LEU A CA 1
ATOM 5341 C C . LEU A 1 680 ? -12.798 13.780 6.809 1.00 76.38 680 LEU A C 1
ATOM 5343 O O . LEU A 1 680 ? -12.435 12.610 6.661 1.00 76.38 680 LEU A O 1
ATOM 5347 N N . SER A 1 681 ? -13.717 14.355 6.033 1.00 72.88 681 SER A N 1
ATOM 5348 C CA . SER A 1 681 ? -14.409 13.690 4.921 1.00 72.88 681 SER A CA 1
ATOM 5349 C C . SER A 1 681 ? -13.454 13.124 3.863 1.00 72.88 681 SER A C 1
ATOM 5351 O O . SER A 1 681 ? -13.745 12.097 3.259 1.00 72.88 681 SER A O 1
ATOM 5353 N N . GLU A 1 682 ? -12.279 13.735 3.691 1.00 73.12 682 GLU A N 1
ATOM 5354 C CA . GLU A 1 682 ? -11.226 13.283 2.778 1.00 73.12 682 GLU A CA 1
ATOM 5355 C C . GLU A 1 682 ? -10.627 11.930 3.187 1.00 73.12 682 GLU A C 1
ATOM 5357 O O . GLU A 1 682 ? -10.074 11.226 2.348 1.00 73.12 682 GLU A O 1
ATOM 5362 N N . ILE A 1 683 ? -10.737 11.568 4.470 1.00 75.69 683 ILE A N 1
ATOM 5363 C CA . ILE A 1 683 ? -10.265 10.292 5.012 1.00 75.69 683 ILE A CA 1
ATOM 5364 C C . ILE A 1 683 ? -11.459 9.361 5.224 1.00 75.69 683 ILE A C 1
ATOM 5366 O O . ILE A 1 683 ? -11.534 8.288 4.630 1.00 75.69 683 ILE A O 1
ATOM 5370 N N . PHE A 1 684 ? -12.405 9.769 6.072 1.00 74.12 684 PHE A N 1
ATOM 5371 C CA . PHE A 1 684 ? -13.474 8.900 6.569 1.00 74.12 684 PHE A CA 1
ATOM 5372 C C . PHE A 1 684 ? -14.690 8.828 5.648 1.00 74.12 684 PHE A C 1
ATOM 5374 O O . PHE A 1 684 ? -15.563 7.982 5.847 1.00 74.12 684 PHE A O 1
ATOM 5381 N N . GLY A 1 685 ? -14.736 9.669 4.616 1.00 69.25 685 GLY A N 1
ATOM 5382 C CA . GLY A 1 685 ? -15.935 9.854 3.824 1.00 69.25 685 GLY A CA 1
ATOM 5383 C C . GLY A 1 685 ? -17.073 10.433 4.654 1.00 69.25 685 GLY A C 1
ATOM 5384 O O . GLY A 1 685 ? -16.925 10.882 5.790 1.00 69.25 685 GLY A O 1
ATOM 5385 N N . ASP A 1 686 ? -18.242 10.400 4.046 1.00 58.47 686 ASP A N 1
ATOM 5386 C CA . ASP A 1 686 ? -19.466 10.936 4.616 1.00 58.47 686 ASP A CA 1
ATOM 5387 C C . ASP A 1 686 ? -20.277 9.879 5.369 1.00 58.47 686 ASP A C 1
ATOM 5389 O O . ASP A 1 686 ? -21.160 10.217 6.148 1.00 58.47 686 ASP A O 1
ATOM 5393 N N . ASP A 1 687 ? -20.023 8.603 5.106 1.00 52.97 687 ASP A N 1
ATOM 5394 C CA . ASP A 1 687 ? -20.796 7.467 5.592 1.00 52.97 687 ASP A CA 1
ATOM 5395 C C . ASP A 1 687 ? -20.395 7.046 7.010 1.00 52.97 687 ASP A C 1
ATOM 5397 O O . ASP A 1 687 ? -21.264 6.882 7.868 1.00 52.97 687 ASP A O 1
ATOM 5401 N N . LEU A 1 688 ? -19.091 6.951 7.288 1.00 57.16 688 LEU A N 1
ATOM 5402 C CA . LEU A 1 688 ? -18.581 6.545 8.602 1.00 57.16 688 LEU A CA 1
ATOM 5403 C C . LEU A 1 688 ? -18.942 7.541 9.726 1.00 57.16 688 LEU A C 1
ATOM 5405 O O . LEU A 1 688 ? -19.393 7.084 10.777 1.00 57.16 688 LEU A O 1
ATOM 5409 N N . PRO A 1 689 ? -18.866 8.877 9.532 1.00 54.56 689 PRO A N 1
ATOM 5410 C CA . PRO A 1 689 ? -19.260 9.843 10.567 1.00 54.56 689 PRO A CA 1
ATOM 5411 C C . PRO A 1 689 ? -20.781 9.967 10.761 1.00 54.56 689 PRO A C 1
ATOM 5413 O O . PRO A 1 689 ? -21.240 10.564 11.735 1.00 54.56 689 PRO A O 1
ATOM 5416 N N . LYS A 1 690 ? -21.596 9.461 9.820 1.00 50.62 690 LYS A N 1
ATOM 5417 C CA . LYS A 1 690 ? -23.069 9.565 9.849 1.00 50.62 690 LYS A CA 1
ATOM 5418 C C . LYS A 1 690 ? -23.750 8.427 10.618 1.00 50.62 690 LYS A C 1
ATOM 5420 O O . LYS A 1 690 ? -24.978 8.433 10.706 1.00 50.62 690 LYS A O 1
ATOM 5425 N N . ASN A 1 691 ? -23.000 7.494 11.203 1.00 45.47 691 ASN A N 1
ATOM 5426 C CA . ASN A 1 691 ? -23.548 6.234 11.712 1.00 45.47 691 ASN A CA 1
ATOM 5427 C C . ASN A 1 691 ? -24.260 6.308 13.085 1.00 45.47 691 ASN A C 1
ATOM 5429 O O . ASN A 1 691 ? -24.555 5.277 13.680 1.00 45.47 691 ASN A O 1
ATOM 5433 N N . GLU A 1 692 ? -24.599 7.505 13.583 1.00 53.16 692 GLU A N 1
ATOM 5434 C CA . GLU A 1 692 ? -25.331 7.674 14.848 1.00 53.16 692 GLU A CA 1
ATOM 5435 C C . GLU A 1 692 ? -26.470 8.700 14.737 1.00 53.16 692 GLU A C 1
ATOM 5437 O O . GLU A 1 692 ? -26.280 9.829 14.275 1.00 53.16 692 GLU A O 1
ATOM 5442 N N . SER A 1 693 ? -27.675 8.348 15.204 1.00 56.69 693 SER A N 1
ATOM 5443 C CA . SER A 1 693 ? -28.840 9.253 15.278 1.00 56.69 693 SER A CA 1
ATOM 5444 C C . SER A 1 693 ? -28.822 10.196 16.502 1.00 56.69 693 SER A C 1
ATOM 5446 O O . SER A 1 693 ? -29.742 10.996 16.688 1.00 56.69 693 SER A O 1
ATOM 5448 N N . GLY A 1 694 ? -27.756 10.147 17.316 1.00 59.44 694 GLY A N 1
ATOM 5449 C CA . GLY A 1 694 ? -27.548 10.992 18.503 1.00 59.44 694 GLY A CA 1
ATOM 5450 C C . GLY A 1 694 ? -28.200 10.472 19.792 1.00 59.44 694 GLY A C 1
ATOM 5451 O O . GLY A 1 694 ? -28.578 11.276 20.645 1.00 59.44 694 GLY A O 1
ATOM 5452 N N . LYS A 1 695 ? -28.371 9.148 19.927 1.00 71.75 695 LYS A N 1
ATOM 5453 C CA . LYS A 1 695 ? -28.991 8.484 21.092 1.00 71.75 695 LYS A CA 1
ATOM 5454 C C . LYS A 1 695 ? -28.166 8.671 22.369 1.00 71.75 695 LYS A C 1
ATOM 5456 O O . LYS A 1 695 ? -28.683 9.280 23.306 1.00 71.75 695 LYS A O 1
ATOM 5461 N N . THR A 1 696 ? -26.885 8.295 22.360 1.00 65.50 696 THR A N 1
ATOM 5462 C CA . THR A 1 696 ? -25.949 8.506 23.479 1.00 65.50 696 THR A CA 1
ATOM 5463 C C . THR A 1 696 ? -25.897 9.977 23.904 1.00 65.50 696 THR A C 1
ATOM 5465 O O . THR A 1 696 ? -26.040 10.296 25.082 1.00 65.50 696 THR A O 1
ATOM 5468 N N . THR A 1 697 ? -25.804 10.906 22.943 1.00 64.81 697 THR A N 1
ATOM 5469 C CA . THR A 1 697 ? -25.798 12.360 23.206 1.00 64.81 697 THR A CA 1
ATOM 5470 C C . THR A 1 697 ? -27.066 12.836 23.920 1.00 64.81 697 THR A C 1
ATOM 5472 O O . THR A 1 697 ? -27.004 13.665 24.825 1.00 64.81 697 THR A O 1
ATOM 5475 N N . THR A 1 698 ? -28.221 12.290 23.542 1.00 76.50 698 THR A N 1
ATOM 5476 C CA . THR A 1 698 ? -29.515 12.640 24.147 1.00 76.50 698 THR A CA 1
ATOM 5477 C C . THR A 1 698 ? -29.648 12.074 25.555 1.00 76.50 698 THR A C 1
ATOM 5479 O O . THR A 1 698 ? -30.137 12.755 26.454 1.00 76.50 698 THR A O 1
ATOM 5482 N N . ILE A 1 699 ? -29.163 10.852 25.784 1.00 79.19 699 ILE A N 1
ATOM 5483 C CA . ILE A 1 699 ? -29.131 10.246 27.120 1.00 79.19 699 ILE A CA 1
ATOM 5484 C C . ILE A 1 699 ? -28.210 11.046 28.044 1.00 79.19 699 ILE A C 1
ATOM 5486 O O . ILE A 1 699 ? -28.613 11.371 29.157 1.00 79.19 699 ILE A O 1
ATOM 5490 N N . LEU A 1 700 ? -27.023 11.443 27.577 1.00 70.62 700 LEU A N 1
ATOM 5491 C CA . LEU A 1 700 ? -26.114 12.312 28.331 1.00 70.62 700 LEU A CA 1
ATOM 5492 C C . LEU A 1 700 ? -26.770 13.648 28.698 1.00 70.62 700 LEU A C 1
ATOM 5494 O O . LEU A 1 700 ? -26.664 14.091 29.841 1.00 70.62 700 LEU A O 1
ATOM 5498 N N . HIS A 1 701 ? -27.496 14.264 27.761 1.00 81.12 701 HIS A N 1
ATOM 5499 C CA . HIS A 1 701 ? -28.254 15.484 28.031 1.00 81.12 701 HIS A CA 1
ATOM 5500 C C . HIS A 1 701 ? -29.319 15.280 29.122 1.00 81.12 701 HIS A C 1
ATOM 5502 O O . HIS A 1 701 ? -29.407 16.084 30.051 1.00 81.12 701 HIS A O 1
ATOM 5508 N N . LEU A 1 702 ? -30.099 14.197 29.048 1.00 84.75 702 LEU A N 1
ATOM 5509 C CA . LEU A 1 702 ? -31.121 13.874 30.047 1.00 84.75 702 LEU A CA 1
ATOM 5510 C C . LEU A 1 702 ? -30.512 13.600 31.430 1.00 84.75 702 LEU A C 1
ATOM 5512 O O . LEU A 1 702 ? -31.030 14.079 32.435 1.00 84.75 702 LEU A O 1
ATOM 5516 N N . LEU A 1 703 ? -29.388 12.882 31.486 1.00 81.94 703 LEU A N 1
ATOM 5517 C CA . LEU A 1 703 ? -28.676 12.591 32.732 1.00 81.94 703 LEU A CA 1
ATOM 5518 C C . LEU A 1 703 ? -28.088 13.847 33.376 1.00 81.94 703 LEU A C 1
ATOM 5520 O O . LEU A 1 703 ? -28.177 14.000 34.592 1.00 81.94 703 LEU A O 1
ATOM 5524 N N . ALA A 1 704 ? -27.548 14.767 32.576 1.00 79.94 704 ALA A N 1
ATOM 5525 C CA . ALA A 1 704 ? -27.031 16.044 33.066 1.00 79.94 704 ALA A CA 1
ATOM 5526 C C . ALA A 1 704 ? -28.125 16.936 33.683 1.00 79.94 704 ALA A C 1
ATOM 5528 O O . ALA A 1 704 ? -27.825 17.769 34.536 1.00 79.94 704 ALA A O 1
ATOM 5529 N N . ASN A 1 705 ? -29.384 16.752 33.273 1.00 82.69 705 ASN A N 1
ATOM 5530 C CA . ASN A 1 705 ? -30.534 17.536 33.730 1.00 82.69 705 ASN A CA 1
ATOM 5531 C C . ASN A 1 705 ? -31.482 16.747 34.651 1.00 82.69 705 ASN A C 1
ATOM 5533 O O . ASN A 1 705 ? -32.587 17.210 34.935 1.00 82.69 705 ASN A O 1
ATOM 5537 N N . LYS A 1 706 ? -31.076 15.563 35.127 1.00 85.38 706 LYS A N 1
ATOM 5538 C CA . LYS A 1 706 ? -31.918 14.739 36.000 1.00 85.38 706 LYS A CA 1
ATOM 5539 C C . LYS A 1 706 ? -32.194 15.442 37.344 1.00 85.38 706 LYS A C 1
ATOM 5541 O O . LYS A 1 706 ? -31.306 16.125 37.866 1.00 85.38 706 LYS A O 1
ATOM 5546 N N . PRO A 1 707 ? -33.357 15.216 37.981 1.00 86.94 707 PRO A N 1
ATOM 5547 C CA . PRO A 1 707 ? -33.601 15.683 39.342 1.00 86.94 707 PRO A CA 1
ATOM 5548 C C . PRO A 1 707 ? -32.554 15.137 40.328 1.00 86.94 707 PRO A C 1
ATOM 5550 O O . PRO A 1 707 ? -32.091 13.994 40.227 1.00 86.94 707 PRO A O 1
ATOM 5553 N N . ALA A 1 708 ? -32.140 15.970 41.284 1.00 82.00 708 ALA A N 1
ATOM 5554 C CA . ALA A 1 708 ? -31.086 15.620 42.238 1.00 82.00 708 ALA A CA 1
ATOM 5555 C C . ALA A 1 708 ? -31.509 14.505 43.213 1.00 82.00 708 ALA A C 1
ATOM 5557 O O . ALA A 1 708 ? -30.658 13.771 43.715 1.00 82.00 708 ALA A O 1
ATOM 5558 N N . ASP A 1 709 ? -32.810 14.382 43.463 1.00 86.25 709 ASP A N 1
ATOM 5559 C CA . ASP A 1 709 ? -33.450 13.407 44.344 1.00 86.25 709 ASP A CA 1
ATOM 5560 C C . ASP A 1 709 ? -33.795 12.078 43.657 1.00 86.25 709 ASP A C 1
ATOM 5562 O O . ASP A 1 709 ? -34.098 11.110 44.351 1.00 86.25 709 ASP A O 1
ATOM 5566 N N . GLU A 1 710 ? -33.680 11.993 42.329 1.00 87.50 710 GLU A N 1
ATOM 5567 C CA . GLU A 1 710 ? -33.935 10.762 41.582 1.00 87.50 710 GLU A CA 1
ATOM 5568 C C . GLU A 1 710 ? -32.645 9.987 41.271 1.00 87.50 710 GLU A C 1
ATOM 5570 O O . GLU A 1 710 ? -31.620 10.523 40.816 1.00 87.50 710 GLU A O 1
ATOM 5575 N N . LYS A 1 711 ? -32.714 8.668 41.439 1.00 85.69 711 LYS A N 1
ATOM 5576 C CA . LYS A 1 711 ? -31.664 7.721 41.079 1.00 85.69 711 LYS A CA 1
ATOM 5577 C C . LYS A 1 711 ? -31.971 7.084 39.732 1.00 85.69 711 LYS A C 1
ATOM 5579 O O . LYS A 1 711 ? -32.910 6.307 39.600 1.00 85.69 711 LYS A O 1
ATOM 5584 N N . TRP A 1 712 ? -31.163 7.385 38.724 1.00 89.56 712 TRP A N 1
ATOM 5585 C CA . TRP A 1 712 ? -31.382 6.868 37.374 1.00 89.56 712 TRP A CA 1
ATOM 5586 C C . TRP A 1 712 ? -30.472 5.676 37.083 1.00 89.56 712 TRP A C 1
ATOM 5588 O O . TRP A 1 712 ? -29.360 5.574 37.611 1.00 89.56 712 TRP A O 1
ATOM 5598 N N . ALA A 1 713 ? -30.949 4.771 36.237 1.00 84.50 713 ALA A N 1
ATOM 5599 C CA . ALA A 1 713 ? -30.168 3.692 35.658 1.00 84.50 713 ALA A CA 1
ATOM 5600 C C . ALA A 1 713 ? -30.263 3.734 34.134 1.00 84.50 713 ALA A C 1
ATOM 5602 O O . ALA A 1 713 ? -31.312 4.072 33.583 1.00 84.50 713 ALA A O 1
ATOM 5603 N N . VAL A 1 714 ? -29.180 3.354 33.463 1.00 82.31 714 VAL A N 1
ATOM 5604 C CA . VAL A 1 714 ? -29.137 3.238 32.005 1.00 82.31 714 VAL A CA 1
ATOM 5605 C C . VAL A 1 714 ? -28.686 1.834 31.635 1.00 82.31 714 VAL A C 1
ATOM 5607 O O . VAL A 1 714 ? -27.675 1.335 32.133 1.00 82.31 714 VAL A O 1
ATOM 5610 N N . LEU A 1 715 ? -29.466 1.186 30.778 1.00 78.31 715 LEU A N 1
ATOM 5611 C CA . LEU A 1 715 ? -29.165 -0.113 30.201 1.00 78.31 715 LEU A CA 1
ATOM 5612 C C . LEU A 1 715 ? -28.827 0.088 28.724 1.00 78.31 715 LEU A C 1
ATOM 5614 O O . LEU A 1 715 ? -29.717 0.386 27.925 1.00 78.31 715 LEU A O 1
ATOM 5618 N N . VAL A 1 716 ? -27.551 -0.069 28.378 1.00 66.31 716 VAL A N 1
ATOM 5619 C CA . VAL A 1 716 ? -27.052 0.120 27.009 1.00 66.31 716 VAL A CA 1
ATOM 5620 C C . VAL A 1 716 ? -26.751 -1.245 26.403 1.00 66.31 716 VAL A C 1
ATOM 5622 O O . VAL A 1 716 ? -26.063 -2.075 27.008 1.00 66.31 716 VAL A O 1
ATOM 5625 N N . ASN A 1 717 ? -27.288 -1.499 25.211 1.00 57.00 717 ASN A N 1
ATOM 5626 C CA . ASN A 1 717 ? -26.835 -2.603 24.373 1.00 57.00 717 ASN A CA 1
ATOM 5627 C C . ASN A 1 717 ? -25.943 -2.009 23.289 1.00 57.00 717 ASN A C 1
ATOM 5629 O O . ASN A 1 717 ? -26.429 -1.249 22.457 1.00 57.00 717 ASN A O 1
ATOM 5633 N N . GLU A 1 718 ? -24.662 -2.356 23.295 1.00 47.97 718 GLU A N 1
ATOM 5634 C CA . GLU A 1 718 ? -23.714 -1.919 22.274 1.00 47.97 718 GLU A CA 1
ATOM 5635 C C . GLU A 1 718 ? -23.562 -3.018 21.216 1.00 47.97 718 GLU A C 1
ATOM 5637 O O . GLU A 1 718 ? -23.538 -4.215 21.524 1.00 47.97 718 GLU A O 1
ATOM 5642 N N . PHE A 1 719 ? -23.460 -2.627 19.944 1.00 39.59 719 PHE A N 1
ATOM 5643 C CA . PHE A 1 719 ? -23.058 -3.544 18.878 1.00 39.59 719 PHE A CA 1
ATOM 5644 C C . PHE A 1 719 ? -21.562 -3.359 18.598 1.00 39.59 719 PHE A C 1
ATOM 5646 O O . PHE A 1 719 ? -21.148 -2.841 17.569 1.00 39.59 719 PHE A O 1
ATOM 5653 N N . GLY A 1 720 ? -20.759 -3.763 19.576 1.00 32.66 720 GLY A N 1
ATOM 5654 C CA . GLY A 1 720 ? -19.309 -3.618 19.611 1.00 32.66 720 GLY A CA 1
ATOM 5655 C C . GLY A 1 720 ? -18.815 -4.103 20.970 1.00 32.66 720 GLY A C 1
ATOM 5656 O O . GLY A 1 720 ? -19.518 -3.962 21.962 1.00 32.66 720 GLY A O 1
ATOM 5657 N N . GLU A 1 721 ? -17.659 -4.763 21.025 1.00 33.91 721 GLU A N 1
ATOM 5658 C CA . GLU A 1 721 ? -17.114 -5.306 22.283 1.00 33.91 721 GLU A CA 1
ATOM 5659 C C . GLU A 1 721 ? -16.151 -4.336 22.992 1.00 33.91 721 GLU A C 1
ATOM 5661 O O . GLU A 1 721 ? -15.320 -4.768 23.786 1.00 33.91 721 GLU A O 1
ATOM 5666 N N . VAL A 1 722 ? -16.237 -3.035 22.687 1.00 28.67 722 VAL A N 1
ATOM 5667 C CA . VAL A 1 722 ? -15.298 -2.015 23.188 1.00 28.67 722 VAL A CA 1
ATOM 5668 C C . VAL A 1 722 ? -15.930 -1.062 24.216 1.00 28.67 722 VAL A C 1
ATOM 5670 O O . VAL A 1 722 ? -15.186 -0.372 24.904 1.00 28.67 722 VAL A O 1
ATOM 5673 N N . GLY A 1 723 ? -17.249 -1.084 24.444 1.00 34.44 723 GLY A N 1
ATOM 5674 C CA . GLY A 1 723 ? -17.848 -0.382 25.592 1.00 34.44 723 GLY A CA 1
ATOM 5675 C C . GLY A 1 723 ? -17.686 1.140 25.515 1.00 34.44 723 GLY A C 1
ATOM 5676 O O . GLY A 1 723 ? -17.499 1.792 26.544 1.00 34.44 723 GLY A O 1
ATOM 5677 N N . ILE A 1 724 ? -17.657 1.714 24.306 1.00 32.59 724 ILE A N 1
ATOM 5678 C CA . ILE A 1 724 ? -17.306 3.130 24.101 1.00 32.59 724 ILE A CA 1
ATOM 5679 C C . ILE A 1 724 ? -18.401 4.034 24.681 1.00 32.59 724 ILE A C 1
ATOM 5681 O O . ILE A 1 724 ? -18.104 4.994 25.396 1.00 32.59 724 ILE A O 1
ATOM 5685 N N . ASP A 1 725 ? -19.667 3.689 24.442 1.00 43.16 725 ASP A N 1
ATOM 5686 C CA . ASP A 1 725 ? -20.815 4.430 24.972 1.00 43.16 725 ASP A CA 1
ATOM 5687 C C . ASP A 1 725 ? -20.919 4.288 26.495 1.00 43.16 725 ASP A C 1
ATOM 5689 O O . ASP A 1 725 ? -21.278 5.230 27.206 1.00 43.16 725 ASP A O 1
ATOM 5693 N N . GLY A 1 726 ? -20.548 3.120 27.021 1.00 42.53 726 GLY A N 1
ATOM 5694 C CA . GLY A 1 726 ? -20.553 2.872 28.453 1.00 42.53 726 GLY A CA 1
ATOM 5695 C C . GLY A 1 726 ? -19.456 3.618 29.215 1.00 42.53 726 GLY A C 1
ATOM 5696 O O . GLY A 1 726 ? -19.711 4.161 30.292 1.00 42.53 726 GLY A O 1
ATOM 5697 N N . ALA A 1 727 ? -18.267 3.756 28.625 1.00 38.09 727 ALA A N 1
ATOM 5698 C CA . ALA A 1 727 ? -17.200 4.595 29.167 1.00 38.09 727 ALA A CA 1
ATOM 5699 C C . ALA A 1 727 ? -17.593 6.086 29.205 1.00 38.09 727 ALA A C 1
ATOM 5701 O O . ALA A 1 727 ? -17.332 6.758 30.201 1.00 38.09 727 ALA A O 1
ATOM 5702 N N . LEU A 1 728 ? -18.285 6.589 28.173 1.00 42.19 728 LEU A N 1
ATOM 5703 C CA . LEU A 1 728 ? -18.800 7.969 28.123 1.00 42.19 728 LEU A CA 1
ATOM 5704 C C . LEU A 1 728 ? -19.890 8.242 29.176 1.00 42.19 728 LEU A C 1
ATOM 5706 O O . LEU A 1 728 ? -20.030 9.370 29.650 1.00 42.19 728 LEU A O 1
ATOM 5710 N N . LEU A 1 729 ? -20.665 7.220 29.549 1.00 49.91 729 LEU A N 1
ATOM 5711 C CA . LEU A 1 729 ? -21.766 7.321 30.511 1.00 49.91 729 LEU A CA 1
ATOM 5712 C C . LEU A 1 729 ? -21.347 7.041 31.966 1.00 49.91 729 LEU A C 1
ATOM 5714 O O . LEU A 1 729 ? -22.105 7.377 32.878 1.00 49.91 729 LEU A O 1
ATOM 5718 N N . ALA A 1 730 ? -20.168 6.468 32.220 1.00 48.56 730 ALA A N 1
ATOM 5719 C CA . ALA A 1 730 ? -19.716 6.096 33.566 1.00 48.56 730 ALA A CA 1
ATOM 5720 C C . ALA A 1 730 ? -19.571 7.297 34.529 1.00 48.56 730 ALA A C 1
ATOM 5722 O O . ALA A 1 730 ? -19.850 7.163 35.722 1.00 48.56 730 ALA A O 1
ATOM 5723 N N . ASP A 1 731 ? -19.234 8.483 34.010 1.00 47.88 731 ASP A N 1
ATOM 5724 C CA . ASP A 1 731 ? -19.039 9.714 34.797 1.00 47.88 731 ASP A CA 1
ATOM 5725 C C . ASP A 1 731 ? -20.337 10.513 35.050 1.00 47.88 731 ASP A C 1
ATOM 5727 O O . ASP A 1 731 ? -20.327 11.550 35.714 1.00 47.88 731 ASP A O 1
ATOM 5731 N N . SER A 1 732 ? -21.487 10.034 34.559 1.00 55.94 732 SER A N 1
ATOM 5732 C CA . SER A 1 732 ? -22.766 10.772 34.570 1.00 55.94 732 SER A CA 1
ATOM 5733 C C . SER A 1 732 ? -23.598 10.639 35.860 1.00 55.94 732 SER A C 1
ATOM 5735 O O . SER A 1 732 ? -24.674 11.228 35.979 1.00 55.94 732 SER A O 1
ATOM 5737 N N . GLY A 1 733 ? -23.134 9.859 36.843 1.00 56.25 733 GLY A N 1
ATOM 5738 C CA . GLY A 1 733 ? -23.823 9.676 38.129 1.00 56.25 733 GLY A CA 1
ATOM 5739 C C . GLY A 1 733 ? -25.062 8.762 38.098 1.00 56.25 733 GLY A C 1
ATOM 5740 O O . GLY A 1 733 ? -25.791 8.699 39.092 1.00 56.25 733 GLY A O 1
ATOM 5741 N N . ALA A 1 734 ? -25.306 8.042 36.998 1.00 68.44 734 ALA A N 1
ATOM 5742 C CA . ALA A 1 734 ? -26.331 6.999 36.892 1.00 68.44 734 ALA A CA 1
ATOM 5743 C C . ALA A 1 734 ? -25.751 5.584 37.051 1.00 68.44 734 ALA A C 1
ATOM 5745 O O . ALA A 1 734 ? -24.573 5.330 36.811 1.00 68.44 734 ALA A O 1
ATOM 5746 N N . LEU A 1 735 ? -26.600 4.630 37.444 1.00 72.31 735 LEU A N 1
ATOM 5747 C CA . LEU A 1 735 ? -26.242 3.211 37.454 1.00 72.31 735 LEU A CA 1
ATOM 5748 C C . LEU A 1 735 ? -26.239 2.662 36.027 1.00 72.31 735 LEU A C 1
ATOM 5750 O O . LEU A 1 735 ? -27.295 2.363 35.469 1.00 72.31 735 LEU A O 1
ATOM 5754 N N . LEU A 1 736 ? -25.053 2.506 35.456 1.00 68.44 736 LEU A N 1
ATOM 5755 C CA . LEU A 1 736 ? -24.881 1.958 34.120 1.00 68.44 736 LEU A CA 1
ATOM 5756 C C . LEU A 1 736 ? -24.773 0.427 34.155 1.00 68.44 736 LEU A C 1
ATOM 5758 O O . LEU A 1 736 ? -24.039 -0.148 34.965 1.00 68.44 736 LEU A O 1
ATOM 5762 N N . LYS A 1 737 ? -25.487 -0.247 33.249 1.00 66.88 737 LYS A N 1
ATOM 5763 C CA . LYS A 1 737 ? -25.287 -1.671 32.972 1.00 66.88 737 LYS A CA 1
ATOM 5764 C C . LYS A 1 737 ? -25.195 -1.908 31.472 1.00 66.88 737 LYS A C 1
ATOM 5766 O O . LYS A 1 737 ? -26.125 -1.602 30.735 1.00 66.88 737 LYS A O 1
ATOM 5771 N N . GLU A 1 738 ? -24.101 -2.523 31.051 1.00 60.72 738 GLU A N 1
ATOM 5772 C CA . GLU A 1 738 ? -23.916 -2.985 29.678 1.00 60.72 738 GLU A CA 1
ATOM 5773 C C . GLU A 1 738 ? -24.346 -4.446 29.526 1.00 60.72 738 GLU A C 1
ATOM 5775 O O . GLU A 1 738 ? -24.184 -5.268 30.443 1.00 60.72 738 GLU A O 1
ATOM 5780 N N . ILE A 1 739 ? -24.883 -4.775 28.351 1.00 58.25 739 ILE A N 1
ATOM 5781 C CA . ILE A 1 739 ? -25.198 -6.149 27.954 1.00 58.25 739 ILE A CA 1
ATOM 5782 C C . ILE A 1 739 ? -24.242 -6.562 26.826 1.00 58.25 739 ILE A C 1
ATOM 5784 O O . ILE A 1 739 ? -24.320 -6.001 25.736 1.00 58.25 739 ILE A O 1
ATOM 5788 N N . PRO A 1 740 ? -23.357 -7.556 27.042 1.00 42.19 740 PRO A N 1
ATOM 5789 C CA . PRO A 1 740 ? -22.432 -7.994 26.005 1.00 42.19 740 PRO A CA 1
ATOM 5790 C C . PRO A 1 740 ? -23.120 -8.877 24.947 1.00 42.19 740 PRO A C 1
ATOM 5792 O O . PRO A 1 740 ? -23.664 -9.938 25.270 1.00 42.19 740 PRO A O 1
ATOM 5795 N N . GLY A 1 741 ? -22.997 -8.478 23.673 1.00 43.16 741 GLY A N 1
ATOM 5796 C CA . GLY A 1 741 ? -23.165 -9.319 22.480 1.00 43.16 741 GLY A CA 1
ATOM 5797 C C . GLY A 1 741 ? -24.575 -9.417 21.866 1.00 43.16 741 GLY A C 1
ATOM 5798 O O . GLY A 1 741 ? -25.468 -10.037 22.438 1.00 43.16 741 GLY A O 1
ATOM 5799 N N . GLY A 1 742 ? -24.700 -8.956 20.610 1.00 44.41 742 GLY A N 1
ATOM 5800 C CA . GLY A 1 742 ? -25.810 -9.242 19.682 1.00 44.41 742 GLY A CA 1
ATOM 5801 C C . GLY A 1 742 ? -26.945 -8.207 19.669 1.00 44.41 742 GLY A C 1
ATOM 5802 O O . GLY A 1 742 ? -27.143 -7.461 20.626 1.00 44.41 742 GLY A O 1
ATOM 5803 N N . CYS A 1 743 ? -27.714 -8.142 18.569 1.00 37.22 743 CYS A N 1
ATOM 5804 C CA . CYS A 1 743 ? -28.900 -7.281 18.481 1.00 37.22 743 CYS A CA 1
ATOM 5805 C C . CYS A 1 743 ? -29.840 -7.611 19.647 1.00 37.22 743 CYS A C 1
ATOM 5807 O O . CYS A 1 743 ? -30.094 -8.790 19.891 1.00 37.22 743 CYS A O 1
ATOM 5809 N N . MET A 1 744 ? -30.394 -6.602 20.333 1.00 39.06 744 MET A N 1
ATOM 5810 C CA . MET A 1 744 ? -31.250 -6.791 21.521 1.00 39.06 744 MET A CA 1
ATOM 5811 C C . MET A 1 744 ? -32.455 -7.730 21.248 1.00 39.06 744 MET A C 1
ATOM 5813 O O . MET A 1 744 ? -33.018 -8.303 22.173 1.00 39.06 744 MET A O 1
ATOM 5817 N N . CYS A 1 745 ? -32.791 -7.963 19.971 1.00 35.28 745 CYS A N 1
ATOM 5818 C CA . CYS A 1 745 ? -33.782 -8.928 19.486 1.00 35.28 745 CYS A CA 1
ATOM 5819 C C . CYS A 1 745 ? -33.299 -10.386 19.326 1.00 35.28 745 CYS A C 1
ATOM 5821 O O . CYS A 1 745 ? -34.060 -11.322 19.562 1.00 35.28 745 CYS A O 1
ATOM 5823 N N . CYS A 1 746 ? -32.026 -10.626 19.001 1.00 36.88 746 CYS A N 1
ATOM 5824 C CA . CYS A 1 746 ? -31.434 -11.970 19.086 1.00 36.88 746 CYS A CA 1
ATOM 5825 C C . CYS A 1 746 ? -31.280 -12.411 20.554 1.00 36.88 746 CYS A C 1
ATOM 5827 O O . CYS A 1 746 ? -31.172 -13.600 20.858 1.00 36.88 746 CYS A O 1
ATOM 5829 N N . VAL A 1 747 ? -31.302 -11.434 21.468 1.00 41.12 747 VAL A N 1
ATOM 5830 C CA . VAL A 1 747 ? -31.218 -11.579 22.921 1.00 41.12 747 VAL A CA 1
ATOM 5831 C C . VAL A 1 747 ? -32.603 -11.434 23.552 1.00 41.12 747 VAL A C 1
ATOM 5833 O O . VAL A 1 747 ? -32.803 -10.686 24.504 1.00 41.12 747 VAL A O 1
ATOM 5836 N N . ASN A 1 748 ? -33.544 -12.287 23.153 1.00 41.31 748 ASN A N 1
ATOM 5837 C CA . ASN A 1 748 ? -34.626 -12.684 24.062 1.00 41.31 748 ASN A CA 1
ATOM 5838 C C . ASN A 1 748 ? -34.078 -13.638 25.156 1.00 41.31 748 ASN A C 1
ATOM 5840 O O . ASN A 1 748 ? -34.612 -14.709 25.437 1.00 41.31 748 ASN A O 1
ATOM 5844 N N . GLY A 1 749 ? -32.906 -13.294 25.698 1.00 55.03 749 GLY A N 1
ATOM 5845 C CA . GLY A 1 749 ? -32.000 -14.191 26.392 1.00 55.03 749 GLY A CA 1
ATOM 5846 C C . GLY A 1 749 ? -31.647 -13.707 27.791 1.00 55.03 749 GLY A C 1
ATOM 5847 O O . GLY A 1 749 ? -31.679 -12.518 28.107 1.00 55.03 749 GLY A O 1
ATOM 5848 N N . LEU A 1 750 ? -31.231 -14.673 28.608 1.00 50.69 750 LEU A N 1
ATOM 5849 C CA . LEU A 1 750 ? -30.812 -14.527 30.001 1.00 50.69 750 LEU A CA 1
ATOM 5850 C C . LEU A 1 750 ? -29.931 -13.288 30.307 1.00 50.69 750 LEU A C 1
ATOM 5852 O O . LEU A 1 750 ? -30.139 -12.714 31.371 1.00 50.69 750 LEU A O 1
ATOM 5856 N N . PRO A 1 751 ? -29.004 -12.812 29.441 1.00 53.12 751 PRO A N 1
ATOM 5857 C CA . PRO A 1 751 ? -28.198 -11.622 29.737 1.00 53.12 751 PRO A CA 1
ATOM 5858 C C . PRO A 1 751 ? -29.007 -10.332 29.943 1.00 53.12 751 PRO A C 1
ATOM 5860 O O . PRO A 1 751 ? -28.743 -9.619 30.909 1.00 53.12 751 PRO A O 1
ATOM 5863 N N . MET A 1 752 ? -30.022 -10.068 29.108 1.00 65.12 752 MET A N 1
ATOM 5864 C CA . MET A 1 752 ? -30.906 -8.897 29.241 1.00 65.12 752 MET A CA 1
ATOM 5865 C C . MET A 1 752 ? -31.716 -8.979 30.535 1.00 65.12 752 MET A C 1
ATOM 5867 O O . MET A 1 752 ? -31.717 -8.047 31.333 1.00 65.12 752 MET A O 1
ATOM 5871 N N . GLN A 1 753 ? -32.333 -10.134 30.801 1.00 6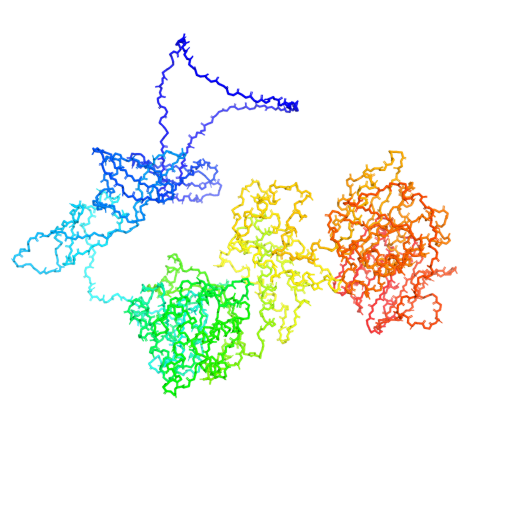8.94 753 GLN A N 1
ATOM 5872 C CA . GLN A 1 753 ? -33.117 -10.346 32.021 1.00 68.94 753 GLN A CA 1
ATOM 5873 C C . GLN A 1 753 ? -32.252 -10.272 33.283 1.00 68.94 753 GLN A C 1
ATOM 5875 O O . GLN A 1 753 ? -32.687 -9.716 34.285 1.00 68.94 753 GLN A O 1
ATOM 5880 N N . VAL A 1 754 ? -31.027 -10.804 33.257 1.00 67.31 754 VAL A N 1
ATOM 5881 C CA . VAL A 1 754 ? -30.083 -10.714 34.381 1.00 67.31 754 VAL A CA 1
ATOM 5882 C C . VAL A 1 754 ? -29.618 -9.275 34.578 1.00 67.31 754 VAL A C 1
ATOM 5884 O O . VAL A 1 754 ? -29.628 -8.809 35.715 1.00 67.31 754 VAL A O 1
ATOM 5887 N N . GLY A 1 755 ? -29.253 -8.558 33.511 1.00 69.56 755 GLY A N 1
ATOM 5888 C CA . GLY A 1 755 ? -28.865 -7.146 33.574 1.00 69.56 755 GLY A CA 1
ATOM 5889 C C . GLY A 1 755 ? -29.983 -6.278 34.151 1.00 69.56 755 GLY A C 1
ATOM 5890 O O . GLY A 1 755 ? -29.775 -5.594 35.155 1.00 69.56 755 GLY A O 1
ATOM 5891 N N . LEU A 1 756 ? -31.189 -6.414 33.598 1.00 77.12 756 LEU A N 1
ATOM 5892 C CA . LEU A 1 756 ? -32.396 -5.724 34.046 1.00 77.12 756 LEU A CA 1
ATOM 5893 C C . LEU A 1 756 ? -32.749 -6.070 35.501 1.00 77.12 756 LEU A C 1
ATOM 5895 O O . LEU A 1 756 ? -32.905 -5.176 36.328 1.00 77.12 756 LEU A O 1
ATOM 5899 N N . ASN A 1 757 ? -32.791 -7.355 35.867 1.00 76.69 757 ASN A N 1
ATOM 5900 C CA . ASN A 1 757 ? -33.085 -7.775 37.243 1.00 76.69 757 ASN A CA 1
ATOM 5901 C C . ASN A 1 757 ? -32.014 -7.313 38.241 1.00 76.69 757 ASN A C 1
ATOM 5903 O O . ASN A 1 757 ? -32.337 -7.022 39.393 1.00 76.69 757 ASN A O 1
ATOM 5907 N N . THR A 1 758 ? -30.750 -7.236 37.821 1.00 73.81 758 THR A N 1
ATOM 5908 C CA . THR A 1 758 ? -29.657 -6.718 38.655 1.00 73.81 758 THR A CA 1
ATOM 5909 C C . THR A 1 758 ? -29.860 -5.232 38.929 1.00 73.81 758 THR A C 1
ATOM 5911 O O . THR A 1 758 ? -29.822 -4.828 40.092 1.00 73.81 758 THR A O 1
ATOM 5914 N N . LEU A 1 759 ? -30.159 -4.435 37.896 1.00 78.75 759 LEU A N 1
ATOM 5915 C CA . LEU A 1 759 ? -30.457 -3.008 38.043 1.00 78.75 759 LEU A CA 1
ATOM 5916 C C . LEU A 1 759 ? -31.678 -2.768 38.938 1.00 78.75 759 LEU A C 1
ATOM 5918 O O . LEU A 1 759 ? -31.603 -1.974 39.873 1.00 78.75 759 LEU A O 1
ATOM 5922 N N . LEU A 1 760 ? -32.772 -3.500 38.722 1.00 80.31 760 LEU A N 1
ATOM 5923 C CA . LEU A 1 760 ? -33.994 -3.340 39.514 1.00 80.31 760 LEU A CA 1
ATOM 5924 C C . LEU A 1 760 ? -33.791 -3.731 40.987 1.00 80.31 760 LEU A C 1
ATOM 5926 O O . LEU A 1 760 ? -34.288 -3.050 41.882 1.00 80.31 760 LEU A O 1
ATOM 5930 N N . ARG A 1 761 ? -33.029 -4.799 41.270 1.00 77.25 761 ARG A N 1
ATOM 5931 C CA . ARG A 1 761 ? -32.838 -5.298 42.647 1.00 77.25 761 ARG A CA 1
ATOM 5932 C C . ARG A 1 761 ? -31.748 -4.572 43.429 1.00 77.25 761 ARG A C 1
ATOM 5934 O O . ARG A 1 761 ? -31.953 -4.274 44.604 1.00 77.25 761 ARG A O 1
ATOM 5941 N N . GLN A 1 762 ? -30.587 -4.344 42.817 1.00 67.38 762 GLN A N 1
ATOM 5942 C CA . GLN A 1 762 ? -29.433 -3.726 43.482 1.00 67.38 762 GLN A CA 1
ATOM 5943 C C . GLN A 1 762 ? -29.467 -2.204 43.357 1.00 67.38 762 GLN A C 1
ATOM 5945 O O . GLN A 1 762 ? -29.087 -1.488 44.282 1.00 67.38 762 GLN A O 1
ATOM 5950 N N . GLY A 1 763 ? -29.938 -1.715 42.211 1.00 66.12 763 GLY A N 1
ATOM 5951 C CA . GLY A 1 763 ? -29.982 -0.299 41.903 1.00 66.12 763 GLY A CA 1
ATOM 5952 C C . GLY A 1 763 ? -31.183 0.421 42.491 1.00 66.12 763 GLY A C 1
ATOM 5953 O O . GLY A 1 763 ? -31.002 1.534 42.976 1.00 66.12 763 GLY A O 1
ATOM 5954 N N . LYS A 1 764 ? -32.365 -0.215 42.481 1.00 81.25 764 LYS A N 1
ATOM 5955 C CA . LYS A 1 764 ? -33.664 0.413 42.796 1.00 81.25 764 LYS A CA 1
ATOM 5956 C C . LYS A 1 764 ? -33.793 1.817 42.174 1.00 81.25 764 LYS A C 1
ATOM 5958 O O . LYS A 1 764 ? -33.923 2.784 42.920 1.00 81.25 764 LYS A O 1
ATOM 5963 N N . PRO A 1 765 ? -33.630 1.946 40.845 1.00 87.06 765 PRO A N 1
ATOM 5964 C CA . PRO A 1 765 ? -33.699 3.246 40.198 1.00 87.06 765 PRO A CA 1
ATOM 5965 C C . PRO A 1 765 ? -35.136 3.781 40.189 1.00 87.06 765 PRO A C 1
ATOM 5967 O O . PRO A 1 765 ? -36.077 3.008 40.014 1.00 87.06 765 PRO A O 1
ATOM 5970 N N . ASP A 1 766 ? -35.279 5.097 40.319 1.00 89.31 766 ASP A N 1
ATOM 5971 C CA . ASP A 1 766 ? -36.529 5.828 40.093 1.00 89.31 766 ASP A CA 1
ATOM 5972 C C . ASP A 1 766 ? -36.849 5.912 38.593 1.00 89.31 766 ASP A C 1
ATOM 5974 O O . ASP A 1 766 ? -38.011 5.831 38.199 1.00 89.31 766 ASP A O 1
ATOM 5978 N N . ARG A 1 767 ? -35.815 5.997 37.737 1.00 89.69 767 ARG A N 1
ATOM 5979 C CA . ARG A 1 767 ? -35.953 5.928 36.272 1.00 89.69 767 ARG A CA 1
ATOM 5980 C C . ARG A 1 767 ? -34.947 4.976 35.639 1.00 89.69 767 ARG A C 1
ATOM 5982 O O . ARG A 1 767 ? -33.763 4.993 35.971 1.00 89.69 767 ARG A O 1
ATOM 5989 N N . LEU A 1 768 ? -35.419 4.176 34.687 1.00 88.44 768 LEU A N 1
ATOM 5990 C CA . LEU A 1 768 ? -34.596 3.291 33.868 1.00 88.44 768 LEU A CA 1
ATOM 5991 C C . LEU A 1 768 ? -34.698 3.714 32.401 1.00 88.44 768 LEU A C 1
ATOM 5993 O O . LEU A 1 768 ? -35.771 3.626 31.807 1.00 88.44 768 LEU A O 1
ATOM 5997 N N . LEU A 1 769 ? -33.576 4.122 31.815 1.00 87.88 769 LEU A N 1
ATOM 5998 C CA . LEU A 1 769 ? -33.454 4.347 30.378 1.00 87.88 769 LEU A CA 1
ATOM 5999 C C . LEU A 1 769 ? -32.876 3.092 29.724 1.00 87.88 769 LEU A C 1
ATOM 6001 O O . LEU A 1 769 ? -31.902 2.525 30.217 1.00 87.88 769 LEU A O 1
ATOM 6005 N N . ILE A 1 770 ? -33.477 2.648 28.623 1.00 82.81 770 ILE A N 1
ATOM 6006 C CA . ILE A 1 770 ? -32.994 1.502 27.848 1.00 82.81 770 ILE A CA 1
ATOM 6007 C C . ILE A 1 770 ? -32.665 2.000 26.451 1.00 82.81 770 ILE A C 1
ATOM 6009 O O . ILE A 1 770 ? -33.551 2.470 25.736 1.00 82.81 770 ILE A O 1
ATOM 6013 N N . GLU A 1 771 ? -31.401 1.870 26.063 1.00 77.12 771 GLU A N 1
ATOM 6014 C CA . GLU A 1 771 ? -30.945 2.175 24.715 1.00 77.12 771 GLU A CA 1
ATOM 6015 C C . GLU A 1 771 ? -30.816 0.883 23.896 1.00 77.12 771 GLU A C 1
ATOM 6017 O O . GLU A 1 771 ? -29.870 0.109 24.087 1.00 77.12 771 GLU A O 1
ATOM 6022 N N . PRO A 1 772 ? -31.759 0.606 22.977 1.00 65.19 772 PRO A N 1
ATOM 6023 C CA . PRO A 1 772 ? -31.592 -0.470 22.020 1.00 65.19 772 PRO A CA 1
ATOM 6024 C C . PRO A 1 772 ? -30.642 -0.059 20.894 1.00 65.19 772 PRO A C 1
ATOM 6026 O O . PRO A 1 772 ? -30.741 1.048 20.351 1.00 65.19 772 PRO A O 1
ATOM 6029 N N . THR A 1 773 ? -29.794 -1.003 20.469 1.00 57.94 773 THR A N 1
ATOM 6030 C CA . THR A 1 773 ? -28.982 -0.860 19.252 1.00 57.94 773 THR A CA 1
ATOM 6031 C C . THR A 1 773 ? -29.858 -0.473 18.060 1.00 57.94 773 THR A C 1
ATOM 6033 O O . THR A 1 773 ? -31.025 -0.867 17.978 1.00 57.94 773 THR A O 1
ATOM 6036 N N . GLY A 1 774 ? -29.283 0.222 17.071 1.00 50.97 774 GLY A N 1
ATOM 6037 C CA . GLY A 1 774 ? -29.965 0.556 15.809 1.00 50.97 774 GLY A CA 1
ATOM 6038 C C . GLY A 1 774 ? -30.535 -0.652 15.041 1.00 50.97 774 GLY A C 1
ATOM 6039 O O . GLY A 1 774 ? -31.362 -0.471 14.156 1.00 50.97 774 GLY A O 1
ATOM 6040 N N . LEU A 1 775 ? -30.162 -1.880 15.423 1.00 41.91 775 LEU A N 1
ATOM 6041 C CA . LEU A 1 775 ? -30.590 -3.153 14.832 1.00 41.91 775 LEU A CA 1
ATOM 6042 C C . LEU A 1 775 ? -31.568 -3.967 15.709 1.00 41.91 775 LEU A C 1
ATOM 6044 O O . LEU A 1 775 ? -31.936 -5.081 15.341 1.00 41.91 775 LEU A O 1
ATOM 6048 N N . GLY A 1 776 ? -31.963 -3.472 16.886 1.00 50.75 776 GLY A N 1
ATOM 6049 C CA . GLY A 1 776 ? -32.912 -4.168 17.759 1.00 50.75 776 GLY A CA 1
ATOM 6050 C C . GLY A 1 776 ? -34.349 -4.094 17.232 1.00 50.75 776 GLY A C 1
ATOM 6051 O O . GLY A 1 776 ? -34.811 -3.011 16.873 1.00 50.75 776 GLY A O 1
ATOM 6052 N N . HIS A 1 777 ? -35.074 -5.221 17.235 1.00 63.00 777 HIS A N 1
ATOM 6053 C CA . HIS A 1 777 ? -36.520 -5.232 16.981 1.00 63.00 777 HIS A CA 1
ATOM 6054 C C . HIS A 1 777 ? -37.273 -4.639 18.188 1.00 63.00 777 HIS A C 1
ATOM 6056 O O . HIS A 1 777 ? -37.331 -5.282 19.242 1.00 63.00 777 HIS A O 1
ATOM 6062 N N . PRO A 1 778 ? -37.898 -3.454 18.056 1.00 67.88 778 PRO A N 1
ATOM 6063 C CA . PRO A 1 778 ? -38.547 -2.757 19.168 1.00 67.88 778 PRO A CA 1
ATOM 6064 C C . PRO A 1 778 ? -39.712 -3.555 19.766 1.00 67.88 778 PRO A C 1
ATOM 6066 O O . PRO A 1 778 ? -39.907 -3.530 20.977 1.00 67.88 778 PRO A O 1
ATOM 6069 N N . LYS A 1 779 ? -40.432 -4.336 18.947 1.00 72.62 779 LYS A N 1
ATOM 6070 C CA . LYS A 1 779 ? -41.558 -5.172 19.391 1.00 72.62 779 LYS A CA 1
ATOM 6071 C C . LYS A 1 779 ? -41.175 -6.103 20.544 1.00 72.62 779 LYS A C 1
ATOM 6073 O O . LYS A 1 779 ? -41.826 -6.105 21.576 1.00 72.62 779 LYS A O 1
ATOM 6078 N N . GLN A 1 780 ? -40.081 -6.845 20.395 1.00 68.19 780 GLN A N 1
ATOM 6079 C CA . GLN A 1 780 ? -39.692 -7.878 21.359 1.00 68.19 780 GLN A CA 1
ATOM 6080 C C . GLN A 1 780 ? -39.265 -7.295 22.711 1.00 68.19 780 GLN A C 1
ATOM 6082 O O . GLN A 1 780 ? -39.539 -7.883 23.755 1.00 68.19 780 GLN A O 1
ATOM 6087 N N . ILE A 1 781 ? -38.619 -6.128 22.697 1.00 75.06 781 ILE A N 1
ATOM 6088 C CA . ILE A 1 781 ? -38.222 -5.420 23.919 1.00 75.06 781 ILE A CA 1
ATOM 6089 C C . ILE A 1 781 ? -39.466 -4.902 24.636 1.00 75.06 781 ILE A C 1
ATOM 6091 O O . ILE A 1 781 ? -39.605 -5.090 25.842 1.00 75.06 781 ILE A O 1
ATOM 6095 N N . LEU A 1 782 ? -40.390 -4.291 23.891 1.00 78.94 782 LEU A N 1
ATOM 6096 C CA . LEU A 1 782 ? -41.640 -3.785 24.449 1.00 78.94 782 LEU A CA 1
ATOM 6097 C C . LEU A 1 782 ? -42.507 -4.917 25.008 1.00 78.94 782 LEU A C 1
ATOM 6099 O O . LEU A 1 782 ? -43.041 -4.767 26.102 1.00 78.94 782 LEU A O 1
ATOM 6103 N N . ASP A 1 783 ? -42.581 -6.058 24.321 1.00 79.06 783 ASP A N 1
ATOM 6104 C CA . ASP A 1 783 ? -43.298 -7.248 24.791 1.00 79.06 783 ASP A CA 1
ATOM 6105 C C . ASP A 1 783 ? -42.680 -7.804 26.086 1.00 79.06 783 ASP A C 1
ATOM 6107 O O . ASP A 1 783 ? -43.405 -8.159 27.014 1.00 79.06 783 ASP A O 1
ATOM 6111 N N . MET A 1 784 ? -41.344 -7.839 26.190 1.00 80.19 784 MET A N 1
ATOM 6112 C CA . MET A 1 784 ? -40.652 -8.258 27.415 1.00 80.19 784 MET A CA 1
ATOM 6113 C C . MET A 1 784 ? -40.953 -7.309 28.578 1.00 80.19 784 MET A C 1
ATOM 6115 O O . MET A 1 784 ? -41.314 -7.767 29.659 1.00 80.19 784 MET A O 1
ATOM 6119 N N . LEU A 1 785 ? -40.794 -6.000 28.372 1.00 81.50 785 LEU A N 1
ATOM 6120 C CA . LEU A 1 785 ? -40.979 -4.996 29.425 1.00 81.50 785 LEU A CA 1
ATOM 6121 C C . LEU A 1 785 ? -42.444 -4.879 29.864 1.00 81.50 785 LEU A C 1
ATOM 6123 O O . LEU A 1 785 ? -42.705 -4.564 31.021 1.00 81.50 785 LEU A O 1
ATOM 6127 N N . ALA A 1 786 ? -43.388 -5.163 28.963 1.00 80.62 786 ALA A N 1
ATOM 6128 C CA . ALA A 1 786 ? -44.820 -5.169 29.251 1.00 80.62 786 ALA A CA 1
ATOM 6129 C C . ALA A 1 786 ? -45.333 -6.495 29.849 1.00 80.62 786 ALA A C 1
ATOM 6131 O O . ALA A 1 786 ? -46.502 -6.567 30.232 1.00 80.62 786 ALA A O 1
ATOM 6132 N N . ALA A 1 787 ? -44.496 -7.536 29.929 1.00 80.31 787 ALA A N 1
ATOM 6133 C CA . ALA A 1 787 ? -44.898 -8.844 30.436 1.00 80.31 787 ALA A CA 1
ATOM 6134 C C . ALA A 1 787 ? -45.299 -8.801 31.923 1.00 80.31 787 ALA A C 1
ATOM 6136 O O . ALA A 1 787 ? -44.698 -8.083 32.726 1.00 80.31 787 ALA A O 1
ATOM 6137 N N . ASP A 1 788 ? -46.248 -9.660 32.313 1.00 77.06 788 ASP A N 1
ATOM 6138 C CA . ASP A 1 788 ? -46.827 -9.724 33.668 1.00 77.06 788 ASP A CA 1
ATOM 6139 C C . ASP A 1 788 ? -45.783 -9.819 34.794 1.00 77.06 788 ASP A C 1
ATOM 6141 O O . ASP A 1 788 ? -45.996 -9.325 35.899 1.00 77.06 788 ASP A O 1
ATOM 6145 N N . VAL A 1 789 ? -44.627 -10.438 34.525 1.00 77.25 789 VAL A N 1
ATOM 6146 C CA . VAL A 1 789 ? -43.536 -10.586 35.502 1.00 77.25 789 VAL A CA 1
ATOM 6147 C C . VAL A 1 789 ? -42.858 -9.256 35.857 1.00 77.25 789 VAL A C 1
ATOM 6149 O O . VAL A 1 789 ? -42.362 -9.106 36.975 1.00 77.25 789 VAL A O 1
ATOM 6152 N N . TYR A 1 790 ? -42.847 -8.292 34.933 1.00 80.69 790 TYR A N 1
ATOM 6153 C CA . TYR A 1 790 ? -42.210 -6.987 35.110 1.00 80.69 790 TYR A CA 1
ATOM 6154 C C . TYR A 1 790 ? -43.195 -5.880 35.487 1.00 80.69 790 TYR A C 1
ATOM 6156 O O . TYR A 1 790 ? -42.757 -4.904 36.089 1.00 80.69 790 TYR A O 1
ATOM 6164 N N . GLN A 1 791 ? -44.502 -6.048 35.253 1.00 79.56 791 GLN A N 1
ATOM 6165 C CA . GLN A 1 791 ? -45.518 -5.049 35.623 1.00 79.56 791 GLN A CA 1
ATOM 6166 C C . GLN A 1 791 ? -45.459 -4.554 37.082 1.00 79.56 791 GLN A C 1
ATOM 6168 O O . GLN A 1 791 ? -45.651 -3.361 37.297 1.00 79.56 791 GLN A O 1
ATOM 6173 N N . PRO A 1 792 ? -45.170 -5.391 38.103 1.00 80.50 792 PRO A N 1
ATOM 6174 C CA . PRO A 1 792 ? -45.056 -4.897 39.478 1.00 80.50 792 PRO A CA 1
ATOM 6175 C C . PRO A 1 792 ? -43.826 -4.009 39.727 1.00 80.50 792 PRO A C 1
ATOM 6177 O O . PRO A 1 792 ? -43.731 -3.393 40.785 1.00 80.50 792 PRO A O 1
ATOM 6180 N N . TRP A 1 793 ? -42.862 -4.000 38.802 1.00 81.06 793 TRP A N 1
ATOM 6181 C CA . TRP A 1 793 ? -41.533 -3.409 38.975 1.00 81.06 793 TRP A CA 1
ATOM 6182 C C . TRP A 1 793 ? -41.229 -2.281 37.988 1.00 81.06 793 TRP A C 1
ATOM 6184 O O . TRP A 1 793 ? -40.400 -1.430 38.295 1.00 81.06 793 TRP A O 1
ATOM 6194 N N . ILE A 1 794 ? -41.846 -2.296 36.805 1.00 87.19 794 ILE A N 1
ATOM 6195 C CA . ILE A 1 794 ? -41.589 -1.355 35.716 1.00 87.19 794 ILE A CA 1
ATOM 6196 C C . ILE A 1 794 ? -42.917 -0.754 35.267 1.00 87.19 794 ILE A C 1
ATOM 6198 O O . ILE A 1 794 ? -43.825 -1.472 34.856 1.00 87.19 794 ILE A O 1
ATOM 6202 N N . ASP A 1 795 ? -42.987 0.574 35.283 1.00 88.81 795 ASP A N 1
ATOM 6203 C CA . ASP A 1 795 ? -44.031 1.339 34.608 1.00 88.81 795 ASP A CA 1
ATOM 6204 C C . ASP A 1 795 ? -43.480 1.859 33.271 1.00 88.81 795 ASP A C 1
ATOM 6206 O O . ASP A 1 795 ? -42.658 2.777 33.235 1.00 88.81 795 ASP A O 1
ATOM 6210 N N . LEU A 1 796 ? -43.863 1.212 32.166 1.00 88.31 796 LEU A N 1
ATOM 6211 C CA . LEU A 1 796 ? -43.344 1.527 30.834 1.00 88.31 796 LEU A CA 1
ATOM 6212 C C . LEU A 1 796 ? -44.000 2.802 30.275 1.00 88.31 796 LEU A C 1
ATOM 6214 O O . LEU A 1 796 ? -45.158 2.792 29.852 1.00 88.31 796 LEU A O 1
ATOM 6218 N N . ARG A 1 797 ? -43.224 3.890 30.235 1.00 92.06 797 ARG A N 1
ATOM 6219 C CA . ARG A 1 797 ? -43.610 5.202 29.686 1.00 92.06 797 ARG A CA 1
ATOM 6220 C C . ARG A 1 797 ? -43.492 5.265 28.158 1.00 92.06 797 ARG A C 1
ATOM 6222 O O . ARG A 1 797 ? -43.193 4.266 27.502 1.00 92.06 797 ARG A O 1
ATOM 6229 N N . ALA A 1 798 ? -43.790 6.435 27.592 1.00 89.12 798 ALA A N 1
ATOM 6230 C CA . ALA A 1 798 ? -43.699 6.700 26.161 1.00 89.12 798 ALA A CA 1
ATOM 6231 C C . ALA A 1 798 ? -42.327 6.311 25.584 1.00 89.12 798 ALA A C 1
ATOM 6233 O O . ALA A 1 798 ? -41.281 6.556 26.181 1.00 89.12 798 ALA A O 1
ATOM 6234 N N . THR A 1 799 ? -42.341 5.727 24.391 1.00 89.69 799 THR A N 1
ATOM 6235 C CA . THR A 1 799 ? -41.145 5.351 23.636 1.00 89.69 799 THR A CA 1
ATOM 6236 C C . THR A 1 799 ? -40.688 6.496 22.734 1.00 89.69 799 THR A C 1
ATOM 6238 O O . THR A 1 799 ? -41.489 7.105 22.018 1.00 89.69 799 THR A O 1
ATOM 6241 N N . LEU A 1 800 ? -39.386 6.788 22.752 1.00 90.06 800 LEU A N 1
ATOM 6242 C CA . LEU A 1 800 ? -38.779 7.858 21.964 1.00 90.06 800 LEU A CA 1
ATOM 6243 C C . LEU A 1 800 ? -37.957 7.257 20.819 1.00 90.06 800 LEU A C 1
ATOM 6245 O O . LEU A 1 800 ? -37.096 6.407 21.046 1.00 90.06 800 LEU A O 1
ATOM 6249 N N . CYS A 1 801 ? -38.187 7.721 19.590 1.00 88.81 801 CYS A N 1
ATOM 6250 C CA . CYS A 1 801 ? -37.369 7.366 18.431 1.00 88.81 801 CYS A CA 1
ATOM 6251 C C . CYS A 1 801 ? -36.663 8.607 17.885 1.00 88.81 801 CYS A C 1
ATOM 6253 O O . CYS A 1 801 ? -37.312 9.566 17.468 1.00 88.81 801 CYS A O 1
ATOM 6255 N N . LEU A 1 802 ? -35.329 8.582 17.901 1.00 86.69 802 LEU A N 1
ATOM 6256 C CA . LEU A 1 802 ? -34.498 9.650 17.355 1.00 86.69 802 LEU A CA 1
ATOM 6257 C C . LEU A 1 802 ? -34.240 9.416 15.873 1.00 86.69 802 LEU A C 1
ATOM 6259 O O . LEU A 1 802 ? -33.676 8.387 15.497 1.00 86.69 802 LEU A O 1
ATOM 6263 N N . LEU A 1 803 ? -34.596 10.410 15.068 1.00 87.88 803 LEU A N 1
ATOM 6264 C CA . LEU A 1 803 ? -34.497 10.411 13.617 1.00 87.88 803 LEU A CA 1
ATOM 6265 C C . LEU A 1 803 ? -33.627 11.587 13.162 1.00 87.88 803 LEU A C 1
ATOM 6267 O O . LEU A 1 803 ? -33.895 12.725 13.534 1.00 87.88 803 LEU A O 1
ATOM 6271 N N . ASP A 1 804 ? -32.620 11.326 12.327 1.00 85.88 804 ASP A N 1
ATOM 6272 C CA . ASP A 1 804 ? -31.924 12.368 11.561 1.00 85.88 804 ASP A CA 1
ATOM 6273 C C . ASP A 1 804 ? -32.721 12.604 10.262 1.00 85.88 804 ASP A C 1
ATOM 6275 O O . ASP A 1 804 ? -32.793 11.685 9.441 1.00 85.88 804 ASP A O 1
ATOM 6279 N N . PRO A 1 805 ? -33.333 13.786 10.039 1.00 87.44 805 PRO A N 1
ATOM 6280 C CA . PRO A 1 805 ? -34.200 14.040 8.881 1.00 87.44 805 PRO A CA 1
ATOM 6281 C C . PRO A 1 805 ? -33.561 13.725 7.524 1.00 87.44 805 PRO A C 1
ATOM 6283 O O . PRO A 1 805 ? -34.258 13.386 6.570 1.00 87.44 805 PRO A O 1
ATOM 6286 N N . ARG A 1 806 ? -32.228 13.781 7.426 1.00 82.94 806 ARG A N 1
ATOM 6287 C CA . ARG A 1 806 ? -31.494 13.467 6.192 1.00 82.94 806 ARG A CA 1
ATOM 6288 C C . ARG A 1 806 ? -31.547 11.983 5.833 1.00 82.94 806 ARG A C 1
ATOM 6290 O O . ARG A 1 806 ? -31.436 11.657 4.657 1.00 82.94 806 ARG A O 1
ATOM 6297 N N . GLN A 1 807 ? -31.765 11.091 6.802 1.00 78.94 807 GLN A N 1
ATOM 6298 C CA . GLN A 1 807 ? -31.945 9.655 6.547 1.00 78.94 807 GLN A CA 1
ATOM 6299 C C . GLN A 1 807 ? -33.207 9.371 5.724 1.00 78.94 807 GLN A C 1
ATOM 6301 O O . GLN A 1 807 ? -33.263 8.373 5.018 1.00 78.94 807 GLN A O 1
ATOM 6306 N N . LEU A 1 808 ? -34.199 10.268 5.747 1.00 84.62 808 LEU A N 1
ATOM 6307 C CA . LEU A 1 808 ? -35.405 10.146 4.923 1.00 84.62 808 LEU A CA 1
ATOM 6308 C C . LEU A 1 808 ? -35.173 10.468 3.439 1.00 84.62 808 LEU A C 1
ATOM 6310 O O . LEU A 1 808 ? -36.076 10.269 2.632 1.00 84.62 808 LEU A O 1
ATOM 6314 N N . LEU A 1 809 ? -33.992 10.976 3.074 1.00 79.62 809 LEU A N 1
ATOM 6315 C CA . LEU A 1 809 ? -33.584 11.143 1.677 1.00 79.62 809 LEU A CA 1
ATOM 6316 C C . LEU A 1 809 ? -32.947 9.868 1.101 1.00 79.62 809 LEU A C 1
ATOM 6318 O O . LEU A 1 809 ? -32.767 9.780 -0.110 1.00 79.62 809 LEU A O 1
ATOM 6322 N N . ASP A 1 810 ? -32.600 8.897 1.950 1.00 74.88 810 ASP A N 1
ATOM 6323 C CA . ASP A 1 810 ? -31.970 7.645 1.542 1.00 74.88 810 ASP A CA 1
ATOM 6324 C C . ASP A 1 810 ? -33.021 6.546 1.322 1.00 74.88 810 ASP A C 1
ATOM 6326 O O . ASP A 1 810 ? -33.658 6.054 2.258 1.00 74.88 810 ASP A O 1
ATOM 6330 N N . GLU A 1 811 ? -33.176 6.115 0.068 1.00 73.88 811 GLU A N 1
ATOM 6331 C CA . GLU A 1 811 ? -34.081 5.022 -0.296 1.00 73.88 811 GLU A CA 1
ATOM 6332 C C . GLU A 1 811 ? -33.734 3.703 0.409 1.00 73.88 811 GLU A C 1
ATOM 6334 O O . GLU A 1 811 ? -34.633 2.910 0.697 1.00 73.88 811 GLU A O 1
ATOM 6339 N N . LYS A 1 812 ? -32.458 3.446 0.734 1.00 61.19 812 LYS A N 1
ATOM 6340 C CA . LYS A 1 812 ? -32.066 2.227 1.460 1.00 61.19 812 LYS A CA 1
ATOM 6341 C C . LYS A 1 812 ? -32.555 2.251 2.904 1.00 61.19 812 LYS A C 1
ATOM 6343 O O . LYS A 1 812 ? -33.029 1.226 3.391 1.00 61.19 812 LYS A O 1
ATOM 6348 N N . ALA A 1 813 ? -32.482 3.403 3.570 1.00 65.31 813 ALA A N 1
ATOM 6349 C CA . ALA A 1 813 ? -33.003 3.575 4.924 1.00 65.31 813 ALA A CA 1
ATOM 6350 C C . ALA A 1 813 ? -34.532 3.422 4.952 1.00 65.31 813 ALA A C 1
ATOM 6352 O O . ALA A 1 813 ? -35.066 2.690 5.783 1.00 65.31 813 ALA A O 1
ATOM 6353 N N . LEU A 1 814 ? -35.236 4.031 3.992 1.00 74.75 814 LEU A N 1
ATOM 6354 C CA . LEU A 1 814 ? -36.696 3.933 3.883 1.00 74.75 814 LEU A CA 1
ATOM 6355 C C . LEU A 1 814 ? -37.196 2.506 3.611 1.00 74.75 814 LEU A C 1
ATOM 6357 O O . LEU A 1 814 ? -38.282 2.144 4.064 1.00 74.75 814 LEU A O 1
ATOM 6361 N N . ASN A 1 815 ? -36.411 1.698 2.896 1.00 71.19 815 ASN A N 1
ATOM 6362 C CA . ASN A 1 815 ? -36.732 0.302 2.599 1.00 71.19 815 ASN A CA 1
ATOM 6363 C C . ASN A 1 815 ? -36.285 -0.682 3.695 1.00 71.19 815 ASN A C 1
ATOM 6365 O O . ASN A 1 815 ? -36.550 -1.877 3.580 1.00 71.19 815 ASN A O 1
ATOM 6369 N N . ASN A 1 816 ? -35.623 -0.213 4.756 1.00 71.62 816 ASN A N 1
ATOM 6370 C CA . ASN A 1 816 ? -35.169 -1.061 5.853 1.00 71.62 816 ASN A CA 1
ATOM 6371 C C . ASN A 1 816 ? -36.313 -1.351 6.845 1.00 71.62 816 ASN A C 1
ATOM 6373 O O . ASN A 1 816 ? -36.913 -0.436 7.412 1.00 71.62 816 ASN A O 1
ATOM 6377 N N . ASP A 1 817 ? -36.596 -2.632 7.088 1.00 69.25 817 ASP A N 1
ATOM 6378 C CA . ASP A 1 817 ? -37.673 -3.075 7.986 1.00 69.25 817 ASP A CA 1
ATOM 6379 C C . ASP A 1 817 ? -37.488 -2.585 9.427 1.00 69.25 817 ASP A C 1
ATOM 6381 O O . ASP A 1 817 ? -38.422 -2.045 10.014 1.00 69.25 817 ASP A O 1
ATOM 6385 N N . ASN A 1 818 ? -36.272 -2.663 9.974 1.00 65.50 818 ASN A N 1
ATOM 6386 C CA . ASN A 1 818 ? -35.981 -2.200 11.335 1.00 65.50 818 ASN A CA 1
ATOM 6387 C C . ASN A 1 818 ? -36.153 -0.689 11.479 1.00 65.50 818 ASN A C 1
ATOM 6389 O O . ASN A 1 818 ? -36.682 -0.224 12.487 1.00 65.50 818 ASN A O 1
ATOM 6393 N N . PHE A 1 819 ? -35.725 0.074 10.473 1.00 74.12 819 PHE A N 1
ATOM 6394 C CA . PHE A 1 819 ? -35.901 1.524 10.453 1.00 74.12 819 PHE A CA 1
ATOM 6395 C C . PHE A 1 819 ? -37.390 1.894 10.498 1.00 74.12 819 PHE A C 1
ATOM 6397 O O . PHE A 1 819 ? -37.813 2.726 11.306 1.00 74.12 819 PHE A O 1
ATOM 6404 N N . ARG A 1 820 ? -38.210 1.216 9.686 1.00 79.38 820 ARG A N 1
ATOM 6405 C CA . ARG A 1 820 ? -39.667 1.405 9.669 1.00 79.38 820 ARG A CA 1
ATOM 6406 C C . ARG A 1 820 ? -40.320 0.971 10.978 1.00 79.38 820 ARG A C 1
ATOM 6408 O O . ARG A 1 820 ? -41.150 1.712 11.500 1.00 79.38 820 ARG A O 1
ATOM 6415 N N . ASP A 1 821 ? -39.921 -0.169 11.532 1.00 75.94 821 ASP A N 1
ATOM 6416 C CA . ASP A 1 821 ? -40.481 -0.711 12.772 1.00 75.94 821 ASP A CA 1
ATOM 6417 C C . ASP A 1 821 ? -40.142 0.149 13.994 1.00 75.94 821 ASP A C 1
ATOM 6419 O O . ASP A 1 821 ? -40.998 0.354 14.853 1.00 75.94 821 ASP A O 1
ATOM 6423 N N . GLN A 1 822 ? -38.927 0.700 14.075 1.00 77.75 822 GLN A N 1
ATOM 6424 C CA . GLN A 1 822 ? -38.525 1.626 15.144 1.00 77.75 822 GLN A CA 1
ATOM 6425 C C . GLN A 1 822 ? -39.333 2.915 15.105 1.00 77.75 822 GLN A C 1
ATOM 6427 O O . GLN A 1 822 ? -39.844 3.354 16.138 1.00 77.75 822 GLN A O 1
ATOM 6432 N N . LEU A 1 823 ? -39.511 3.483 13.913 1.00 83.69 823 LEU A N 1
ATOM 6433 C CA . LEU A 1 823 ? -40.372 4.642 13.746 1.00 83.69 823 LEU A CA 1
ATOM 6434 C C . LEU A 1 823 ? -41.824 4.291 14.058 1.00 83.69 823 LEU A C 1
ATOM 6436 O O . LEU A 1 823 ? -42.486 5.085 14.711 1.00 83.69 823 LEU A O 1
ATOM 6440 N N . ALA A 1 824 ? -42.327 3.125 13.640 1.00 83.50 824 ALA A N 1
ATOM 6441 C CA . ALA A 1 824 ? -43.694 2.664 13.895 1.00 83.50 824 ALA A CA 1
ATOM 6442 C C . ALA A 1 824 ? -43.986 2.418 15.387 1.00 83.50 824 ALA A C 1
ATOM 6444 O O . ALA A 1 824 ? -45.095 2.707 15.842 1.00 83.50 824 ALA A O 1
ATOM 6445 N N . ALA A 1 825 ? -43.002 1.923 16.140 1.00 81.31 825 ALA A N 1
ATOM 6446 C CA . ALA A 1 825 ? -43.116 1.613 17.565 1.00 81.31 825 ALA A CA 1
ATOM 6447 C C . ALA A 1 825 ? -43.170 2.859 18.461 1.00 81.31 825 ALA A C 1
ATOM 6449 O O . ALA A 1 825 ? -43.697 2.784 19.565 1.00 81.31 825 ALA A O 1
ATOM 6450 N N . ALA A 1 826 ? -42.631 3.985 17.985 1.00 88.75 826 ALA A N 1
ATOM 6451 C CA . ALA A 1 826 ? -42.447 5.201 18.767 1.00 88.75 826 ALA A CA 1
ATOM 6452 C C . ALA A 1 826 ? -43.769 5.880 19.157 1.00 88.75 826 ALA A C 1
ATOM 6454 O O . ALA A 1 826 ? -44.675 6.015 18.331 1.00 88.75 826 ALA A O 1
ATOM 6455 N N . ASP A 1 827 ? -43.855 6.385 20.385 1.00 89.38 827 ASP A N 1
ATOM 6456 C CA . ASP A 1 827 ? -44.883 7.341 20.818 1.00 89.38 827 ASP A CA 1
ATOM 6457 C C . ASP A 1 827 ? -44.496 8.775 20.424 1.00 89.38 827 ASP A C 1
ATOM 6459 O O . ASP A 1 827 ? -45.340 9.585 20.023 1.00 89.38 827 ASP A O 1
ATOM 6463 N N . VAL A 1 828 ? -43.199 9.076 20.534 1.00 91.62 828 VAL A N 1
ATOM 6464 C CA . VAL A 1 828 ? -42.606 10.382 20.246 1.00 91.62 828 VAL A CA 1
ATOM 6465 C C . VAL A 1 828 ? -41.473 10.218 19.242 1.00 91.62 828 VAL A C 1
ATOM 6467 O O . VAL A 1 828 ? -40.558 9.414 19.431 1.00 91.62 828 VAL A O 1
ATOM 6470 N N . ILE A 1 829 ? -41.520 11.015 18.181 1.00 92.56 829 ILE A N 1
ATOM 6471 C CA . ILE A 1 829 ? -40.473 11.095 17.167 1.00 92.56 829 ILE A CA 1
ATOM 6472 C C . ILE A 1 829 ? -39.671 12.359 17.430 1.00 92.56 829 ILE A C 1
ATOM 6474 O O . ILE A 1 829 ? -40.215 13.462 17.428 1.00 92.56 829 ILE A O 1
ATOM 6478 N N . VAL A 1 830 ? -38.373 12.193 17.645 1.00 92.81 830 VAL A N 1
ATOM 6479 C CA . VAL A 1 830 ? -37.434 13.288 17.871 1.00 92.81 830 VAL A CA 1
ATOM 6480 C C . VAL A 1 830 ? -36.615 13.478 16.596 1.00 92.81 830 VAL A C 1
ATOM 6482 O O . VAL A 1 830 ? -35.681 12.724 16.333 1.00 92.81 830 VAL A O 1
ATOM 6485 N N . ALA A 1 831 ? -36.975 14.476 15.791 1.00 92.19 831 ALA A N 1
ATOM 6486 C CA . ALA A 1 831 ? -36.222 14.926 14.625 1.00 92.19 831 ALA A CA 1
ATOM 6487 C C . ALA A 1 831 ? -34.967 15.691 15.077 1.00 92.19 831 ALA A C 1
ATOM 6489 O O . ALA A 1 831 ? -34.979 16.919 15.226 1.00 92.19 831 ALA A O 1
ATOM 6490 N N . ASN A 1 832 ? -33.899 14.939 15.332 1.00 83.75 832 ASN A N 1
ATOM 6491 C CA . ASN A 1 832 ? -32.640 15.422 15.884 1.00 83.75 832 ASN A CA 1
ATOM 6492 C C . ASN A 1 832 ? -31.702 15.981 14.795 1.00 83.75 832 ASN A C 1
ATOM 6494 O O . ASN A 1 832 ? -31.901 15.745 13.604 1.00 83.75 832 ASN A O 1
ATOM 6498 N N . LYS A 1 833 ? -30.644 16.682 15.218 1.00 79.25 833 LYS A N 1
ATOM 6499 C CA . LYS A 1 833 ? -29.648 17.354 14.364 1.00 79.25 833 LYS A CA 1
ATOM 6500 C C . LYS A 1 833 ? -30.230 18.474 13.499 1.00 79.25 833 LYS A C 1
ATOM 6502 O O . LYS A 1 833 ? -29.856 18.623 12.334 1.00 79.25 833 LYS A O 1
ATOM 6507 N N . GLN A 1 834 ? -31.136 19.272 14.066 1.00 83.94 834 GLN A N 1
ATOM 6508 C CA . GLN A 1 834 ? -31.684 20.457 13.391 1.00 83.94 834 GLN A CA 1
ATOM 6509 C C . GLN A 1 834 ? -30.606 21.425 12.879 1.00 83.94 834 GLN A C 1
ATOM 6511 O O . GLN A 1 834 ? -30.801 22.055 11.845 1.00 83.94 834 GLN A O 1
ATOM 6516 N N . ASP A 1 835 ? -29.434 21.464 13.518 1.00 79.00 835 ASP A N 1
ATOM 6517 C CA . ASP A 1 835 ? -28.255 22.221 13.081 1.00 79.00 835 ASP A CA 1
ATOM 6518 C C . ASP A 1 835 ? -27.702 21.800 11.707 1.00 79.00 835 ASP A C 1
ATOM 6520 O O . ASP A 1 835 ? -26.921 22.536 11.107 1.00 79.00 835 ASP A O 1
ATOM 6524 N N . ARG A 1 836 ? -28.089 20.624 11.194 1.00 73.06 836 ARG A N 1
ATOM 6525 C CA . ARG A 1 836 ? -27.584 20.056 9.930 1.00 73.06 836 ARG A CA 1
ATOM 6526 C C . ARG A 1 836 ? -28.670 19.773 8.896 1.00 73.06 836 ARG A C 1
ATOM 6528 O O . ARG A 1 836 ? -28.381 19.139 7.880 1.00 73.06 836 ARG A O 1
ATOM 6535 N N . VAL A 1 837 ? -29.906 20.194 9.150 1.00 79.75 837 VAL A N 1
ATOM 6536 C CA . VAL A 1 837 ? -31.043 19.969 8.248 1.00 79.75 837 VAL A CA 1
ATOM 6537 C C . VAL A 1 837 ? -30.916 20.859 7.012 1.00 79.75 837 VAL A C 1
ATOM 6539 O O . VAL A 1 837 ? -30.681 22.061 7.108 1.00 79.75 837 VAL A O 1
ATOM 6542 N N . THR A 1 838 ? -31.092 20.263 5.834 1.00 84.44 838 THR A N 1
ATOM 6543 C CA . THR A 1 838 ? -31.227 20.987 4.560 1.00 84.44 838 THR A CA 1
ATOM 6544 C C . THR A 1 838 ? -32.706 21.174 4.199 1.00 84.44 838 THR A C 1
ATOM 6546 O O . THR A 1 838 ? -33.541 20.386 4.667 1.00 84.44 838 THR A O 1
ATOM 6549 N N . PRO A 1 839 ? -33.060 22.146 3.333 1.00 90.06 839 PRO A N 1
ATOM 6550 C CA . PRO A 1 839 ? -34.437 22.330 2.865 1.00 90.06 839 PRO A CA 1
ATOM 6551 C C . PRO A 1 839 ? -35.063 21.047 2.302 1.00 90.06 839 PRO A C 1
ATOM 6553 O O . PRO A 1 839 ? -36.226 20.751 2.561 1.00 90.06 839 PRO A O 1
ATOM 6556 N N . GLU A 1 840 ? -34.283 20.239 1.585 1.00 87.06 840 GLU A N 1
ATOM 6557 C CA . GLU A 1 840 ? -34.729 18.974 0.999 1.00 87.06 840 GLU A CA 1
ATOM 6558 C C . GLU A 1 840 ? -35.054 17.941 2.082 1.00 87.06 840 GLU A C 1
ATOM 6560 O O . GLU A 1 840 ? -36.097 17.289 2.027 1.00 87.06 840 GLU A O 1
ATOM 6565 N N . SER A 1 841 ? -34.190 17.812 3.094 1.00 85.38 841 SER A N 1
ATOM 6566 C CA . SER A 1 841 ? -34.418 16.886 4.211 1.00 85.38 841 SER A CA 1
ATOM 6567 C C . SER A 1 841 ? -35.590 17.310 5.101 1.00 85.38 841 SER A C 1
ATOM 6569 O O . SER A 1 841 ? -36.312 16.456 5.614 1.00 85.38 841 SER A O 1
ATOM 6571 N N . GLN A 1 842 ? -35.838 18.617 5.222 1.00 92.00 842 GLN A N 1
ATOM 6572 C CA . GLN A 1 842 ? -37.001 19.151 5.926 1.00 92.00 842 GLN A CA 1
ATOM 6573 C C . GLN A 1 842 ? -38.301 18.788 5.195 1.00 92.00 842 GLN A C 1
ATOM 6575 O O . GLN A 1 842 ? -39.234 18.266 5.804 1.00 92.00 842 GLN A O 1
ATOM 6580 N N . VAL A 1 843 ? -38.335 18.964 3.870 1.00 93.19 843 VAL A N 1
ATOM 6581 C CA . VAL A 1 843 ? -39.471 18.540 3.034 1.00 93.19 843 VAL A CA 1
ATOM 6582 C C . VAL A 1 843 ? -39.679 17.023 3.106 1.00 93.19 843 VAL A C 1
ATOM 6584 O O . VAL A 1 843 ? -40.820 16.556 3.138 1.00 93.19 843 VAL A O 1
ATOM 6587 N N . ALA A 1 844 ? -38.601 16.236 3.152 1.00 89.94 844 ALA A N 1
ATOM 6588 C CA . ALA A 1 844 ? -38.685 14.785 3.307 1.00 89.94 844 ALA A CA 1
ATOM 6589 C C . ALA A 1 844 ? -39.291 14.380 4.661 1.00 89.94 844 ALA A C 1
ATOM 6591 O O . ALA A 1 844 ? -40.163 13.510 4.692 1.00 89.94 844 ALA A O 1
ATOM 6592 N N . LEU A 1 845 ? -38.900 15.045 5.754 1.00 93.31 845 LEU A N 1
ATOM 6593 C CA . LEU A 1 845 ? -39.486 14.853 7.083 1.00 93.31 845 LEU A CA 1
ATOM 6594 C C . LEU A 1 845 ? -40.973 15.195 7.114 1.00 93.31 845 LEU A C 1
ATOM 6596 O O . LEU A 1 845 ? -41.772 14.391 7.591 1.00 93.31 845 LEU A O 1
ATOM 6600 N N . GLU A 1 846 ? -41.353 16.348 6.568 1.00 92.88 846 GLU A N 1
ATOM 6601 C CA . GLU A 1 846 ? -42.752 16.778 6.502 1.00 92.88 846 GLU A CA 1
ATOM 6602 C C . GLU A 1 846 ? -43.600 15.790 5.700 1.00 92.88 846 GLU A C 1
ATOM 6604 O O . GLU A 1 846 ? -44.657 15.359 6.162 1.00 92.88 846 GLU A O 1
ATOM 6609 N N . ARG A 1 847 ? -43.111 15.360 4.531 1.00 91.94 847 ARG A N 1
ATOM 6610 C CA . ARG A 1 847 ? -43.786 14.358 3.697 1.00 91.94 847 ARG A CA 1
ATOM 6611 C C . ARG A 1 847 ? -43.912 13.021 4.420 1.00 91.94 847 ARG A C 1
ATOM 6613 O O . ARG A 1 847 ? -44.974 12.399 4.389 1.00 91.94 847 ARG A O 1
ATOM 6620 N N . TRP A 1 848 ? -42.839 12.558 5.054 1.00 91.94 848 TRP A N 1
ATOM 6621 C CA . TRP A 1 848 ? -42.852 11.298 5.785 1.00 91.94 848 TRP A CA 1
ATOM 6622 C C . TRP A 1 848 ? -43.842 11.347 6.953 1.00 91.94 848 TRP A C 1
ATOM 6624 O O . TRP A 1 848 ? -44.644 10.425 7.100 1.00 91.94 848 TRP A O 1
ATOM 6634 N N . TYR A 1 849 ? -43.839 12.434 7.729 1.00 91.62 849 TYR A N 1
ATOM 6635 C CA . TYR A 1 849 ? -44.719 12.620 8.879 1.00 91.62 849 TYR A CA 1
ATOM 6636 C C . TYR A 1 849 ? -46.189 12.797 8.473 1.00 91.62 849 TYR A C 1
ATOM 6638 O O . TYR A 1 849 ? -47.068 12.267 9.142 1.00 91.62 849 TYR A O 1
ATOM 6646 N N . GLN A 1 850 ? -46.487 13.446 7.346 1.00 89.69 850 GLN A N 1
ATOM 6647 C CA . GLN A 1 850 ? -47.856 13.494 6.810 1.00 89.69 850 GLN A CA 1
ATOM 6648 C C . GLN A 1 850 ? -48.385 12.105 6.437 1.00 89.69 850 GLN A C 1
ATOM 6650 O O . GLN A 1 850 ? -49.547 11.801 6.693 1.00 89.69 850 GLN A O 1
ATOM 6655 N N . ASN A 1 851 ? -47.533 11.264 5.849 1.00 86.19 851 ASN A N 1
ATOM 6656 C CA . ASN A 1 851 ? -47.935 9.949 5.351 1.00 86.19 851 ASN A CA 1
ATOM 6657 C C . ASN A 1 851 ? -47.939 8.862 6.428 1.00 86.19 851 ASN A C 1
ATOM 6659 O O . ASN A 1 851 ? -48.690 7.900 6.316 1.00 86.19 851 ASN A O 1
ATOM 6663 N N . ASN A 1 852 ? -47.068 8.985 7.431 1.00 83.56 852 ASN A N 1
ATOM 6664 C CA . ASN A 1 852 ? -46.820 7.925 8.403 1.00 83.56 852 ASN A CA 1
ATOM 6665 C C . ASN A 1 852 ? -46.972 8.394 9.849 1.00 83.56 852 ASN A C 1
ATOM 6667 O O . ASN A 1 852 ? -46.962 7.558 10.736 1.00 83.56 852 ASN A O 1
ATOM 6671 N N . GLY A 1 853 ? -47.067 9.693 10.137 1.00 78.19 853 GLY A N 1
ATOM 6672 C CA . GLY A 1 853 ? -46.990 10.246 11.493 1.00 78.19 853 GLY A CA 1
ATOM 6673 C C . GLY A 1 853 ? -48.099 9.785 12.440 1.00 78.19 853 GLY A C 1
ATOM 6674 O O . GLY A 1 853 ? -47.839 9.713 13.636 1.00 78.19 853 GLY A O 1
ATOM 6675 N N . ASP A 1 854 ? -49.282 9.415 11.934 1.00 75.00 854 ASP A N 1
ATOM 6676 C CA . ASP A 1 854 ? -50.392 8.797 12.687 1.00 75.00 854 ASP A CA 1
ATOM 6677 C C . ASP A 1 854 ? -50.674 9.463 14.056 1.00 75.00 854 ASP A C 1
ATOM 6679 O O . ASP A 1 854 ? -50.813 8.799 15.080 1.00 75.00 854 ASP A O 1
ATOM 6683 N N . SER A 1 855 ? -50.717 10.804 14.085 1.00 73.19 855 SER A N 1
ATOM 6684 C CA . SER A 1 855 ? -50.963 11.630 15.288 1.00 73.19 855 SER A CA 1
ATOM 6685 C C . SER A 1 855 ? -49.914 11.531 16.411 1.00 73.19 855 SER A C 1
ATOM 6687 O O . SER A 1 855 ? -50.146 12.039 17.511 1.00 73.19 855 SER A O 1
ATOM 6689 N N . ARG A 1 856 ? -48.752 10.922 16.154 1.00 86.75 856 ARG A N 1
ATOM 6690 C CA . ARG A 1 856 ? -47.635 10.844 17.110 1.00 86.75 856 ARG A CA 1
ATOM 6691 C C . ARG A 1 856 ? -46.993 12.202 17.312 1.00 86.75 856 ARG A C 1
ATOM 6693 O O . ARG A 1 856 ? -46.998 13.033 16.417 1.00 86.75 856 ARG A O 1
ATOM 6700 N N . THR A 1 857 ? -46.414 12.438 18.484 1.00 90.44 857 THR A N 1
ATOM 6701 C CA . THR A 1 857 ? -45.771 13.734 18.735 1.00 90.44 857 THR A CA 1
ATOM 6702 C C . THR A 1 857 ? -44.454 13.809 17.963 1.00 90.44 857 THR A C 1
ATOM 6704 O O . THR A 1 857 ? -43.575 12.983 18.191 1.00 90.44 857 THR A O 1
ATOM 6707 N N . LEU A 1 858 ? -44.307 14.804 17.087 1.00 92.88 858 LEU A N 1
ATOM 6708 C CA . LEU A 1 858 ? -43.034 15.165 16.464 1.00 92.88 858 LEU A CA 1
ATOM 6709 C C . LEU A 1 858 ? -42.390 16.320 17.235 1.00 92.88 858 LEU A C 1
ATOM 6711 O O . LEU A 1 858 ? -43.031 17.342 17.475 1.00 92.88 858 LEU A O 1
ATOM 6715 N N . ILE A 1 859 ? -41.126 16.155 17.612 1.00 93.56 859 ILE A N 1
ATOM 6716 C CA . ILE A 1 859 ? -40.324 17.158 18.315 1.00 93.56 859 ILE A CA 1
ATOM 6717 C C . ILE A 1 859 ? -39.038 17.373 17.539 1.00 93.56 859 ILE A C 1
ATOM 6719 O O . ILE A 1 859 ? -38.447 16.424 17.035 1.00 93.56 859 ILE A O 1
ATOM 6723 N N . HIS A 1 860 ? -38.597 18.619 17.456 1.00 93.31 860 HIS A N 1
ATOM 6724 C CA . HIS A 1 860 ? -37.343 18.989 16.818 1.00 93.31 860 HIS A CA 1
ATOM 6725 C C . HIS A 1 860 ? -36.269 19.180 17.888 1.00 93.31 860 HIS A C 1
ATOM 6727 O O . HIS A 1 860 ? -36.517 19.855 18.885 1.00 93.31 860 HIS A O 1
ATOM 6733 N N . ALA A 1 861 ? -35.096 18.584 17.681 1.00 87.75 861 ALA A N 1
ATOM 6734 C CA . ALA A 1 861 ? -33.985 18.646 18.625 1.00 87.75 861 ALA A CA 1
ATOM 6735 C C . ALA A 1 861 ? -32.677 19.021 17.921 1.00 87.75 861 ALA A C 1
ATOM 6737 O O . ALA A 1 861 ? -32.376 18.560 16.817 1.00 87.75 861 ALA A O 1
ATOM 6738 N N . GLU A 1 862 ? -31.875 19.847 18.579 1.00 84.69 862 GLU A N 1
ATOM 6739 C CA . GLU A 1 862 ? -30.507 20.157 18.173 1.00 84.69 862 GLU A CA 1
ATOM 6740 C C . GLU A 1 862 ? -29.554 19.486 19.163 1.00 84.69 862 GLU A C 1
ATOM 6742 O O . GLU A 1 862 ? -29.773 19.569 20.371 1.00 84.69 862 GLU A O 1
ATOM 6747 N N . LYS A 1 863 ? -28.513 18.799 18.673 1.00 74.44 863 LYS A N 1
ATOM 6748 C CA . LYS A 1 863 ? -27.495 18.142 19.522 1.00 74.44 863 LYS A CA 1
ATOM 6749 C C . LYS A 1 863 ? -28.074 17.233 20.622 1.00 74.44 863 LYS A C 1
ATOM 6751 O O . LYS A 1 863 ? -27.522 17.148 21.713 1.00 74.44 863 LYS A O 1
ATOM 6756 N N . GLY A 1 864 ? -29.186 16.551 20.345 1.00 73.25 864 GLY A N 1
ATOM 6757 C CA . GLY A 1 864 ? -29.833 15.650 21.304 1.00 73.25 864 GLY A CA 1
ATOM 6758 C C . GLY A 1 864 ? -30.516 16.341 22.490 1.00 73.25 864 GLY A C 1
ATOM 6759 O O . GLY A 1 864 ? -30.893 15.673 23.446 1.00 73.25 864 GLY A O 1
ATOM 6760 N N . VAL A 1 865 ? -30.686 17.665 22.455 1.00 85.62 865 VAL A N 1
ATOM 6761 C CA . VAL A 1 865 ? -31.370 18.416 23.514 1.00 85.62 865 VAL A CA 1
ATOM 6762 C C . VAL A 1 865 ? -32.876 18.186 23.417 1.00 85.62 865 VAL A C 1
ATOM 6764 O O . VAL A 1 865 ? -33.499 18.521 22.408 1.00 85.62 865 VAL A O 1
ATOM 6767 N N . VAL A 1 866 ? -33.461 17.620 24.472 1.00 89.50 866 VAL A N 1
ATOM 6768 C CA . VAL A 1 866 ? -34.894 17.317 24.579 1.00 89.50 866 VAL A CA 1
ATOM 6769 C C . VAL A 1 866 ? -35.385 17.592 25.997 1.00 89.50 866 VAL A C 1
ATOM 6771 O O . VAL A 1 866 ? -34.627 17.462 26.954 1.00 89.50 866 VAL A O 1
ATOM 6774 N N . ASP A 1 867 ? -36.660 17.952 26.135 1.00 89.31 867 ASP A N 1
ATOM 6775 C CA . ASP A 1 867 ? -37.262 18.208 27.445 1.00 89.31 867 ASP A CA 1
ATOM 6776 C C . ASP A 1 867 ? -37.384 16.912 28.266 1.00 89.31 867 ASP A C 1
ATOM 6778 O O . ASP A 1 867 ? -37.821 15.873 27.759 1.00 89.31 867 ASP A O 1
ATOM 6782 N N . ILE A 1 868 ? -37.018 16.980 29.545 1.00 88.12 868 ILE A N 1
ATOM 6783 C CA . ILE A 1 868 ? -37.084 15.856 30.480 1.00 88.12 868 ILE A CA 1
ATOM 6784 C C . ILE A 1 868 ? -38.525 15.396 30.733 1.00 88.12 868 ILE A C 1
ATOM 6786 O O . ILE A 1 868 ? -38.755 14.202 30.940 1.00 88.12 868 ILE A O 1
ATOM 6790 N N . GLU A 1 869 ? -39.505 16.302 30.621 1.00 88.06 869 GLU A N 1
ATOM 6791 C CA . GLU A 1 869 ? -40.935 15.998 30.785 1.00 88.06 869 GLU A CA 1
ATOM 6792 C C . GLU A 1 869 ? -41.448 14.985 29.744 1.00 88.06 869 GLU A C 1
ATOM 6794 O O . GLU A 1 869 ? -42.491 14.350 29.927 1.00 88.06 869 GLU A O 1
ATOM 6799 N N . LEU A 1 870 ? -40.712 14.779 28.644 1.00 88.44 870 LEU A N 1
ATOM 6800 C CA . LEU A 1 870 ? -41.049 13.763 27.644 1.00 88.44 870 LEU A CA 1
ATOM 6801 C C . LEU A 1 870 ? -41.022 12.345 28.207 1.00 88.44 870 LEU A C 1
ATOM 6803 O O . LEU A 1 870 ? -41.788 11.501 27.739 1.00 88.44 870 LEU A O 1
ATOM 6807 N N . LEU A 1 871 ? -40.184 12.098 29.213 1.00 88.00 871 LEU A N 1
ATOM 6808 C CA . LEU A 1 871 ? -40.055 10.794 29.859 1.00 88.00 871 LEU A CA 1
ATOM 6809 C C . LEU A 1 871 ? -41.275 10.439 30.724 1.00 88.00 871 LEU A C 1
ATOM 6811 O O . LEU A 1 871 ? -41.505 9.263 30.991 1.00 88.00 871 LEU A O 1
ATOM 6815 N N . ASP A 1 872 ? -42.074 11.428 31.130 1.00 88.81 872 ASP A N 1
ATOM 6816 C CA . ASP A 1 872 ? -43.246 11.235 31.995 1.00 88.81 872 ASP A CA 1
ATOM 6817 C C . ASP A 1 872 ? -44.540 10.982 31.202 1.00 88.81 872 ASP A C 1
ATOM 6819 O O . ASP A 1 872 ? -45.591 10.651 31.764 1.00 88.81 872 ASP A O 1
ATOM 6823 N N . ARG A 1 873 ? -44.478 11.080 29.868 1.00 89.62 873 ARG A N 1
ATOM 6824 C CA . ARG A 1 873 ? -45.634 10.842 29.002 1.00 89.62 873 ARG A CA 1
ATOM 6825 C C . ARG A 1 873 ? -46.090 9.378 29.062 1.00 89.62 873 ARG A C 1
ATOM 6827 O O . ARG A 1 873 ? -45.261 8.464 29.062 1.00 89.62 873 ARG A O 1
ATOM 6834 N N . PRO A 1 874 ? -47.410 9.119 29.078 1.00 88.25 874 PRO A N 1
ATOM 6835 C CA . PRO A 1 874 ? -47.923 7.758 29.031 1.00 88.25 874 PRO A CA 1
ATOM 6836 C C . PRO A 1 874 ? -47.649 7.130 27.662 1.00 88.25 874 PRO A C 1
ATOM 6838 O O . PRO A 1 874 ? -47.711 7.807 26.634 1.00 88.25 874 PRO A O 1
ATOM 6841 N N . ARG A 1 875 ? -47.407 5.818 27.645 1.00 87.38 875 ARG A N 1
ATOM 6842 C CA . ARG A 1 875 ? -47.380 5.037 26.408 1.00 87.38 875 ARG A CA 1
ATOM 6843 C C . ARG A 1 875 ? -48.798 4.943 25.838 1.00 87.38 875 ARG A C 1
ATOM 6845 O O . ARG A 1 875 ? -49.674 4.333 26.451 1.00 87.38 875 ARG A O 1
ATOM 6852 N N . LEU A 1 876 ? -49.020 5.534 24.669 1.00 85.31 876 LEU A N 1
ATOM 6853 C CA . LEU A 1 876 ? -50.310 5.536 23.967 1.00 85.31 876 LEU A CA 1
ATOM 6854 C C . LEU A 1 876 ? -50.267 4.678 22.697 1.00 85.31 876 LEU A C 1
ATOM 6856 O O . LEU A 1 876 ? -51.300 4.182 22.247 1.00 85.31 876 LEU A O 1
ATOM 6860 N N . ASN A 1 877 ? -49.079 4.467 22.135 1.00 82.00 877 ASN A N 1
ATOM 6861 C CA . ASN A 1 877 ? -48.869 3.657 20.952 1.00 82.00 877 ASN A CA 1
ATOM 6862 C C . ASN A 1 877 ? -48.856 2.162 21.315 1.00 82.00 877 ASN A C 1
ATOM 6864 O O . ASN A 1 877 ? -47.846 1.581 21.726 1.00 82.00 877 ASN A O 1
ATOM 6868 N N . GLN A 1 878 ? -50.022 1.538 21.150 1.00 74.50 878 GLN A N 1
ATOM 6869 C CA . GLN A 1 878 ? -50.229 0.092 21.276 1.00 74.50 878 GLN A CA 1
ATOM 6870 C C . GLN A 1 878 ? -50.321 -0.600 19.910 1.00 74.50 878 GLN A C 1
ATOM 6872 O O . GLN A 1 878 ? -50.886 -1.688 19.805 1.00 74.50 878 GLN A O 1
ATOM 6877 N N . ARG A 1 879 ? -49.809 0.037 18.847 1.00 73.00 879 ARG A N 1
ATOM 6878 C CA . ARG A 1 879 ? -49.866 -0.519 17.495 1.00 73.00 879 ARG A CA 1
ATOM 6879 C C . ARG A 1 879 ? -49.218 -1.895 17.466 1.00 73.00 879 ARG A C 1
ATOM 6881 O O . ARG A 1 879 ? -48.081 -2.081 17.898 1.00 73.00 879 ARG A O 1
ATOM 6888 N N . GLU A 1 880 ? -49.941 -2.843 16.890 1.00 67.62 880 GLU A N 1
ATOM 6889 C CA . GLU A 1 880 ? -49.395 -4.155 16.608 1.00 67.62 880 GLU A CA 1
ATOM 6890 C C . GLU A 1 880 ? -48.396 -4.018 15.452 1.00 67.62 880 GLU A C 1
ATOM 6892 O O . GLU A 1 880 ? -48.757 -3.725 14.311 1.00 67.62 880 GLU A O 1
ATOM 6897 N N . LEU A 1 881 ? -47.110 -4.135 15.775 1.00 68.19 881 LEU A N 1
ATOM 6898 C CA . LEU A 1 881 ? -46.038 -4.102 14.784 1.00 68.19 881 LEU A CA 1
ATOM 6899 C C . LEU A 1 881 ? -46.069 -5.402 13.967 1.00 68.19 881 LEU A C 1
ATOM 6901 O O . LEU A 1 881 ? -46.356 -6.463 14.551 1.00 68.19 881 LEU A O 1
ATOM 6905 N N . PRO A 1 882 ? -45.789 -5.346 12.649 1.00 59.00 882 PRO A N 1
ATOM 6906 C CA . PRO A 1 882 ? -45.806 -6.527 11.800 1.00 59.00 882 PRO A CA 1
ATOM 6907 C C . PRO A 1 882 ? -44.929 -7.640 12.398 1.00 59.00 882 PRO A C 1
ATOM 6909 O O . PRO A 1 882 ? -43.913 -7.364 13.044 1.00 59.00 882 PRO A O 1
ATOM 6912 N N . PRO A 1 883 ? -45.334 -8.915 12.266 1.00 50.12 883 PRO A N 1
ATOM 6913 C CA . PRO A 1 883 ? -44.435 -10.012 12.580 1.00 50.12 883 PRO A CA 1
ATOM 6914 C C . PRO A 1 883 ? -43.194 -9.874 11.691 1.00 50.12 883 PRO A C 1
ATOM 6916 O O . PRO A 1 883 ? -43.325 -9.623 10.494 1.00 50.12 883 PRO A O 1
ATOM 6919 N N . SER A 1 884 ? -42.006 -10.003 12.287 1.00 46.41 884 SER A N 1
ATOM 6920 C CA . SER A 1 884 ? -40.739 -9.977 11.547 1.00 46.41 884 SER A CA 1
ATOM 6921 C C . SER A 1 884 ? -40.827 -10.954 10.356 1.00 46.41 884 SER A C 1
ATOM 6923 O O . SER A 1 884 ? -41.326 -12.068 10.568 1.00 46.41 884 SER A O 1
ATOM 6925 N N . PRO A 1 885 ? -40.442 -10.560 9.122 1.00 36.47 885 PRO A N 1
ATOM 6926 C CA . PRO A 1 885 ? -40.633 -11.383 7.931 1.00 36.47 885 PRO A CA 1
ATOM 6927 C C . PRO A 1 885 ? -40.017 -12.780 8.108 1.00 36.47 885 PRO A C 1
ATOM 6929 O O . PRO A 1 885 ? -38.813 -12.926 8.287 1.00 36.47 885 PRO A O 1
ATOM 6932 N N . ASP A 1 886 ? -40.879 -13.797 8.086 1.00 32.22 886 ASP A N 1
ATOM 6933 C CA . ASP A 1 886 ? -40.588 -15.232 8.025 1.00 32.22 886 ASP A CA 1
ATOM 6934 C C . ASP A 1 886 ? -39.471 -15.785 8.942 1.00 32.22 886 ASP A C 1
ATOM 6936 O O . ASP A 1 886 ? -38.430 -16.279 8.509 1.00 32.22 886 ASP A O 1
ATOM 6940 N N . HIS A 1 887 ? -39.816 -15.961 10.219 1.00 34.66 887 HIS A N 1
ATOM 6941 C CA . HIS A 1 887 ? -39.669 -17.291 10.820 1.00 34.66 887 HIS A CA 1
ATOM 6942 C C . HIS A 1 887 ? -40.983 -18.065 10.663 1.00 34.66 887 HIS A C 1
ATOM 6944 O O . HIS A 1 887 ? -41.798 -18.128 11.583 1.00 34.66 887 HIS A O 1
ATOM 6950 N N . GLN A 1 888 ? -41.189 -18.684 9.495 1.00 24.64 888 GLN A N 1
ATOM 6951 C CA . GLN A 1 888 ? -42.176 -19.756 9.346 1.00 24.64 888 GLN A CA 1
ATOM 6952 C C . GLN A 1 888 ? -41.719 -20.975 10.151 1.00 24.64 888 GLN A C 1
ATOM 6954 O O . GLN A 1 888 ? -41.076 -21.889 9.639 1.00 24.64 888 GLN A O 1
ATOM 6959 N N . HIS A 1 889 ? -42.073 -21.001 11.431 1.00 33.09 889 HIS A N 1
ATOM 6960 C CA . HIS A 1 889 ? -42.098 -22.223 12.215 1.00 33.09 889 HIS A CA 1
ATOM 6961 C C . HIS A 1 889 ? -43.545 -22.519 12.585 1.00 33.09 889 HIS A C 1
ATOM 6963 O O . HIS A 1 889 ? -44.206 -21.755 13.285 1.00 33.09 889 HIS A O 1
ATOM 6969 N N . ALA A 1 890 ? -44.035 -23.645 12.065 1.00 24.97 890 ALA A N 1
ATOM 6970 C CA . ALA A 1 890 ? -45.259 -24.279 12.512 1.00 24.97 890 ALA A CA 1
ATOM 6971 C C . ALA A 1 890 ? -45.303 -24.297 14.046 1.00 24.97 890 ALA A C 1
ATOM 6973 O O . ALA A 1 890 ? -44.295 -24.586 14.691 1.00 24.97 890 ALA A O 1
ATOM 6974 N N . HIS A 1 891 ? -46.468 -23.989 14.616 1.00 30.62 891 HIS A N 1
ATOM 6975 C CA . HIS A 1 891 ? -46.706 -24.026 16.053 1.00 30.62 891 HIS A CA 1
ATOM 6976 C C . HIS A 1 891 ? -46.281 -25.377 16.657 1.00 30.62 891 HIS A C 1
ATOM 6978 O O . HIS A 1 891 ? -47.037 -26.346 16.652 1.00 30.62 891 HIS A O 1
ATOM 6984 N N . SER A 1 892 ? -45.088 -25.417 17.239 1.00 29.47 892 SER A N 1
ATOM 6985 C CA . SER A 1 892 ? -44.734 -26.328 18.320 1.00 29.47 892 SER A CA 1
ATOM 6986 C C . SER A 1 892 ? -44.393 -25.475 19.539 1.00 29.47 892 SER A C 1
ATOM 6988 O O . SER A 1 892 ? -43.705 -24.467 19.410 1.00 29.47 892 SER A O 1
ATOM 6990 N N . ALA A 1 893 ? -44.945 -25.862 20.688 1.00 32.97 893 ALA A N 1
ATOM 6991 C CA . ALA A 1 893 ? -44.834 -25.254 22.017 1.00 32.97 893 ALA A CA 1
ATOM 6992 C C . ALA A 1 893 ? -43.444 -24.650 22.365 1.00 32.97 893 ALA A C 1
ATOM 6994 O O . ALA A 1 893 ? -42.439 -25.056 21.790 1.00 32.97 893 ALA A O 1
ATOM 6995 N N . PRO A 1 894 ? -43.344 -23.713 23.336 1.00 33.66 894 PRO A N 1
ATOM 6996 C CA . PRO A 1 894 ? -42.098 -22.999 23.647 1.00 33.66 894 PRO A CA 1
ATOM 6997 C C . PRO A 1 894 ? -40.952 -23.975 23.968 1.00 33.66 894 PRO A C 1
ATOM 6999 O O . PRO A 1 894 ? -41.019 -24.719 24.948 1.00 33.66 894 PRO A O 1
ATOM 7002 N N . HIS A 1 895 ? -39.910 -24.008 23.131 1.00 36.62 895 HIS A N 1
ATOM 7003 C CA . HIS A 1 895 ? -38.790 -24.964 23.209 1.00 36.62 895 HIS A CA 1
ATOM 7004 C C . HIS A 1 895 ? -37.420 -24.255 23.230 1.00 36.62 895 HIS A C 1
ATOM 7006 O O . HIS A 1 895 ? -36.523 -24.571 22.457 1.00 36.62 895 HIS A O 1
ATOM 7012 N N . GLY A 1 896 ? -37.246 -23.282 24.129 1.00 42.62 896 GLY A N 1
ATOM 7013 C CA . GLY A 1 896 ? -35.931 -22.711 24.474 1.00 42.62 896 GLY A CA 1
ATOM 7014 C C . GLY A 1 896 ? -35.501 -23.084 25.899 1.00 42.62 896 GLY A C 1
ATOM 7015 O O . GLY A 1 896 ? -36.333 -23.525 26.689 1.00 42.62 896 GLY A O 1
ATOM 7016 N N . LEU A 1 897 ? -34.232 -22.859 26.281 1.00 39.56 897 LEU A N 1
ATOM 7017 C CA . LEU A 1 897 ? -33.735 -23.096 27.658 1.00 39.56 897 LEU A CA 1
ATOM 7018 C C . LEU A 1 897 ? -34.518 -22.350 28.753 1.00 39.56 897 LEU A C 1
ATOM 7020 O O . LEU A 1 897 ? -34.470 -22.744 29.915 1.00 39.56 897 LEU A O 1
ATOM 7024 N N . ALA A 1 898 ? -35.258 -21.297 28.400 1.00 37.12 898 ALA A N 1
ATOM 7025 C CA . ALA A 1 898 ? -36.176 -20.611 29.307 1.00 37.12 898 ALA A CA 1
ATOM 7026 C C . ALA A 1 898 ? -37.417 -21.458 29.674 1.00 37.12 898 ALA A C 1
ATOM 7028 O O . ALA A 1 898 ? -38.005 -21.247 30.729 1.00 37.12 898 ALA A O 1
ATOM 7029 N N . ALA A 1 899 ? -37.784 -22.452 28.855 1.00 41.50 899 ALA A N 1
ATOM 7030 C CA . ALA A 1 899 ? -38.879 -23.398 29.106 1.00 41.50 899 ALA A CA 1
ATOM 7031 C C . ALA A 1 899 ? -38.443 -24.638 29.922 1.00 41.50 899 ALA A C 1
ATOM 7033 O O . ALA A 1 899 ? -39.249 -25.532 30.202 1.00 41.50 899 ALA A O 1
ATOM 7034 N N . LEU A 1 900 ? -37.166 -24.712 30.314 1.00 48.50 900 LEU A N 1
ATOM 7035 C CA . LEU A 1 900 ? -36.640 -25.755 31.188 1.00 48.50 900 LEU A CA 1
ATOM 7036 C C . LEU A 1 900 ? -36.854 -25.364 32.657 1.00 48.50 900 LEU A C 1
ATOM 7038 O O . LEU A 1 900 ? -35.982 -24.783 33.293 1.00 48.50 900 LEU A O 1
ATOM 7042 N N . SER A 1 901 ? -38.016 -25.710 33.210 1.00 57.88 901 SER A N 1
ATOM 7043 C CA . SER A 1 901 ? -38.149 -25.937 34.654 1.00 57.88 901 SER A CA 1
ATOM 7044 C C . SER A 1 901 ? -37.877 -27.415 34.956 1.00 57.88 901 SER A C 1
ATOM 7046 O O . SER A 1 901 ? -38.206 -28.296 34.146 1.00 57.88 901 SER A O 1
ATOM 7048 N N . LEU A 1 902 ? -37.250 -27.691 36.103 1.00 66.19 902 LEU A N 1
ATOM 7049 C CA . LEU A 1 902 ? -37.147 -29.039 36.664 1.00 66.19 902 LEU A CA 1
ATOM 7050 C C . LEU A 1 902 ? -38.502 -29.402 37.300 1.00 66.19 902 LEU A C 1
ATOM 7052 O O . LEU A 1 902 ? -38.901 -28.756 38.270 1.00 66.19 902 LEU A O 1
ATOM 7056 N N . PRO A 1 903 ? -39.247 -30.394 36.777 1.00 60.97 903 PRO A N 1
ATOM 7057 C CA . PRO A 1 903 ? -40.433 -30.908 37.454 1.00 60.97 903 PRO A CA 1
ATOM 7058 C C . PRO A 1 903 ? -40.015 -31.583 38.768 1.00 60.97 903 PRO A C 1
ATOM 7060 O O . PRO A 1 903 ? -38.981 -32.254 38.813 1.00 60.97 903 PRO A O 1
ATOM 7063 N N . GLY A 1 904 ? -40.814 -31.414 39.827 1.00 58.00 904 GLY A N 1
ATOM 7064 C CA . GLY A 1 904 ? -40.484 -31.883 41.178 1.00 58.00 904 GLY A CA 1
ATOM 7065 C C . GLY A 1 904 ? -39.957 -33.326 41.221 1.00 58.00 904 GLY A C 1
ATOM 7066 O O . GLY A 1 904 ? -40.583 -34.231 40.671 1.00 58.00 904 GLY A O 1
ATOM 7067 N N . HIS A 1 905 ? -38.811 -33.499 41.896 1.00 66.19 905 HIS A N 1
ATOM 7068 C CA . HIS A 1 905 ? -37.988 -34.714 42.066 1.00 66.19 905 HIS A CA 1
ATOM 7069 C C . HIS A 1 905 ? -37.000 -35.095 40.941 1.00 66.19 905 HIS A C 1
ATOM 7071 O O . HIS A 1 905 ? -36.286 -36.087 41.097 1.00 66.19 905 HIS A O 1
ATOM 7077 N N . GLN A 1 906 ? -36.876 -34.337 39.844 1.00 78.00 906 GLN A N 1
ATOM 7078 C CA . GLN A 1 906 ? -35.813 -34.574 38.849 1.00 78.00 906 GLN A CA 1
ATOM 7079 C C . GLN A 1 906 ? -34.551 -33.757 39.156 1.00 78.00 906 GLN A C 1
ATOM 7081 O O . GLN A 1 906 ? -34.629 -32.541 39.289 1.00 78.00 906 GLN A O 1
ATOM 7086 N N . ARG A 1 907 ? -33.382 -34.415 39.199 1.00 83.75 907 ARG A N 1
ATOM 7087 C CA . ARG A 1 907 ? -32.083 -33.740 39.411 1.00 83.75 907 ARG A CA 1
ATOM 7088 C C . ARG A 1 907 ? -31.516 -33.067 38.160 1.00 83.75 907 ARG A C 1
ATOM 7090 O O . ARG A 1 907 ? -30.655 -32.203 38.258 1.00 83.75 907 ARG A O 1
ATOM 7097 N N . TRP A 1 908 ? -31.958 -33.484 36.973 1.00 89.88 908 TRP A N 1
ATOM 7098 C CA . TRP A 1 908 ? -31.561 -32.874 35.705 1.00 89.88 908 TRP A CA 1
ATOM 7099 C C . TRP A 1 908 ? -32.588 -33.135 34.604 1.00 89.88 908 TRP A C 1
ATOM 7101 O O . TRP A 1 908 ? -33.350 -34.102 34.670 1.00 89.88 908 TRP A O 1
ATOM 7111 N N . ARG A 1 909 ? -32.587 -32.294 33.566 1.00 83.50 909 ARG A N 1
ATOM 7112 C CA . ARG A 1 909 ? -33.439 -32.439 32.375 1.00 83.50 909 ARG A CA 1
ATOM 7113 C C . ARG A 1 909 ? -32.673 -32.039 31.115 1.00 83.50 909 ARG A C 1
ATOM 7115 O O . ARG A 1 909 ? -31.964 -31.038 31.119 1.00 83.50 909 ARG A O 1
ATOM 7122 N N . ARG A 1 910 ? -32.845 -32.810 30.033 1.00 84.94 910 ARG A N 1
ATOM 7123 C CA . ARG A 1 910 ? -32.328 -32.505 28.686 1.00 84.94 910 ARG A CA 1
ATOM 7124 C C . ARG A 1 910 ? -33.429 -31.914 27.801 1.00 84.94 910 ARG A C 1
ATOM 7126 O O . ARG A 1 910 ? -34.564 -32.390 27.846 1.00 84.94 910 ARG A O 1
ATOM 7133 N N . SER A 1 911 ? -33.074 -30.947 26.958 1.00 75.50 911 SER A N 1
ATOM 7134 C CA . SER A 1 911 ? -33.890 -30.459 25.840 1.00 75.50 911 SER A CA 1
ATOM 7135 C C . SER A 1 911 ? -33.104 -30.515 24.538 1.00 75.50 911 SER A C 1
ATOM 7137 O O . SER A 1 911 ? -31.917 -30.200 24.517 1.00 75.50 911 SER A O 1
ATOM 7139 N N . LEU A 1 912 ? -33.782 -30.881 23.455 1.00 69.94 912 LEU A N 1
ATOM 7140 C CA . LEU A 1 912 ? -33.250 -30.838 22.097 1.00 69.94 912 LEU A CA 1
ATOM 7141 C C . LEU A 1 912 ? -33.981 -29.748 21.324 1.00 69.94 912 LEU A C 1
ATOM 7143 O O . LEU A 1 912 ? -35.193 -29.598 21.479 1.00 69.94 912 LEU A O 1
ATOM 7147 N N . ASN A 1 913 ? -33.246 -29.007 20.506 1.00 60.34 913 ASN A N 1
ATOM 7148 C CA . ASN A 1 913 ? -33.805 -28.012 19.607 1.00 60.34 913 ASN A CA 1
ATOM 7149 C C . ASN A 1 913 ? -33.096 -28.081 18.247 1.00 60.34 913 ASN A C 1
ATOM 7151 O O . ASN A 1 913 ? -31.941 -28.498 18.158 1.00 60.34 913 ASN A O 1
ATOM 7155 N N . SER A 1 914 ? -33.784 -27.696 17.181 1.00 53.66 914 SER A N 1
ATOM 7156 C CA . SER A 1 914 ? -33.219 -27.644 15.831 1.00 53.66 914 SER A CA 1
ATOM 7157 C C . SER A 1 914 ? -33.891 -26.535 15.034 1.00 53.66 914 SER A C 1
ATOM 7159 O O . SER A 1 914 ? -35.119 -26.465 15.006 1.00 53.66 914 SER A O 1
ATOM 7161 N N . GLY A 1 915 ? -33.100 -25.699 14.367 1.00 44.50 915 GLY A N 1
ATOM 7162 C CA . GLY A 1 915 ? -33.590 -24.572 13.576 1.00 44.50 915 GLY A CA 1
ATOM 7163 C C . GLY A 1 915 ? -32.466 -23.918 12.774 1.00 44.50 915 GLY A C 1
ATOM 7164 O O . GLY A 1 915 ? -31.304 -24.001 13.160 1.00 44.50 915 GLY A O 1
ATOM 7165 N N . GLN A 1 916 ? -32.808 -23.302 11.637 1.00 39.88 916 GLN A N 1
ATOM 7166 C CA . GLN A 1 916 ? -31.874 -22.538 10.786 1.00 39.88 916 GLN A CA 1
ATOM 7167 C C . GLN A 1 916 ? -30.601 -23.303 10.353 1.00 39.88 916 GLN A C 1
ATOM 7169 O O . GLN A 1 916 ? -29.551 -22.704 10.159 1.00 39.88 916 GLN A O 1
ATOM 7174 N N . GLY A 1 917 ? -30.673 -24.632 10.209 1.00 52.50 917 GLY A N 1
ATOM 7175 C CA . GLY A 1 917 ? -29.516 -25.458 9.833 1.00 52.50 917 GLY A CA 1
ATOM 7176 C C . GLY A 1 917 ? -28.594 -25.855 10.993 1.00 52.50 917 GLY A C 1
ATOM 7177 O O . GLY A 1 917 ? -27.550 -26.446 10.746 1.00 52.50 917 GLY A O 1
ATOM 7178 N N . TYR A 1 918 ? -28.985 -25.588 12.243 1.00 56.69 918 TYR A N 1
ATOM 7179 C CA . TYR A 1 918 ? -28.242 -25.969 13.445 1.00 56.69 918 TYR A CA 1
ATOM 7180 C C . TYR A 1 918 ? -29.070 -26.865 14.374 1.00 56.69 918 TYR A C 1
ATOM 7182 O O . TYR A 1 918 ? -30.298 -26.769 14.456 1.00 56.69 918 TYR A O 1
ATOM 7190 N N . TYR A 1 919 ? -28.371 -27.724 15.111 1.00 75.25 919 TYR A N 1
ATOM 7191 C CA . TYR A 1 919 ? -28.893 -28.590 16.161 1.00 75.25 919 TYR A CA 1
ATOM 7192 C C . TYR A 1 919 ? -28.333 -28.133 17.504 1.00 75.25 919 TYR A C 1
ATOM 7194 O O . TYR A 1 919 ? -27.126 -27.920 17.642 1.00 75.25 919 TYR A O 1
ATOM 7202 N N . ALA A 1 920 ? -29.203 -28.025 18.503 1.00 76.62 920 ALA A N 1
ATOM 7203 C CA . ALA A 1 920 ? -28.843 -27.642 19.856 1.00 76.62 920 ALA A CA 1
ATOM 7204 C C . ALA A 1 920 ? -29.306 -28.680 20.884 1.00 76.62 920 ALA A C 1
ATOM 7206 O O . ALA A 1 920 ? -30.377 -29.284 20.763 1.00 76.62 920 ALA A O 1
ATOM 7207 N N . CYS A 1 921 ? -28.501 -28.866 21.925 1.00 83.62 921 CYS A N 1
ATOM 7208 C CA . CYS A 1 921 ? -28.836 -29.702 23.068 1.00 83.62 921 CYS A CA 1
ATOM 7209 C C . CYS A 1 921 ? -28.485 -28.976 24.362 1.00 83.62 921 CYS A C 1
ATOM 7211 O O . CYS A 1 921 ? -27.336 -28.586 24.572 1.00 83.62 921 CYS A O 1
ATOM 7213 N N . GLY A 1 922 ? -29.486 -28.806 25.224 1.00 82.62 922 GLY A N 1
ATOM 7214 C CA . GLY A 1 922 ? -29.362 -28.130 26.508 1.00 82.62 922 GLY A CA 1
ATOM 7215 C C . GLY A 1 922 ? -29.641 -29.060 27.683 1.00 82.62 922 GLY A C 1
ATOM 7216 O O . GLY A 1 922 ? -30.520 -29.921 27.606 1.00 82.62 922 GLY A O 1
ATOM 7217 N N . TRP A 1 923 ? -28.933 -28.849 28.788 1.00 90.12 923 TRP A N 1
ATOM 7218 C CA . TRP A 1 923 ? -29.163 -29.508 30.070 1.00 90.12 923 TRP A CA 1
ATOM 7219 C C . TRP A 1 923 ? -29.353 -28.476 31.178 1.00 90.12 923 TRP A C 1
ATOM 7221 O O . TRP A 1 923 ? -28.656 -27.462 31.223 1.00 90.12 923 TRP A O 1
ATOM 7231 N N . ILE A 1 924 ? -30.282 -28.770 32.083 1.00 83.19 924 ILE A N 1
ATOM 7232 C CA . ILE A 1 924 ? -30.450 -28.094 33.371 1.00 83.19 924 ILE A CA 1
ATOM 7233 C C . ILE A 1 924 ? -30.244 -29.114 34.491 1.00 83.19 924 ILE A C 1
ATOM 7235 O O . ILE A 1 924 ? -30.669 -30.263 34.349 1.00 83.19 924 ILE A O 1
ATOM 7239 N N . PHE A 1 925 ? -29.619 -28.695 35.585 1.00 88.50 925 PHE A N 1
ATOM 7240 C CA . PHE A 1 925 ? -29.388 -29.484 36.793 1.00 88.50 925 PHE A CA 1
ATOM 7241 C C . PHE A 1 925 ? -29.864 -28.712 38.019 1.00 88.50 925 PHE A C 1
ATOM 7243 O O . PHE A 1 925 ? -29.874 -27.481 37.999 1.00 88.50 925 PHE A O 1
ATOM 7250 N N . ASP A 1 926 ? -30.265 -29.433 39.060 1.00 85.31 926 ASP A N 1
ATOM 7251 C CA . ASP A 1 926 ? -30.726 -28.845 40.316 1.00 85.31 926 ASP A CA 1
ATOM 7252 C C . ASP A 1 926 ? -29.624 -28.063 41.059 1.00 85.31 926 ASP A C 1
ATOM 7254 O O . ASP A 1 926 ? -28.452 -28.032 40.670 1.00 85.31 926 ASP A O 1
ATOM 7258 N N . GLU A 1 927 ? -30.021 -27.395 42.140 1.00 84.00 927 GLU A N 1
ATOM 7259 C CA . GLU A 1 927 ? -29.126 -26.586 42.971 1.00 84.00 927 GLU A CA 1
ATOM 7260 C C . GLU A 1 927 ? -28.100 -27.415 43.766 1.00 84.00 927 GLU A C 1
ATOM 7262 O O . GLU A 1 927 ? -27.096 -26.871 44.230 1.00 84.00 927 GLU A O 1
ATOM 7267 N N . GLU A 1 928 ? -28.328 -28.726 43.905 1.00 87.44 928 GLU A N 1
ATOM 7268 C CA . GLU A 1 928 ? -27.464 -29.658 44.639 1.00 87.44 928 GLU A CA 1
ATOM 7269 C C . GLU A 1 928 ? -26.375 -30.285 43.758 1.00 87.44 928 GLU A C 1
ATOM 7271 O O . GLU A 1 928 ? -25.379 -30.801 44.274 1.00 87.44 928 GLU A O 1
ATOM 7276 N N . THR A 1 929 ? -26.543 -30.252 42.435 1.00 91.12 929 THR A N 1
ATOM 7277 C CA . THR A 1 929 ? -25.592 -30.835 41.489 1.00 91.12 929 THR A CA 1
ATOM 7278 C C . THR A 1 929 ? -24.345 -29.956 41.380 1.00 91.12 929 THR A C 1
ATOM 7280 O O . THR A 1 929 ? -24.398 -28.835 40.870 1.00 91.12 929 THR A O 1
ATOM 7283 N N . VAL A 1 930 ? -23.201 -30.486 41.816 1.00 93.12 930 VAL A N 1
ATOM 7284 C CA . VAL A 1 930 ? -21.884 -29.838 41.717 1.00 93.12 930 VAL A CA 1
ATOM 7285 C C . VAL A 1 930 ? -21.028 -30.589 40.702 1.00 93.12 930 VAL A C 1
ATOM 7287 O O . VAL A 1 930 ? -21.000 -31.815 40.714 1.00 93.12 930 VAL A O 1
ATOM 7290 N N . PHE A 1 931 ? -20.309 -29.878 39.838 1.00 96.50 931 PHE A N 1
ATOM 7291 C CA . PHE A 1 931 ? -19.424 -30.466 38.829 1.00 96.50 931 PHE A CA 1
ATOM 7292 C C . PHE A 1 931 ? -17.950 -30.395 39.242 1.00 96.50 931 PHE A C 1
ATOM 7294 O O . PHE A 1 931 ? -17.532 -29.477 39.948 1.00 96.50 931 PHE A O 1
ATOM 7301 N N . ASP A 1 932 ? -17.162 -31.369 38.785 1.00 95.06 932 ASP A N 1
ATOM 7302 C CA . ASP A 1 932 ? -15.705 -31.330 38.851 1.00 95.06 932 ASP A CA 1
ATOM 7303 C C . ASP A 1 932 ? -15.175 -30.224 37.938 1.00 95.06 932 ASP A C 1
ATOM 7305 O O . ASP A 1 932 ? -15.399 -30.240 36.726 1.00 95.06 932 ASP A O 1
ATOM 7309 N N . THR A 1 933 ? -14.482 -29.254 38.530 1.00 92.00 933 THR A N 1
ATOM 7310 C CA . THR A 1 933 ? -14.032 -28.048 37.834 1.00 92.00 933 THR A CA 1
ATOM 7311 C C . THR A 1 933 ? -13.106 -28.393 36.675 1.00 92.00 933 THR A C 1
ATOM 7313 O O . THR A 1 933 ? -13.351 -27.962 35.555 1.00 92.00 933 THR A O 1
ATOM 7316 N N . ILE A 1 934 ? -12.076 -29.212 36.904 1.00 90.75 934 ILE A N 1
ATOM 7317 C CA . ILE A 1 934 ? -11.067 -29.525 35.881 1.00 90.75 934 ILE A CA 1
ATOM 7318 C C . ILE A 1 934 ? -11.693 -30.331 34.739 1.00 90.75 934 ILE A C 1
ATOM 7320 O O . ILE A 1 934 ? -11.561 -29.949 33.573 1.00 90.75 934 ILE A O 1
ATOM 7324 N N . GLY A 1 935 ? -12.424 -31.396 35.066 1.00 92.62 935 GLY A N 1
ATOM 7325 C CA . GLY A 1 935 ? -13.060 -32.258 34.078 1.00 92.62 935 GLY A CA 1
ATOM 7326 C C . GLY A 1 935 ? -14.114 -31.530 33.245 1.00 92.62 935 GLY A C 1
ATOM 7327 O O . GLY A 1 935 ? -14.229 -31.786 32.049 1.00 92.62 935 GLY A O 1
ATOM 7328 N N . LEU A 1 936 ? -14.838 -30.565 33.824 1.00 93.31 936 LEU A N 1
ATOM 7329 C CA . LEU A 1 936 ? -15.808 -29.747 33.092 1.00 93.31 936 LEU A CA 1
ATOM 7330 C C . LEU A 1 936 ? -15.144 -28.788 32.095 1.00 93.31 936 LEU A C 1
ATOM 7332 O O . LEU A 1 936 ? -15.652 -28.620 30.984 1.00 93.31 936 LEU A O 1
ATOM 7336 N N . LEU A 1 937 ? -14.004 -28.192 32.454 1.00 89.69 937 LEU A N 1
ATOM 7337 C CA . LEU A 1 937 ? -13.241 -27.333 31.543 1.00 89.69 937 LEU A CA 1
ATOM 7338 C C . LEU A 1 937 ? -12.644 -28.126 30.378 1.00 89.69 937 LEU A C 1
ATOM 7340 O O . LEU A 1 937 ? -12.698 -27.680 29.230 1.00 89.69 937 LEU A O 1
ATOM 7344 N N . GLU A 1 938 ? -12.098 -29.307 30.662 1.00 92.56 938 GLU A N 1
ATOM 7345 C CA . GLU A 1 938 ? -11.556 -30.200 29.639 1.00 92.56 938 GLU A CA 1
ATOM 7346 C C . GLU A 1 938 ? -12.662 -30.718 28.710 1.00 92.56 938 GLU A C 1
ATOM 7348 O O . GLU A 1 938 ? -12.530 -30.657 27.486 1.00 92.56 938 GLU A O 1
ATOM 7353 N N . TRP A 1 939 ? -13.805 -31.117 29.272 1.00 95.06 939 TRP A N 1
ATOM 7354 C CA . TRP A 1 939 ? -14.976 -31.532 28.503 1.00 95.06 939 TRP A CA 1
ATOM 7355 C C . TRP A 1 939 ? -15.488 -30.418 27.586 1.00 95.06 939 TRP A C 1
ATOM 7357 O O . TRP A 1 939 ? -15.706 -30.650 26.397 1.00 95.06 939 TRP A O 1
ATOM 7367 N N . ALA A 1 940 ? -15.611 -29.188 28.097 1.00 90.50 940 ALA A N 1
ATOM 7368 C CA . ALA A 1 940 ? -16.043 -28.044 27.299 1.00 90.50 940 ALA A CA 1
ATOM 7369 C C . ALA A 1 940 ? -15.045 -27.691 26.188 1.00 90.50 940 ALA A C 1
ATOM 7371 O O . ALA A 1 940 ? -15.456 -27.249 25.118 1.00 90.50 940 ALA A O 1
ATOM 7372 N N . ARG A 1 941 ? -13.744 -27.909 26.417 1.00 89.19 941 ARG A N 1
ATOM 7373 C CA . ARG A 1 941 ? -12.689 -27.722 25.413 1.00 89.19 941 ARG A CA 1
ATOM 7374 C C . ARG A 1 941 ? -12.727 -28.789 24.318 1.00 89.19 941 ARG A C 1
ATOM 7376 O O . ARG A 1 941 ? -12.469 -28.446 23.169 1.00 89.19 941 ARG A O 1
ATOM 7383 N N . LEU A 1 942 ? -13.036 -30.042 24.652 1.00 91.44 942 LEU A N 1
ATOM 7384 C CA . LEU A 1 942 ? -12.945 -31.187 23.734 1.00 91.44 942 LEU A CA 1
ATOM 7385 C C . LEU A 1 942 ? -14.271 -31.589 23.077 1.00 91.44 942 LEU A C 1
ATOM 7387 O O . LEU A 1 942 ? -14.261 -32.384 22.140 1.00 91.44 942 LEU A O 1
ATOM 7391 N N . ALA A 1 943 ? -15.408 -31.055 23.532 1.00 89.69 943 ALA A N 1
ATOM 7392 C CA . ALA A 1 943 ? -16.704 -31.358 22.933 1.00 89.69 943 ALA A CA 1
ATOM 7393 C C . ALA A 1 943 ? -16.675 -31.075 21.411 1.00 89.69 943 ALA A C 1
ATOM 7395 O O . ALA A 1 943 ? -16.288 -29.970 21.020 1.00 89.69 943 ALA A O 1
ATOM 7396 N N . PRO A 1 944 ? -17.078 -32.014 20.535 1.00 90.19 944 PRO A N 1
ATOM 7397 C CA . PRO A 1 944 ? -17.072 -31.822 19.088 1.00 90.19 944 PRO A CA 1
ATOM 7398 C C . PRO A 1 944 ? -18.329 -31.048 18.673 1.00 90.19 944 PRO A C 1
ATOM 7400 O O . PRO A 1 944 ? -19.255 -31.623 18.115 1.00 90.19 944 PRO A O 1
ATOM 7403 N N . VAL A 1 945 ? -18.404 -29.767 19.042 1.00 85.75 945 VAL A N 1
ATOM 7404 C CA . VAL A 1 945 ? -19.522 -28.850 18.753 1.00 85.75 945 VAL A CA 1
ATOM 7405 C C . VAL A 1 945 ? -18.998 -27.448 18.455 1.00 85.75 945 VAL A C 1
ATOM 7407 O O . VAL A 1 945 ? -17.975 -27.043 19.001 1.00 85.75 945 VAL A O 1
ATOM 7410 N N . GLU A 1 946 ? -19.691 -26.672 17.628 1.00 73.56 946 GLU A N 1
ATOM 7411 C CA . GLU A 1 946 ? -19.240 -25.316 17.283 1.00 73.56 946 GLU A CA 1
ATOM 7412 C C . GLU A 1 946 ? -19.435 -24.312 18.417 1.00 73.56 946 GLU A C 1
ATOM 7414 O O . GLU A 1 946 ? -18.699 -23.331 18.499 1.00 73.56 946 GLU A O 1
ATOM 7419 N N . ARG A 1 947 ? -20.398 -24.541 19.316 1.00 77.88 947 ARG A N 1
ATOM 7420 C CA . ARG A 1 947 ? -20.651 -23.637 20.440 1.00 77.88 947 ARG A CA 1
ATOM 7421 C C . ARG A 1 947 ? -20.928 -24.383 21.736 1.00 77.88 947 ARG A C 1
ATOM 7423 O O . ARG A 1 947 ? -21.656 -25.373 21.731 1.00 77.88 947 ARG A O 1
ATOM 7430 N N . VAL A 1 948 ? -20.394 -23.861 22.840 1.00 83.62 948 VAL A N 1
ATOM 7431 C CA . VAL A 1 948 ? -20.709 -24.281 24.215 1.00 83.62 948 VAL A CA 1
ATOM 7432 C C . VAL A 1 948 ? -21.045 -23.040 25.026 1.00 83.62 948 VAL A C 1
ATOM 7434 O O . VAL A 1 948 ? -20.258 -22.098 25.059 1.00 83.62 948 VAL A O 1
ATOM 7437 N N . LYS A 1 949 ? -22.187 -23.021 25.707 1.00 71.81 949 LYS A N 1
ATOM 7438 C CA . LYS A 1 949 ? -22.539 -21.945 26.638 1.00 71.81 949 LYS A CA 1
ATOM 7439 C C . LYS A 1 949 ? -23.078 -22.539 27.923 1.00 71.81 949 LYS A C 1
ATOM 7441 O O . LYS A 1 949 ? -24.059 -23.269 27.883 1.00 71.81 949 LYS A O 1
ATOM 7446 N N . GLY A 1 950 ? -22.471 -22.229 29.060 1.00 80.12 950 GLY A N 1
ATOM 7447 C CA . GLY A 1 950 ? -22.894 -22.801 30.331 1.00 80.12 950 GLY A CA 1
ATOM 7448 C C . GLY A 1 950 ? -22.616 -21.920 31.534 1.00 80.12 950 GLY A C 1
ATOM 7449 O O . GLY A 1 950 ? -21.688 -21.118 31.537 1.00 80.12 950 GLY A O 1
ATOM 7450 N N . VAL A 1 951 ? -23.441 -22.090 32.557 1.00 81.50 951 VAL A N 1
ATOM 7451 C CA . VAL A 1 951 ? -23.232 -21.594 33.915 1.00 81.50 951 VAL A CA 1
ATOM 7452 C C . VAL A 1 951 ? -23.453 -22.792 34.821 1.00 81.50 951 VAL A C 1
ATOM 7454 O O . VAL A 1 951 ? -24.583 -23.252 34.956 1.00 81.50 951 VAL A O 1
ATOM 7457 N N . LEU A 1 952 ? -22.384 -23.345 35.384 1.00 91.00 952 LEU A N 1
ATOM 7458 C CA . LEU A 1 952 ? -22.450 -24.570 36.176 1.00 91.00 952 LEU A CA 1
ATOM 7459 C C . LEU A 1 952 ? -21.903 -24.330 37.572 1.00 91.00 952 LEU A C 1
ATOM 7461 O O . LEU A 1 952 ? -20.968 -23.556 37.768 1.00 91.00 952 LEU A O 1
ATOM 7465 N N . ARG A 1 953 ? -22.500 -25.004 38.546 1.00 93.38 953 ARG A N 1
ATOM 7466 C CA . ARG A 1 953 ? -22.036 -25.017 39.924 1.00 93.38 953 ARG A CA 1
ATOM 7467 C C . ARG A 1 953 ? -20.808 -25.913 40.041 1.00 93.38 953 ARG A C 1
ATOM 7469 O O . ARG A 1 953 ? -20.836 -27.072 39.635 1.00 93.38 953 ARG A O 1
ATOM 7476 N N . ILE A 1 954 ? -19.754 -25.377 40.635 1.00 94.06 954 ILE A N 1
ATOM 7477 C CA . ILE A 1 954 ? -18.505 -26.079 40.951 1.00 94.06 954 ILE A CA 1
ATOM 7478 C C . ILE A 1 954 ? -18.216 -25.938 42.448 1.00 94.06 954 ILE A C 1
ATOM 7480 O O . ILE A 1 954 ? -18.907 -25.188 43.142 1.00 94.06 954 ILE A O 1
ATOM 7484 N N . ARG A 1 955 ? -17.216 -26.653 42.979 1.00 90.69 955 ARG A N 1
ATOM 7485 C CA . ARG A 1 955 ? -16.877 -26.575 44.416 1.00 90.69 955 ARG A CA 1
ATOM 7486 C C . ARG A 1 955 ? -16.542 -25.151 44.859 1.00 90.69 955 ARG A C 1
ATOM 7488 O O . ARG A 1 955 ? -16.869 -24.767 45.977 1.00 90.69 955 ARG A O 1
ATOM 7495 N N . GLU A 1 956 ? -15.913 -24.385 43.978 1.00 87.50 956 GLU A N 1
ATOM 7496 C CA . GLU A 1 956 ? -15.443 -23.025 44.229 1.00 87.50 956 GLU A CA 1
ATOM 7497 C C . GLU A 1 956 ? -16.534 -21.955 44.033 1.00 87.50 956 GLU A C 1
ATOM 7499 O O . GLU A 1 956 ? -16.264 -20.781 44.263 1.00 87.50 956 GLU A O 1
ATOM 7504 N N . GLY A 1 957 ? -17.752 -22.337 43.624 1.00 90.00 957 GLY A N 1
ATOM 7505 C CA . GLY A 1 957 ? -18.863 -21.423 43.356 1.00 90.00 957 GLY A CA 1
ATOM 7506 C C . GLY A 1 957 ? -19.544 -21.732 42.025 1.00 90.00 957 GLY A C 1
ATOM 7507 O O . GLY A 1 957 ? -20.262 -22.727 41.897 1.00 90.00 957 GLY A O 1
ATOM 7508 N N . LEU A 1 958 ? -19.342 -20.879 41.024 1.00 89.94 958 LEU A N 1
ATOM 7509 C CA . LEU A 1 958 ? -19.816 -21.098 39.658 1.00 89.94 958 LEU A CA 1
ATOM 7510 C C . LEU A 1 958 ? -18.677 -21.003 38.649 1.00 89.94 958 LEU A C 1
ATOM 7512 O O . LEU A 1 958 ? -17.707 -20.274 38.854 1.00 89.94 958 LEU A O 1
ATOM 7516 N N . VAL A 1 959 ? -18.851 -21.692 37.528 1.00 82.56 959 VAL A N 1
ATOM 7517 C CA . VAL A 1 959 ? -18.064 -21.513 36.313 1.00 82.56 959 VAL A CA 1
ATOM 7518 C C . VAL A 1 959 ? -18.984 -21.117 35.168 1.00 82.56 959 VAL A C 1
ATOM 7520 O O . VAL A 1 959 ? -20.009 -21.757 34.916 1.00 82.56 959 VAL A O 1
ATOM 7523 N N . ARG A 1 960 ? -18.621 -20.042 34.473 1.00 81.62 960 ARG A N 1
ATOM 7524 C CA . ARG A 1 960 ? -19.211 -19.646 33.198 1.00 81.62 960 ARG A CA 1
ATOM 7525 C C . ARG A 1 960 ? -18.312 -20.124 32.080 1.00 81.62 960 ARG A C 1
ATOM 7527 O O . ARG A 1 960 ? -17.111 -19.883 32.099 1.00 81.62 960 ARG A O 1
ATOM 7534 N N . ILE A 1 961 ? -18.918 -20.784 31.108 1.00 78.38 961 ILE A N 1
ATOM 7535 C CA . ILE A 1 961 ? -18.256 -21.331 29.932 1.00 78.38 961 ILE A CA 1
ATOM 7536 C C . ILE A 1 961 ? -18.895 -20.671 28.718 1.00 78.38 961 ILE A C 1
ATOM 7538 O O . ILE A 1 961 ? -20.113 -20.743 28.545 1.00 78.38 961 ILE A O 1
ATOM 7542 N N . ASN A 1 962 ? -18.086 -20.039 27.876 1.00 71.06 962 ASN A N 1
ATOM 7543 C CA . ASN A 1 962 ? -18.511 -19.530 26.579 1.00 71.06 962 ASN A CA 1
ATOM 7544 C C . ASN A 1 962 ? -17.456 -19.920 25.544 1.00 71.06 962 ASN A C 1
ATOM 7546 O O . ASN A 1 962 ? -16.352 -19.384 25.552 1.00 71.06 962 ASN A O 1
ATOM 7550 N N . ARG A 1 963 ? -17.789 -20.884 24.685 1.00 83.31 963 ARG A N 1
ATOM 7551 C CA . ARG A 1 963 ? -16.926 -21.361 23.606 1.00 83.31 963 ARG A CA 1
ATOM 7552 C C . ARG A 1 963 ? -17.590 -21.138 22.256 1.00 83.31 963 ARG A C 1
ATOM 7554 O O . ARG A 1 963 ? -18.731 -21.573 22.084 1.00 83.31 963 ARG A O 1
ATOM 7561 N N . GLN A 1 964 ? -16.876 -20.543 21.304 1.00 67.19 964 GLN A N 1
ATOM 7562 C CA . GLN A 1 964 ? -17.261 -20.453 19.893 1.00 67.19 964 GLN A CA 1
ATOM 7563 C C . GLN A 1 964 ? -16.088 -20.919 19.018 1.00 67.19 964 GLN A C 1
ATOM 7565 O O . GLN A 1 964 ? -15.011 -20.332 19.027 1.00 67.19 964 GLN A O 1
ATOM 7570 N N . GLY A 1 965 ? -16.278 -22.015 18.286 1.00 72.62 965 GLY A N 1
ATOM 7571 C CA . GLY A 1 965 ? -15.191 -22.729 17.622 1.00 72.62 965 GLY A CA 1
ATOM 7572 C C . GLY A 1 965 ? -14.121 -23.166 18.628 1.00 72.62 965 GLY A C 1
ATOM 7573 O O . GLY A 1 965 ? -14.423 -23.845 19.612 1.00 72.62 965 GLY A O 1
ATOM 7574 N N . ASN A 1 966 ? -12.878 -22.744 18.388 1.00 69.81 966 ASN A N 1
ATOM 7575 C CA . ASN A 1 966 ? -11.732 -23.008 19.266 1.00 69.81 966 ASN A CA 1
ATOM 7576 C C . ASN A 1 966 ? -11.516 -21.928 20.340 1.00 69.81 966 ASN A C 1
ATOM 7578 O O . ASN A 1 966 ? -10.654 -22.105 21.202 1.00 69.81 966 ASN A O 1
ATOM 7582 N N . ASP A 1 967 ? -12.268 -20.827 20.295 1.00 52.16 967 ASP A N 1
ATOM 7583 C CA . ASP A 1 967 ? -12.151 -19.743 21.265 1.00 52.16 967 ASP A CA 1
ATOM 7584 C C . ASP A 1 967 ? -12.978 -20.073 22.513 1.00 52.16 967 ASP A C 1
ATOM 7586 O O . ASP A 1 967 ? -14.201 -20.205 22.434 1.00 52.16 967 ASP A O 1
ATOM 7590 N N . LEU A 1 968 ? -12.303 -20.289 23.646 1.00 73.81 968 LEU A N 1
ATOM 7591 C CA . LEU A 1 968 ? -12.877 -20.747 24.913 1.00 73.81 968 LEU A CA 1
ATOM 7592 C C . LEU A 1 968 ? -12.609 -19.712 26.004 1.00 73.81 968 LEU A C 1
ATOM 7594 O O . LEU A 1 968 ? -11.488 -19.603 26.501 1.00 73.81 968 LEU A O 1
ATOM 7598 N N . HIS A 1 969 ? -13.664 -19.029 26.438 1.00 59.78 969 HIS A N 1
ATOM 7599 C CA . HIS A 1 969 ? -13.631 -18.136 27.586 1.00 59.78 969 HIS A CA 1
ATOM 7600 C C . HIS A 1 969 ? -14.255 -18.802 28.816 1.00 59.78 969 HIS A C 1
ATOM 7602 O O . HIS A 1 969 ? -15.347 -19.381 28.750 1.00 59.78 969 HIS A O 1
ATOM 7608 N N . ILE A 1 970 ? -13.545 -18.720 29.942 1.00 78.12 970 ILE A N 1
ATOM 7609 C CA . ILE A 1 970 ? -13.925 -19.324 31.218 1.00 78.12 970 ILE A CA 1
ATOM 7610 C C . ILE A 1 970 ? -13.791 -18.269 32.310 1.00 78.12 970 ILE A C 1
ATOM 7612 O O . ILE A 1 970 ? -12.727 -17.679 32.478 1.00 78.12 970 ILE A O 1
ATOM 7616 N N . GLU A 1 971 ? -14.851 -18.092 33.090 1.00 72.56 971 GLU A N 1
ATOM 7617 C CA . GLU A 1 971 ? -14.870 -17.198 34.247 1.00 72.56 971 GLU A CA 1
ATOM 7618 C C . GLU A 1 971 ? -15.388 -17.968 35.466 1.00 72.56 971 GLU A C 1
ATOM 7620 O O . GLU A 1 971 ? -16.423 -18.631 35.391 1.00 72.56 971 GLU A O 1
ATOM 7625 N N . THR A 1 972 ? -14.696 -17.879 36.600 1.00 77.81 972 THR A N 1
ATOM 7626 C CA . THR A 1 972 ? -15.155 -18.458 37.871 1.00 77.81 972 THR A CA 1
ATOM 7627 C C . THR A 1 972 ? -15.569 -17.364 38.840 1.00 77.81 972 THR A C 1
ATOM 7629 O O . THR A 1 972 ? -14.859 -16.369 38.977 1.00 77.81 972 THR A O 1
ATOM 7632 N N . GLN A 1 973 ? -16.671 -17.564 39.560 1.00 75.75 973 GLN A N 1
ATOM 7633 C CA . GLN A 1 973 ? -17.113 -16.649 40.616 1.00 75.75 973 GLN A CA 1
ATOM 7634 C C . GLN A 1 973 ? -17.415 -17.431 41.902 1.00 75.75 973 GLN A C 1
ATOM 7636 O O . GLN A 1 973 ? -17.892 -18.562 41.817 1.00 75.75 973 GLN A O 1
ATOM 7641 N N . PRO A 1 974 ? -17.185 -16.841 43.090 1.00 75.06 974 PRO A N 1
ATOM 7642 C CA . PRO A 1 974 ? -17.339 -17.545 44.366 1.00 75.06 974 PRO A CA 1
ATOM 7643 C C . PRO A 1 974 ? -18.801 -17.839 44.730 1.00 75.06 974 PRO A C 1
ATOM 7645 O O . PRO A 1 974 ? -19.086 -18.720 45.538 1.00 75.06 974 PRO A O 1
ATOM 7648 N N . THR A 1 975 ? -19.748 -17.106 44.144 1.00 77.81 975 THR A N 1
ATOM 7649 C CA . THR A 1 975 ? -21.178 -17.284 44.405 1.00 77.81 975 THR A CA 1
ATOM 7650 C C . THR A 1 975 ? -21.740 -18.342 43.456 1.00 77.81 975 THR A C 1
ATOM 7652 O O . THR A 1 975 ? -21.680 -18.134 42.246 1.00 77.81 975 THR A O 1
ATOM 7655 N N . PRO A 1 976 ? -22.302 -19.459 43.946 1.00 75.69 976 PRO A N 1
ATOM 7656 C CA . PRO A 1 976 ? -22.839 -20.498 43.077 1.00 75.69 976 PRO A CA 1
ATOM 7657 C C . PRO A 1 976 ? -24.165 -20.070 42.413 1.00 75.69 976 PRO A C 1
ATOM 7659 O O . PRO A 1 976 ? -24.885 -19.229 42.960 1.00 75.69 976 PRO A O 1
ATOM 7662 N N . PRO A 1 977 ? -24.525 -20.640 41.247 1.00 73.19 977 PRO A N 1
ATOM 7663 C CA . PRO A 1 977 ? -25.750 -20.282 40.540 1.00 73.19 977 PRO A CA 1
ATOM 7664 C C . PRO A 1 977 ? -26.957 -21.020 41.145 1.00 73.19 977 PRO A C 1
ATOM 7666 O O . PRO A 1 977 ? -26.794 -22.096 41.717 1.00 73.19 977 PRO A O 1
ATOM 7669 N N . LEU A 1 978 ? -28.174 -20.477 41.013 1.00 74.56 978 LEU A N 1
ATOM 7670 C CA . LEU A 1 978 ? -29.396 -21.137 41.515 1.00 74.56 978 LEU A CA 1
ATOM 7671 C C . LEU A 1 978 ? -29.568 -22.548 40.934 1.00 74.56 978 LEU A C 1
ATOM 7673 O O . LEU A 1 978 ? -29.864 -23.477 41.667 1.00 74.56 978 LEU A O 1
ATOM 7677 N N . ASP A 1 979 ? -29.309 -22.716 39.644 1.00 78.50 979 ASP A N 1
ATOM 7678 C CA . ASP A 1 979 ? -29.275 -23.999 38.949 1.00 78.50 979 ASP A CA 1
ATOM 7679 C C . ASP A 1 979 ? -28.078 -24.037 37.987 1.00 78.50 979 ASP A C 1
ATOM 7681 O O . ASP A 1 979 ? -27.535 -22.995 37.605 1.00 78.50 979 ASP A O 1
ATOM 7685 N N . SER A 1 980 ? -27.630 -25.238 37.612 1.00 86.00 980 SER A N 1
ATOM 7686 C CA . SER A 1 980 ? -26.598 -25.373 36.574 1.00 86.00 980 SER A CA 1
ATOM 7687 C C . SER A 1 980 ? -27.255 -25.542 35.212 1.00 86.00 980 SER A C 1
ATOM 7689 O O . SER A 1 980 ? -28.170 -26.349 35.056 1.00 86.00 980 SER A O 1
ATOM 7691 N N . ARG A 1 981 ? -26.777 -24.818 34.201 1.00 86.50 981 ARG A N 1
ATOM 7692 C CA . ARG A 1 981 ? -27.309 -24.851 32.833 1.00 86.50 981 ARG A CA 1
ATOM 7693 C C . ARG A 1 981 ? -26.175 -24.914 31.825 1.00 86.50 981 ARG A C 1
ATOM 7695 O O . ARG A 1 981 ? -25.186 -24.202 31.975 1.00 86.50 981 ARG A O 1
ATOM 7702 N N . ILE A 1 982 ? -26.326 -25.714 30.776 1.00 86.06 982 ILE A N 1
ATOM 7703 C CA . ILE A 1 982 ? -25.366 -25.760 29.668 1.00 86.06 982 ILE A CA 1
ATOM 7704 C C . ILE A 1 982 ? -26.052 -26.101 28.348 1.00 86.06 982 ILE A C 1
ATOM 7706 O O . ILE A 1 982 ? -26.946 -26.939 28.316 1.00 86.06 982 ILE A O 1
ATOM 7710 N N . GLU A 1 983 ? -25.637 -25.447 27.269 1.00 85.12 983 GLU A N 1
ATOM 7711 C CA . GLU A 1 983 ? -26.134 -25.615 25.906 1.00 85.12 983 GLU A CA 1
ATOM 7712 C C . GLU A 1 983 ? -24.976 -25.833 24.934 1.00 85.12 983 GLU A C 1
ATOM 7714 O O . GLU A 1 983 ? -23.942 -25.164 25.014 1.00 85.12 983 GLU A O 1
ATOM 7719 N N . LEU A 1 984 ? -25.176 -26.758 24.000 1.00 84.00 984 LEU A N 1
ATOM 7720 C CA . LEU A 1 984 ? -24.271 -27.042 22.895 1.00 84.00 984 LEU A CA 1
ATOM 7721 C C . LEU A 1 984 ? -24.985 -26.787 21.570 1.00 84.00 984 LEU A C 1
ATOM 7723 O O . LEU A 1 984 ? -26.152 -27.153 21.449 1.00 84.00 984 LEU A O 1
ATOM 7727 N N . ILE A 1 985 ? -24.285 -26.225 20.579 1.00 74.50 985 ILE A N 1
ATOM 7728 C CA . ILE A 1 985 ? -24.829 -25.952 19.236 1.00 74.50 985 ILE A CA 1
ATOM 7729 C C . ILE A 1 985 ? -23.848 -26.437 18.163 1.00 74.50 985 ILE A C 1
ATOM 7731 O O . ILE A 1 985 ? -22.639 -26.230 18.285 1.00 74.50 985 ILE A O 1
ATOM 7735 N N . HIS A 1 986 ? -24.363 -27.078 17.112 1.00 83.00 986 HIS A N 1
ATOM 7736 C CA . HIS A 1 986 ? -23.581 -27.554 15.966 1.00 83.00 986 HIS A CA 1
ATOM 7737 C C . HIS A 1 986 ? -24.438 -27.583 14.680 1.00 83.00 986 HIS A C 1
ATOM 7739 O O . HIS A 1 986 ? -25.618 -27.917 14.763 1.00 83.00 986 HIS A O 1
ATOM 7745 N N . PRO A 1 987 ? -23.887 -27.297 13.482 1.00 67.62 987 PRO A N 1
ATOM 7746 C CA . PRO A 1 987 ? -24.595 -27.432 12.197 1.00 67.62 987 PRO A CA 1
ATOM 7747 C C . PRO A 1 987 ? -24.975 -28.870 11.801 1.00 67.62 987 PRO A C 1
ATOM 7749 O O . PRO A 1 987 ? -25.825 -29.077 10.942 1.00 67.62 987 PRO A O 1
ATOM 7752 N N . ALA A 1 988 ? -24.376 -29.888 12.423 1.00 80.69 988 ALA A N 1
ATOM 7753 C CA . ALA A 1 988 ? -24.725 -31.293 12.231 1.00 80.69 988 ALA A CA 1
ATOM 7754 C C . ALA A 1 988 ? -25.185 -31.884 13.562 1.00 80.69 988 ALA A C 1
ATOM 7756 O O . ALA A 1 988 ? -24.796 -31.383 14.611 1.00 80.69 988 ALA A O 1
ATOM 7757 N N . GLN A 1 989 ? -26.003 -32.936 13.532 1.00 80.38 989 GLN A N 1
ATOM 7758 C CA . GLN A 1 989 ? -26.515 -33.572 14.745 1.00 80.38 989 GLN A CA 1
ATOM 7759 C C . GLN A 1 989 ? -25.405 -34.420 15.402 1.00 80.38 989 GLN A C 1
ATOM 7761 O O . GLN A 1 989 ? -25.100 -35.500 14.893 1.00 80.38 989 GLN A O 1
ATOM 7766 N N . PRO A 1 990 ? -24.782 -33.969 16.509 1.00 85.81 990 PRO A N 1
ATOM 7767 C CA . PRO A 1 990 ? -23.737 -34.715 17.200 1.00 85.81 990 PRO A CA 1
ATOM 7768 C C . PRO A 1 990 ? -24.352 -35.863 18.009 1.00 85.81 990 PRO A C 1
ATOM 7770 O O . PRO A 1 990 ? -25.567 -35.911 18.235 1.00 85.81 990 PRO A O 1
ATOM 7773 N N . ASP A 1 991 ? -23.515 -36.766 18.525 1.00 91.31 991 ASP A N 1
ATOM 7774 C CA . ASP A 1 991 ? -23.974 -37.780 19.479 1.00 91.31 991 ASP A CA 1
ATOM 7775 C C . ASP A 1 991 ? -24.281 -37.144 20.848 1.00 91.31 991 ASP A C 1
ATOM 7777 O O . ASP A 1 991 ? -23.458 -37.095 21.770 1.00 91.31 991 ASP A O 1
ATOM 7781 N N . TRP A 1 992 ? -25.514 -36.654 20.988 1.00 91.31 992 TRP A N 1
ATOM 7782 C CA . TRP A 1 992 ? -26.016 -36.054 22.222 1.00 91.31 992 TRP A CA 1
ATOM 7783 C C . TRP A 1 992 ? -26.026 -37.017 23.410 1.00 91.31 992 TRP A C 1
ATOM 7785 O O . TRP A 1 992 ? -26.015 -36.565 24.556 1.00 91.31 992 TRP A O 1
ATOM 7795 N N . ASN A 1 993 ? -26.064 -38.332 23.179 1.00 91.62 993 ASN A N 1
ATOM 7796 C CA . ASN A 1 993 ? -26.042 -39.312 24.261 1.00 91.62 993 ASN A CA 1
ATOM 7797 C C . ASN A 1 993 ? -24.621 -39.502 24.798 1.00 91.62 993 ASN A C 1
ATOM 7799 O O . ASN A 1 993 ? -24.450 -39.563 26.019 1.00 91.62 993 ASN A O 1
ATOM 7803 N N . ALA A 1 994 ? -23.608 -39.524 23.927 1.00 90.94 994 ALA A N 1
ATOM 7804 C CA . ALA A 1 994 ? -22.204 -39.540 24.339 1.00 90.94 994 ALA A CA 1
ATOM 7805 C C . ALA A 1 994 ? -21.824 -38.259 25.104 1.00 90.94 994 ALA A C 1
ATOM 7807 O O . ALA A 1 994 ? -21.217 -38.324 26.178 1.00 90.94 994 ALA A O 1
ATOM 7808 N N . LEU A 1 995 ? -22.259 -37.095 24.607 1.00 93.62 995 LEU A N 1
ATOM 7809 C CA . LEU A 1 995 ? -22.038 -35.802 25.266 1.00 93.62 995 LEU A CA 1
ATOM 7810 C C . LEU A 1 995 ? -22.757 -35.698 26.614 1.00 93.62 995 LEU A C 1
ATOM 7812 O O . LEU A 1 995 ? -22.164 -35.262 27.596 1.00 93.62 995 LEU A O 1
ATOM 7816 N N . GLN A 1 996 ? -24.001 -36.174 26.699 1.00 93.94 996 GLN A N 1
ATOM 7817 C CA . GLN A 1 996 ? -24.715 -36.244 27.972 1.00 93.94 996 GLN A CA 1
ATOM 7818 C C . GLN A 1 996 ? -24.015 -37.173 28.967 1.00 93.94 996 GLN A C 1
ATOM 7820 O O . GLN A 1 996 ? -23.867 -36.820 30.131 1.00 93.94 996 GLN A O 1
ATOM 7825 N N . SER A 1 997 ? -23.618 -38.372 28.535 1.00 93.31 997 SER A N 1
ATOM 7826 C CA . SER A 1 997 ? -23.031 -39.377 29.430 1.00 93.31 997 SER A CA 1
ATOM 7827 C C . SER A 1 997 ? -21.705 -38.894 30.012 1.00 93.31 997 SER A C 1
ATOM 7829 O O . SER A 1 997 ? -21.473 -39.034 31.212 1.00 93.31 997 SER A O 1
ATOM 7831 N N . SER A 1 998 ? -20.875 -38.257 29.183 1.00 94.88 998 SER A N 1
ATOM 7832 C CA . SER A 1 998 ? -19.626 -37.631 29.625 1.00 94.88 998 SER A CA 1
ATOM 7833 C C . SER A 1 998 ? -19.881 -36.445 30.560 1.00 94.88 998 SER A C 1
ATOM 7835 O O . SER A 1 998 ? -19.315 -36.426 31.647 1.00 94.88 998 SER A O 1
ATOM 7837 N N . LEU A 1 999 ? -20.810 -35.537 30.241 1.00 94.38 999 LEU A N 1
ATOM 7838 C CA . LEU A 1 999 ? -21.179 -34.429 31.133 1.00 94.38 999 LEU A CA 1
ATOM 7839 C C . LEU A 1 999 ? -21.704 -34.918 32.496 1.00 94.38 999 LEU A C 1
ATOM 7841 O O . LEU A 1 999 ? -21.318 -34.401 33.541 1.00 94.38 999 LEU A O 1
ATOM 7845 N N . LEU A 1 1000 ? -22.563 -35.942 32.506 1.00 93.62 1000 LEU A N 1
ATOM 7846 C CA . LEU A 1 1000 ? -23.130 -36.507 33.734 1.00 93.62 1000 LEU A CA 1
ATOM 7847 C C . LEU A 1 1000 ? -22.091 -37.217 34.607 1.00 93.62 1000 LEU A C 1
ATOM 7849 O O . LEU A 1 1000 ? -22.314 -37.308 35.817 1.00 93.62 1000 LEU A O 1
ATOM 7853 N N . SER A 1 1001 ? -21.003 -37.720 34.015 1.00 94.75 1001 SER A N 1
ATOM 7854 C CA . SER A 1 1001 ? -19.904 -38.380 34.735 1.00 94.75 1001 SER A CA 1
ATOM 7855 C C . SER A 1 1001 ? -19.034 -37.410 35.539 1.00 94.75 1001 SER A C 1
ATOM 7857 O O . SER A 1 1001 ? -18.338 -37.833 36.455 1.00 94.75 1001 SER A O 1
ATOM 7859 N N . LEU A 1 1002 ? -19.123 -36.111 35.237 1.00 95.06 1002 LEU A N 1
ATOM 7860 C CA . LEU A 1 1002 ? -18.369 -35.046 35.901 1.00 95.06 1002 LEU A CA 1
ATOM 7861 C C . LEU A 1 1002 ? -19.056 -34.513 37.163 1.00 95.06 1002 LEU A C 1
ATOM 7863 O O . LEU A 1 1002 ? -18.542 -33.599 37.802 1.00 95.06 1002 LEU A O 1
ATOM 7867 N N . ARG A 1 1003 ? -20.232 -35.035 37.520 1.00 94.06 1003 ARG A N 1
ATOM 7868 C CA . ARG A 1 1003 ? -20.947 -34.621 38.730 1.00 94.06 1003 ARG A CA 1
ATOM 7869 C C . ARG A 1 1003 ? -20.298 -35.231 39.967 1.00 94.06 1003 ARG A C 1
ATOM 7871 O O . ARG A 1 1003 ? -19.990 -36.418 40.001 1.00 94.06 1003 ARG A O 1
ATOM 7878 N N . LEU A 1 1004 ? -20.142 -34.408 40.992 1.00 88.12 1004 LEU A N 1
ATOM 7879 C CA . LEU A 1 1004 ? -19.602 -34.758 42.299 1.00 88.12 1004 LEU A CA 1
ATOM 7880 C C . LEU A 1 1004 ? -20.701 -35.070 43.326 1.00 88.12 1004 LEU A C 1
ATOM 7882 O O . LEU A 1 1004 ? -20.409 -35.733 44.322 1.00 88.12 1004 LEU A O 1
ATOM 7886 N N . SER A 1 1005 ? -21.932 -34.598 43.097 1.00 73.31 1005 SER A N 1
ATOM 7887 C CA . SER A 1 1005 ? -23.102 -34.781 43.970 1.00 73.31 1005 SER A CA 1
ATOM 7888 C C . SER A 1 1005 ? -24.404 -34.980 43.207 1.00 73.31 1005 SER A C 1
ATOM 7890 O O . SER A 1 1005 ? -24.530 -34.473 42.069 1.00 73.31 1005 SER A O 1
#

Nearest PDB structures (foldseek):
  4im7-assembly1_A  TM=8.808E-01  e=1.109E-58  Escherichia coli CFT073
  8s8u-assembly2_B  TM=7.087E-01  e=4.415E-21  Escherichia coli K-12
  8s8u-assembly1_A  TM=7.142E-01  e=8.974E-21  Escherichia coli K-12
  5j3b-assembly2_B  TM=7.124E-01  e=6.302E-10  Acinetobacter baumannii
  5j3b-assembly1_A  TM=6.663E-01  e=7.718E-10  Acinetobacter baumannii

Radius of gyration: 38.37 Å; Cα contacts (8 Å, |Δi|>4): 1644; chains: 1; bounding box: 114×97×91 Å

Mean predicted aligned error: 21.34 Å

Sequence (1005 aa):
MFAKLRTPEGKKFLIAVVIVFTIVVSLISKVTFEGVEEQYNWPMEQWTLDMFIMQDIDIQAPSARGAATLYKMRFSDVRTGQKVEERFKGDDIVDTITLTRRFVDFSYIDGNEYVFMDKEDYTPYIFTKDQIEEELQFIPEGGMPDMQVLTWDGQLLALELPQTVDLEIIETAPGIKGASASSRTKPATLSTGLVIQTFITQKRLTIQTNFIFCHTALHCMGSHFPLTGCDSMDTLATASLPDTVQRPNYDRHALKTRIVHFGFGAFHRAHQALLTDRVLNKLGGDWGICEISLFNGDKLMRDLRQQDHLFTVLEKGATGNQARIVGAVKECLNAKLDGMEAILEKFCEPQVAIVSLTVTEKGYCIDPASGKLDIANERIIHDLASPQAPHSVPGILVEALSRRQARGLNPFTVLSCDNIPDNGHLVRQAVLEMAAKRSAGLAEWIAKEVTFPSTMVDRIVPAATEESLQEIAEILGVQDPCAIAAEPFIQWVVEDNFVAGRPEWETVGVEMVDDVVPFEQMKLRMLNGSHSFLAWLGYLAGYQHINDCMADKYFALAARHLMLQEQAVTLNIRGVDLNQYASSLLERFANPALKHRTWQIAMDGSQKLPQRWLESVRWHLANGSRWSCLALGIAGWMRYVSGVDEQGHAIDVRDPLRDKIQTLVSGSGENERVSALLSLSEIFGDDLPKNESGKTTTILHLLANKPADEKWAVLVNEFGEVGIDGALLADSGALLKEIPGGCMCCVNGLPMQVGLNTLLRQGKPDRLLIEPTGLGHPKQILDMLAADVYQPWIDLRATLCLLDPRQLLDEKALNNDNFRDQLAAADVIVANKQDRVTPESQVALERWYQNNGDSRTLIHAEKGVVDIELLDRPRLNQRELPPSPDHQHAHSAPHGLAALSLPGHQRWRRSLNSGQGYYACGWIFDEETVFDTIGLLEWARLAPVERVKGVLRIREGLVRINRQGNDLHIETQPTPPLDSRIELIHPAQPDWNALQSSLLSLRLS

Foldseek 3Di:
DWFDDDDDDDDDDDDDDDDDDDDDDDDDDDDDDDDDDDDDDDDPPDPDPFTWAWDDWDWDDDPDPPDFIKIWIWTATLQPRDIDIDIDTPPDDGDDFDKDKFFWFFDDDDDQWTWTAGPPPRDIDIDGCVQCVLVLLQAARRGDGPWIWIDGPNHTRHIDDPQKGKWFFPDWDDDDPDDDLPPFFTWTQTNSRDTDTDSDPDGMDIDGSPPPPDPPPPPPDDDDDDDDDPDDADALQRDDWDPLEAEQPEDLVLADAQEEEEDLALQCVQFVLVLLSVLCSVPNHHQAYEYEAQPDCPVVQVLCVVRQNKEWEWAAFLVGIGIYIGSSHRYYDYCVPHNPVVVLVSLQDQNHAEYEYDCEPVLLCADPVPLARPCVDPQLVVCLVPLCRGRGPLSSLLNSLVVCVVVVGADHEYEYPYLDPPQQVSSLRSNLVSNVSVPPVSSVCCVPRYGRKYKDWDWAWDHDDPVNQVVVCVNTVHGGPNYTYTHPDTEMEIAPDTNRDDRPSVVVHYHHDNDCNLVSLLCLALQLLLLLLCLLVVVLVVNFALLSLLVDPVSLVLSLCSQVVQRVVLGPDPPDDSNVVNVVSSSVSNGPSDRHTSLVSNAAVLVRQQSHQLSSVVVCVVVLHANVSSVSSVVSNLVQLLQAGPVGDGHPHHHPCSVQLPVLSVVDDPVCSVVSVCPPCSRNNPPNSPPDLLPLLLVLQLLQVDDPPFAEEEEEEDSYPPCPSVVVCVPSRHHYDYQDDDFVAVPPDDSVVVRVVCCQVVVVGPYYHYDGDLRHQPVSVCCVCPDPVNVVRDQDAFAEDRDALVLLVDPVLVPDLSSLRSLLQGLEYEHEQPVPDDPVSVVSVVVCCVVRVPPRHYHYYYSSDDDSCNRVHHHPRPDDRDDDPDPPDDDDPDQDPVPDDDDPPDQKDKGWDDDPLKTKIKMKGAQPWAFAPVLVLVLLQPPPAQWKFWWGHHPQAIWTWTHGHNDIDIDDDNHHDRIIMMMTMHSDDDPPVVSVVSRVVRTPD

InterPro domains:
  IPR000669 Mannitol dehydrogenase [PR00084] (259-269)
  IPR000669 Mannitol dehydrogenase [PR00084] (411-424)
  IPR000669 Mannitol dehydrogenase [PR00084] (450-463)
  IPR000669 Mannitol dehydrogenase [PR00084] (480-495)
  IPR001059 Translation elongation factor P/YeiP, central [PF01132] (100-158)
  IPR001059 Translation elongation factor P/YeiP, central [SM01185] (101-157)
  IPR001059 Translation elongation factor P/YeiP, central [cd04470] (100-162)
  IPR003495 CobW/HypB/UreG, nucleotide-binding domain [PF02492] (693-847)
  IPR008927 6-phosphogluconate dehydrogenase-like, C-terminal domain superfamily [SSF48179] (515-693)
  IPR011897 Translation elongation factor P-like, YeiP [NF003392] (51-198)
  IPR012340 Nucleic acid-binding, OB-fold [G3DSA:2.40.50.140] (98-162)
  IPR012340 Nucleic acid-binding, OB-fold [G3DSA:2.40.50.140] (164-204)
  IPR012340 Nucleic acid-binding, OB-fold [SSF50249] (100-162)
  IPR013118 Mannitol dehydrogenase, C-terminal [PF08125] (515-692)
  IPR013131 Mannitol dehydrogenase, N-terminal [PF01232] (258-506)
  IPR013185 Translation elongation factor, KOW-like [PF08207] (63-93)
  IPR013328 6-phosphogluconate dehydrogenase, domain 2 [G3DSA:1.10.1040.10] (519-684)
  IPR015365 Elongation factor P, C-terminal [PF09285] (165-197)
  IPR015365 Elongation factor P, C-terminal [SM00841] (165-204)
  IPR019685 Protein of unknown function DUF2534 [PF10749] (4-59)

Organism: NCBI:txid1245745

Secondary structure (DSSP, 8-state):
---------------------------------------------------EEEEEEEEE--SSTTPPPEEEEEEEETTT--EEEEEEETT----PPPPEEEEEEEEEEETTEEEEEETTT--EEEEEGGGSHHHHTT--TT--TTEEEEEETTEEEEEEPPSEEEEEEEEEPPPPTT--TTS--EEEEETTS-EEEE----SEEEEEGGGG--TTSSS---S---------PPPTTTS---TTSB---S-GGG-EEEEEEE---HHHHHTHHHHHHHHHHHH---EEEEEEESSS-HHHHHHHHHTTT-EEEEEEETTEEEEEEE--EEEEEETTTT-HHHHHHHHTSTT--EEEE---GGGG-B-TTT-SB-TTSHHHHHHHH-TTS--SHHHHHHHHHHHHHHTTPPP-EEEE-SS-TTHHHHHHHHHHHHHHHH-HHHHHHHHHH-----EEEE---PPP-HHHHHHHHHHHSS--TT-EEE-S--EEEEE---SS----GGGGT-EEES--HHHHHHIIIIIIHHHHHHHHHHHHTT--BHHHHHHSHHHHHHHHHIIIIIIGGG----S--HHHHHHHHHHHHT-TT---BHHHHHTTHHHHHIIIIIHHHHHHHHHT---HHHHHHHHHHHHHHTSB-TTSPBP----TTHHHHHHHHHTS-GGGHHHHHHT-HHHHTTTGGG---SHHHHHHHHHHT--TT--EEEEEE-SSSS-HHHHHHGGGSSEEEEE-SS-TTT--SHHHHHHHHHIIIII--SEEEEE--TT--HHHHHHHHTSTTTTTT---B--EEEE-GGGGG-HHHHT-HHHHHHHHH-SEEEE--GGG--HHHHHHHHHHHHHH-TTPEEEE-STT---GGGGGSB------PPPPTT---------SGGG----TT-SEEEEEEEETTEEEEEEEE-TT--B-HHHHHHHHHH-SSSEEEEEEEETTEEEEEEEETTEEEEEEESSPPSSEEEEEEESS---HHHHHHHHHHTB--

Solvent-accessible surface area (backbone atoms only — not comparable to full-atom values): 57913 Å² total; per-residue (Å²): 98,32,71,67,89,88,85,89,86,86,84,89,91,86,84,87,90,83,87,91,84,91,84,88,83,83,90,83,89,84,90,90,89,83,89,81,88,82,90,79,93,69,86,83,75,79,82,77,83,83,50,36,48,51,76,47,77,47,78,48,74,58,95,54,96,88,58,75,46,35,38,40,34,32,26,25,27,72,89,74,64,51,74,47,78,51,79,40,48,90,82,64,73,59,64,73,83,77,74,47,78,43,54,32,40,57,71,53,75,59,94,61,34,41,35,29,27,32,74,86,81,61,51,77,45,80,40,46,53,84,78,42,54,75,59,50,47,72,41,40,101,78,38,59,80,73,23,30,39,36,27,45,96,87,41,84,74,49,78,47,70,43,69,59,46,80,42,40,54,74,47,66,74,84,81,70,92,88,69,72,86,86,77,66,66,43,59,32,29,30,70,49,67,43,73,44,76,42,78,72,92,63,61,64,48,80,42,58,65,78,77,65,88,56,96,74,70,90,81,76,87,86,80,90,77,86,91,75,80,98,66,78,84,64,30,74,68,73,47,86,60,52,90,80,48,45,64,68,80,46,66,67,86,62,39,37,61,23,31,40,34,38,36,80,44,64,56,41,57,68,39,61,46,40,49,48,26,50,31,31,57,73,75,45,70,38,77,11,29,29,37,31,31,78,88,69,56,70,66,59,54,51,55,25,58,71,17,71,31,40,34,39,36,34,27,48,41,89,92,49,74,46,47,33,44,37,51,30,38,68,48,74,49,32,37,86,84,62,32,61,66,56,53,45,51,57,64,50,39,84,67,29,13,35,39,34,34,45,54,55,79,75,42,58,45,46,35,87,89,77,66,39,60,31,72,83,39,70,46,47,48,46,17,72,77,35,49,91,70,40,77,33,55,40,38,42,54,41,38,26,51,51,53,22,57,77,68,74,42,77,54,40,16,41,38,39,60,37,98,45,86,62,27,5,58,48,50,45,48,30,32,39,55,55,24,44,76,75,34,60,70,55,20,56,46,46,72,72,58,41,31,40,27,30,33,40,71,47,64,62,53,60,80,77,43,72,68,58,42,49,55,50,18,68,70,40,75,44,65,49,96,63,40,38,50,28,46,68,64,71,47,40,34,36,27,77,50,59,66,50,58,77,79,69,43,57,83,71,67,32,44,72,35,91,67,41,64,44,57,42,51,45,43,33,25,39,49,51,28,34,51,43,37,49,10,28,46,23,40,50,73,68,28,64,26,45,27,56,33,45,71,35,66,65,52,42,50,50,41,52,44,37,28,58,69,42,35,49,75,70,54,82,68,79,99,69,62,64,67,61,50,52,52,52,52,53,54,59,44,43,28,78,81,52,86,47,40,9,66,71,58,43,38,37,44,68,80,44,46,41,77,27,42,49,59,48,51,51,50,27,65,76,66,76,50,78,52,67,56,62,50,50,34,54,49,26,44,57,50,49,63,61,32,43,47,78,87,70,48,79,46,90,70,53,40,94,57,38,69,62,50,45,51,38,43,76,73,33,54,83,91,41,34,63,64,46,59,44,64,41,44,91,50,51,36,74,64,67,67,58,77,64,58,42,62,70,50,24,51,52,48,45,52,76,67,50,61,91,90,56,45,40,28,39,38,41,41,45,90,60,96,73,53,65,71,55,62,70,46,62,83,57,80,42,54,75,44,78,47,90,76,63,42,57,50,83,41,88,39,69,62,54,56,50,50,50,50,44,43,56,70,75,58,60,46,78,41,78,48,74,47,71,34,95,72,27,49,55,65,59,56,51,53,57,57,66,28,81,90,34,51,90,79,44,85,79,45,35,40,77,30,65,36,42,39,61,51,62,71,36,68,68,52,70,70,30,67,56,56,50,46,41,60,67,58,29,33,31,40,33,40,21,44,56,89,71,63,47,77,66,23,50,53,35,40,54,54,48,43,73,76,65,37,85,91,43,50,76,42,80,16,49,78,29,50,71,70,71,70,58,62,72,35,72,58,75,62,76,74,85,71,77,78,72,86,79,79,88,64,79,94,66,77,87,75,52,81,89,62,65,73,77,60,92,92,51,64,60,52,80,50,76,42,74,58,100,69,32,32,34,44,33,41,41,33,36,67,72,43,28,34,40,63,67,60,48,55,52,46,68,71,64,53,91,45,46,30,39,43,32,41,36,25,27,90,72,10,21,38,38,40,45,28,54,64,90,49,72,48,76,50,75,43,71,67,55,52,78,46,21,37,38,36,37,34,23,71,56,84,63,68,62,65,62,54,48,53,55,60,61,68,35,48,76,86

pLDDT: mean 77.84, std 21.16, range [18.61, 98.88]